Protein AF-A0A3N1MEL6-F1 (afdb_monomer)

Radius of gyration: 35.75 Å; Cα contacts (8 Å, |Δi|>4): 1964; chains: 1; bounding box: 84×89×97 Å

Organism: NCBI:txid94

pLDDT: mean 81.42, std 17.79, range [23.52, 98.56]

Sequence (1053 aa):
MRSDAPLHGIPAMVVDTQAMTAELVSVVVPLYEHGDFVEAALRSVHAQDWPEIELIVVDDASTDHSAATVERLVADDAFARRFRRLVFERNPGNIGAARTIERGLALAAGRVLTILNSDDLYAPDRLGRCVAALDAGHELVVTGVACIDRQGRPDQSPSAHRLAALPASIAAFPTASAAFLGVNRAVSTGNLLFTRDLHRRVGGFRDMPYCHDWDFVLGAMLETEPRLVDGALYRYRLHDANSFRELAPLARLEGERCLGRFFERLACGRVANPVLRALATSPVAWRHLLRAIDPAVAGIAAAIGRGGRPRGLEAPATRTERTEIQLDHLGQRLDPARETVLIVIPAADRGGRAVLALNLAGHLRARVNTVLLALADGELLEALRAAFGRVVVPDRSRLASQGQLVDLTDDVIERLSVTYVVSIGLPPHELSLALARRFVPMVVLVHDKAEAAATWTTASRITTMPHVDRRPARFLPVGPSDFSMARSQDAMRRELARLRDLARLSTPAPGMFVVLGFGPIAPGGGLNRFLAAMLAFRKLRPDQPCRFVWIGTGNAGDGELTGARETAARLDDGAVVVSSTQSNEAALRLAHAVLVTATDDLPIAMLDAMARAIPTICLADSAGADWPVTLAEAVAADPEAAGALLADLAAAGGRHHPLGARQQAKTADTRMRDHAEGLVAAMVEARLATERQRRDIRTLADDDLFDADMQDPPVSRAEAIARHVRPIFPPGVPRRPFAGFRPGLYHAMLSGEEAAHDPAAAFVRAGRPAGPWQRQVLRPALRPPQRRSGLRVGLHLHVHHDEGVADLFRRIAPASAGAIDHDLLVSTDSADKAARIGAAAARAGLPMPDIRVWPNRGRDIGPFLTGCGREWIEHYDIVGHAHAKRSPHLEPTESARWANFLFEHVLGGFAPMMGFVAEWMAADPGLGLIHPDDPLLFGWNWHDPDDPDAGRDQAPSLHFGAESNRSIAERLALRMGVGALPAEIDFPAGSMFWARSQALLPLFDLGLGWDDYPEEPVPHDGTILHALERLVPVVVESRGFRVAVTHIPGIGR

Nearest PDB structures (foldseek):
  8vh7-assembly2_B  TM=5.443E-01  e=1.879E-15  Pasteurella multocida
  8vh8-assembly4_D  TM=5.200E-01  e=1.797E-14  Pasteurella multocida
  8vh8-assembly2_B  TM=5.024E-01  e=8.934E-15  Pasteurella multocida
  8ujf-assembly1_B  TM=6.895E-01  e=3.653E-07  Toxoplasma gondii ME49
  8uhz-assembly1_A  TM=6.300E-01  e=5.043E-07  Toxoplasma gondii ME49

Solvent-accessible surface area (backbone atoms only — not comparable to full-atom values): 57306 Å² total; per-residue (Å²): 134,89,79,89,87,89,83,86,89,80,87,86,82,88,82,84,91,75,89,75,78,82,67,39,33,20,39,28,26,42,33,64,67,33,42,95,28,32,64,61,20,55,49,24,61,68,54,33,68,46,76,46,29,29,43,30,39,28,31,34,46,46,85,57,59,30,62,64,53,49,53,54,48,63,69,32,64,79,61,42,69,61,32,82,40,77,47,80,49,72,42,100,47,72,70,52,70,38,54,35,40,49,56,30,60,69,71,49,83,34,57,34,37,33,36,41,46,27,64,25,38,52,35,48,57,33,56,46,56,50,58,72,61,50,52,101,65,19,48,36,35,36,40,18,40,36,31,17,30,80,88,69,46,82,40,84,48,76,65,31,53,53,55,28,44,37,32,58,49,29,78,79,34,100,38,46,59,59,40,52,52,70,49,71,34,60,79,44,60,45,37,38,36,31,31,46,67,53,40,62,74,55,66,51,58,49,89,39,97,74,46,20,47,47,40,33,51,51,44,39,35,33,55,25,45,50,37,79,46,87,55,58,34,27,35,46,58,51,55,93,84,46,81,69,80,85,44,64,74,57,52,55,51,46,46,54,53,39,52,41,55,42,38,48,43,54,64,69,67,66,44,67,8,64,68,54,38,51,30,70,72,31,75,63,48,34,52,51,49,45,69,72,24,48,70,73,48,33,52,50,45,60,43,25,72,71,75,48,83,84,80,62,83,68,80,88,73,82,86,67,77,83,73,80,74,79,74,68,93,54,58,59,84,76,57,88,90,40,58,22,38,36,38,35,36,71,36,22,32,85,49,37,60,35,53,47,52,45,40,43,28,67,71,41,52,84,73,30,37,33,31,38,41,24,71,29,81,40,90,33,40,71,49,42,49,71,51,28,39,31,54,46,64,69,59,68,87,74,52,67,39,63,65,50,50,27,51,49,47,50,50,50,38,63,78,60,54,50,56,34,38,40,23,51,38,79,70,59,70,47,49,52,52,49,32,61,75,67,66,44,26,28,35,34,38,28,78,46,52,68,46,46,71,70,54,36,68,68,41,38,50,32,26,50,44,92,82,42,65,92,63,98,52,48,72,49,56,74,26,32,75,88,60,72,61,37,92,41,76,65,54,36,52,51,45,33,52,51,50,31,51,74,64,68,47,79,76,61,61,89,78,58,39,27,37,34,33,64,41,46,52,53,96,71,23,19,59,70,51,49,54,46,15,49,54,38,21,39,74,78,41,73,85,58,51,48,35,44,37,36,38,24,46,34,90,75,51,73,60,48,48,48,52,48,30,54,53,32,50,74,72,37,90,39,35,35,60,42,65,65,69,70,26,68,71,37,54,57,74,63,42,26,30,36,47,44,44,25,52,86,52,60,51,40,71,56,37,45,32,19,61,69,26,28,28,60,38,18,26,58,76,15,43,48,37,79,37,92,54,50,53,76,93,35,44,18,84,42,39,56,53,39,7,51,54,50,49,52,32,54,76,50,60,24,48,70,28,69,62,3,57,56,32,22,60,44,37,68,81,34,44,39,66,59,33,48,54,54,49,55,55,50,49,53,53,23,39,54,52,44,52,47,45,54,51,33,38,49,50,42,66,80,41,83,69,61,35,39,65,35,44,80,74,89,53,57,57,71,55,39,44,44,44,67,70,49,37,70,50,71,64,64,76,52,58,33,58,26,89,39,50,39,50,67,61,48,39,74,70,44,58,78,76,56,52,76,46,52,45,66,31,50,37,55,76,65,66,60,69,88,56,87,35,54,41,52,66,48,64,81,60,90,64,75,61,90,60,71,52,92,59,46,35,35,36,42,37,33,36,80,54,68,90,56,48,60,58,57,40,59,30,45,32,68,33,61,74,73,31,42,72,64,49,48,38,35,37,28,61,39,72,71,56,49,52,54,49,52,58,41,34,56,74,48,72,41,76,87,57,54,70,46,72,44,77,95,41,36,74,62,58,30,44,56,49,48,65,54,31,62,72,55,45,70,70,25,55,33,34,38,38,42,59,57,64,76,44,92,90,46,58,75,69,55,24,49,38,45,35,47,39,53,38,39,51,50,42,14,68,88,36,60,26,43,36,49,51,48,45,52,45,66,75,32,82,53,48,22,37,40,24,48,57,66,35,60,63,57,57,67,44,81,76,42,92,84,47,90,77,49,65,72,94,72,78,100,74,87,67,94,83,66,52,51,13,50,64,54,33,53,58,52,28,55,78,52,72,42,73,87,77,71,87,66,62,74,47,34,83,86,65,33,33,36,34,24,29,83,37,48,44,53,69,42,69,65,65,61,55,77,82,76,35,68,66,85,85,68,71,99,63,37,39,70,66,58,16,51,43,55,38,50,48,58,49,18,42,72,69,73,28,42,62,36,27,31,52,57,90,89,64,51,117

Foldseek 3Di:
DDDDDDDDDDDDDDDDDDDDDQFAEEEEEEDAQLQVAQLQALVLVLLAPRQHYEYEYEYQPHPDCNLVSVVVQCPPPVNVVSYPYYYYYYDPHHPADQVSRVVRLVVDDTQKYAYTYSRKHFDRHQVVLQVVVDDPQAFKEFEAAFEAESVRHGDPDPVRVVLRVLLVCCVVDPFNLLSLLADNSSSDRRRMMGGPVLCVQLVGFDPDNACSSSLSVLSSQLAHTYHYRYDRRIYHYDDPPPPCPPPVQVNVVVSLLSLLVSLLCLLVVSGNNPVSSCCSPDPVSVVVSLLSYDVVSSVSNVCNNVPDRDADADDDDDDDDPPPQPQDPQFADFDPVFAEEEEEEQECEPFPLVLLLLQLLQLCVVHHQYEYEHQYYYDLVVVNSVSHRGYDHDDPVPCRYLVVVLSVLLCCCVVVVHQAYEYEFDDDLSNLVSCLVVLRFYEYEHQAQVSQQFDWPLHQYEYQFPPNHLDDHHDAHAAAGPDWLAPDPVSLVVLLVVVCVQQVNPPADPLEAEEEEEFALDVLGQLVQLLLLVVLLCVVPVPGHYAYEYEYYYPPPPVSQVVSQVVQVVSDVNYGYDYHGSTLVSVLVPHLAYEFGHQDGDVNSVNNNLLVLQHYAYECNGSPNRRQLDDVVRYAPGSNSSSVVSNVCSVCPRSNDVNSVSSSVSSVVHYNSSSSVVVVVSRVVSSVLSVLLVLLLVLQVVDDAFAQLLDPDRDPSSVSSSCLSGPSGFDDFRFDRHFFFQQVVQLVPDDDPLVSHRSVSSCSVVVNDDDPRGFAEDEFDQDFFPDEFPWAEEEEEEEQDLPCLLVLLLLQLVCQVPQYDYAYEYEYADPVSQVSNQVSNVVSVHDRHNYYHDHPFLPQVCCVQVVCALVNLVVTQKYWYYYDFDDVSDDPVVSVLVNCLQCCQRRRDSHRNVSRVSVVCSVDVQAFKEAARARGFDWQACDDPPDSPNGDDDDPDDDPPQAGLQVLLVVLCVQLVQDDDDRGFDFRVNLTIMGGSVLCVSSSVVVDDRVQTDDPPDDPHRGNSSSSRRCSQSSSVSVSGGYHYYDYPPRHD

Secondary structure (DSSP, 8-state):
----------PPPP---PPPPPPPEEEEEEESS-HHHHHHHHHHHHT-S-S-EEEEEEE---SSSHHHHHHHHHT-HHHHTTSSEEEEEE-SS---HHHHHHHHHHH---SEEEE--TT-EE-TTHHHHHHTT-BTTB-EEEEEEEEE-TTSSBP-SHHHHHHHHHHHGGGGSSSHHHHTSSS-TT-SGGGEEEEHHHHHHHTS--S-TTTHHHHHHHHHHTTS--EEEEEEEEEEE--TT-TTSS-HHHHHHHHHHHHHHHHHHHHTT----HHHHHHHH-HHHHHHHHHSS-HHHHHHHHHHTTTPPP----PPPTT-----------BPPP-TTS-EEEEEES-SSSSHHHHHHHHHHHHHTTTSEEEEEESS--TTHHHHHHHSSEEE---TTT--SHHHHHHHHHHHHHHHTEEEEEEESPPPHHHHHHHHHHT--EEEEE-SHHHHHH--TTEEEEESSTTS-SSS-EE------SS-SSSSHHHHHHHHHHHHHHTT-SSPPTT-EEEEEES-BSTTSSHHHHHHHHHHHHHH-TTS-EEEEEE--BTTSHHHHHHHHHHHHHH-TTEEEEPPPS-HHHHHTT-SEEEE--SSS--HHHHHHHTTT--EEEETTSTTTT-TT--GGGEESSHHHHHHHHHHHHHTTGGGSHHHHHHHHHHTT--HHHHHHHHHHHHHHHHHHHHHHHHHHHHHHHSS---GGGSSS---HHHHHHHHHS-SS---S-B-SSTTB-HHHHHTT--GGGGGS-HHHHHHHTT---STTBPEEE---SSPP-S---S-EEEEEE-S--TTHHHHHHHHHHHHTTT--EEEEEEES-HHHHHHHHHHHHHTTPPPPEEEE--S-STTHHIIIIISHHHHHHH-SEEEEEE----TTS-HHHHHHHHHHHHHHHT-SSS-HHHHHHHHHHH-TTEEEEEE--SB---S-SS-SS-TT--S-S-S-S-TTPPPHHHHHHHHHHHHT--PPPSS----TTS-EEEEHHHHHHHHHT---GGGSPPSSPPSSSSHHHHHHHHHHHHHHHTT-EEEEE--TT---

Structure (mmCIF, N/CA/C/O backbone):
data_AF-A0A3N1MEL6-F1
#
_entry.id   AF-A0A3N1MEL6-F1
#
loop_
_atom_site.group_PDB
_atom_site.id
_atom_site.type_symbol
_atom_site.label_atom_id
_atom_site.label_alt_id
_atom_site.label_comp_id
_atom_site.label_asym_id
_atom_site.label_entity_id
_atom_site.label_seq_id
_atom_site.pdbx_PDB_ins_code
_atom_site.Cartn_x
_atom_site.Cartn_y
_atom_site.Cartn_z
_atom_site.occupancy
_atom_site.B_iso_or_equiv
_atom_site.auth_seq_id
_atom_site.auth_comp_id
_atom_site.auth_asym_id
_atom_site.auth_atom_id
_atom_site.pdbx_PDB_model_num
ATOM 1 N N . MET A 1 1 ? -3.560 -56.124 39.562 1.00 32.38 1 MET A N 1
ATOM 2 C CA . MET A 1 1 ? -3.264 -57.308 38.731 1.00 32.38 1 MET A CA 1
ATOM 3 C C . MET A 1 1 ? -3.600 -56.945 37.293 1.00 32.38 1 MET A C 1
ATOM 5 O O . MET A 1 1 ? -4.780 -56.861 37.018 1.00 32.38 1 MET A O 1
ATOM 9 N N . ARG A 1 2 ? -2.554 -56.690 36.479 1.00 27.34 2 ARG A N 1
ATOM 10 C CA . ARG A 1 2 ? -2.470 -56.635 34.995 1.00 27.34 2 ARG A CA 1
ATOM 11 C C . ARG A 1 2 ? -3.489 -55.779 34.213 1.00 27.34 2 ARG A C 1
ATOM 13 O O . ARG A 1 2 ? -4.668 -55.808 34.506 1.00 27.34 2 ARG A O 1
ATOM 20 N N . SER A 1 3 ? -3.149 -55.108 33.120 1.00 23.52 3 SER A N 1
ATOM 21 C CA . SER A 1 3 ? -1.884 -54.734 32.467 1.00 23.52 3 SER A CA 1
ATOM 22 C C . SER A 1 3 ? -2.255 -53.948 31.206 1.00 23.52 3 SER A C 1
ATOM 24 O O . SER A 1 3 ? -3.276 -54.233 30.586 1.00 23.52 3 SER A O 1
ATOM 26 N N . ASP A 1 4 ? -1.365 -53.033 30.850 1.00 29.30 4 ASP A N 1
ATOM 27 C CA . ASP A 1 4 ? -1.219 -52.249 29.620 1.00 29.30 4 ASP A CA 1
ATOM 28 C C . ASP A 1 4 ? -1.503 -52.949 28.276 1.00 29.30 4 ASP A C 1
ATOM 30 O O . ASP A 1 4 ? -1.253 -54.147 28.131 1.00 29.30 4 ASP A O 1
ATOM 34 N N . ALA A 1 5 ? -1.913 -52.148 27.277 1.00 25.39 5 ALA A N 1
ATOM 35 C CA . ALA A 1 5 ? -1.244 -51.912 25.970 1.00 25.39 5 ALA A CA 1
ATOM 36 C C . ALA A 1 5 ? -2.188 -51.095 25.036 1.00 25.39 5 ALA A C 1
ATOM 38 O O . ALA A 1 5 ? -3.402 -51.277 25.148 1.00 25.39 5 ALA A O 1
ATOM 39 N N . PRO A 1 6 ? -1.702 -50.181 24.152 1.00 31.38 6 PRO A N 1
ATOM 40 C CA . PRO A 1 6 ? -0.974 -50.529 22.907 1.00 31.38 6 PRO A CA 1
ATOM 41 C C . PRO A 1 6 ? 0.313 -49.689 22.659 1.00 31.38 6 PRO A C 1
ATOM 43 O O . PRO A 1 6 ? 0.400 -48.538 23.067 1.00 31.38 6 PRO A O 1
ATOM 46 N N . LEU A 1 7 ? 1.428 -50.299 22.223 1.00 26.31 7 LEU A N 1
ATOM 47 C CA . LEU A 1 7 ? 1.928 -50.581 20.848 1.00 26.31 7 LEU A CA 1
ATOM 48 C C . LEU A 1 7 ? 2.687 -49.419 20.148 1.00 26.31 7 LEU A C 1
ATOM 50 O O . LEU A 1 7 ? 2.086 -48.576 19.499 1.00 26.31 7 LEU A O 1
ATOM 54 N N . HIS A 1 8 ? 4.025 -49.488 20.303 1.00 29.61 8 HIS A N 1
ATOM 55 C CA . HIS A 1 8 ? 5.177 -49.232 19.395 1.00 29.61 8 HIS A CA 1
ATOM 56 C C . HIS A 1 8 ? 5.101 -48.138 18.303 1.00 29.61 8 HIS A C 1
ATOM 58 O O . HIS A 1 8 ? 4.156 -48.088 17.535 1.00 29.61 8 HIS A O 1
ATOM 64 N N . GLY A 1 9 ? 6.119 -47.309 18.034 1.00 28.11 9 GLY A N 1
ATOM 65 C CA . GLY A 1 9 ? 7.517 -47.247 18.478 1.00 28.11 9 GLY A CA 1
ATOM 66 C C . GLY A 1 9 ? 8.420 -46.750 17.328 1.00 28.11 9 GLY A C 1
ATOM 67 O O . GLY A 1 9 ? 8.477 -47.394 16.287 1.00 28.11 9 GLY A O 1
ATOM 68 N N . ILE A 1 10 ? 9.141 -45.639 17.530 1.00 26.23 10 ILE A N 1
ATOM 69 C CA . ILE A 1 10 ? 10.350 -45.205 16.789 1.00 26.23 10 ILE A CA 1
ATOM 70 C C . ILE A 1 10 ? 11.328 -44.659 17.862 1.00 26.23 10 ILE A C 1
ATOM 72 O O . ILE A 1 10 ? 10.852 -44.028 18.808 1.00 26.23 10 ILE A O 1
ATOM 76 N N . PRO A 1 11 ? 12.646 -44.954 17.824 1.00 28.91 11 PRO A N 1
ATOM 77 C CA . PRO A 1 11 ? 13.505 -44.896 19.008 1.00 28.91 11 PRO A CA 1
ATOM 78 C C . PRO A 1 11 ? 13.940 -43.476 19.394 1.00 28.91 11 PRO A C 1
ATOM 80 O O . PRO A 1 11 ? 14.284 -42.661 18.542 1.00 28.91 11 PRO A O 1
ATOM 83 N N . ALA A 1 12 ? 13.974 -43.221 20.705 1.00 30.58 12 ALA A N 1
ATOM 84 C CA . ALA A 1 12 ? 14.522 -42.010 21.304 1.00 30.58 12 ALA A CA 1
ATOM 85 C C . ALA A 1 12 ? 16.052 -41.987 21.173 1.00 30.58 12 ALA A C 1
ATOM 87 O O . ALA A 1 12 ? 16.736 -42.923 21.594 1.00 30.58 12 ALA A O 1
ATOM 88 N N . MET A 1 13 ? 16.581 -40.905 20.604 1.00 27.22 13 MET A N 1
ATOM 89 C CA . MET A 1 13 ? 18.013 -40.644 20.519 1.00 27.22 13 MET A CA 1
ATOM 90 C C . MET A 1 13 ? 18.440 -39.778 21.712 1.00 27.22 13 MET A C 1
ATOM 92 O O . MET A 1 13 ? 17.916 -38.688 21.925 1.00 27.22 13 MET A O 1
ATOM 96 N N . VAL A 1 14 ? 19.373 -40.314 22.495 1.00 38.31 14 VAL A N 1
ATOM 97 C CA . VAL A 1 14 ? 20.082 -39.672 23.609 1.00 38.31 14 VAL A CA 1
ATOM 98 C C . VAL A 1 14 ? 20.913 -38.491 23.089 1.00 38.31 14 VAL A C 1
ATOM 100 O O . VAL A 1 14 ? 21.568 -38.631 22.058 1.00 38.31 14 VAL A O 1
ATOM 103 N N . VAL A 1 15 ? 20.943 -37.365 23.814 1.00 31.44 15 VAL A N 1
ATOM 104 C CA . VAL A 1 15 ? 21.975 -36.327 23.642 1.00 31.44 15 VAL A CA 1
ATOM 105 C C . VAL A 1 15 ? 22.753 -36.167 24.946 1.00 31.44 15 VAL A C 1
ATOM 107 O O . VAL A 1 15 ? 22.186 -36.036 26.027 1.00 31.44 15 VAL A O 1
ATOM 110 N N . ASP A 1 16 ? 24.064 -36.259 24.771 1.00 29.52 16 ASP A N 1
ATOM 111 C CA . ASP A 1 16 ? 25.166 -36.337 25.721 1.00 29.52 16 ASP A CA 1
ATOM 112 C C . ASP A 1 16 ? 25.419 -35.000 26.449 1.00 29.52 16 ASP A C 1
ATOM 114 O O . ASP A 1 16 ? 25.586 -33.956 25.819 1.00 29.52 16 ASP A O 1
ATOM 118 N N . THR A 1 17 ? 25.460 -35.023 27.783 1.00 37.56 17 THR A N 1
ATOM 119 C CA . THR A 1 17 ? 25.919 -33.911 28.633 1.00 37.56 17 THR A CA 1
ATOM 120 C C . THR A 1 17 ? 27.432 -34.000 28.833 1.00 37.56 17 THR A C 1
ATOM 122 O O . THR A 1 17 ? 27.894 -34.662 29.764 1.00 37.56 17 THR A O 1
ATOM 125 N N . GLN A 1 18 ? 28.210 -33.285 28.016 1.00 34.03 18 GLN A N 1
ATOM 126 C CA . GLN A 1 18 ? 29.607 -32.965 28.329 1.00 34.03 18 GLN A CA 1
ATOM 127 C C . GLN A 1 18 ? 29.730 -31.562 28.943 1.00 34.03 18 GLN A C 1
ATOM 129 O O . GLN A 1 18 ? 29.113 -30.601 28.491 1.00 34.03 18 GLN A O 1
ATOM 134 N N . ALA A 1 19 ? 30.534 -31.464 30.003 1.00 40.56 19 ALA A N 1
ATOM 135 C CA . ALA A 1 19 ? 30.791 -30.261 30.786 1.00 40.56 19 ALA A CA 1
ATOM 136 C C . ALA A 1 19 ? 31.419 -29.124 29.950 1.00 40.56 19 ALA A C 1
ATOM 138 O O . ALA A 1 19 ? 32.527 -29.270 29.435 1.00 40.56 19 ALA A O 1
ATOM 139 N N . MET A 1 20 ? 30.741 -27.973 29.865 1.00 39.66 20 MET A N 1
ATOM 140 C CA . MET A 1 20 ? 31.274 -26.746 29.260 1.00 39.66 20 MET A CA 1
ATOM 141 C C . MET A 1 20 ? 32.064 -25.937 30.299 1.00 39.66 20 MET A C 1
ATOM 143 O O . MET A 1 20 ? 31.527 -25.546 31.334 1.00 39.66 20 MET A O 1
ATOM 147 N N . THR A 1 21 ? 33.334 -25.641 30.027 1.00 56.41 21 THR A N 1
ATOM 148 C CA . THR A 1 21 ? 34.062 -24.550 30.697 1.00 56.41 21 THR A CA 1
ATOM 149 C C . THR A 1 21 ? 33.320 -23.232 30.461 1.00 56.41 21 THR A C 1
ATOM 151 O O . THR A 1 21 ? 32.983 -22.943 29.312 1.00 56.41 21 THR A O 1
ATOM 154 N N . ALA A 1 22 ? 33.058 -22.447 31.514 1.00 67.12 22 ALA A N 1
ATOM 155 C CA . ALA A 1 22 ? 32.301 -21.197 31.403 1.00 67.12 22 ALA A CA 1
ATOM 156 C C . ALA A 1 22 ? 32.954 -20.237 30.392 1.00 67.12 22 ALA A C 1
ATOM 158 O O . ALA A 1 22 ? 34.152 -19.964 30.452 1.00 67.12 22 ALA A O 1
ATOM 159 N N . GLU A 1 23 ? 32.170 -19.760 29.431 1.00 84.38 23 GLU A N 1
ATOM 160 C CA . GLU A 1 23 ? 32.656 -18.933 28.330 1.00 84.38 23 GLU A CA 1
ATOM 161 C C . GLU A 1 23 ? 32.898 -17.481 28.752 1.00 84.38 23 GLU A C 1
ATOM 163 O O . GLU A 1 23 ? 32.108 -16.913 29.502 1.00 84.38 23 GLU A O 1
ATOM 168 N N . LEU A 1 24 ? 33.951 -16.848 28.228 1.00 94.62 24 LEU A N 1
ATOM 169 C CA . LEU A 1 24 ? 34.230 -15.434 28.491 1.00 94.62 24 LEU A CA 1
ATOM 170 C C . LEU A 1 24 ? 33.243 -14.522 27.738 1.00 94.62 24 LEU A C 1
ATOM 172 O O . LEU A 1 24 ? 33.181 -14.563 26.502 1.00 94.62 24 LEU A O 1
ATOM 176 N N . VAL A 1 25 ? 32.531 -13.668 28.484 1.00 97.88 25 VAL A N 1
ATOM 177 C CA . VAL A 1 25 ? 31.607 -12.642 27.969 1.00 97.88 25 VAL A CA 1
ATOM 178 C C . VAL A 1 25 ? 32.259 -11.263 28.046 1.00 97.88 25 VAL A C 1
ATOM 180 O O . VAL A 1 25 ? 32.625 -10.818 29.131 1.00 97.88 25 VAL A O 1
ATOM 183 N N . SER A 1 26 ? 32.364 -10.561 26.920 1.00 98.44 26 SER A N 1
ATOM 184 C CA . SER A 1 26 ? 32.848 -9.179 26.861 1.00 98.44 26 SER A CA 1
ATOM 185 C C . SER A 1 26 ? 31.685 -8.192 26.869 1.00 98.44 26 SER A C 1
ATOM 187 O O . SER A 1 26 ? 30.859 -8.195 25.954 1.00 98.44 26 SER A O 1
ATOM 189 N N . VAL A 1 27 ? 31.646 -7.321 27.874 1.00 98.56 27 VAL A N 1
ATOM 190 C CA . VAL A 1 27 ? 30.680 -6.226 27.996 1.00 98.56 27 VAL A CA 1
ATOM 191 C C . VAL A 1 27 ? 31.358 -4.928 27.576 1.00 98.56 27 VAL A C 1
ATOM 193 O O . VAL A 1 27 ? 32.284 -4.466 28.244 1.00 98.56 27 VAL A O 1
ATOM 196 N N . VAL A 1 28 ? 30.907 -4.349 26.464 1.00 98.50 28 VAL A N 1
ATOM 197 C CA . VAL A 1 28 ? 31.407 -3.073 25.940 1.00 98.50 28 VAL A CA 1
ATOM 198 C C . VAL A 1 28 ? 30.491 -1.938 26.386 1.00 98.50 28 VAL A C 1
ATOM 200 O O . VAL A 1 28 ? 29.280 -2.000 26.193 1.00 98.50 28 VAL A O 1
ATOM 203 N N . VAL A 1 29 ? 31.069 -0.887 26.957 1.00 98.38 29 VAL A N 1
ATOM 204 C CA . VAL A 1 29 ? 30.352 0.294 27.445 1.00 98.38 29 VAL A CA 1
ATOM 205 C C . VAL A 1 29 ? 30.849 1.527 26.690 1.00 98.38 29 VAL A C 1
ATOM 207 O O . VAL A 1 29 ? 31.922 2.041 27.023 1.00 98.38 29 VAL A O 1
ATOM 210 N N . PRO A 1 30 ? 30.121 2.002 25.659 1.00 97.12 30 PRO A N 1
ATOM 211 C CA . PRO A 1 30 ? 30.394 3.299 25.057 1.00 97.12 30 PRO A CA 1
ATOM 212 C C . PRO A 1 30 ? 29.988 4.408 26.034 1.00 97.12 30 PRO A C 1
ATOM 214 O O . PRO A 1 30 ? 28.871 4.423 26.564 1.00 97.12 30 PRO A O 1
ATOM 217 N N . LEU A 1 31 ? 30.904 5.335 26.289 1.00 96.31 31 LEU A N 1
ATOM 218 C CA . LEU A 1 31 ? 30.718 6.412 27.253 1.00 96.31 31 LEU A CA 1
ATOM 219 C C . LEU A 1 31 ? 30.836 7.769 26.567 1.00 96.31 31 LEU A C 1
ATOM 221 O O . LEU A 1 31 ? 31.862 8.061 25.967 1.00 96.31 31 LEU A O 1
ATOM 225 N N . TYR A 1 32 ? 29.797 8.592 26.670 1.00 94.50 32 TYR A N 1
ATOM 226 C CA . TYR A 1 32 ? 29.838 9.990 26.259 1.00 94.50 32 TYR A CA 1
ATOM 227 C C . TYR A 1 32 ? 28.897 10.807 27.146 1.00 94.50 32 TYR A C 1
ATOM 229 O O . TYR A 1 32 ? 27.691 10.600 27.103 1.00 94.50 32 TYR A O 1
ATOM 237 N N . GLU A 1 33 ? 29.449 11.704 27.961 1.00 92.88 33 GLU A N 1
ATOM 238 C CA . GLU A 1 33 ? 28.696 12.678 28.774 1.00 92.88 33 GLU A CA 1
ATOM 239 C C . GLU A 1 33 ? 27.623 12.075 29.713 1.00 92.88 33 GLU A C 1
ATOM 241 O O . GLU A 1 33 ? 26.544 12.635 29.906 1.00 92.88 33 GLU A O 1
ATOM 246 N N . HIS A 1 34 ? 27.926 10.927 30.332 1.00 93.62 34 HIS A N 1
ATOM 247 C CA . HIS A 1 34 ? 27.036 10.194 31.246 1.00 93.62 34 HIS A CA 1
ATOM 248 C C . HIS A 1 34 ? 27.614 10.042 32.667 1.00 93.62 34 HIS A C 1
ATOM 250 O O . HIS A 1 34 ? 27.431 9.004 33.312 1.00 93.62 34 HIS A O 1
ATOM 256 N N . GLY A 1 35 ? 28.294 11.068 33.191 1.00 92.44 35 GLY A N 1
ATOM 257 C CA . GLY A 1 35 ? 28.943 11.012 34.508 1.00 92.44 35 GLY A CA 1
ATOM 258 C C . GLY A 1 35 ? 27.982 10.648 35.645 1.00 92.44 35 GLY A C 1
ATOM 259 O O . GLY A 1 35 ? 28.315 9.823 36.496 1.00 92.44 35 GLY A O 1
ATOM 260 N N . ASP A 1 36 ? 26.748 11.155 35.576 1.00 91.69 36 ASP A N 1
ATOM 261 C CA . ASP A 1 36 ? 25.687 10.898 36.560 1.00 91.69 36 ASP A CA 1
ATOM 262 C C . ASP A 1 36 ? 25.184 9.439 36.565 1.00 91.69 36 ASP A C 1
ATOM 264 O O . ASP A 1 36 ? 24.504 9.023 37.508 1.00 91.69 36 ASP A O 1
ATOM 268 N N . PHE A 1 37 ? 25.463 8.660 35.515 1.00 95.38 37 PHE A N 1
ATOM 269 C CA . PHE A 1 37 ? 24.840 7.349 35.298 1.00 95.38 37 PHE A CA 1
ATOM 270 C C . PHE A 1 37 ? 25.837 6.191 35.209 1.00 95.38 37 PHE A C 1
ATOM 272 O O . PHE A 1 37 ? 25.519 5.079 35.647 1.00 95.38 37 PHE A O 1
ATOM 279 N N . VAL A 1 38 ? 27.051 6.446 34.709 1.00 96.94 38 VAL A N 1
ATOM 280 C CA . VAL A 1 38 ? 28.028 5.401 34.365 1.00 96.94 38 VAL A CA 1
ATOM 281 C C . VAL A 1 38 ? 28.408 4.515 35.550 1.00 96.94 38 VAL A C 1
ATOM 283 O O . VAL A 1 38 ? 28.567 3.307 35.385 1.00 96.94 38 VAL A O 1
ATOM 286 N N . GLU A 1 39 ? 28.484 5.050 36.772 1.00 97.00 39 GLU A N 1
ATOM 287 C CA . GLU A 1 39 ? 28.771 4.221 37.949 1.00 97.00 39 GLU A CA 1
ATOM 288 C C . GLU A 1 39 ? 27.686 3.158 38.182 1.00 97.00 39 GLU A C 1
ATOM 290 O O . GLU A 1 39 ? 28.004 1.993 38.432 1.00 97.00 39 GLU A O 1
ATOM 295 N N . ALA A 1 40 ? 26.409 3.528 38.070 1.00 96.94 40 ALA A N 1
ATOM 296 C CA . ALA A 1 40 ? 25.310 2.583 38.236 1.00 96.94 40 ALA A CA 1
ATOM 297 C C . ALA A 1 40 ? 25.311 1.529 37.116 1.00 96.94 40 ALA A C 1
ATOM 299 O O . ALA A 1 40 ? 25.122 0.341 37.398 1.00 96.94 40 ALA A O 1
ATOM 300 N N . ALA A 1 41 ? 25.597 1.944 35.877 1.00 97.75 41 ALA A N 1
ATOM 301 C CA . ALA A 1 41 ? 25.742 1.050 34.731 1.00 97.75 41 ALA A CA 1
ATOM 302 C C . ALA A 1 41 ? 26.842 0.004 34.978 1.00 97.75 41 ALA A C 1
ATOM 304 O O . ALA A 1 41 ? 26.570 -1.199 34.964 1.00 97.75 41 ALA A O 1
ATOM 305 N N . LEU A 1 42 ? 28.055 0.435 35.331 1.00 98.12 42 LEU A N 1
ATOM 306 C CA . LEU A 1 42 ? 29.190 -0.458 35.590 1.00 98.12 42 LEU A CA 1
ATOM 307 C C . LEU A 1 42 ? 28.961 -1.381 36.795 1.00 98.12 42 LEU A C 1
ATOM 309 O O . LEU A 1 42 ? 29.305 -2.566 36.752 1.00 98.12 42 LEU A O 1
ATOM 313 N N . ARG A 1 43 ? 28.317 -0.886 37.859 1.00 97.38 43 ARG A N 1
ATOM 314 C CA . ARG A 1 43 ? 27.928 -1.720 39.008 1.00 97.38 43 ARG A CA 1
ATOM 315 C C . ARG A 1 43 ? 26.881 -2.772 38.643 1.00 97.38 43 ARG A C 1
ATOM 317 O O . ARG A 1 43 ? 26.918 -3.864 39.207 1.00 97.38 43 ARG A O 1
ATOM 324 N N . SER A 1 44 ? 25.996 -2.493 37.686 1.00 98.12 44 SER A N 1
ATOM 325 C CA . SER A 1 44 ? 25.044 -3.495 37.189 1.00 98.12 44 SER A CA 1
ATOM 326 C C . SER A 1 44 ? 25.739 -4.645 36.447 1.00 98.12 44 SER A C 1
ATOM 328 O O . SER A 1 44 ? 25.304 -5.790 36.568 1.00 98.12 44 SER A O 1
ATOM 330 N N . VAL A 1 45 ? 26.863 -4.372 35.767 1.00 98.00 45 VAL A N 1
ATOM 331 C CA . VAL A 1 45 ? 27.715 -5.404 35.146 1.00 98.00 45 VAL A CA 1
ATOM 332 C C . VAL A 1 45 ? 28.483 -6.197 36.205 1.00 98.00 45 VAL A C 1
ATOM 334 O O . VAL A 1 45 ? 28.543 -7.422 36.149 1.00 98.00 45 VAL A O 1
ATOM 337 N N . HIS A 1 46 ? 29.029 -5.518 37.216 1.00 97.31 46 HIS A N 1
ATOM 338 C CA . HIS A 1 46 ? 29.710 -6.170 38.339 1.00 97.31 46 HIS A CA 1
ATOM 339 C C . HIS A 1 46 ? 28.797 -7.166 39.080 1.00 97.31 46 HIS A C 1
ATOM 341 O O . HIS A 1 46 ? 29.248 -8.226 39.518 1.00 97.31 46 HIS A O 1
ATOM 347 N N . ALA A 1 47 ? 27.510 -6.834 39.210 1.00 96.75 47 ALA A N 1
ATOM 348 C CA . ALA A 1 47 ? 26.507 -7.640 39.904 1.00 96.75 47 ALA A CA 1
ATOM 349 C C . ALA A 1 47 ? 25.961 -8.831 39.094 1.00 96.75 47 ALA A C 1
ATOM 351 O O . ALA A 1 47 ? 25.086 -9.531 39.598 1.00 96.75 47 ALA A O 1
ATOM 352 N N . GLN A 1 48 ? 26.437 -9.055 37.864 1.00 97.75 48 GLN A N 1
ATOM 353 C CA . GLN A 1 48 ? 25.968 -10.165 37.037 1.00 97.75 48 GLN A CA 1
ATOM 354 C C . GLN A 1 48 ? 26.341 -11.523 37.638 1.00 97.75 48 GLN A C 1
ATOM 356 O O . GLN A 1 48 ? 27.416 -11.689 38.218 1.00 97.75 48 GLN A O 1
ATOM 361 N N . ASP A 1 49 ? 25.470 -12.504 37.442 1.00 94.25 49 ASP A N 1
ATOM 362 C CA . ASP A 1 49 ? 25.614 -13.888 37.899 1.00 94.25 49 ASP A CA 1
ATOM 363 C C . ASP A 1 49 ? 26.646 -14.720 37.111 1.00 94.25 49 ASP A C 1
ATOM 365 O O . ASP A 1 49 ? 27.072 -15.781 37.571 1.00 94.25 49 ASP A O 1
ATOM 369 N N . TRP A 1 50 ? 27.095 -14.239 35.947 1.00 95.38 50 TRP A N 1
ATOM 370 C CA . TRP A 1 50 ? 28.055 -14.950 35.103 1.00 95.38 50 TRP A CA 1
ATOM 371 C C . TRP A 1 50 ? 29.509 -14.782 35.578 1.00 95.38 50 TRP A C 1
ATOM 373 O O . TRP A 1 50 ? 29.982 -13.651 35.681 1.00 95.38 50 TRP A O 1
ATOM 383 N N . PRO A 1 51 ? 30.278 -15.851 35.843 1.00 91.31 51 PRO A N 1
ATOM 384 C CA . PRO A 1 51 ? 31.592 -15.723 36.481 1.00 91.31 51 PRO A CA 1
ATOM 385 C C . PRO A 1 51 ? 32.663 -15.098 35.571 1.00 91.31 51 PRO A C 1
ATOM 387 O O . PRO A 1 51 ? 33.456 -14.274 36.027 1.00 91.31 51 PRO A O 1
ATOM 390 N N . GLU A 1 52 ? 32.663 -15.437 34.282 1.00 95.25 52 GLU A N 1
ATOM 391 C CA . GLU A 1 52 ? 33.734 -15.106 33.335 1.00 95.25 52 GLU A CA 1
ATOM 392 C C . GLU A 1 52 ? 33.386 -13.855 32.509 1.00 95.25 52 GLU A C 1
ATOM 394 O O . GLU A 1 52 ? 32.881 -13.956 31.390 1.00 95.25 52 GLU A O 1
ATOM 399 N N . ILE A 1 53 ? 33.641 -12.663 33.065 1.00 97.50 53 ILE A N 1
ATOM 400 C CA . ILE A 1 53 ? 33.321 -11.374 32.422 1.00 97.50 53 ILE A CA 1
ATOM 401 C C . ILE A 1 53 ? 34.591 -10.576 32.121 1.00 97.50 53 ILE A C 1
ATOM 403 O O . ILE A 1 53 ? 35.447 -10.389 32.988 1.00 97.50 53 ILE A O 1
ATOM 407 N N . GLU A 1 54 ? 34.673 -10.049 30.906 1.00 97.94 54 GLU A N 1
ATOM 408 C CA . GLU A 1 54 ? 35.569 -8.969 30.506 1.00 97.94 54 GLU A CA 1
ATOM 409 C C . GLU A 1 54 ? 34.765 -7.667 30.383 1.00 97.94 54 GLU A C 1
ATOM 411 O O . GLU A 1 54 ? 33.730 -7.639 29.722 1.00 97.94 54 GLU A O 1
ATOM 416 N N . LEU A 1 55 ? 35.232 -6.585 31.004 1.00 98.38 55 LEU A N 1
ATOM 417 C CA . LEU A 1 55 ? 34.601 -5.265 30.933 1.00 98.38 55 LEU A CA 1
ATOM 418 C C . LEU A 1 55 ? 35.482 -4.312 30.124 1.00 98.38 55 LEU A C 1
ATOM 420 O O . LEU A 1 55 ? 36.657 -4.132 30.436 1.00 98.38 55 LEU A O 1
ATOM 424 N N . ILE A 1 56 ? 34.916 -3.682 29.098 1.00 98.56 56 ILE A N 1
ATOM 425 C CA . ILE A 1 56 ? 35.619 -2.722 28.245 1.00 98.56 56 ILE A CA 1
ATOM 426 C C . ILE A 1 56 ? 34.819 -1.435 28.212 1.00 98.56 56 ILE A C 1
ATOM 428 O O . ILE A 1 56 ? 33.694 -1.414 27.725 1.00 98.56 56 ILE A O 1
ATOM 432 N N . VAL A 1 57 ? 35.410 -0.354 28.699 1.00 98.44 57 VAL A N 1
ATOM 433 C CA . VAL A 1 57 ? 34.804 0.975 28.679 1.00 98.44 57 VAL A CA 1
ATOM 434 C C . VAL A 1 57 ? 35.588 1.844 27.705 1.00 98.44 57 VAL A C 1
ATOM 436 O O . VAL A 1 57 ? 36.808 1.961 27.828 1.00 98.44 57 VAL A O 1
ATOM 439 N N . VAL A 1 58 ? 34.900 2.432 26.727 1.00 98.06 58 VAL A N 1
ATOM 440 C CA . VAL A 1 58 ? 35.512 3.342 25.750 1.00 98.06 58 VAL A CA 1
ATOM 441 C C . VAL A 1 58 ? 34.848 4.705 25.877 1.00 98.06 58 VAL A C 1
ATOM 443 O O . VAL A 1 58 ? 33.676 4.858 25.540 1.00 98.06 58 VAL A O 1
ATOM 446 N N . ASP A 1 59 ? 35.602 5.680 26.378 1.00 97.69 59 ASP A N 1
ATOM 447 C CA . ASP A 1 59 ? 35.169 7.071 26.476 1.00 97.69 59 ASP A CA 1
ATOM 448 C C . ASP A 1 59 ? 35.340 7.787 25.137 1.00 97.69 59 ASP A C 1
ATOM 450 O O . ASP A 1 59 ? 36.449 7.886 24.608 1.00 97.69 59 ASP A O 1
ATOM 454 N N . ASP A 1 60 ? 34.252 8.332 24.605 1.00 95.81 60 ASP A N 1
ATOM 455 C CA . ASP A 1 60 ? 34.198 9.034 23.327 1.00 95.81 60 ASP A CA 1
ATOM 456 C C . ASP A 1 60 ? 34.558 10.520 23.464 1.00 95.81 60 ASP A C 1
ATOM 458 O O . ASP A 1 60 ? 33.902 11.409 22.925 1.00 95.81 60 ASP A O 1
ATOM 462 N N . ALA A 1 61 ? 35.614 10.777 24.238 1.00 95.25 61 ALA A N 1
ATOM 463 C CA . ALA A 1 61 ? 36.081 12.102 24.624 1.00 95.25 61 ALA A CA 1
ATOM 464 C C . ALA A 1 61 ? 35.043 12.923 25.413 1.00 95.25 61 ALA A C 1
ATOM 466 O O . ALA A 1 61 ? 34.813 14.095 25.105 1.00 95.25 61 ALA A O 1
ATOM 467 N N . SER A 1 62 ? 34.461 12.341 26.469 1.00 94.12 62 SER A N 1
ATOM 468 C CA . SER A 1 62 ? 33.559 13.077 27.365 1.00 94.12 62 SER A CA 1
ATOM 469 C C . SER A 1 62 ? 34.249 14.298 27.968 1.00 94.12 62 SER A C 1
ATOM 471 O O . SER A 1 62 ? 35.428 14.244 28.338 1.00 94.12 62 SER A O 1
ATOM 473 N N . THR A 1 63 ? 33.501 15.392 28.097 1.00 93.50 63 THR A N 1
ATOM 474 C CA . THR A 1 63 ? 33.980 16.639 28.716 1.00 93.50 63 THR A CA 1
ATOM 475 C C . THR A 1 63 ? 33.524 16.806 30.167 1.00 93.50 63 THR A C 1
ATOM 477 O O . THR A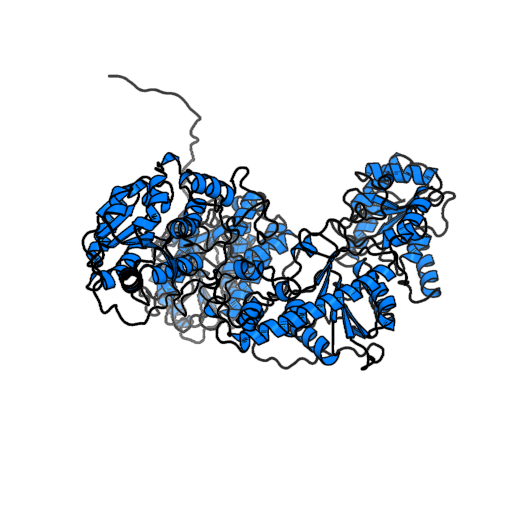 1 63 ? 34.054 17.652 30.888 1.00 93.50 63 THR A O 1
ATOM 480 N N . ASP A 1 64 ? 32.575 15.981 30.606 1.00 94.56 64 ASP A N 1
ATOM 481 C CA . ASP A 1 64 ? 32.062 15.939 31.969 1.00 94.56 64 ASP A CA 1
ATOM 482 C C . ASP A 1 64 ? 32.908 15.022 32.882 1.00 94.56 64 ASP A C 1
ATOM 484 O O . ASP A 1 64 ? 34.049 14.658 32.588 1.00 94.56 64 ASP A O 1
ATOM 488 N N . HIS A 1 65 ? 32.347 14.635 34.029 1.00 94.50 65 HIS A N 1
ATOM 489 C CA . HIS A 1 65 ? 33.012 13.790 35.020 1.00 94.50 65 HIS A CA 1
ATOM 490 C C . HIS A 1 65 ? 32.916 12.275 34.728 1.00 94.50 65 HIS A C 1
ATOM 492 O O . HIS A 1 65 ? 33.234 11.460 35.602 1.00 94.50 65 HIS A O 1
ATOM 498 N N . SER A 1 66 ? 32.517 11.878 33.512 1.00 95.75 66 SER A N 1
ATOM 499 C CA . SER A 1 66 ? 32.408 10.476 33.083 1.00 95.75 66 SER A CA 1
ATOM 500 C C . SER A 1 66 ? 33.722 9.708 33.224 1.00 95.75 66 SER A C 1
ATOM 502 O O . SER A 1 66 ? 33.782 8.706 33.937 1.00 95.75 66 SER A O 1
ATOM 504 N N . ALA A 1 67 ? 34.795 10.199 32.594 1.00 94.62 67 ALA A N 1
ATOM 505 C CA . ALA A 1 67 ? 36.093 9.521 32.579 1.00 94.62 67 ALA A CA 1
ATOM 506 C C . ALA A 1 67 ? 36.673 9.351 33.994 1.00 94.62 67 ALA A C 1
ATOM 508 O O . ALA A 1 67 ? 37.056 8.247 34.375 1.00 94.62 67 ALA A O 1
ATOM 509 N N . ALA A 1 68 ? 36.635 10.410 34.812 1.00 96.44 68 ALA A N 1
ATOM 510 C CA . ALA A 1 68 ? 37.116 10.379 36.196 1.00 96.44 68 ALA A CA 1
ATOM 511 C C . ALA A 1 68 ? 36.358 9.356 37.066 1.00 96.44 68 ALA A C 1
ATOM 513 O O . ALA A 1 68 ? 36.935 8.718 37.949 1.00 96.44 68 ALA A O 1
ATOM 514 N N . THR A 1 69 ? 35.059 9.173 36.812 1.00 97.12 69 THR A N 1
ATOM 515 C CA . THR A 1 69 ? 34.238 8.177 37.514 1.00 97.12 69 THR A CA 1
ATOM 516 C C . THR A 1 69 ? 34.672 6.753 37.174 1.00 97.12 69 THR A C 1
ATOM 518 O O . THR A 1 69 ? 34.790 5.922 38.076 1.00 97.12 69 THR A O 1
ATOM 521 N N . VAL A 1 70 ? 34.962 6.476 35.899 1.00 96.56 70 VAL A N 1
ATOM 522 C CA . VAL A 1 70 ? 35.466 5.168 35.458 1.00 96.56 70 VAL A CA 1
ATOM 523 C C . VAL A 1 70 ? 36.861 4.912 36.020 1.00 96.56 70 VAL A C 1
ATOM 525 O O . VAL A 1 70 ? 37.067 3.873 36.637 1.00 96.56 70 VAL A O 1
ATOM 528 N N . GLU A 1 71 ? 37.790 5.866 35.910 1.00 96.31 71 GLU A N 1
ATOM 529 C CA . GLU A 1 71 ? 39.154 5.752 36.459 1.00 96.31 71 GLU A CA 1
ATOM 530 C C . GLU A 1 71 ? 39.153 5.387 37.948 1.00 96.31 71 GLU A C 1
ATOM 532 O O . GLU A 1 71 ? 39.880 4.487 38.373 1.00 96.31 71 GLU A O 1
ATOM 537 N N . ARG A 1 72 ? 38.278 6.024 38.738 1.00 96.69 72 ARG A N 1
ATOM 538 C CA . ARG A 1 72 ? 38.110 5.704 40.161 1.00 96.69 72 ARG A CA 1
ATOM 539 C C . ARG A 1 72 ? 37.641 4.265 40.389 1.00 96.69 72 ARG A C 1
ATOM 541 O O . ARG A 1 72 ? 38.131 3.623 41.312 1.00 96.69 72 ARG A O 1
ATOM 548 N N . LEU A 1 73 ? 36.690 3.769 39.597 1.00 94.81 73 LEU A N 1
ATOM 549 C CA . LEU A 1 73 ? 36.190 2.394 39.723 1.00 94.81 73 LEU A CA 1
ATOM 550 C C . LEU A 1 73 ? 37.235 1.365 39.283 1.00 94.81 73 LEU A C 1
ATOM 552 O O . LEU A 1 73 ? 37.355 0.316 39.904 1.00 94.81 73 LEU A O 1
ATOM 556 N N . VAL A 1 74 ? 38.015 1.670 38.244 1.00 92.56 74 VAL A N 1
ATOM 557 C CA . VAL A 1 74 ? 39.105 0.802 37.774 1.00 92.56 74 VAL A CA 1
ATOM 558 C C . VAL A 1 74 ? 40.228 0.690 38.805 1.00 92.56 74 VAL A C 1
ATOM 560 O O . VAL A 1 74 ? 40.821 -0.377 38.941 1.00 92.56 74 VAL A O 1
ATOM 563 N N . ALA A 1 75 ? 40.498 1.763 39.552 1.00 93.50 75 ALA A N 1
ATOM 564 C CA . ALA A 1 75 ? 41.478 1.769 40.636 1.00 93.50 75 ALA A CA 1
ATOM 565 C C . ALA A 1 75 ? 40.994 1.065 41.923 1.00 93.50 75 ALA A C 1
ATOM 567 O O . ALA A 1 75 ? 41.804 0.813 42.816 1.00 93.50 75 ALA A O 1
ATOM 568 N N . ASP A 1 76 ? 39.698 0.757 42.048 1.00 94.94 76 ASP A N 1
ATOM 569 C CA . ASP A 1 76 ? 39.158 -0.012 43.171 1.00 94.94 76 ASP A CA 1
ATOM 570 C C . ASP A 1 76 ? 39.407 -1.511 42.949 1.00 94.94 76 ASP A C 1
ATOM 572 O O . ASP A 1 76 ? 38.712 -2.182 42.185 1.00 94.94 76 ASP A O 1
ATOM 576 N N . ASP A 1 77 ? 40.394 -2.048 43.666 1.00 93.00 77 ASP A N 1
ATOM 577 C CA . ASP A 1 77 ? 40.772 -3.462 43.663 1.00 93.00 77 ASP A CA 1
ATOM 578 C C . ASP A 1 77 ? 39.584 -4.422 43.837 1.00 93.00 77 ASP A C 1
ATOM 580 O O . ASP A 1 77 ? 39.562 -5.491 43.222 1.00 93.00 77 ASP A O 1
ATOM 584 N N . ALA A 1 78 ? 38.608 -4.086 44.687 1.00 92.00 78 ALA A N 1
ATOM 585 C CA . ALA A 1 78 ? 37.462 -4.957 44.934 1.00 92.00 78 ALA A CA 1
ATOM 586 C C . ALA A 1 78 ? 36.547 -5.023 43.706 1.00 92.00 78 ALA A C 1
ATOM 588 O O . ALA A 1 78 ? 36.054 -6.097 43.361 1.00 92.00 78 ALA A O 1
ATOM 589 N N . PHE A 1 79 ? 36.376 -3.889 43.024 1.00 94.88 79 PHE A N 1
ATOM 590 C CA . PHE A 1 79 ? 35.618 -3.802 41.783 1.00 94.88 79 PHE A CA 1
ATOM 591 C C . PHE A 1 79 ? 36.364 -4.471 40.620 1.00 94.88 79 PHE A C 1
ATOM 593 O O . PHE A 1 79 ? 35.791 -5.297 39.911 1.00 94.88 79 PHE A O 1
ATOM 600 N N . ALA A 1 80 ? 37.652 -4.167 40.436 1.00 92.56 80 ALA A N 1
ATOM 601 C CA . ALA A 1 80 ? 38.450 -4.664 39.318 1.00 92.56 80 ALA A CA 1
ATOM 602 C C . ALA A 1 80 ? 38.613 -6.194 39.337 1.00 92.56 80 ALA A C 1
ATOM 604 O O . ALA A 1 80 ? 38.502 -6.836 38.292 1.00 92.56 80 ALA A O 1
ATOM 605 N N . ARG A 1 81 ? 38.798 -6.804 40.521 1.00 93.62 81 ARG A N 1
ATOM 606 C CA . ARG A 1 81 ? 38.959 -8.266 40.677 1.00 93.62 81 ARG A CA 1
ATOM 607 C C . ARG A 1 81 ? 37.732 -9.078 40.260 1.00 93.62 81 ARG A C 1
ATOM 609 O O . ARG A 1 81 ? 37.862 -10.283 40.054 1.00 93.62 81 ARG A O 1
ATOM 616 N N . ARG A 1 82 ? 36.554 -8.455 40.135 1.00 93.81 82 ARG A N 1
ATOM 617 C CA . ARG A 1 82 ? 35.347 -9.122 39.628 1.00 93.81 82 ARG A CA 1
ATOM 618 C C . ARG A 1 82 ? 35.498 -9.566 38.175 1.00 93.81 82 ARG A C 1
ATOM 620 O O . ARG A 1 82 ? 34.870 -10.549 37.777 1.00 93.81 82 ARG A O 1
ATOM 627 N N . PHE A 1 83 ? 36.288 -8.841 37.391 1.00 96.12 83 PHE A N 1
ATOM 628 C CA . PHE A 1 83 ? 36.425 -9.053 35.958 1.00 96.12 83 PHE A CA 1
ATOM 629 C C . PHE A 1 83 ? 37.712 -9.814 35.653 1.00 96.12 83 PHE A C 1
ATOM 631 O O . PHE A 1 83 ? 38.768 -9.543 36.220 1.00 96.12 83 PHE A O 1
ATOM 638 N N . ARG A 1 84 ? 37.648 -10.748 34.703 1.00 94.44 84 ARG A N 1
ATOM 639 C CA . ARG A 1 84 ? 38.840 -11.432 34.178 1.00 94.44 84 ARG A CA 1
ATOM 640 C C . ARG A 1 84 ? 39.802 -10.466 33.511 1.00 94.44 84 ARG A C 1
ATOM 642 O O . ARG A 1 84 ? 41.013 -10.659 33.565 1.00 94.44 84 ARG A O 1
ATOM 649 N N . ARG A 1 85 ? 39.240 -9.444 32.873 1.00 94.00 85 ARG A N 1
ATOM 650 C CA . ARG A 1 85 ? 39.960 -8.349 32.242 1.00 94.00 85 ARG A CA 1
ATOM 651 C C . ARG A 1 85 ? 39.086 -7.104 32.280 1.00 94.00 85 ARG A C 1
ATOM 653 O O . ARG A 1 85 ? 37.895 -7.178 31.990 1.00 94.00 85 ARG A O 1
ATOM 660 N N . LEU A 1 86 ? 39.693 -5.979 32.637 1.00 96.94 86 LEU A N 1
ATOM 661 C CA . LEU A 1 86 ? 39.074 -4.664 32.585 1.00 96.94 86 LEU A CA 1
ATOM 662 C C . LEU A 1 86 ? 39.946 -3.772 31.704 1.00 96.94 86 LEU A C 1
ATOM 664 O O . LEU A 1 86 ? 41.150 -3.666 31.934 1.00 96.94 86 LEU A O 1
ATOM 668 N N . VAL A 1 87 ? 39.345 -3.154 30.690 1.00 96.56 87 VAL A N 1
ATOM 669 C CA . VAL A 1 87 ? 40.001 -2.165 29.829 1.00 96.56 87 VAL A CA 1
ATOM 670 C C . VAL A 1 87 ? 39.239 -0.850 29.904 1.00 96.56 87 VAL A C 1
ATOM 672 O O . VAL A 1 87 ? 38.018 -0.833 29.760 1.00 96.56 87 VAL A O 1
ATOM 675 N N . PHE A 1 88 ? 39.967 0.246 30.095 1.00 97.50 88 PHE A N 1
ATOM 676 C CA . PHE A 1 88 ? 39.445 1.595 29.932 1.00 97.50 88 PHE A CA 1
ATOM 677 C C . PHE A 1 88 ? 40.296 2.334 28.903 1.00 97.50 88 PHE A C 1
ATOM 679 O O . PHE A 1 88 ? 41.515 2.416 29.044 1.00 97.50 88 PHE A O 1
ATOM 686 N N . GLU A 1 89 ? 39.649 2.831 27.856 1.00 96.31 89 GLU A N 1
ATOM 687 C CA . GLU A 1 89 ? 40.276 3.515 26.728 1.00 96.31 89 GLU A CA 1
ATOM 688 C C . GLU A 1 89 ? 39.546 4.823 26.444 1.00 96.31 89 GLU A C 1
ATOM 690 O O . GLU A 1 89 ? 38.339 4.932 26.658 1.00 96.31 89 GLU A O 1
ATOM 695 N N . ARG A 1 90 ? 40.274 5.806 25.912 1.00 96.19 90 ARG A N 1
ATOM 696 C CA . ARG A 1 90 ? 39.711 7.108 25.553 1.00 96.19 90 ARG A CA 1
ATOM 697 C C . ARG A 1 90 ? 39.995 7.444 24.097 1.00 96.19 90 ARG A C 1
ATOM 699 O O . ARG A 1 90 ? 41.124 7.311 23.612 1.00 96.19 90 ARG A O 1
ATOM 706 N N . ASN A 1 91 ? 38.962 7.877 23.385 1.00 94.25 91 ASN A N 1
ATOM 707 C CA . ASN A 1 91 ? 39.093 8.411 22.040 1.00 94.25 91 ASN A CA 1
ATOM 708 C C . ASN A 1 91 ? 39.740 9.806 22.078 1.00 94.25 91 ASN A C 1
ATOM 710 O O . ASN A 1 91 ? 39.519 10.568 23.018 1.00 94.25 91 ASN A O 1
ATOM 714 N N . PRO A 1 92 ? 40.527 10.175 21.051 1.00 87.94 92 PRO A N 1
ATOM 715 C CA . PRO A 1 92 ? 41.121 11.511 20.959 1.00 87.94 92 PRO A CA 1
ATOM 716 C C . PRO A 1 92 ? 40.084 12.623 20.705 1.00 87.94 92 PRO A C 1
ATOM 718 O O . PRO A 1 92 ? 40.397 13.798 20.865 1.00 87.94 92 PRO A O 1
ATOM 721 N N . GLY A 1 93 ? 38.868 12.261 20.296 1.00 90.25 93 GLY A N 1
ATOM 722 C CA . GLY A 1 93 ? 37.728 13.146 20.076 1.00 90.25 93 GLY A CA 1
ATOM 723 C C . GLY A 1 93 ? 36.456 12.316 19.904 1.00 90.25 93 GLY A C 1
ATOM 724 O O . GLY A 1 93 ? 36.557 11.100 19.745 1.00 90.25 93 GLY A O 1
ATOM 725 N N . ASN A 1 94 ? 35.291 12.968 19.917 1.00 91.50 94 ASN A N 1
ATOM 726 C CA . ASN A 1 94 ? 34.007 12.300 19.711 1.00 91.50 94 ASN A CA 1
ATOM 727 C C . ASN A 1 94 ? 33.911 11.774 18.269 1.00 91.50 94 ASN A C 1
ATOM 729 O O . ASN A 1 94 ? 33.954 12.551 17.310 1.00 91.50 94 ASN A O 1
ATOM 733 N N . ILE A 1 95 ? 33.815 10.453 18.125 1.00 89.62 95 ILE A N 1
ATOM 734 C CA . ILE A 1 95 ? 33.692 9.757 16.838 1.00 89.62 95 ILE A CA 1
ATOM 735 C C . ILE A 1 95 ? 32.317 9.106 16.639 1.00 89.62 95 ILE A C 1
ATOM 737 O O . ILE A 1 95 ? 32.093 8.496 15.592 1.00 89.62 95 ILE A O 1
ATOM 741 N N . GLY A 1 96 ? 31.403 9.256 17.596 1.00 88.44 96 GLY A N 1
ATOM 742 C CA . GLY A 1 96 ? 30.039 8.748 17.557 1.00 88.44 96 GLY A CA 1
ATOM 743 C C . GLY A 1 96 ? 29.888 7.339 18.139 1.00 88.44 96 GLY A C 1
ATOM 744 O O . GLY A 1 96 ? 30.801 6.509 18.109 1.00 88.44 96 GLY A O 1
ATOM 745 N N . ALA A 1 97 ? 28.675 7.039 18.619 1.00 88.19 97 ALA A N 1
ATOM 746 C CA . ALA A 1 97 ? 28.364 5.819 19.365 1.00 88.19 97 ALA A CA 1
ATOM 747 C C . ALA A 1 97 ? 28.740 4.522 18.624 1.00 88.19 97 ALA A C 1
ATOM 749 O O . ALA A 1 97 ? 29.412 3.670 19.199 1.00 88.19 97 ALA A O 1
ATOM 750 N N . ALA A 1 98 ? 28.373 4.380 17.344 1.00 90.25 98 ALA A N 1
ATOM 751 C CA . ALA A 1 98 ? 28.652 3.166 16.569 1.00 90.25 98 ALA A CA 1
ATOM 752 C C . ALA A 1 98 ? 30.161 2.893 16.426 1.00 90.25 98 ALA A C 1
ATOM 754 O O . ALA A 1 98 ? 30.614 1.769 16.640 1.00 90.25 98 ALA A O 1
ATOM 755 N N . ARG A 1 99 ? 30.965 3.925 16.128 1.00 92.88 99 ARG A N 1
ATOM 756 C CA . ARG A 1 99 ? 32.426 3.783 16.001 1.00 92.88 99 ARG A CA 1
ATOM 757 C C . ARG A 1 99 ? 33.092 3.507 17.347 1.00 92.88 99 ARG A C 1
ATOM 759 O O . ARG A 1 99 ? 34.040 2.726 17.413 1.00 92.88 99 ARG A O 1
ATOM 766 N N . THR A 1 100 ? 32.578 4.107 18.415 1.00 95.06 100 THR A N 1
ATOM 767 C CA . THR A 1 100 ? 33.033 3.861 19.788 1.00 95.06 100 THR A CA 1
ATOM 768 C C . THR A 1 100 ? 32.737 2.429 20.233 1.00 95.06 100 THR A C 1
ATOM 770 O O . THR A 1 100 ? 33.621 1.765 20.779 1.00 95.06 100 THR A O 1
ATOM 773 N N . ILE A 1 101 ? 31.546 1.909 19.918 1.00 96.31 101 ILE A N 1
ATOM 774 C CA . ILE A 1 101 ? 31.186 0.501 20.132 1.00 96.31 101 ILE A CA 1
ATOM 775 C C . ILE A 1 101 ? 32.141 -0.417 19.361 1.00 96.31 101 ILE A C 1
ATOM 777 O O . ILE A 1 101 ? 32.721 -1.318 19.962 1.00 96.31 101 ILE A O 1
ATOM 781 N N . GLU A 1 102 ? 32.370 -0.175 18.066 1.00 96.69 102 GLU A N 1
ATOM 782 C CA . GLU A 1 102 ? 33.280 -0.996 17.250 1.00 96.69 102 GLU A CA 1
ATOM 783 C C . GLU A 1 102 ? 34.721 -0.989 17.779 1.00 96.69 102 GLU A C 1
ATOM 785 O O . GLU A 1 102 ? 35.359 -2.043 17.840 1.00 96.69 102 GLU A O 1
ATOM 790 N N . ARG A 1 103 ? 35.228 0.161 18.249 1.00 96.62 103 ARG A N 1
ATOM 791 C CA . ARG A 1 103 ? 36.539 0.225 18.918 1.00 96.62 103 ARG A CA 1
ATOM 792 C C . ARG A 1 103 ? 36.565 -0.654 20.171 1.00 96.62 103 ARG A C 1
ATOM 794 O O . ARG A 1 103 ? 37.537 -1.376 20.380 1.00 96.62 103 ARG A O 1
ATOM 801 N N . GLY A 1 104 ? 35.506 -0.634 20.979 1.00 96.50 104 GLY A N 1
ATOM 802 C CA . GLY A 1 104 ? 35.384 -1.500 22.153 1.00 96.50 104 GLY A CA 1
ATOM 803 C C . GLY A 1 104 ? 35.319 -2.989 21.797 1.00 96.50 104 GLY A C 1
ATOM 804 O O . GLY A 1 104 ? 36.028 -3.802 22.390 1.00 96.50 104 GLY A O 1
ATOM 805 N N . LEU A 1 105 ? 34.540 -3.357 20.778 1.00 96.81 105 LEU A N 1
ATOM 806 C CA . LEU A 1 105 ? 34.421 -4.742 20.304 1.00 96.81 105 LEU A CA 1
ATOM 807 C C . LEU A 1 105 ? 35.733 -5.267 19.694 1.00 96.81 105 LEU A C 1
ATOM 809 O O . LEU A 1 105 ? 36.038 -6.456 19.822 1.00 96.81 105 LEU A O 1
ATOM 813 N N . ALA A 1 106 ? 36.551 -4.393 19.100 1.00 95.38 106 ALA A N 1
ATOM 814 C CA . ALA A 1 106 ? 37.888 -4.740 18.618 1.00 95.38 106 ALA A CA 1
ATOM 815 C C . ALA A 1 106 ? 38.872 -5.078 19.757 1.00 95.38 106 ALA A C 1
ATOM 817 O O . ALA A 1 106 ? 39.778 -5.888 19.560 1.00 95.38 106 ALA A O 1
ATOM 818 N N . LEU A 1 107 ? 38.688 -4.495 20.947 1.00 95.00 107 LEU A N 1
ATOM 819 C CA . LEU A 1 107 ? 39.510 -4.760 22.138 1.00 95.00 107 LEU A CA 1
ATOM 820 C C . LEU A 1 107 ? 39.080 -6.020 22.902 1.00 95.00 107 LEU A C 1
ATOM 822 O O . LEU A 1 107 ? 39.870 -6.577 23.677 1.00 95.00 107 LEU A O 1
ATOM 826 N N . ALA A 1 108 ? 37.837 -6.451 22.692 1.00 96.38 108 ALA A N 1
ATOM 827 C CA . ALA A 1 108 ? 37.247 -7.611 23.335 1.00 96.38 108 ALA A CA 1
ATOM 828 C C . ALA A 1 108 ? 38.005 -8.900 22.996 1.00 96.38 108 ALA A C 1
ATOM 830 O O . ALA A 1 108 ? 38.377 -9.117 21.844 1.00 96.38 108 ALA A O 1
ATOM 831 N N . ALA A 1 109 ? 38.129 -9.797 23.973 1.00 92.81 109 ALA A N 1
ATOM 832 C CA . ALA A 1 109 ? 38.682 -11.145 23.838 1.00 92.81 109 ALA A CA 1
ATOM 833 C C . ALA A 1 109 ? 37.631 -12.264 23.990 1.00 92.81 109 ALA A C 1
ATOM 835 O O . ALA A 1 109 ? 37.867 -13.387 23.547 1.00 92.81 109 ALA A O 1
ATOM 836 N N . GLY A 1 110 ? 36.467 -11.979 24.582 1.00 93.56 110 GLY A N 1
ATOM 837 C CA . GLY A 1 110 ? 35.403 -12.955 24.826 1.00 93.56 110 GLY A CA 1
ATOM 838 C C . GLY A 1 110 ? 34.775 -13.528 23.556 1.00 93.56 110 GLY A C 1
ATOM 839 O O . GLY A 1 110 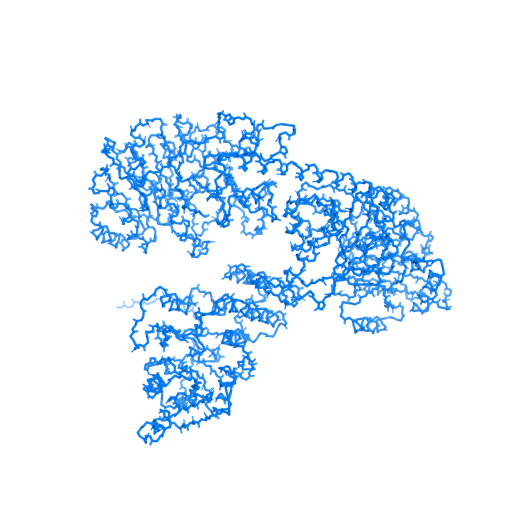? 34.742 -12.879 22.506 1.00 93.56 110 GLY A O 1
ATOM 840 N N . ARG A 1 111 ? 34.263 -14.761 23.643 1.00 94.12 111 ARG A N 1
ATOM 841 C CA . ARG A 1 111 ? 33.507 -15.391 22.543 1.00 94.12 111 ARG A CA 1
ATOM 842 C C . ARG A 1 111 ? 32.128 -14.753 22.400 1.00 94.12 111 ARG A C 1
ATOM 844 O O . ARG A 1 111 ? 31.630 -14.615 21.285 1.00 94.12 111 ARG A O 1
ATOM 851 N N . VAL A 1 112 ? 31.538 -14.363 23.525 1.00 97.12 112 VAL A N 1
ATOM 852 C CA . VAL A 1 112 ? 30.230 -13.715 23.615 1.00 97.12 112 VAL A CA 1
ATOM 853 C C . VAL A 1 112 ? 30.435 -12.225 23.854 1.00 97.12 112 VAL A C 1
ATOM 855 O O . VAL A 1 112 ? 31.279 -11.835 24.656 1.00 97.12 112 VAL A O 1
ATOM 858 N N . LEU A 1 113 ? 29.678 -11.400 23.145 1.00 98.06 113 LEU A N 1
ATOM 859 C CA . LEU A 1 113 ? 29.755 -9.946 23.133 1.00 98.06 113 LEU A CA 1
ATOM 860 C C . LEU A 1 113 ? 28.399 -9.364 23.527 1.00 98.06 113 LEU A C 1
ATOM 862 O O . LEU A 1 113 ? 27.354 -9.873 23.127 1.00 98.06 113 LEU A O 1
ATOM 866 N N . THR A 1 114 ? 28.408 -8.281 24.290 1.00 98.12 114 THR A N 1
ATOM 867 C CA . THR A 1 114 ? 27.203 -7.517 24.622 1.00 98.12 114 THR A CA 1
ATOM 868 C C . THR A 1 114 ? 27.579 -6.066 24.876 1.00 98.12 114 THR A C 1
ATOM 870 O O . THR A 1 114 ? 28.712 -5.768 25.260 1.00 98.12 114 THR A O 1
ATOM 873 N N . ILE A 1 115 ? 26.635 -5.157 24.653 1.00 97.81 115 ILE A N 1
ATOM 874 C CA . ILE A 1 115 ? 26.827 -3.724 24.879 1.00 97.81 115 ILE A CA 1
ATOM 875 C C . ILE A 1 115 ? 25.986 -3.303 26.083 1.00 97.81 115 ILE A C 1
ATOM 877 O O . ILE A 1 115 ? 24.885 -3.812 26.279 1.00 97.81 115 ILE A O 1
ATOM 881 N N . LEU A 1 116 ? 26.477 -2.378 26.898 1.00 97.81 116 LEU A N 1
ATOM 882 C CA . LEU A 1 116 ? 25.653 -1.647 27.857 1.00 97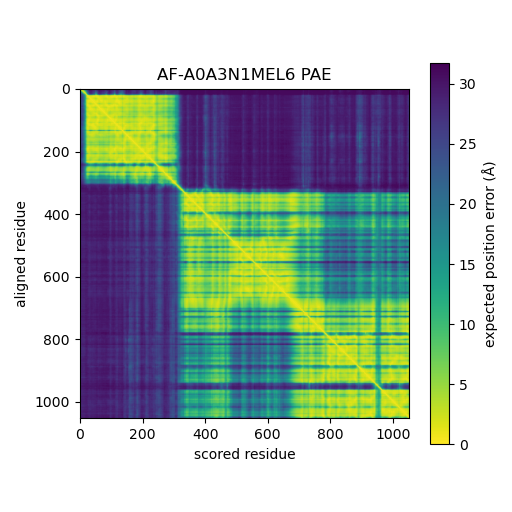.81 116 LEU A CA 1
ATOM 883 C C . LEU A 1 116 ? 25.851 -0.157 27.607 1.00 97.81 116 LEU A C 1
ATOM 885 O O . LEU A 1 116 ? 26.969 0.333 27.740 1.00 97.81 116 LEU A O 1
ATOM 889 N N . ASN A 1 117 ? 24.785 0.562 27.253 1.00 95.19 117 ASN A N 1
ATOM 890 C CA . ASN A 1 117 ? 24.873 2.017 27.182 1.00 95.19 117 ASN A CA 1
ATOM 891 C C . ASN A 1 117 ? 25.175 2.569 28.578 1.00 95.19 117 ASN A C 1
ATOM 893 O O . ASN A 1 117 ? 24.672 2.059 29.578 1.00 95.19 117 ASN A O 1
ATOM 897 N N . SER A 1 118 ? 26.012 3.601 28.647 1.00 95.00 118 SER A N 1
ATOM 898 C CA . SER A 1 118 ? 26.539 4.143 29.907 1.00 95.00 118 SER A CA 1
ATOM 899 C C . SER A 1 118 ? 25.484 4.776 30.828 1.00 95.00 118 SER A C 1
ATOM 901 O O . SER A 1 118 ? 25.785 5.051 31.987 1.00 95.00 118 SER A O 1
ATOM 903 N N . ASP A 1 119 ? 24.258 4.965 30.350 1.00 94.56 119 ASP A N 1
ATOM 904 C CA . ASP A 1 119 ? 23.086 5.426 31.093 1.00 94.56 119 ASP A CA 1
ATOM 905 C C . ASP A 1 119 ? 22.117 4.301 31.508 1.00 94.56 119 ASP A C 1
ATOM 907 O O . ASP A 1 119 ? 21.313 4.478 32.426 1.00 94.56 119 ASP A O 1
ATOM 911 N N . ASP A 1 120 ? 22.214 3.116 30.912 1.00 96.50 120 ASP A N 1
ATOM 912 C CA . ASP A 1 120 ? 21.288 2.000 31.122 1.00 96.50 120 ASP A CA 1
ATOM 913 C C . ASP A 1 120 ? 21.768 1.020 32.213 1.00 96.50 120 ASP A C 1
ATOM 915 O O . ASP A 1 120 ? 22.876 1.131 32.739 1.00 96.50 120 ASP A O 1
ATOM 919 N N . LEU A 1 121 ? 20.934 0.036 32.590 1.00 97.56 121 LEU A N 1
ATOM 920 C CA . LEU A 1 121 ? 21.295 -0.996 33.578 1.00 97.56 121 LEU A CA 1
ATOM 921 C C . LEU A 1 121 ? 20.938 -2.415 33.109 1.00 97.56 121 LEU A C 1
ATOM 923 O O . LEU A 1 121 ? 19.909 -2.644 32.473 1.00 97.56 121 LEU A O 1
ATOM 927 N N . TYR A 1 122 ? 21.725 -3.402 33.534 1.00 98.00 122 TYR A N 1
ATOM 928 C CA . TYR A 1 122 ? 21.351 -4.816 33.439 1.00 98.00 122 TYR A CA 1
ATOM 929 C C . TYR A 1 122 ? 20.561 -5.302 34.662 1.00 98.00 122 TYR A C 1
ATOM 931 O O . TYR A 1 122 ? 20.765 -4.840 35.788 1.00 98.00 122 TYR A O 1
ATOM 939 N N . ALA A 1 123 ? 19.670 -6.275 34.450 1.00 96.12 123 ALA A N 1
ATOM 940 C CA . ALA A 1 123 ? 19.138 -7.095 35.539 1.00 96.12 123 ALA A CA 1
ATOM 941 C C . ALA A 1 123 ? 20.218 -8.077 36.053 1.00 96.12 123 ALA A C 1
ATOM 943 O O . ALA A 1 123 ? 21.041 -8.500 35.244 1.00 96.12 123 ALA A O 1
ATOM 944 N N . PRO A 1 124 ? 20.246 -8.451 37.349 1.00 95.12 124 PRO A N 1
ATOM 945 C CA . PRO A 1 124 ? 21.345 -9.236 37.941 1.00 95.12 124 PRO A CA 1
ATOM 946 C C . PRO A 1 124 ? 21.616 -10.605 37.294 1.00 95.12 124 PRO A C 1
ATOM 948 O O . PRO A 1 124 ? 22.744 -11.081 37.320 1.00 95.12 124 PRO A O 1
ATOM 951 N N . ASP A 1 125 ? 20.594 -11.228 36.715 1.00 94.88 125 ASP A N 1
ATOM 952 C CA . ASP A 1 125 ? 20.622 -12.558 36.097 1.00 94.88 125 ASP A CA 1
ATOM 953 C C . ASP A 1 125 ? 20.698 -12.514 34.558 1.00 94.88 125 ASP A C 1
ATOM 955 O O . ASP A 1 125 ? 20.492 -13.525 33.882 1.00 94.88 125 ASP A O 1
ATOM 959 N N . ARG A 1 126 ? 20.949 -11.338 33.960 1.00 96.69 126 ARG A N 1
ATOM 960 C CA . ARG A 1 126 ? 20.905 -11.164 32.500 1.00 96.69 126 ARG A CA 1
ATOM 961 C C . ARG A 1 126 ? 21.937 -12.040 31.799 1.00 96.69 126 ARG A C 1
ATOM 963 O O . ARG A 1 126 ? 21.576 -12.753 30.865 1.00 96.69 126 ARG A O 1
ATOM 970 N N . LEU A 1 127 ? 23.211 -11.957 32.189 1.00 96.88 127 LEU A N 1
ATOM 971 C CA . LEU A 1 127 ? 24.276 -12.652 31.462 1.00 96.88 127 LEU A CA 1
ATOM 972 C C . LEU A 1 127 ? 24.115 -14.171 31.533 1.00 96.88 127 LEU A C 1
ATOM 974 O O . LEU A 1 127 ? 24.174 -14.810 30.485 1.00 96.88 127 LEU A O 1
ATOM 978 N N . GLY A 1 128 ? 23.839 -14.743 32.709 1.00 94.81 128 GLY A N 1
ATOM 979 C CA . GLY A 1 128 ? 23.604 -16.179 32.842 1.00 94.81 128 GLY A CA 1
ATOM 980 C C . GLY A 1 128 ? 22.462 -16.673 31.959 1.00 94.81 128 GLY A C 1
ATOM 981 O O . GLY A 1 128 ? 22.619 -17.655 31.232 1.00 94.81 128 GLY A O 1
ATOM 982 N N . ARG A 1 129 ? 21.339 -15.948 31.937 1.00 95.12 129 ARG A N 1
ATOM 983 C CA . ARG A 1 129 ? 20.173 -16.316 31.121 1.00 95.12 129 ARG A CA 1
ATOM 984 C C . ARG A 1 129 ? 20.403 -16.142 29.623 1.00 95.12 129 ARG A C 1
ATOM 986 O O . ARG A 1 129 ? 19.956 -16.982 28.847 1.00 95.12 129 ARG A O 1
ATOM 993 N N . CYS A 1 130 ? 21.096 -15.085 29.207 1.00 95.75 130 CYS A N 1
ATOM 994 C CA . CYS A 1 130 ? 21.386 -14.849 27.796 1.00 95.75 130 CYS A CA 1
ATOM 995 C C . CYS A 1 130 ? 22.443 -15.813 27.246 1.00 95.75 130 CYS A C 1
ATOM 997 O O . CYS A 1 130 ? 22.276 -16.308 26.137 1.00 95.75 130 CYS A O 1
ATOM 999 N N . VAL A 1 131 ? 23.502 -16.116 28.006 1.00 95.38 131 VAL A N 1
ATOM 1000 C CA . VAL A 1 131 ? 24.522 -17.086 27.575 1.00 95.38 131 VAL A CA 1
ATOM 1001 C C . VAL A 1 131 ? 23.926 -18.488 27.477 1.00 95.38 131 VAL A C 1
ATOM 1003 O O . VAL A 1 131 ? 24.186 -19.186 26.503 1.00 95.38 131 VAL A O 1
ATOM 1006 N N . ALA A 1 132 ? 23.061 -18.876 28.420 1.00 92.38 132 ALA A N 1
ATOM 1007 C CA . ALA A 1 132 ? 22.348 -20.154 28.365 1.00 92.38 132 ALA A CA 1
ATOM 1008 C C . ALA A 1 132 ? 21.395 -20.283 27.160 1.00 92.38 132 ALA A C 1
ATOM 1010 O O . ALA A 1 132 ? 20.991 -21.393 26.822 1.00 92.38 132 ALA A O 1
ATOM 1011 N N . ALA A 1 133 ? 21.021 -19.166 26.526 1.00 91.94 133 ALA A N 1
ATOM 1012 C CA . ALA A 1 133 ? 20.153 -19.138 25.353 1.00 91.94 133 ALA A CA 1
ATOM 1013 C C . ALA A 1 133 ? 20.914 -19.185 24.014 1.00 91.94 133 ALA A C 1
ATOM 1015 O O . ALA A 1 133 ? 20.269 -19.231 22.964 1.00 91.94 133 ALA A O 1
ATOM 1016 N N . LEU A 1 134 ? 22.253 -19.160 24.040 1.00 91.56 134 LEU A N 1
ATOM 1017 C CA . LEU A 1 134 ? 23.084 -19.358 22.855 1.00 91.56 134 LEU A CA 1
ATOM 1018 C C . LEU A 1 134 ? 23.220 -20.850 22.540 1.00 91.56 134 LEU A C 1
ATOM 1020 O O . LEU A 1 134 ? 23.522 -21.659 23.416 1.00 91.56 134 LEU A O 1
ATOM 1024 N N . ASP A 1 135 ? 23.067 -21.207 21.270 1.00 85.31 135 ASP A N 1
ATOM 1025 C CA . ASP A 1 135 ? 23.302 -22.561 20.764 1.00 85.31 135 ASP A CA 1
ATOM 1026 C C . ASP A 1 135 ? 23.715 -22.520 19.277 1.00 85.31 135 ASP A C 1
ATOM 1028 O O . ASP A 1 135 ? 23.903 -21.450 18.697 1.00 85.31 135 ASP A O 1
ATOM 1032 N N . ALA A 1 136 ? 23.874 -23.686 18.641 1.00 69.31 136 ALA A N 1
ATOM 1033 C CA . ALA A 1 136 ? 24.279 -23.782 17.234 1.00 69.31 136 ALA A CA 1
ATOM 1034 C C . ALA A 1 136 ? 23.288 -23.133 16.237 1.00 69.31 136 ALA A C 1
ATOM 1036 O O . ALA A 1 136 ? 23.653 -22.905 15.085 1.00 69.31 136 ALA A O 1
ATOM 1037 N N . GLY A 1 137 ? 22.047 -22.861 16.648 1.00 73.81 137 GLY A N 1
ATOM 1038 C CA . GLY A 1 137 ? 21.019 -22.184 15.856 1.00 73.81 137 GLY A CA 1
ATOM 1039 C C . GLY A 1 137 ? 20.805 -20.710 16.218 1.00 73.81 137 GLY A C 1
ATOM 1040 O O . GLY A 1 137 ? 20.217 -19.985 15.411 1.00 73.81 137 GLY A O 1
ATOM 1041 N N . HIS A 1 138 ? 21.294 -20.257 17.377 1.00 89.56 138 HIS A N 1
ATOM 1042 C CA . HIS A 1 138 ? 21.026 -18.930 17.936 1.00 89.56 138 HIS A CA 1
ATOM 1043 C C . HIS A 1 138 ? 22.304 -18.242 18.422 1.00 89.56 138 HIS A C 1
ATOM 1045 O O . HIS A 1 138 ? 22.776 -18.469 19.534 1.00 89.56 138 HIS A O 1
ATOM 1051 N N . GLU A 1 139 ? 22.839 -17.348 17.590 1.00 95.44 139 GLU A N 1
ATOM 1052 C CA . GLU A 1 139 ? 24.034 -16.553 17.906 1.00 95.44 139 GLU A CA 1
ATOM 1053 C C . GLU A 1 139 ? 23.723 -15.088 18.259 1.00 95.44 139 GLU A C 1
ATOM 1055 O O . GLU A 1 139 ? 24.646 -14.329 18.550 1.00 95.44 139 GLU A O 1
ATOM 1060 N N . LEU A 1 140 ? 22.444 -14.690 18.238 1.00 97.25 140 LEU A N 1
ATOM 1061 C CA . LEU A 1 140 ? 21.941 -13.378 18.659 1.00 97.25 140 LEU A CA 1
ATOM 1062 C C . LEU A 1 140 ? 20.778 -13.555 19.638 1.00 97.25 140 LEU A C 1
ATOM 1064 O O . LEU A 1 140 ? 19.784 -14.211 19.329 1.00 97.25 140 LEU A O 1
ATOM 1068 N N . VAL A 1 141 ? 20.882 -12.904 20.790 1.00 96.75 141 VAL A N 1
ATOM 1069 C CA . VAL A 1 141 ? 19.896 -12.890 21.865 1.00 96.75 141 VAL A CA 1
ATOM 1070 C C . VAL A 1 141 ? 19.400 -11.466 22.092 1.00 96.75 141 VAL A C 1
ATOM 1072 O O . VAL A 1 141 ? 20.180 -10.513 22.145 1.00 96.75 141 VAL A O 1
ATOM 1075 N N . VAL A 1 142 ? 18.086 -11.344 22.259 1.00 95.88 142 VAL A N 1
ATOM 1076 C CA . VAL A 1 142 ? 17.381 -10.119 22.650 1.00 95.88 142 VAL A CA 1
ATOM 1077 C C . VAL A 1 142 ? 16.571 -10.424 23.906 1.00 95.88 142 VAL A C 1
ATOM 1079 O O . VAL A 1 142 ? 16.090 -11.543 24.079 1.00 95.88 142 VAL A O 1
ATOM 1082 N N . THR A 1 143 ? 16.411 -9.447 24.797 1.00 95.12 143 THR A N 1
ATOM 1083 C CA . THR A 1 143 ? 15.637 -9.623 26.038 1.00 95.12 143 THR A CA 1
ATOM 1084 C C . THR A 1 143 ? 14.450 -8.671 26.110 1.00 95.12 143 THR A C 1
ATOM 1086 O O . THR A 1 143 ? 14.374 -7.702 25.348 1.00 95.12 143 THR A O 1
ATOM 1089 N N . GLY A 1 144 ? 13.528 -8.910 27.043 1.00 92.12 144 GLY A N 1
ATOM 1090 C CA . GLY A 1 144 ? 12.546 -7.902 27.428 1.00 92.12 144 GLY A CA 1
ATOM 1091 C C . GLY A 1 144 ? 13.210 -6.631 27.971 1.00 92.12 144 GLY A C 1
ATOM 1092 O O . GLY A 1 144 ? 14.313 -6.665 28.523 1.00 92.12 144 GLY A O 1
ATOM 1093 N N . VAL A 1 145 ? 12.500 -5.509 27.877 1.00 92.69 145 VAL A N 1
ATOM 1094 C CA . VAL A 1 145 ? 12.959 -4.205 28.375 1.00 92.69 145 VAL A CA 1
ATOM 1095 C C . VAL A 1 145 ? 12.006 -3.703 29.453 1.00 92.69 145 VAL A C 1
ATOM 1097 O O . VAL A 1 145 ? 10.791 -3.756 29.285 1.00 92.69 145 VAL A O 1
ATOM 1100 N N . ALA A 1 146 ? 12.556 -3.178 30.544 1.00 93.25 146 ALA A N 1
ATOM 1101 C CA . ALA A 1 146 ? 11.839 -2.320 31.481 1.00 93.25 146 ALA A CA 1
ATOM 1102 C C . ALA A 1 146 ? 12.370 -0.895 31.338 1.00 93.25 146 ALA A C 1
ATOM 1104 O O . ALA A 1 146 ? 13.579 -0.687 31.324 1.00 93.25 146 ALA A O 1
ATOM 1105 N N . CYS A 1 147 ? 11.495 0.098 31.251 1.00 93.31 147 CYS A N 1
ATOM 1106 C CA . CYS A 1 147 ? 11.939 1.486 31.218 1.00 93.31 147 CYS A CA 1
ATOM 1107 C C . CYS A 1 147 ? 12.096 2.042 32.638 1.00 93.31 147 CYS A C 1
ATOM 1109 O O . CYS A 1 147 ? 11.274 1.768 33.517 1.00 93.31 147 CYS A O 1
ATOM 1111 N N . ILE A 1 148 ? 13.154 2.818 32.855 1.00 94.69 148 ILE A N 1
ATOM 1112 C CA . ILE A 1 148 ? 13.459 3.500 34.113 1.00 94.69 148 ILE A CA 1
ATOM 1113 C C . ILE A 1 148 ? 13.591 5.008 33.889 1.00 94.69 148 ILE A C 1
ATOM 1115 O O . ILE A 1 148 ? 13.995 5.448 32.818 1.00 94.69 148 ILE A O 1
ATOM 1119 N N . ASP A 1 149 ? 13.257 5.807 34.896 1.00 91.12 149 ASP A N 1
ATOM 1120 C CA . ASP A 1 149 ? 13.423 7.259 34.873 1.00 91.12 149 ASP A CA 1
ATOM 1121 C C . ASP A 1 149 ? 14.891 7.672 35.097 1.00 91.12 149 ASP A C 1
ATOM 1123 O O . ASP A 1 149 ? 15.772 6.843 35.361 1.00 91.12 149 ASP A O 1
ATOM 1127 N N . ARG A 1 150 ? 15.170 8.983 35.063 1.00 90.88 150 ARG A N 1
ATOM 1128 C CA . ARG A 1 150 ? 16.501 9.545 35.353 1.00 90.88 150 ARG A CA 1
ATOM 1129 C C . ARG A 1 150 ? 17.100 9.033 36.673 1.00 90.88 150 ARG A C 1
ATOM 1131 O O . ARG A 1 150 ? 18.313 8.889 36.751 1.00 90.88 150 ARG A O 1
ATOM 1138 N N . GLN A 1 151 ? 16.292 8.716 37.684 1.00 88.19 151 GLN A N 1
ATOM 1139 C CA . GLN A 1 151 ? 16.737 8.233 38.998 1.00 88.19 151 GLN A CA 1
ATOM 1140 C C . GLN A 1 151 ? 16.827 6.700 39.094 1.00 88.19 151 GLN A C 1
ATOM 1142 O O . GLN A 1 151 ? 17.254 6.170 40.117 1.00 88.19 151 GLN A O 1
ATOM 1147 N N . GLY A 1 152 ? 16.471 5.971 38.037 1.00 87.50 152 GLY A N 1
ATOM 1148 C CA . GLY A 1 152 ? 16.543 4.513 37.971 1.00 87.50 152 GLY A CA 1
ATOM 1149 C C . GLY A 1 152 ? 15.314 3.800 38.533 1.00 87.50 152 GLY A C 1
ATOM 1150 O O . GLY A 1 152 ? 15.373 2.597 38.789 1.00 87.50 152 GLY A O 1
ATOM 1151 N N . ARG A 1 153 ? 14.207 4.521 38.738 1.00 91.75 153 ARG A N 1
ATOM 1152 C CA . ARG A 1 153 ? 12.919 3.963 39.178 1.00 91.75 153 ARG A CA 1
ATOM 1153 C C . ARG A 1 153 ? 12.076 3.574 37.962 1.00 91.75 153 ARG A C 1
ATOM 1155 O O . ARG A 1 153 ? 12.262 4.178 36.915 1.00 91.75 153 ARG A O 1
ATOM 1162 N N . PRO A 1 154 ? 11.134 2.620 38.068 1.00 91.25 154 PRO A N 1
ATOM 1163 C CA . PRO A 1 154 ? 10.274 2.246 36.944 1.00 91.25 154 PRO A CA 1
ATOM 1164 C C . PRO A 1 154 ? 9.521 3.447 36.350 1.00 91.25 154 PRO A C 1
ATOM 1166 O O . PRO A 1 154 ? 8.809 4.145 37.072 1.00 91.25 154 PRO A O 1
ATOM 1169 N N . ASP A 1 155 ? 9.644 3.652 35.040 1.00 82.62 155 ASP A N 1
ATOM 1170 C CA . ASP A 1 155 ? 8.916 4.685 34.299 1.00 82.62 155 ASP A CA 1
ATOM 1171 C C . ASP A 1 155 ? 7.573 4.115 33.810 1.00 82.62 155 ASP A C 1
ATOM 1173 O O . ASP A 1 155 ? 7.522 3.074 33.156 1.00 82.62 155 ASP A O 1
ATOM 1177 N N . GLN A 1 156 ? 6.475 4.785 34.168 1.00 82.19 156 GLN A N 1
ATOM 1178 C CA . GLN A 1 156 ? 5.097 4.381 33.850 1.00 82.19 156 GLN A CA 1
ATOM 1179 C C . GLN A 1 156 ? 4.454 5.266 32.773 1.00 82.19 156 GLN A C 1
ATOM 1181 O O . GLN A 1 156 ? 3.233 5.281 32.616 1.00 82.19 156 GLN A O 1
ATOM 1186 N N . SER A 1 157 ? 5.250 6.059 32.057 1.00 70.00 157 SER A N 1
ATOM 1187 C CA . SER A 1 157 ? 4.759 6.894 30.969 1.00 70.00 157 SER A CA 1
ATOM 1188 C C . SER A 1 157 ? 4.280 6.047 29.779 1.00 70.00 157 SER A C 1
ATOM 1190 O O . SER A 1 157 ? 4.797 4.956 29.526 1.00 70.00 157 SER A O 1
ATOM 1192 N N . PRO A 1 158 ? 3.357 6.566 28.949 1.00 58.41 158 PRO A N 1
ATOM 1193 C CA . PRO A 1 158 ? 2.922 5.866 27.738 1.00 58.41 158 PRO A CA 1
ATOM 1194 C C . PRO A 1 158 ? 4.069 5.527 26.772 1.00 58.41 158 PRO A C 1
ATOM 1196 O O . PRO A 1 158 ? 3.999 4.557 26.020 1.00 58.41 158 PRO A O 1
ATOM 1199 N N . SER A 1 159 ? 5.141 6.323 26.760 1.00 64.50 159 SER A N 1
ATOM 1200 C CA . SER A 1 159 ? 6.333 6.038 25.953 1.00 64.50 159 SER A CA 1
ATOM 1201 C C . SER A 1 159 ? 7.152 4.882 26.531 1.00 64.50 159 SER A C 1
ATOM 1203 O O . SER A 1 159 ? 7.571 4.017 25.767 1.00 64.50 159 SER A O 1
ATOM 1205 N N . ALA A 1 160 ? 7.299 4.815 27.856 1.00 72.25 160 ALA A N 1
ATOM 1206 C CA . ALA A 1 160 ? 7.912 3.685 28.548 1.00 72.25 160 ALA A CA 1
ATOM 1207 C C . ALA A 1 160 ? 7.157 2.370 28.293 1.00 72.25 160 ALA A C 1
ATOM 1209 O O . ALA A 1 160 ? 7.769 1.369 27.921 1.00 72.25 160 ALA A O 1
ATOM 1210 N N . HIS A 1 161 ? 5.822 2.376 28.397 1.00 70.19 161 HIS A N 1
ATOM 1211 C CA . HIS A 1 161 ? 5.011 1.186 28.099 1.00 70.19 161 HIS A CA 1
ATOM 1212 C C . HIS A 1 161 ? 5.139 0.740 26.642 1.00 70.19 161 HIS A C 1
ATOM 1214 O O . HIS A 1 161 ? 5.257 -0.456 26.383 1.00 70.19 161 HIS A O 1
ATOM 1220 N N . ARG A 1 162 ? 5.168 1.683 25.689 1.00 68.00 162 ARG A N 1
ATOM 1221 C CA . ARG A 1 162 ? 5.370 1.361 24.268 1.00 68.00 162 ARG A CA 1
ATOM 1222 C C . ARG A 1 162 ? 6.724 0.704 24.014 1.00 68.00 162 ARG A C 1
ATOM 1224 O O . ARG A 1 162 ? 6.760 -0.317 23.340 1.00 68.00 162 ARG A O 1
ATOM 1231 N N . LEU A 1 163 ? 7.814 1.250 24.559 1.00 76.50 163 LEU A N 1
ATOM 1232 C CA . LEU A 1 163 ? 9.156 0.684 24.377 1.00 76.50 163 LEU A CA 1
ATOM 1233 C C . LEU A 1 163 ? 9.286 -0.698 25.031 1.00 76.50 163 LEU A C 1
ATOM 1235 O O . LEU A 1 163 ? 9.787 -1.623 24.399 1.00 76.50 163 LEU A O 1
ATOM 1239 N N . ALA A 1 164 ? 8.765 -0.876 26.247 1.00 81.12 164 ALA A N 1
ATOM 1240 C CA . ALA A 1 164 ? 8.770 -2.168 26.935 1.00 81.12 164 ALA A CA 1
ATOM 1241 C C . ALA A 1 164 ? 7.960 -3.254 26.194 1.00 81.12 164 ALA A C 1
ATOM 1243 O O . ALA A 1 164 ? 8.316 -4.433 26.235 1.00 81.12 164 ALA A O 1
ATOM 1244 N N . ALA A 1 165 ? 6.895 -2.870 25.480 1.00 73.31 165 ALA A N 1
ATOM 1245 C CA . ALA A 1 165 ? 6.069 -3.797 24.708 1.00 73.31 165 ALA A CA 1
ATOM 1246 C C . ALA A 1 165 ? 6.737 -4.289 23.409 1.00 73.31 165 ALA A C 1
ATOM 1248 O O . ALA A 1 165 ? 6.363 -5.346 22.898 1.00 73.31 165 ALA A O 1
ATOM 1249 N N . LEU A 1 166 ? 7.724 -3.561 22.867 1.00 78.56 166 LEU A N 1
ATOM 1250 C CA . LEU A 1 166 ? 8.336 -3.896 21.577 1.00 78.56 166 LEU A CA 1
ATOM 1251 C C . LEU A 1 166 ? 9.071 -5.251 21.596 1.00 78.56 166 LEU A C 1
ATOM 1253 O O . LEU A 1 166 ? 8.695 -6.102 20.782 1.00 78.56 166 LEU A O 1
ATOM 1257 N N . PRO A 1 167 ? 10.022 -5.534 22.513 1.00 81.94 167 PRO A N 1
ATOM 1258 C CA . PRO A 1 167 ? 10.659 -6.850 22.561 1.00 81.94 167 PRO A CA 1
ATOM 1259 C C . PRO A 1 167 ? 9.670 -7.966 22.919 1.00 81.94 167 PRO A C 1
ATOM 1261 O O . PRO A 1 167 ? 9.731 -9.047 22.342 1.00 81.94 167 PRO A O 1
ATOM 1264 N N . ALA A 1 168 ? 8.710 -7.702 23.816 1.00 76.25 168 ALA A N 1
ATOM 1265 C CA . ALA A 1 168 ? 7.685 -8.679 24.196 1.00 76.25 168 ALA A CA 1
ATOM 1266 C C . ALA A 1 168 ? 6.802 -9.088 23.005 1.00 76.25 168 ALA A C 1
ATOM 1268 O O . ALA A 1 168 ? 6.408 -10.247 22.884 1.00 76.25 168 ALA A O 1
ATOM 1269 N N . SER A 1 169 ? 6.547 -8.159 22.077 1.00 75.50 169 SER A N 1
ATOM 1270 C CA . SER A 1 169 ? 5.774 -8.441 20.867 1.00 75.50 169 SER A CA 1
ATOM 1271 C C . SER A 1 169 ? 6.457 -9.423 19.913 1.00 75.50 169 SER A C 1
ATOM 1273 O O . SER A 1 169 ? 5.768 -9.969 19.059 1.00 75.50 169 SER A O 1
ATOM 1275 N N . ILE A 1 170 ? 7.765 -9.698 20.051 1.00 80.56 170 ILE A N 1
ATOM 1276 C CA . ILE A 1 170 ? 8.484 -10.663 19.198 1.00 80.56 170 ILE A CA 1
ATOM 1277 C C . ILE A 1 170 ? 7.839 -12.053 19.277 1.00 80.56 170 ILE A C 1
ATOM 1279 O O . ILE A 1 170 ? 7.710 -12.719 18.254 1.00 80.56 170 ILE A O 1
ATOM 1283 N N . ALA A 1 171 ? 7.358 -12.458 20.456 1.00 75.19 171 ALA A N 1
ATOM 1284 C CA . ALA A 1 171 ? 6.686 -13.744 20.651 1.00 75.19 171 ALA A CA 1
ATOM 1285 C C . ALA A 1 171 ? 5.348 -13.870 19.891 1.00 75.19 171 ALA A C 1
ATOM 1287 O O . ALA A 1 171 ? 4.847 -14.978 19.723 1.00 75.19 171 ALA A O 1
ATOM 1288 N N . ALA A 1 172 ? 4.768 -12.756 19.428 1.00 65.50 172 ALA A N 1
ATOM 1289 C CA . ALA A 1 172 ? 3.539 -12.753 18.634 1.00 65.50 172 ALA A CA 1
ATOM 1290 C C . ALA A 1 172 ? 3.781 -13.040 17.140 1.00 65.50 172 ALA A C 1
ATOM 1292 O O . ALA A 1 172 ? 2.821 -13.171 16.381 1.00 65.50 172 ALA A O 1
ATOM 1293 N N . PHE A 1 173 ? 5.042 -13.129 16.710 1.00 67.31 173 PHE A N 1
ATOM 1294 C CA . PHE A 1 173 ? 5.411 -13.420 15.330 1.00 67.31 173 PHE A CA 1
ATOM 1295 C C . PHE A 1 173 ? 5.826 -14.885 15.178 1.00 67.31 173 PHE A C 1
ATOM 1297 O O . PHE A 1 173 ? 6.388 -15.470 16.104 1.00 67.31 173 PHE A O 1
ATOM 1304 N N . PRO A 1 174 ? 5.606 -15.487 13.994 1.00 65.62 174 PRO A N 1
ATOM 1305 C CA . PRO A 1 174 ? 5.964 -16.884 13.746 1.00 65.62 174 PRO A CA 1
ATOM 1306 C C . PRO A 1 174 ? 7.468 -17.149 13.888 1.00 65.62 174 PRO A C 1
ATOM 1308 O O . PRO A 1 174 ? 7.874 -18.283 14.128 1.00 65.62 174 PRO A O 1
ATOM 1311 N N . THR A 1 175 ? 8.293 -16.114 13.720 1.00 80.38 175 THR A N 1
ATOM 1312 C CA . THR A 1 175 ? 9.742 -16.161 13.902 1.00 80.38 175 THR A CA 1
ATOM 1313 C C . THR A 1 175 ? 10.217 -14.817 14.450 1.00 80.38 175 THR A C 1
ATOM 1315 O O . THR A 1 175 ? 9.574 -13.784 14.224 1.00 80.38 175 THR A O 1
ATOM 1318 N N . ALA A 1 176 ? 11.351 -14.801 15.146 1.00 83.19 176 ALA A N 1
ATOM 1319 C CA . ALA A 1 176 ? 11.916 -13.548 15.628 1.00 83.19 176 ALA A CA 1
ATOM 1320 C C . ALA A 1 176 ? 12.345 -12.666 14.453 1.00 83.19 176 ALA A C 1
ATOM 1322 O O . ALA A 1 176 ? 12.089 -11.465 14.459 1.00 83.19 176 ALA A O 1
ATOM 1323 N N . SER A 1 177 ? 12.895 -13.268 13.396 1.00 84.75 177 SER A N 1
ATOM 1324 C CA . SER A 1 177 ? 13.221 -12.568 12.158 1.00 84.75 177 SER A CA 1
ATOM 1325 C C . SER A 1 177 ? 12.015 -11.832 11.569 1.00 84.75 177 SER A C 1
ATOM 1327 O O . SER A 1 177 ? 12.150 -10.680 11.174 1.00 84.75 177 SER A O 1
ATOM 1329 N N . ALA A 1 178 ? 10.823 -12.439 11.553 1.00 75.44 178 ALA A N 1
ATOM 1330 C CA . ALA A 1 178 ? 9.611 -11.774 11.074 1.00 75.44 178 ALA A CA 1
ATOM 1331 C C . ALA A 1 178 ? 9.241 -10.560 11.937 1.00 75.44 178 ALA A C 1
ATOM 1333 O O . ALA A 1 178 ? 8.865 -9.514 11.407 1.00 75.44 178 ALA A O 1
ATOM 1334 N N . ALA A 1 179 ? 9.423 -10.667 13.255 1.00 77.88 179 ALA A N 1
ATOM 1335 C CA . ALA A 1 179 ? 9.169 -9.566 14.170 1.00 77.88 179 ALA A CA 1
ATOM 1336 C C . ALA A 1 179 ? 10.059 -8.348 13.883 1.00 77.88 179 ALA A C 1
ATOM 1338 O O . ALA A 1 179 ? 9.638 -7.225 14.102 1.00 77.88 179 ALA A O 1
ATOM 1339 N N . PHE A 1 180 ? 11.281 -8.489 13.380 1.00 81.19 180 PHE A N 1
ATOM 1340 C CA . PHE A 1 180 ? 12.165 -7.329 13.195 1.00 81.19 180 PHE A CA 1
ATOM 1341 C C . PHE A 1 180 ? 11.951 -6.545 11.885 1.00 81.19 180 PHE A C 1
ATOM 1343 O O . PHE A 1 180 ? 12.582 -5.506 11.700 1.00 81.19 180 PHE A O 1
ATOM 1350 N N . LEU A 1 181 ? 11.042 -6.966 10.996 1.00 73.44 181 LEU A N 1
ATOM 1351 C CA . LEU A 1 181 ? 10.878 -6.414 9.637 1.00 73.44 181 LEU A CA 1
ATOM 1352 C C . LEU A 1 181 ? 9.954 -5.185 9.515 1.00 73.44 181 LEU A C 1
ATOM 1354 O O . LEU A 1 181 ? 9.297 -4.997 8.498 1.00 73.44 181 LEU A O 1
ATOM 1358 N N . GLY A 1 182 ? 9.918 -4.303 10.513 1.00 63.75 182 GLY A N 1
ATOM 1359 C CA . GLY A 1 182 ? 9.158 -3.046 10.386 1.00 63.75 182 GLY A CA 1
ATOM 1360 C C . GLY A 1 182 ? 9.396 -2.019 11.485 1.00 63.75 182 GLY A C 1
ATOM 1361 O O . GLY A 1 182 ? 9.242 -0.825 11.261 1.00 63.75 182 GLY A O 1
ATOM 1362 N N . VAL A 1 183 ? 9.840 -2.467 12.656 1.00 70.88 183 VAL A N 1
ATOM 1363 C CA . VAL A 1 183 ? 10.281 -1.593 13.743 1.00 70.88 183 VAL A CA 1
ATOM 1364 C C . VAL A 1 183 ? 11.430 -2.264 14.485 1.00 70.88 183 VAL A C 1
ATOM 1366 O O . VAL A 1 183 ? 11.473 -3.493 14.596 1.00 70.88 183 VAL A O 1
ATOM 1369 N N . ASN A 1 184 ? 12.358 -1.462 15.008 1.00 82.12 184 ASN A N 1
ATOM 1370 C CA . ASN A 1 184 ? 13.422 -1.948 15.874 1.00 82.12 184 ASN A CA 1
ATOM 1371 C C . ASN A 1 184 ? 12.838 -2.447 17.208 1.00 82.12 184 ASN A C 1
ATOM 1373 O O . ASN A 1 184 ? 12.593 -1.671 18.132 1.00 82.12 184 ASN A O 1
ATOM 1377 N N . ARG A 1 185 ? 12.616 -3.761 17.310 1.00 86.38 185 ARG A N 1
ATOM 1378 C CA . ARG A 1 185 ? 12.067 -4.397 18.516 1.00 86.38 185 ARG A CA 1
ATOM 1379 C C . ARG A 1 185 ? 13.097 -4.655 19.612 1.00 86.38 185 ARG A C 1
ATOM 1381 O O . ARG A 1 185 ? 12.711 -5.065 20.699 1.00 86.38 185 ARG A O 1
ATOM 1388 N N . ALA A 1 186 ? 14.380 -4.393 19.364 1.00 85.19 186 ALA A N 1
ATOM 1389 C CA . ALA A 1 186 ? 15.418 -4.514 20.381 1.00 85.19 186 ALA A CA 1
ATOM 1390 C C . ALA A 1 186 ? 15.452 -3.289 21.304 1.00 85.19 186 ALA A C 1
ATOM 1392 O O . ALA A 1 186 ? 15.983 -3.397 22.407 1.00 85.19 186 ALA A O 1
ATOM 1393 N N . VAL A 1 187 ? 14.844 -2.168 20.885 1.00 85.50 187 VAL A N 1
ATOM 1394 C CA . VAL A 1 187 ? 14.790 -0.859 21.571 1.00 85.50 187 VAL A CA 1
ATOM 1395 C C . VAL A 1 187 ? 16.137 -0.140 21.640 1.00 85.50 187 VAL A C 1
ATOM 1397 O O . VAL A 1 187 ? 16.175 1.077 21.487 1.00 85.50 187 VAL A O 1
ATOM 1400 N N . SER A 1 188 ? 17.223 -0.867 21.883 1.00 88.94 188 SER A N 1
ATOM 1401 C CA . SER A 1 188 ? 18.560 -0.317 22.071 1.00 88.94 188 SER A CA 1
ATOM 1402 C C . SER A 1 188 ? 19.632 -1.348 21.727 1.00 88.94 188 SER A C 1
ATOM 1404 O O . SER A 1 188 ? 19.468 -2.540 22.007 1.00 88.94 188 SER A O 1
ATOM 1406 N N . THR A 1 189 ? 20.779 -0.874 21.236 1.00 92.12 189 THR A N 1
ATOM 1407 C CA . THR A 1 189 ? 22.011 -1.655 21.042 1.00 92.12 189 THR A CA 1
ATOM 1408 C C . THR A 1 189 ? 22.416 -2.419 22.297 1.00 92.12 189 THR A C 1
ATOM 1410 O O . THR A 1 189 ? 22.873 -3.558 22.209 1.00 92.12 189 THR A O 1
ATOM 1413 N N . GLY A 1 190 ? 22.207 -1.826 23.477 1.00 91.94 190 GLY A N 1
ATOM 1414 C CA . GLY A 1 190 ? 22.563 -2.458 24.745 1.00 91.94 190 GLY A CA 1
ATOM 1415 C C . GLY A 1 190 ? 21.684 -3.658 25.117 1.00 91.94 190 GLY A C 1
ATOM 1416 O O . GLY A 1 190 ? 22.029 -4.456 25.991 1.00 91.94 190 GLY A O 1
ATOM 1417 N N . ASN A 1 191 ? 20.557 -3.843 24.424 1.00 95.00 191 ASN A N 1
ATOM 1418 C CA . ASN A 1 191 ? 19.700 -5.002 24.625 1.00 95.00 191 ASN A CA 1
ATOM 1419 C C . ASN A 1 191 ? 20.177 -6.254 23.854 1.00 95.00 191 ASN A C 1
ATOM 1421 O O . ASN A 1 191 ? 19.586 -7.323 24.009 1.00 95.00 191 ASN A O 1
ATOM 1425 N N . LEU A 1 192 ? 21.240 -6.148 23.053 1.00 96.94 192 LEU A N 1
ATOM 1426 C CA . LEU A 1 192 ? 21.755 -7.231 22.215 1.00 96.94 192 LEU A CA 1
ATOM 1427 C C . LEU A 1 192 ? 22.893 -7.991 22.910 1.00 96.94 192 LEU A C 1
ATOM 1429 O O . LEU A 1 192 ? 23.838 -7.376 23.400 1.00 96.94 192 LEU A O 1
ATOM 1433 N N . LEU A 1 193 ? 22.843 -9.324 22.872 1.00 97.62 193 LEU A N 1
ATOM 1434 C CA . LEU A 1 193 ? 23.973 -10.202 23.193 1.00 97.62 193 LEU A CA 1
ATOM 1435 C C . LEU A 1 193 ? 24.208 -11.160 22.026 1.00 97.62 193 LEU A C 1
ATOM 1437 O O . LEU A 1 193 ? 23.268 -11.775 21.537 1.00 97.62 193 LEU A O 1
ATOM 1441 N N . PHE A 1 194 ? 25.443 -11.282 21.553 1.00 97.88 194 PHE A N 1
ATOM 1442 C CA . PHE A 1 194 ? 25.752 -12.043 20.344 1.00 97.88 194 PHE A CA 1
ATOM 1443 C C . PHE A 1 194 ? 27.151 -12.651 20.360 1.00 97.88 194 PHE A C 1
ATOM 1445 O O . PHE A 1 194 ? 28.017 -12.243 21.129 1.00 97.88 194 PHE A O 1
ATOM 1452 N N . THR A 1 195 ? 27.408 -13.635 19.501 1.00 97.06 195 THR A N 1
ATOM 1453 C CA . THR A 1 195 ? 28.754 -14.207 19.360 1.00 97.06 195 THR A CA 1
ATOM 1454 C C . THR A 1 195 ? 29.675 -13.281 18.563 1.00 97.06 195 THR A C 1
ATOM 1456 O O . THR A 1 195 ? 29.267 -12.569 17.641 1.00 97.06 195 THR A O 1
ATOM 1459 N N . ARG A 1 196 ? 30.973 -13.323 18.872 1.00 94.62 196 ARG A N 1
ATOM 1460 C CA . ARG A 1 196 ? 32.011 -12.637 18.091 1.00 94.62 196 ARG A CA 1
ATOM 1461 C C . ARG A 1 196 ? 32.036 -13.089 16.638 1.00 94.62 196 ARG A C 1
ATOM 1463 O O . ARG A 1 196 ? 32.275 -12.277 15.745 1.00 94.62 196 ARG A O 1
ATOM 1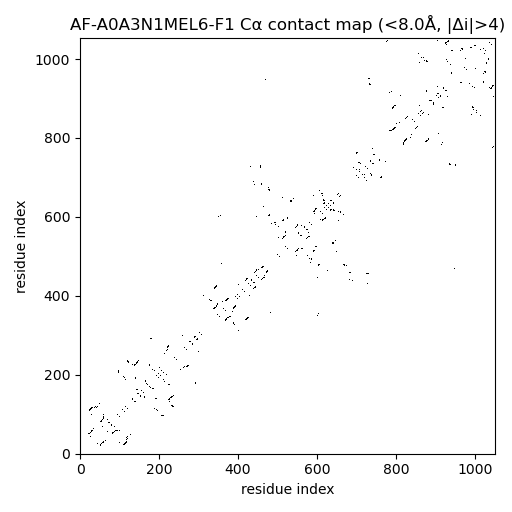470 N N . ASP A 1 197 ? 31.807 -14.374 16.402 1.00 94.38 197 ASP A N 1
ATOM 1471 C CA . ASP A 1 197 ? 31.807 -14.917 15.050 1.00 94.38 197 ASP A CA 1
ATOM 1472 C C . ASP A 1 197 ? 30.637 -14.364 14.236 1.00 94.38 197 ASP A C 1
ATOM 1474 O O . ASP A 1 197 ? 30.846 -13.975 13.087 1.00 94.38 197 ASP A O 1
ATOM 1478 N N . LEU A 1 198 ? 29.448 -14.213 14.833 1.00 95.38 198 LEU A N 1
ATOM 1479 C CA . LEU A 1 198 ? 28.329 -13.535 14.183 1.00 95.38 198 LEU A CA 1
ATOM 1480 C C . LEU A 1 198 ? 28.669 -12.081 13.843 1.00 95.38 198 LEU A C 1
ATOM 1482 O O . LEU A 1 198 ? 28.475 -11.668 12.702 1.00 95.38 198 LEU A O 1
ATOM 1486 N N . HIS A 1 199 ? 29.230 -11.320 14.788 1.00 96.25 199 HIS A N 1
ATOM 1487 C CA . HIS A 1 199 ? 29.644 -9.928 14.547 1.00 96.25 199 HIS A CA 1
ATOM 1488 C C . HIS A 1 199 ? 30.588 -9.803 13.343 1.00 96.25 199 HIS A C 1
ATOM 1490 O O . HIS A 1 199 ? 30.356 -8.979 12.453 1.00 96.25 199 HIS A O 1
ATOM 1496 N N . ARG A 1 200 ? 31.581 -10.699 13.249 1.00 92.62 200 ARG A N 1
ATOM 1497 C CA . ARG A 1 200 ? 32.515 -10.772 12.115 1.00 92.62 200 ARG A CA 1
ATOM 1498 C C . ARG A 1 200 ? 31.829 -11.114 10.795 1.00 92.62 200 ARG A C 1
ATOM 1500 O O . ARG A 1 200 ? 32.174 -10.515 9.779 1.00 92.62 200 ARG A O 1
ATOM 1507 N N . ARG A 1 201 ? 30.881 -12.060 10.789 1.00 93.44 201 ARG A N 1
ATOM 1508 C CA . ARG A 1 201 ? 30.140 -12.442 9.570 1.00 93.44 201 ARG A CA 1
ATOM 1509 C C . ARG A 1 201 ? 29.203 -11.333 9.091 1.00 93.44 201 ARG A C 1
ATOM 1511 O O . ARG A 1 201 ? 29.091 -11.106 7.888 1.00 93.44 201 ARG A O 1
ATOM 1518 N N . VAL A 1 202 ? 28.577 -10.606 10.018 1.00 91.62 202 VAL A N 1
ATOM 1519 C CA . VAL A 1 202 ? 27.709 -9.460 9.702 1.00 91.62 202 VAL A CA 1
ATOM 1520 C C . VAL A 1 202 ? 28.519 -8.268 9.180 1.00 91.62 202 VAL A C 1
ATOM 1522 O O . VAL A 1 202 ? 28.057 -7.579 8.266 1.00 91.62 202 VAL A O 1
ATOM 1525 N N . GLY A 1 203 ? 29.735 -8.074 9.704 1.00 90.19 203 GLY A N 1
ATOM 1526 C CA . GLY A 1 203 ? 30.626 -6.959 9.370 1.00 90.19 203 GLY A CA 1
ATOM 1527 C C . GLY A 1 203 ? 30.560 -5.791 10.359 1.00 90.19 203 GLY A C 1
ATOM 1528 O O . GLY A 1 203 ? 30.955 -4.684 10.000 1.00 90.19 203 GLY A O 1
ATOM 1529 N N . GLY A 1 204 ? 30.064 -6.043 11.574 1.00 91.38 204 GLY A N 1
ATOM 1530 C CA . GLY A 1 204 ? 29.936 -5.062 12.653 1.00 91.38 204 GLY A CA 1
ATOM 1531 C C . GLY A 1 204 ? 28.801 -4.047 12.506 1.00 91.38 204 GLY A C 1
ATOM 1532 O O . GLY A 1 204 ? 27.964 -4.134 11.603 1.00 91.38 204 GLY A O 1
ATOM 1533 N N . PHE A 1 205 ? 28.750 -3.100 13.443 1.00 93.06 205 PHE A N 1
ATOM 1534 C CA . PHE A 1 205 ? 27.803 -1.991 13.445 1.00 93.06 205 PHE A CA 1
ATOM 1535 C C . PHE A 1 205 ? 28.194 -0.965 12.384 1.00 93.06 205 PHE A C 1
ATOM 1537 O O . PHE A 1 205 ? 29.320 -0.464 12.337 1.00 93.06 205 PHE A O 1
ATOM 1544 N N . ARG A 1 206 ? 27.237 -0.619 11.522 1.00 88.25 206 ARG A N 1
ATOM 1545 C CA . ARG A 1 206 ? 27.427 0.454 10.549 1.00 88.25 206 ARG A CA 1
ATOM 1546 C C . ARG A 1 206 ? 27.449 1.798 11.262 1.00 88.25 206 ARG A C 1
ATOM 1548 O O . ARG A 1 206 ? 26.711 2.016 12.216 1.00 88.25 206 ARG A O 1
ATOM 1555 N N . ASP A 1 207 ? 28.247 2.713 10.730 1.00 85.00 207 ASP A N 1
ATOM 1556 C CA . ASP A 1 207 ? 28.300 4.102 11.172 1.00 85.00 207 ASP A CA 1
ATOM 1557 C C . ASP A 1 207 ? 26.990 4.839 10.841 1.00 85.00 207 ASP A C 1
ATOM 1559 O O . ASP A 1 207 ? 26.847 5.462 9.787 1.00 85.00 207 ASP A O 1
ATOM 1563 N N . MET A 1 208 ? 25.996 4.660 11.711 1.00 81.56 208 MET A N 1
ATOM 1564 C CA . MET A 1 208 ? 24.665 5.248 11.621 1.00 81.56 208 MET A CA 1
ATOM 1565 C C . MET A 1 208 ? 24.287 5.861 12.974 1.00 81.56 208 MET A C 1
ATOM 1567 O O . MET A 1 208 ? 24.329 5.159 13.990 1.00 81.56 208 MET A O 1
ATOM 1571 N N . PRO A 1 209 ? 23.887 7.141 13.005 1.00 72.25 209 PRO A N 1
ATOM 1572 C CA . PRO A 1 209 ? 23.473 7.811 14.231 1.00 72.25 209 PRO A CA 1
ATOM 1573 C C . PRO A 1 209 ? 22.355 7.108 15.017 1.00 72.25 209 PRO A C 1
ATOM 1575 O O . PRO A 1 209 ? 22.450 7.066 16.242 1.00 72.25 209 PRO A O 1
ATOM 1578 N N . TYR A 1 210 ? 21.334 6.530 14.362 1.00 74.50 210 TYR A N 1
ATOM 1579 C CA . TYR A 1 210 ? 20.140 6.026 15.067 1.00 74.50 210 TYR A CA 1
ATOM 1580 C C . TYR A 1 210 ? 19.882 4.539 14.878 1.00 74.50 210 TYR A C 1
ATOM 1582 O O . TYR A 1 210 ? 19.595 3.850 15.848 1.00 74.50 210 TYR A O 1
ATOM 1590 N N . CYS A 1 211 ? 19.956 4.041 13.643 1.00 83.06 211 CYS A N 1
ATOM 1591 C CA . CYS A 1 211 ? 19.547 2.667 13.332 1.00 83.06 211 CYS A CA 1
ATOM 1592 C C . CYS A 1 211 ? 20.722 1.686 13.212 1.00 83.06 211 CYS A C 1
ATOM 1594 O O . CYS A 1 211 ? 20.573 0.653 12.560 1.00 83.06 211 CYS A O 1
ATOM 1596 N N . HIS A 1 212 ? 21.894 1.984 13.790 1.00 88.94 212 HIS A N 1
ATOM 1597 C CA . HIS A 1 212 ? 23.054 1.082 13.716 1.00 88.94 212 HIS A CA 1
ATOM 1598 C C . HIS A 1 212 ? 22.759 -0.288 14.341 1.00 88.94 212 HIS A C 1
ATOM 1600 O O . HIS A 1 212 ? 23.184 -1.313 13.810 1.00 88.94 212 HIS A O 1
ATOM 1606 N N . ASP A 1 213 ? 21.994 -0.315 15.432 1.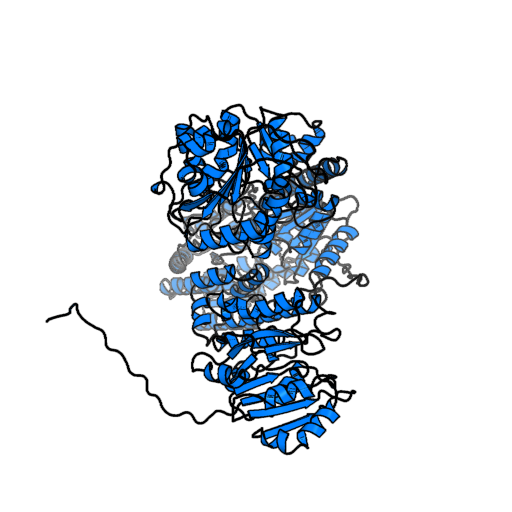00 89.44 213 ASP A N 1
ATOM 1607 C CA . ASP A 1 213 ? 21.557 -1.535 16.101 1.00 89.44 213 ASP A CA 1
ATOM 1608 C C . ASP A 1 213 ? 20.568 -2.339 15.264 1.00 89.44 213 ASP A C 1
ATOM 1610 O O . ASP A 1 213 ? 20.737 -3.545 15.095 1.00 89.44 213 ASP A O 1
ATOM 1614 N N . TRP A 1 214 ? 19.578 -1.677 14.672 1.00 89.44 214 TRP A N 1
ATOM 1615 C CA . TRP A 1 214 ? 18.605 -2.339 13.818 1.00 89.44 214 TRP A CA 1
ATOM 1616 C C . TRP A 1 214 ? 19.236 -2.839 12.510 1.00 89.44 214 TRP A C 1
ATOM 1618 O O . TRP A 1 214 ? 18.933 -3.953 12.091 1.00 89.44 214 TRP A O 1
ATOM 1628 N N . ASP A 1 215 ? 20.170 -2.089 11.903 1.00 91.38 215 ASP A N 1
ATOM 1629 C CA . ASP A 1 215 ? 20.971 -2.544 10.748 1.00 91.38 215 ASP A CA 1
ATOM 1630 C C . ASP A 1 215 ? 21.765 -3.810 11.094 1.00 91.38 215 ASP A C 1
ATOM 1632 O O . ASP A 1 215 ? 21.779 -4.762 10.312 1.00 91.38 215 ASP A O 1
ATOM 1636 N N . PHE A 1 216 ? 22.385 -3.844 12.281 1.00 94.75 216 PHE A N 1
ATOM 1637 C CA . PHE A 1 216 ? 23.118 -5.012 12.761 1.00 94.75 216 PHE A CA 1
ATOM 1638 C C . PHE A 1 216 ? 22.195 -6.210 12.989 1.00 94.75 216 PHE A C 1
ATOM 1640 O O . PHE A 1 216 ? 22.505 -7.299 12.514 1.00 94.75 216 PHE A O 1
ATOM 1647 N N . VAL A 1 217 ? 21.046 -6.024 13.649 1.00 94.56 217 VAL A N 1
ATOM 1648 C CA . VAL A 1 217 ? 20.061 -7.097 13.876 1.00 94.56 217 VAL A CA 1
ATOM 1649 C C . VAL A 1 217 ? 19.550 -7.658 12.549 1.00 94.56 217 VAL A C 1
ATOM 1651 O O . VAL A 1 217 ? 19.539 -8.874 12.369 1.00 94.56 217 VAL A O 1
ATOM 1654 N N . LEU A 1 218 ? 19.204 -6.801 11.585 1.00 91.62 218 LEU A N 1
ATOM 1655 C CA . LEU A 1 218 ? 18.790 -7.231 10.247 1.00 91.62 218 LEU A CA 1
ATOM 1656 C C . LEU A 1 218 ? 19.919 -7.983 9.522 1.00 91.62 218 LEU A C 1
ATOM 1658 O O . LEU A 1 218 ? 19.682 -9.016 8.897 1.00 91.62 218 LEU A O 1
ATOM 1662 N N . GLY A 1 219 ? 21.164 -7.514 9.630 1.00 92.38 219 GLY A N 1
ATOM 1663 C CA . GLY A 1 219 ? 22.332 -8.221 9.106 1.00 92.38 219 GLY A CA 1
ATOM 1664 C C . GLY A 1 219 ? 22.537 -9.593 9.755 1.00 92.38 219 GLY A C 1
ATOM 1665 O O . GLY A 1 219 ? 22.773 -10.573 9.052 1.00 92.38 219 GLY A O 1
ATOM 1666 N N . ALA A 1 220 ? 22.393 -9.676 11.077 1.00 93.75 220 ALA A N 1
ATOM 1667 C CA . ALA A 1 220 ? 22.501 -10.900 11.861 1.00 93.75 220 ALA A CA 1
ATOM 1668 C C . ALA A 1 220 ? 21.403 -11.911 11.524 1.00 93.75 220 ALA A C 1
ATOM 1670 O O . ALA A 1 220 ? 21.688 -13.102 11.439 1.00 93.75 220 ALA A O 1
ATOM 1671 N N . MET A 1 221 ? 20.181 -11.450 11.247 1.00 92.00 221 MET A N 1
ATOM 1672 C CA . MET A 1 221 ? 19.060 -12.298 10.830 1.00 92.00 221 MET A CA 1
ATOM 1673 C C . MET A 1 221 ? 19.324 -13.060 9.528 1.00 92.00 221 MET A C 1
ATOM 1675 O O . MET A 1 221 ? 18.728 -14.113 9.307 1.00 92.00 221 MET A O 1
ATOM 1679 N N . LEU A 1 222 ? 20.213 -12.561 8.662 1.00 90.44 222 LEU A N 1
ATOM 1680 C CA . LEU A 1 222 ? 20.645 -13.293 7.467 1.00 90.44 222 LEU A CA 1
ATOM 1681 C C . LEU A 1 222 ? 21.540 -14.488 7.819 1.00 90.44 222 LEU A C 1
ATOM 1683 O O . LEU A 1 222 ? 21.609 -15.441 7.046 1.00 90.44 222 LEU A O 1
ATOM 1687 N N . GLU A 1 223 ? 22.194 -14.457 8.977 1.00 92.25 223 GLU A N 1
ATOM 1688 C CA . GLU A 1 223 ? 23.174 -15.445 9.424 1.00 92.25 223 GLU A CA 1
ATOM 1689 C C . GLU A 1 223 ? 22.581 -16.452 10.424 1.00 92.25 223 GLU A C 1
ATOM 1691 O O . GLU A 1 223 ? 22.807 -17.652 10.295 1.00 92.25 223 GLU A O 1
ATOM 1696 N N . THR A 1 224 ? 21.797 -15.977 11.396 1.00 93.38 224 THR A N 1
ATOM 1697 C CA . THR A 1 224 ? 21.221 -16.759 12.503 1.00 93.38 224 THR A CA 1
ATOM 1698 C C . THR A 1 224 ? 19.815 -16.260 12.846 1.00 93.38 224 THR A C 1
ATOM 1700 O O . THR A 1 224 ? 19.472 -15.116 12.548 1.00 93.38 224 THR A O 1
ATOM 1703 N N . GLU A 1 225 ? 18.989 -17.093 13.478 1.00 92.44 225 GLU A N 1
ATOM 1704 C CA . GLU A 1 225 ? 17.676 -16.661 13.962 1.00 92.44 225 GLU A CA 1
ATOM 1705 C C . GLU A 1 225 ? 17.817 -16.001 15.346 1.00 92.44 225 GLU A C 1
ATOM 1707 O O . GLU A 1 225 ? 18.386 -16.623 16.249 1.00 92.44 225 GLU A O 1
ATOM 1712 N N . PRO A 1 226 ? 17.291 -14.780 15.571 1.00 93.50 226 PRO A N 1
ATOM 1713 C CA . PRO A 1 226 ? 17.348 -14.166 16.893 1.00 93.50 226 PRO A CA 1
ATOM 1714 C C . PRO A 1 226 ? 16.557 -14.975 17.928 1.00 93.50 226 PRO A C 1
ATOM 1716 O O . PRO A 1 226 ? 15.468 -15.479 17.647 1.00 93.50 226 PRO A O 1
ATOM 1719 N N . ARG A 1 227 ? 17.068 -15.060 19.156 1.00 93.62 227 ARG A N 1
ATOM 1720 C CA . ARG A 1 227 ? 16.363 -15.672 20.286 1.00 93.62 227 ARG A CA 1
ATOM 1721 C C . ARG A 1 227 ? 15.884 -14.594 21.251 1.00 93.62 227 ARG A C 1
ATOM 1723 O O . ARG A 1 227 ? 16.688 -13.826 21.770 1.00 93.62 227 ARG A O 1
ATOM 1730 N N . LEU A 1 228 ? 14.581 -14.562 21.529 1.00 93.06 228 LEU A N 1
ATOM 1731 C CA . LEU A 1 228 ? 14.049 -13.792 22.652 1.00 93.06 228 LEU A CA 1
ATOM 1732 C C . LEU A 1 228 ? 14.221 -14.600 23.944 1.00 93.06 228 LEU A C 1
ATOM 1734 O O . LEU A 1 228 ? 13.727 -15.724 24.037 1.00 93.06 228 LEU A O 1
ATOM 1738 N N . VAL A 1 229 ? 14.877 -14.014 24.943 1.00 92.75 229 VAL A N 1
ATOM 1739 C CA . VAL A 1 229 ? 14.855 -14.507 26.325 1.00 92.75 229 VAL A CA 1
ATOM 1740 C C . VAL A 1 229 ? 13.784 -13.744 27.090 1.00 92.75 229 VAL A C 1
ATOM 1742 O O . VAL A 1 229 ? 13.784 -12.512 27.124 1.00 92.75 229 VAL A O 1
ATOM 1745 N N . ASP A 1 230 ? 12.866 -14.495 27.692 1.00 78.00 230 ASP A N 1
ATOM 1746 C CA . ASP A 1 230 ? 11.724 -13.935 28.408 1.00 78.00 230 ASP A CA 1
ATOM 1747 C C . ASP A 1 230 ? 12.155 -13.120 29.644 1.00 78.00 230 ASP A C 1
ATOM 1749 O O . ASP A 1 230 ? 13.125 -13.453 30.325 1.00 78.00 230 ASP A O 1
ATOM 1753 N N . GLY A 1 231 ? 11.419 -12.064 29.972 1.00 84.06 231 GLY A N 1
ATOM 1754 C CA . GLY A 1 231 ? 11.698 -11.182 31.107 1.00 84.06 231 GLY A CA 1
ATOM 1755 C C . GLY A 1 231 ? 12.484 -9.908 30.770 1.00 84.06 231 GLY A C 1
ATOM 1756 O O . GLY A 1 231 ? 13.295 -9.848 29.847 1.00 84.06 231 GLY A O 1
ATOM 1757 N N . ALA A 1 232 ? 12.222 -8.859 31.554 1.00 89.94 232 ALA A N 1
ATOM 1758 C CA . ALA A 1 232 ? 12.784 -7.523 31.378 1.00 89.94 232 ALA A CA 1
ATOM 1759 C C . ALA A 1 232 ? 14.229 -7.412 31.904 1.00 89.94 232 ALA A C 1
ATOM 1761 O O . ALA A 1 232 ? 14.485 -6.815 32.952 1.00 89.94 232 ALA A O 1
ATOM 1762 N N . LEU A 1 233 ? 15.169 -8.034 31.189 1.00 96.00 233 LEU A N 1
ATOM 1763 C CA . LEU A 1 233 ? 16.574 -8.143 31.594 1.00 96.00 233 LEU A CA 1
ATOM 1764 C C . LEU A 1 233 ? 17.428 -6.931 31.192 1.00 96.00 233 LEU A C 1
ATOM 1766 O O . LEU A 1 233 ? 18.593 -6.837 31.589 1.00 96.00 233 LEU A O 1
ATOM 1770 N N . TYR A 1 234 ? 16.877 -6.008 30.401 1.00 96.94 234 TYR A N 1
ATOM 1771 C CA . TYR A 1 234 ? 17.467 -4.700 30.119 1.00 96.94 234 TYR A CA 1
ATOM 1772 C C . TYR A 1 234 ? 16.634 -3.596 30.758 1.00 96.94 234 TYR A C 1
ATOM 1774 O O . TYR A 1 234 ? 15.409 -3.584 30.613 1.00 96.94 234 TYR A O 1
ATOM 1782 N N . ARG A 1 235 ? 17.277 -2.646 31.436 1.00 96.88 235 ARG A N 1
ATOM 1783 C CA . ARG A 1 235 ? 16.598 -1.481 32.002 1.00 96.88 235 ARG A CA 1
ATOM 1784 C C . ARG A 1 235 ? 17.012 -0.227 31.243 1.00 96.88 235 ARG A C 1
ATOM 1786 O O . ARG A 1 235 ? 18.118 0.265 31.445 1.00 96.88 235 ARG A O 1
ATOM 1793 N N . TYR A 1 236 ? 16.113 0.245 30.383 1.00 94.12 236 TYR A N 1
ATOM 17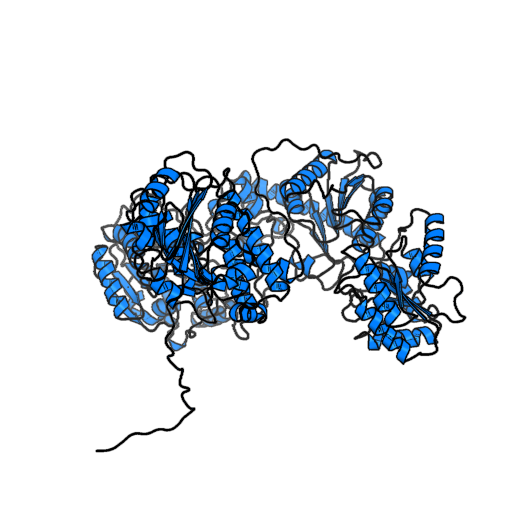94 C CA . TYR A 1 236 ? 16.333 1.375 29.480 1.00 94.12 236 TYR A CA 1
ATOM 1795 C C . TYR A 1 236 ? 15.958 2.701 30.146 1.00 94.12 236 TYR A C 1
ATOM 1797 O O . TYR A 1 236 ? 14.815 2.858 30.584 1.00 94.12 236 TYR A O 1
ATOM 1805 N N . ARG A 1 237 ? 16.886 3.652 30.230 1.00 93.62 237 ARG A N 1
ATOM 1806 C CA . ARG A 1 237 ? 16.696 4.926 30.921 1.00 93.62 237 ARG A CA 1
ATOM 1807 C C . ARG A 1 237 ? 16.086 5.988 30.013 1.00 93.62 237 ARG A C 1
ATOM 1809 O O . ARG A 1 237 ? 16.529 6.221 28.894 1.00 93.62 237 ARG A O 1
ATOM 1816 N N . LEU A 1 238 ? 15.067 6.671 30.527 1.00 87.69 238 LEU A N 1
ATOM 1817 C CA . LEU A 1 238 ? 14.409 7.808 29.893 1.00 87.69 238 LEU A CA 1
ATOM 1818 C C . LEU A 1 238 ? 14.695 9.095 30.683 1.00 87.69 238 LEU A C 1
ATOM 1820 O O . LEU A 1 238 ? 14.394 9.207 31.873 1.00 87.69 238 LEU A O 1
ATOM 1824 N N . HIS A 1 239 ? 15.264 10.085 30.003 1.00 83.44 239 HIS A N 1
ATOM 1825 C CA . HIS A 1 239 ? 15.586 11.422 30.489 1.00 83.44 239 HIS A CA 1
ATOM 1826 C C . HIS A 1 239 ? 15.616 12.455 29.344 1.00 83.44 239 HIS A C 1
ATOM 1828 O O . HIS A 1 239 ? 15.496 12.135 28.162 1.00 83.44 239 HIS A O 1
ATOM 1834 N N . ASP A 1 240 ? 15.750 13.735 29.690 1.00 66.62 240 ASP A N 1
ATOM 1835 C CA . ASP A 1 240 ? 15.598 14.834 28.724 1.00 66.62 240 ASP A CA 1
ATOM 1836 C C . ASP A 1 240 ? 16.734 14.915 27.695 1.00 66.62 240 ASP A C 1
ATOM 1838 O O . ASP A 1 240 ? 16.524 15.422 26.601 1.00 66.62 240 ASP A O 1
ATOM 1842 N N . ALA A 1 241 ? 17.899 14.338 28.004 1.00 62.34 241 ALA A N 1
ATOM 1843 C CA . ALA A 1 241 ? 19.038 14.236 27.091 1.00 62.34 241 ALA A CA 1
ATOM 1844 C C . ALA A 1 241 ? 19.010 12.985 26.183 1.00 62.34 241 ALA A C 1
ATOM 1846 O O . ALA A 1 241 ? 19.990 12.713 25.495 1.00 62.34 241 ALA A O 1
ATOM 1847 N N . ASN A 1 242 ? 17.928 12.185 26.176 1.00 64.56 242 ASN A N 1
ATOM 1848 C CA . ASN A 1 242 ? 17.866 11.028 25.277 1.00 64.56 242 ASN A CA 1
ATOM 1849 C C . ASN A 1 242 ? 17.835 11.491 23.815 1.00 64.56 242 ASN A C 1
ATOM 1851 O O . ASN A 1 242 ? 16.919 12.199 23.389 1.00 64.56 242 ASN A O 1
ATOM 1855 N N . SER A 1 243 ? 18.757 10.967 23.012 1.00 51.59 243 SER A N 1
ATOM 1856 C CA . SER A 1 243 ? 18.958 11.347 21.608 1.00 51.59 243 SER A CA 1
ATOM 1857 C C . SER A 1 243 ? 17.755 11.073 20.680 1.00 51.59 243 SER A C 1
ATOM 1859 O O . SER A 1 243 ? 17.752 11.529 19.539 1.00 51.59 243 SER A O 1
ATOM 1861 N N . PHE A 1 244 ? 16.715 10.354 21.139 1.00 55.28 244 PHE A N 1
ATOM 1862 C CA . PHE A 1 244 ? 15.524 10.022 20.340 1.00 55.28 244 PHE A CA 1
ATOM 1863 C C . PHE A 1 244 ? 14.439 11.117 20.315 1.00 55.28 244 PHE A C 1
ATOM 1865 O O . PHE A 1 244 ? 13.567 11.076 19.445 1.00 55.28 244 PHE A O 1
ATOM 1872 N N . ARG A 1 245 ? 14.440 12.081 21.255 1.00 44.88 245 ARG A N 1
ATOM 1873 C CA . ARG A 1 245 ? 13.339 13.061 21.395 1.00 44.88 245 ARG A CA 1
ATOM 1874 C C . ARG A 1 245 ? 13.403 14.235 20.411 1.00 44.88 245 ARG A C 1
ATOM 1876 O O . ARG A 1 245 ? 12.357 14.805 20.115 1.00 44.88 245 ARG A O 1
ATOM 1883 N N . GLU A 1 246 ? 14.572 14.556 19.859 1.00 39.19 246 GLU A N 1
ATOM 1884 C CA . GLU A 1 246 ? 14.748 15.729 18.984 1.00 39.19 246 GLU A CA 1
ATOM 1885 C C . GLU A 1 246 ? 14.709 15.411 17.472 1.00 39.19 246 GLU A C 1
ATOM 1887 O O . GLU A 1 246 ? 14.621 16.332 16.664 1.00 39.19 246 GLU A O 1
ATOM 1892 N N . LEU A 1 247 ? 14.772 14.136 17.046 1.00 47.72 247 LEU A N 1
ATOM 1893 C CA . LEU A 1 247 ? 15.160 13.784 15.659 1.00 47.72 247 LEU A CA 1
ATOM 1894 C C . LEU A 1 247 ? 14.318 12.660 14.998 1.00 47.72 247 LEU A C 1
ATOM 1896 O O . LEU A 1 247 ? 14.765 11.999 14.059 1.00 47.72 247 LEU A O 1
ATOM 1900 N N . ALA A 1 248 ? 13.058 12.481 15.421 1.00 47.56 248 ALA A N 1
ATOM 1901 C CA . ALA A 1 248 ? 12.118 11.455 14.924 1.00 47.56 248 ALA A CA 1
ATOM 1902 C C . ALA A 1 248 ? 11.980 11.305 13.380 1.00 47.56 248 ALA A C 1
ATOM 1904 O O . ALA A 1 248 ? 11.789 10.176 12.919 1.00 47.56 248 ALA A O 1
ATOM 1905 N N . PRO A 1 249 ? 12.097 12.363 12.548 1.00 43.06 249 PRO A N 1
ATOM 1906 C CA . PRO A 1 249 ? 12.038 12.218 11.089 1.00 43.06 249 PRO A CA 1
ATOM 1907 C C . PRO A 1 249 ? 13.239 11.473 10.477 1.00 43.06 249 PRO A C 1
ATOM 1909 O O . PRO A 1 249 ? 13.065 10.744 9.501 1.00 43.06 249 PRO A O 1
ATOM 1912 N N . LEU A 1 250 ? 14.444 11.614 11.046 1.00 53.03 250 LEU A N 1
ATOM 1913 C CA . LEU A 1 250 ? 15.672 10.991 10.523 1.00 53.03 250 LEU A CA 1
ATOM 1914 C C . LEU A 1 250 ? 15.711 9.480 10.787 1.00 53.03 250 LEU A C 1
ATOM 1916 O O . LEU A 1 250 ? 16.132 8.717 9.918 1.00 53.03 250 LEU A O 1
ATOM 1920 N N . ALA A 1 251 ? 15.193 9.039 11.938 1.00 55.41 251 ALA A N 1
ATOM 1921 C CA . ALA A 1 251 ? 15.104 7.621 12.295 1.00 55.41 251 ALA A CA 1
ATOM 1922 C C . ALA A 1 251 ? 14.235 6.815 11.307 1.00 55.41 251 ALA A C 1
ATOM 1924 O O . ALA A 1 251 ? 14.541 5.664 11.000 1.00 55.41 251 ALA A O 1
ATOM 1925 N N . ARG A 1 252 ? 13.181 7.428 10.747 1.00 59.47 252 ARG A N 1
ATOM 1926 C CA . ARG A 1 252 ? 12.340 6.794 9.718 1.00 59.47 252 ARG A CA 1
ATOM 1927 C C . ARG A 1 252 ? 13.104 6.576 8.406 1.00 59.47 252 ARG A C 1
ATOM 1929 O O . ARG A 1 252 ? 13.053 5.483 7.849 1.00 59.47 252 ARG A O 1
ATOM 1936 N N . LEU A 1 253 ? 13.845 7.587 7.949 1.00 56.94 253 LEU A N 1
ATOM 1937 C CA . LEU A 1 253 ? 14.632 7.528 6.709 1.00 56.94 253 LEU A CA 1
ATOM 1938 C C . LEU A 1 253 ? 15.806 6.540 6.809 1.00 56.94 253 LEU A C 1
ATOM 1940 O O . LEU A 1 253 ? 16.105 5.821 5.854 1.00 56.94 253 LEU A O 1
ATOM 1944 N N . GLU A 1 254 ? 16.477 6.480 7.963 1.00 70.69 254 GLU A N 1
ATOM 1945 C CA . GLU A 1 254 ? 17.503 5.463 8.221 1.00 70.69 254 GLU A CA 1
ATOM 1946 C C . GLU A 1 254 ? 16.917 4.049 8.230 1.00 70.69 254 GLU A C 1
ATOM 1948 O O . GLU A 1 254 ? 17.485 3.157 7.593 1.00 70.69 254 GLU A O 1
ATOM 1953 N N . GLY A 1 255 ? 15.754 3.865 8.862 1.00 67.00 255 GLY A N 1
ATOM 1954 C CA . GLY A 1 255 ? 15.030 2.596 8.896 1.00 67.00 255 GLY A CA 1
ATOM 1955 C C . GLY A 1 255 ? 14.693 2.040 7.510 1.00 67.00 255 GLY A C 1
ATOM 1956 O O . GLY A 1 255 ? 14.947 0.867 7.228 1.00 67.00 255 GLY A O 1
ATOM 1957 N N . GLU A 1 256 ? 14.209 2.889 6.600 1.00 63.62 256 GLU A N 1
ATOM 1958 C CA . GLU A 1 256 ? 13.931 2.509 5.206 1.00 63.62 256 GLU A CA 1
ATOM 1959 C C . GLU A 1 256 ? 15.202 2.041 4.471 1.00 63.62 256 GLU A C 1
ATOM 1961 O O . GLU A 1 256 ? 15.175 1.058 3.724 1.00 63.62 256 GLU A O 1
ATOM 1966 N N . ARG A 1 257 ? 16.352 2.687 4.723 1.00 69.31 257 ARG A N 1
ATOM 1967 C CA . ARG A 1 257 ? 17.649 2.287 4.145 1.00 69.31 257 ARG A CA 1
ATOM 1968 C C . ARG A 1 257 ? 18.150 0.952 4.706 1.00 69.31 257 ARG A C 1
ATOM 1970 O O . ARG A 1 257 ? 18.717 0.165 3.944 1.00 69.31 257 ARG A O 1
ATOM 1977 N N . CYS A 1 258 ? 17.965 0.695 6.002 1.00 73.75 258 CYS A N 1
ATOM 1978 C CA . CYS A 1 258 ? 18.309 -0.580 6.646 1.00 73.75 258 CYS A CA 1
ATOM 1979 C C . CYS A 1 258 ? 17.517 -1.742 6.034 1.00 73.75 258 CYS A C 1
ATOM 1981 O O . CYS A 1 258 ? 18.103 -2.732 5.589 1.00 73.75 258 CYS A O 1
ATOM 1983 N N . LEU A 1 259 ? 16.196 -1.582 5.923 1.00 75.94 259 LEU A N 1
ATOM 1984 C CA . LEU A 1 259 ? 15.307 -2.576 5.321 1.00 75.94 259 LEU A CA 1
ATOM 1985 C C . LEU A 1 259 ? 15.620 -2.801 3.840 1.00 75.94 259 LEU A C 1
ATOM 1987 O O . LEU A 1 259 ? 15.688 -3.944 3.388 1.00 75.94 259 LEU A O 1
ATOM 1991 N N . GLY A 1 260 ? 15.897 -1.727 3.097 1.00 64.38 260 GLY A N 1
ATOM 1992 C CA . GLY A 1 260 ? 16.322 -1.818 1.706 1.00 64.38 260 GLY A CA 1
ATOM 1993 C C . GLY A 1 260 ? 17.564 -2.699 1.520 1.00 64.38 260 GLY A C 1
ATOM 1994 O O . GLY A 1 260 ? 17.550 -3.646 0.738 1.00 64.38 260 GLY A O 1
ATOM 1995 N N . ARG A 1 261 ? 18.626 -2.463 2.299 1.00 77.00 261 ARG A N 1
ATOM 1996 C CA . ARG A 1 261 ? 19.839 -3.303 2.254 1.00 77.00 261 ARG A CA 1
ATOM 1997 C C . ARG A 1 261 ? 19.571 -4.752 2.659 1.00 77.00 261 ARG A C 1
ATOM 1999 O O . ARG A 1 261 ? 20.142 -5.671 2.071 1.00 77.00 261 ARG A O 1
ATOM 2006 N N . PHE A 1 262 ? 18.737 -4.959 3.675 1.00 81.44 262 PHE A N 1
ATOM 2007 C CA . PHE A 1 262 ? 18.377 -6.292 4.148 1.00 81.44 262 PHE A CA 1
ATOM 2008 C C . PHE A 1 262 ? 17.704 -7.116 3.043 1.00 81.44 262 PHE A C 1
ATOM 2010 O O . PHE A 1 262 ? 18.163 -8.215 2.723 1.00 81.44 262 PHE A O 1
ATOM 2017 N N . PHE A 1 263 ? 16.673 -6.561 2.402 1.00 73.00 263 PHE A N 1
ATOM 2018 C CA . PHE A 1 263 ? 15.953 -7.249 1.332 1.00 73.00 263 PHE A CA 1
ATOM 2019 C C . PHE A 1 263 ? 16.820 -7.466 0.085 1.00 73.00 263 PHE A C 1
ATOM 2021 O O . PHE A 1 263 ? 16.669 -8.494 -0.573 1.00 73.00 263 PHE A O 1
ATOM 2028 N N . GLU A 1 264 ? 17.776 -6.577 -0.214 1.00 68.25 264 GLU A N 1
ATOM 2029 C CA . GLU A 1 264 ? 18.732 -6.788 -1.315 1.00 68.25 264 GLU A CA 1
ATOM 2030 C C . GLU A 1 264 ? 19.604 -8.020 -1.065 1.00 68.25 264 GLU A C 1
ATOM 2032 O O . GLU A 1 264 ? 19.799 -8.852 -1.955 1.00 68.25 264 GLU A O 1
ATOM 2037 N N . ARG A 1 265 ? 20.119 -8.163 0.162 1.00 71.62 265 ARG A N 1
ATOM 2038 C CA . ARG A 1 265 ? 20.953 -9.310 0.550 1.00 71.62 265 ARG A CA 1
ATOM 2039 C C . ARG A 1 265 ? 20.149 -10.607 0.572 1.00 71.62 265 ARG A C 1
ATOM 2041 O O . ARG A 1 265 ? 20.659 -11.633 0.116 1.00 71.62 265 ARG A O 1
ATOM 2048 N N . LEU A 1 266 ? 18.903 -10.541 1.042 1.00 72.12 266 LEU A N 1
ATOM 2049 C CA . LEU A 1 266 ? 17.968 -11.660 1.034 1.00 72.12 266 LEU A CA 1
ATOM 2050 C C . LEU A 1 266 ? 17.678 -12.143 -0.399 1.00 72.12 266 LEU A C 1
ATOM 2052 O O . LEU A 1 266 ? 17.793 -13.334 -0.682 1.00 72.12 266 LEU A O 1
ATOM 2056 N N . ALA A 1 267 ? 17.387 -11.217 -1.319 1.00 62.34 267 ALA A N 1
ATOM 2057 C CA . ALA A 1 267 ? 17.119 -11.511 -2.729 1.00 62.34 267 ALA A CA 1
ATOM 2058 C C . ALA A 1 267 ? 18.339 -12.093 -3.468 1.00 62.34 267 ALA A C 1
ATOM 2060 O O . ALA A 1 267 ? 18.188 -12.908 -4.374 1.00 62.34 267 ALA A O 1
ATOM 2061 N N . CYS A 1 268 ? 19.560 -11.742 -3.051 1.00 61.34 268 CYS A N 1
ATOM 2062 C CA . CYS A 1 268 ? 20.798 -12.309 -3.598 1.00 61.34 268 CYS A CA 1
ATOM 2063 C C . CYS A 1 268 ? 21.113 -13.736 -3.099 1.00 61.34 268 CYS A C 1
ATOM 2065 O O . CYS A 1 268 ? 22.194 -14.251 -3.391 1.00 61.34 268 CYS A O 1
ATOM 2067 N N . GLY A 1 269 ? 20.228 -14.366 -2.315 1.00 58.12 269 GLY A N 1
ATOM 2068 C CA . GLY A 1 269 ? 20.364 -15.758 -1.866 1.00 58.12 269 GLY A CA 1
ATOM 2069 C C . GLY A 1 269 ? 21.446 -16.007 -0.808 1.00 58.12 269 GLY A C 1
ATOM 2070 O O . GLY A 1 269 ? 21.734 -17.158 -0.482 1.00 58.12 269 GLY A O 1
ATOM 2071 N N . ARG A 1 270 ? 22.045 -14.955 -0.237 1.00 64.94 270 ARG A N 1
ATOM 2072 C CA . ARG A 1 270 ? 23.068 -15.065 0.818 1.00 64.94 270 ARG A CA 1
ATOM 2073 C C . ARG A 1 270 ? 22.418 -15.103 2.200 1.00 64.94 270 ARG A C 1
ATOM 2075 O O . ARG A 1 270 ? 22.547 -14.158 2.970 1.00 64.94 270 ARG A O 1
ATOM 2082 N N . VAL A 1 271 ? 21.680 -16.173 2.483 1.00 81.44 271 VAL A N 1
ATOM 2083 C CA . VAL A 1 271 ? 20.941 -16.337 3.745 1.00 81.44 271 VAL A CA 1
ATOM 2084 C C . VAL A 1 271 ? 21.381 -17.636 4.399 1.00 81.44 271 VAL A C 1
ATOM 2086 O O . VAL A 1 271 ? 20.998 -18.700 3.921 1.00 81.44 271 VAL A O 1
ATOM 20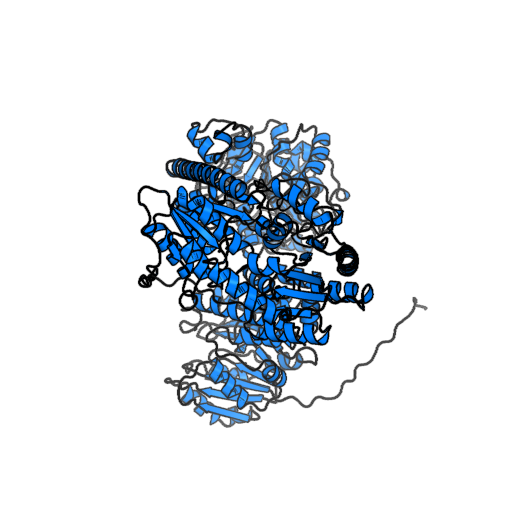89 N N . ALA A 1 272 ? 22.206 -17.586 5.443 1.00 86.50 272 ALA A N 1
ATOM 2090 C CA . ALA A 1 272 ? 22.612 -18.762 6.217 1.00 86.50 272 ALA A CA 1
ATOM 2091 C C . ALA A 1 272 ? 21.538 -19.191 7.230 1.00 86.50 272 ALA A C 1
ATOM 2093 O O . ALA A 1 272 ? 21.375 -20.392 7.445 1.00 86.50 272 ALA A O 1
ATOM 2094 N N . ASN A 1 273 ? 20.748 -18.245 7.749 1.00 88.38 273 ASN A N 1
ATOM 2095 C CA . ASN A 1 273 ? 19.639 -18.530 8.656 1.00 88.38 273 ASN A CA 1
ATOM 2096 C C . ASN A 1 273 ? 18.594 -19.445 7.973 1.00 88.38 273 ASN A C 1
ATOM 2098 O O . ASN A 1 273 ? 17.944 -19.015 7.012 1.00 88.38 273 ASN A O 1
ATOM 2102 N N . PRO A 1 274 ? 18.386 -20.688 8.451 1.00 82.19 274 PRO A N 1
ATOM 2103 C CA . PRO A 1 274 ? 17.478 -21.639 7.816 1.00 82.19 274 PRO A CA 1
ATOM 2104 C C . PRO A 1 274 ? 16.013 -21.200 7.900 1.00 82.19 274 PRO A C 1
ATOM 2106 O O . PRO A 1 274 ? 15.251 -21.465 6.971 1.00 82.19 274 PRO A O 1
ATOM 2109 N N . VAL A 1 275 ? 15.630 -20.490 8.964 1.00 82.50 275 VAL A N 1
ATOM 2110 C CA . VAL A 1 275 ? 14.271 -19.978 9.171 1.00 82.50 275 VAL A CA 1
ATOM 2111 C C . VAL A 1 275 ? 13.962 -18.904 8.134 1.00 82.50 275 VAL A C 1
ATOM 2113 O O . VAL A 1 275 ? 12.989 -19.010 7.388 1.00 82.50 275 VAL A O 1
ATOM 2116 N N . LEU A 1 276 ? 14.837 -17.906 8.012 1.00 78.62 276 LEU A N 1
ATOM 2117 C CA . LEU A 1 276 ? 14.677 -16.831 7.038 1.00 78.62 276 LEU A CA 1
ATOM 2118 C C . LEU A 1 276 ? 14.835 -17.330 5.592 1.00 78.62 276 LEU A C 1
ATOM 2120 O O . LEU A 1 276 ? 14.118 -16.873 4.704 1.00 78.62 276 LEU A O 1
ATOM 2124 N N . ARG A 1 277 ? 15.709 -18.316 5.348 1.00 78.38 277 ARG A N 1
ATOM 2125 C CA . ARG A 1 277 ? 15.830 -18.982 4.044 1.00 78.38 277 ARG A CA 1
ATOM 2126 C C . ARG A 1 277 ? 14.534 -19.701 3.673 1.00 78.38 277 ARG A C 1
ATOM 2128 O O . ARG A 1 277 ? 14.081 -19.537 2.549 1.00 78.38 277 ARG A O 1
ATOM 2135 N N . ALA A 1 278 ? 13.928 -20.453 4.594 1.00 71.69 278 ALA A N 1
ATOM 2136 C CA . ALA A 1 278 ? 12.646 -21.122 4.368 1.00 71.69 278 ALA A CA 1
ATOM 2137 C C . ALA A 1 278 ? 11.501 -20.121 4.128 1.00 71.69 278 ALA A C 1
ATOM 2139 O O . ALA A 1 278 ? 10.652 -20.353 3.267 1.00 71.69 278 ALA A O 1
ATOM 2140 N N . LEU A 1 279 ? 11.508 -18.982 4.834 1.00 66.00 279 LEU A N 1
ATOM 2141 C CA . LEU A 1 279 ? 10.571 -17.880 4.597 1.00 66.00 279 LEU A CA 1
ATOM 2142 C C . LEU A 1 279 ? 10.757 -17.249 3.208 1.00 66.00 279 LEU A C 1
ATOM 2144 O O . LEU A 1 279 ? 9.770 -16.993 2.526 1.00 66.00 279 LEU A O 1
ATOM 2148 N N . ALA A 1 280 ? 12.000 -17.017 2.778 1.00 63.81 280 ALA A N 1
ATOM 2149 C CA . ALA A 1 280 ? 12.321 -16.374 1.503 1.00 63.81 280 ALA A CA 1
ATOM 2150 C C . ALA A 1 280 ? 12.132 -17.290 0.280 1.00 63.81 280 ALA A C 1
ATOM 2152 O O . ALA A 1 280 ? 11.815 -16.805 -0.803 1.00 63.81 280 ALA A O 1
ATOM 2153 N N . THR A 1 281 ? 12.319 -18.606 0.428 1.00 61.50 281 THR A N 1
ATOM 2154 C CA . THR A 1 281 ? 12.180 -19.574 -0.677 1.00 61.50 281 THR A CA 1
ATOM 2155 C C . THR A 1 281 ? 10.770 -20.133 -0.828 1.00 61.50 281 THR A C 1
ATOM 2157 O O . THR A 1 281 ? 10.440 -20.641 -1.898 1.00 61.50 281 THR A O 1
ATOM 2160 N N . SER A 1 282 ? 9.922 -20.038 0.201 1.00 56.34 282 SER A N 1
ATOM 2161 C CA . SER A 1 282 ? 8.512 -20.421 0.125 1.00 56.34 282 SER A CA 1
ATOM 2162 C C . SER A 1 282 ? 7.669 -19.230 -0.344 1.00 56.34 282 SER A C 1
ATOM 2164 O O . SER A 1 282 ? 7.477 -18.291 0.423 1.00 56.34 282 SER A O 1
ATOM 2166 N N . PRO A 1 283 ? 7.073 -19.248 -1.553 1.00 51.72 283 PRO A N 1
ATOM 2167 C CA . PRO A 1 283 ? 6.252 -18.135 -2.044 1.00 51.72 283 PRO A CA 1
ATOM 2168 C C . PRO A 1 283 ? 5.017 -17.861 -1.179 1.00 51.72 283 PRO A C 1
ATOM 2170 O O . PRO A 1 283 ? 4.435 -16.778 -1.244 1.00 51.72 283 PRO A O 1
ATOM 2173 N N . VAL A 1 284 ? 4.578 -18.867 -0.419 1.00 51.84 284 VAL A N 1
ATOM 2174 C CA . VAL A 1 284 ? 3.474 -18.776 0.538 1.00 51.84 284 VAL A CA 1
ATOM 2175 C C . VAL A 1 284 ? 3.971 -18.120 1.822 1.00 51.84 284 VAL A C 1
ATOM 2177 O O . VAL A 1 284 ? 3.421 -17.100 2.224 1.00 51.84 284 VAL A O 1
ATOM 2180 N N . ALA A 1 285 ? 5.057 -18.622 2.416 1.00 49.50 285 ALA A N 1
ATOM 2181 C CA . ALA A 1 285 ? 5.608 -18.050 3.644 1.00 49.50 285 ALA A CA 1
ATOM 2182 C C . ALA A 1 285 ? 6.160 -16.629 3.433 1.00 49.50 285 ALA A C 1
ATOM 2184 O O . ALA A 1 285 ? 5.993 -15.776 4.298 1.00 49.50 285 ALA A O 1
ATOM 2185 N N . TRP A 1 286 ? 6.699 -16.341 2.247 1.00 59.19 286 TRP A N 1
ATOM 2186 C CA . TRP A 1 286 ? 7.099 -15.008 1.810 1.00 59.19 286 TRP A CA 1
ATOM 2187 C C . TRP A 1 286 ? 5.909 -14.050 1.744 1.00 59.19 286 TRP A C 1
ATOM 2189 O O . TRP A 1 286 ? 5.962 -12.953 2.286 1.00 59.19 286 TRP A O 1
ATOM 2199 N N . ARG A 1 287 ? 4.785 -14.476 1.152 1.00 58.03 287 ARG A N 1
ATOM 2200 C CA . ARG A 1 287 ? 3.543 -13.685 1.146 1.00 58.03 287 ARG A CA 1
ATOM 2201 C C . ARG A 1 287 ? 2.983 -13.472 2.552 1.00 58.03 287 ARG A C 1
ATOM 2203 O O . ARG A 1 287 ? 2.472 -12.392 2.824 1.00 58.03 287 ARG A O 1
ATOM 2210 N N . HIS A 1 288 ? 3.085 -14.459 3.441 1.00 52.66 288 HIS A N 1
ATOM 2211 C CA . HIS A 1 288 ? 2.679 -14.307 4.842 1.00 52.66 288 HIS A CA 1
ATOM 2212 C C . HIS A 1 288 ? 3.590 -13.350 5.613 1.00 52.66 288 HIS A C 1
ATOM 2214 O O . HIS A 1 288 ? 3.087 -12.527 6.368 1.00 52.66 288 HIS A O 1
ATOM 2220 N N . LEU A 1 289 ? 4.900 -13.394 5.366 1.00 54.94 289 LEU A N 1
ATOM 2221 C CA . LEU A 1 289 ? 5.861 -12.439 5.906 1.00 54.94 289 LEU A CA 1
ATOM 2222 C C . LEU A 1 289 ? 5.536 -11.014 5.441 1.00 54.94 289 LEU A C 1
ATOM 2224 O O . LEU A 1 289 ? 5.434 -10.122 6.269 1.00 54.94 289 LEU A O 1
ATOM 2228 N N . LEU A 1 290 ? 5.284 -10.819 4.140 1.00 57.94 290 LEU A N 1
ATOM 2229 C CA . LEU A 1 290 ? 4.902 -9.521 3.567 1.00 57.94 290 LEU A CA 1
ATOM 2230 C C . LEU A 1 290 ? 3.568 -8.978 4.108 1.00 57.94 290 LEU A C 1
ATOM 2232 O O . LEU A 1 290 ? 3.361 -7.772 4.085 1.00 57.94 290 LEU A O 1
ATOM 2236 N N . ARG A 1 291 ? 2.667 -9.848 4.580 1.00 52.34 291 ARG A N 1
ATOM 2237 C CA . ARG A 1 291 ? 1.405 -9.460 5.234 1.00 52.34 291 ARG A CA 1
ATOM 2238 C C . ARG A 1 291 ? 1.563 -9.144 6.722 1.00 52.34 291 ARG A C 1
ATOM 2240 O O . ARG A 1 291 ? 0.687 -8.502 7.278 1.00 52.34 291 ARG A O 1
ATOM 2247 N N . ALA A 1 292 ? 2.624 -9.638 7.360 1.00 42.38 292 ALA A N 1
ATOM 2248 C CA . ALA A 1 292 ? 2.896 -9.452 8.788 1.00 42.38 292 ALA A CA 1
ATOM 2249 C C . ALA A 1 292 ? 3.805 -8.243 9.075 1.00 42.38 292 ALA A C 1
ATOM 2251 O O . ALA A 1 292 ? 4.133 -7.974 10.229 1.00 42.38 292 ALA A O 1
ATOM 2252 N N . ILE A 1 293 ? 4.250 -7.546 8.029 1.00 54.06 293 ILE A N 1
ATOM 2253 C CA . ILE A 1 293 ? 5.116 -6.369 8.103 1.00 54.06 293 ILE A CA 1
ATOM 2254 C C . ILE A 1 293 ? 4.341 -5.138 7.648 1.00 54.06 293 ILE A C 1
ATOM 2256 O O . ILE A 1 293 ? 3.420 -5.249 6.842 1.00 54.06 293 ILE A O 1
ATOM 2260 N N . ASP A 1 294 ? 4.741 -3.969 8.147 1.00 50.50 294 ASP A N 1
ATOM 2261 C CA . ASP A 1 294 ? 4.129 -2.687 7.794 1.00 50.50 294 ASP A CA 1
ATOM 2262 C C . ASP A 1 294 ? 3.989 -2.536 6.255 1.00 50.50 294 ASP A C 1
ATOM 2264 O O . ASP A 1 294 ? 4.946 -2.834 5.524 1.00 50.50 294 ASP A O 1
ATOM 2268 N N . PRO A 1 295 ? 2.833 -2.073 5.733 1.00 49.59 295 PRO A N 1
ATOM 2269 C CA . PRO A 1 295 ? 2.579 -1.979 4.293 1.00 49.59 295 PRO A CA 1
ATOM 2270 C C . PRO A 1 295 ? 3.623 -1.168 3.507 1.00 49.59 295 PRO A C 1
ATOM 2272 O O . PRO A 1 295 ? 3.906 -1.486 2.347 1.00 49.59 295 PRO A O 1
ATOM 2275 N N . ALA A 1 296 ? 4.241 -0.151 4.120 1.00 42.56 296 ALA A N 1
ATOM 2276 C CA . ALA A 1 296 ? 5.311 0.623 3.491 1.00 42.56 296 ALA A CA 1
ATOM 2277 C C . ALA A 1 296 ? 6.591 -0.215 3.316 1.00 42.56 296 ALA A C 1
ATOM 2279 O O . ALA A 1 296 ? 7.296 -0.088 2.312 1.00 42.56 296 ALA A O 1
ATOM 2280 N N . VAL A 1 297 ? 6.860 -1.132 4.247 1.00 46.38 297 VAL A N 1
ATOM 2281 C CA . VAL A 1 297 ? 8.006 -2.052 4.209 1.00 46.38 297 VAL A CA 1
ATOM 2282 C C . VAL A 1 297 ? 7.767 -3.212 3.241 1.00 46.38 297 VAL A C 1
ATOM 2284 O O . VAL A 1 297 ? 8.683 -3.607 2.512 1.00 46.38 297 VAL A O 1
ATOM 2287 N N . ALA A 1 298 ? 6.526 -3.699 3.146 1.00 53.12 298 ALA A N 1
ATOM 2288 C CA . ALA A 1 298 ? 6.120 -4.666 2.126 1.00 53.12 298 ALA A CA 1
ATOM 2289 C C . ALA A 1 298 ? 6.354 -4.133 0.700 1.00 53.12 298 ALA A C 1
ATOM 2291 O O . ALA A 1 298 ? 6.794 -4.881 -0.178 1.00 53.12 298 ALA A O 1
ATOM 2292 N N . GLY A 1 299 ? 6.147 -2.828 0.482 1.00 49.03 299 GLY A N 1
ATOM 2293 C CA . GLY A 1 299 ? 6.468 -2.143 -0.773 1.00 49.03 299 GLY A CA 1
ATOM 2294 C C . GLY A 1 299 ? 7.961 -2.175 -1.129 1.00 49.03 299 GLY A C 1
ATOM 2295 O O . GLY A 1 299 ? 8.312 -2.472 -2.273 1.00 49.03 299 GLY A O 1
ATOM 2296 N N . ILE A 1 300 ? 8.847 -1.954 -0.150 1.00 44.53 300 ILE A N 1
ATOM 2297 C CA . ILE A 1 300 ? 10.312 -2.003 -0.325 1.00 44.53 300 ILE A CA 1
ATOM 2298 C C . ILE A 1 300 ? 10.770 -3.431 -0.669 1.00 44.53 300 ILE A C 1
ATOM 2300 O O . ILE A 1 300 ? 11.509 -3.637 -1.635 1.00 44.53 300 ILE A O 1
ATOM 2304 N N . ALA A 1 301 ? 10.280 -4.433 0.063 1.00 45.78 301 ALA A N 1
ATOM 2305 C CA . ALA A 1 301 ? 10.584 -5.843 -0.181 1.00 45.78 301 ALA A CA 1
ATOM 2306 C C . ALA A 1 301 ? 10.103 -6.322 -1.565 1.00 45.78 301 ALA A C 1
ATOM 2308 O O . ALA A 1 301 ? 10.819 -7.034 -2.275 1.00 45.78 301 ALA A O 1
ATOM 2309 N N . ALA A 1 302 ? 8.906 -5.894 -1.981 1.00 51.22 302 ALA A N 1
ATOM 2310 C CA . ALA A 1 302 ? 8.328 -6.218 -3.283 1.00 51.22 302 ALA A CA 1
ATOM 2311 C C . ALA A 1 302 ? 9.019 -5.501 -4.459 1.00 51.22 302 ALA A C 1
ATOM 2313 O O . ALA A 1 302 ? 8.967 -6.004 -5.586 1.00 51.22 302 ALA A O 1
ATOM 2314 N N . ALA A 1 303 ? 9.652 -4.347 -4.219 1.00 42.50 303 ALA A N 1
ATOM 2315 C CA . ALA A 1 303 ? 10.473 -3.636 -5.201 1.00 42.50 303 ALA A CA 1
ATOM 2316 C C . ALA A 1 303 ? 11.843 -4.312 -5.399 1.00 42.50 303 ALA A C 1
ATOM 2318 O O . ALA A 1 303 ? 12.312 -4.462 -6.528 1.00 42.50 303 ALA A O 1
ATOM 2319 N N . ILE A 1 304 ? 12.455 -4.795 -4.314 1.00 36.84 304 ILE A N 1
ATOM 2320 C CA . ILE A 1 304 ? 13.776 -5.436 -4.346 1.00 36.84 304 ILE A CA 1
ATOM 2321 C C . ILE A 1 304 ? 13.715 -6.876 -4.866 1.00 36.84 304 ILE A C 1
ATOM 2323 O O . ILE A 1 304 ? 14.568 -7.279 -5.656 1.00 36.84 304 ILE A O 1
ATOM 2327 N N . GLY A 1 305 ? 12.661 -7.631 -4.531 1.00 41.09 305 GLY A N 1
ATOM 2328 C CA . GLY A 1 305 ? 12.414 -8.969 -5.089 1.00 41.09 305 GLY A CA 1
ATOM 2329 C C . GLY A 1 305 ? 12.225 -8.999 -6.616 1.00 41.09 305 GLY A C 1
ATOM 2330 O O . GLY A 1 305 ? 12.256 -10.071 -7.212 1.00 41.09 305 GLY A O 1
ATOM 2331 N N . ARG A 1 306 ? 12.064 -7.832 -7.260 1.00 37.97 306 ARG A N 1
ATOM 2332 C CA . ARG A 1 306 ? 12.001 -7.654 -8.723 1.00 37.97 306 ARG A CA 1
ATOM 2333 C C . ARG A 1 306 ? 13.305 -7.117 -9.339 1.00 37.97 306 ARG A C 1
ATOM 2335 O O . ARG A 1 306 ? 13.318 -6.783 -10.518 1.00 37.97 306 ARG A O 1
ATOM 2342 N N . GLY A 1 307 ? 14.396 -7.040 -8.568 1.00 28.98 307 GLY A N 1
ATOM 2343 C CA . GLY A 1 307 ? 15.726 -6.638 -9.048 1.00 28.98 307 GLY A CA 1
ATOM 2344 C C . GLY A 1 307 ? 16.065 -5.142 -8.941 1.00 28.98 307 GLY A C 1
ATOM 2345 O O . GLY A 1 307 ? 17.072 -4.718 -9.505 1.00 28.98 307 GLY A O 1
ATOM 2346 N N . GLY A 1 308 ? 15.272 -4.327 -8.233 1.00 32.00 308 GLY A N 1
ATOM 2347 C CA . GLY A 1 308 ? 15.554 -2.898 -8.029 1.00 32.00 308 GLY A CA 1
ATOM 2348 C C . GLY A 1 308 ? 16.369 -2.608 -6.761 1.00 32.00 308 GLY A C 1
ATOM 2349 O O . GLY A 1 308 ? 16.023 -3.098 -5.690 1.00 32.00 308 GLY A O 1
ATOM 2350 N N . ARG A 1 309 ? 17.419 -1.773 -6.853 1.00 25.86 309 ARG A N 1
ATOM 2351 C CA . ARG A 1 309 ? 18.101 -1.190 -5.675 1.00 25.86 309 ARG A CA 1
ATOM 2352 C C . ARG A 1 309 ? 17.308 0.009 -5.126 1.00 25.86 309 ARG A C 1
ATOM 2354 O O . ARG A 1 309 ? 16.876 0.830 -5.939 1.00 25.86 309 ARG A O 1
ATOM 2361 N N . PRO A 1 310 ? 17.157 0.204 -3.803 1.00 29.81 310 PRO A N 1
ATOM 2362 C CA . PRO A 1 310 ? 16.420 1.333 -3.257 1.00 29.81 310 PRO A CA 1
ATOM 2363 C C . PRO A 1 310 ? 17.295 2.597 -3.250 1.00 29.81 310 PRO A C 1
ATOM 2365 O O . PRO A 1 310 ? 18.381 2.622 -2.666 1.00 29.81 310 PRO A O 1
ATOM 2368 N N . ARG A 1 311 ? 16.818 3.677 -3.880 1.00 30.06 311 ARG A N 1
ATOM 2369 C CA . ARG A 1 311 ? 17.374 5.033 -3.733 1.00 30.06 311 ARG A CA 1
ATOM 2370 C C . ARG A 1 311 ? 16.325 5.988 -3.151 1.00 30.06 311 ARG A C 1
ATOM 2372 O O . ARG A 1 311 ? 15.322 6.246 -3.799 1.00 30.06 311 ARG A O 1
ATOM 2379 N N . GLY A 1 312 ? 16.646 6.530 -1.972 1.00 30.84 312 GLY A N 1
ATOM 2380 C CA . GLY A 1 312 ? 16.427 7.931 -1.578 1.00 30.84 312 GLY A CA 1
ATOM 2381 C C . GLY A 1 312 ? 14.992 8.442 -1.423 1.00 30.84 312 GLY A C 1
ATOM 2382 O O . GLY A 1 312 ? 14.527 9.199 -2.265 1.00 30.84 312 GLY A O 1
ATOM 2383 N N . LEU A 1 313 ? 14.346 8.122 -0.300 1.00 26.94 313 LEU A N 1
ATOM 2384 C CA . LEU A 1 313 ? 13.254 8.922 0.265 1.00 26.94 313 LEU A CA 1
ATOM 2385 C C . LEU A 1 313 ? 13.870 10.030 1.138 1.00 26.94 313 LEU A C 1
ATOM 2387 O O . LEU A 1 313 ? 14.778 9.767 1.927 1.00 26.94 313 LEU A O 1
ATOM 2391 N N . GLU A 1 314 ? 13.400 11.264 0.976 1.00 27.05 314 GLU A N 1
ATOM 2392 C CA . GLU A 1 314 ? 13.609 12.377 1.908 1.00 27.05 314 GLU A CA 1
ATOM 2393 C C . GLU A 1 314 ? 12.238 12.993 2.217 1.00 27.05 314 GLU A C 1
ATOM 2395 O O . GLU A 1 314 ? 11.450 13.260 1.308 1.00 27.05 314 GLU A O 1
ATOM 2400 N N . ALA A 1 315 ? 11.951 13.208 3.505 1.00 24.66 315 ALA A N 1
ATOM 2401 C CA . ALA A 1 315 ? 10.821 14.008 3.979 1.00 24.66 315 ALA A CA 1
ATOM 2402 C C . ALA A 1 315 ? 11.134 15.515 3.823 1.00 24.66 315 ALA A C 1
ATOM 2404 O O . ALA A 1 315 ? 12.305 15.896 3.883 1.00 24.66 315 ALA A O 1
ATOM 2405 N N . PRO A 1 316 ? 10.127 16.389 3.630 1.00 26.20 316 PRO A N 1
ATOM 2406 C CA . PRO A 1 316 ? 10.355 17.771 3.229 1.00 26.20 316 PRO A CA 1
ATOM 2407 C C . PRO A 1 316 ? 10.933 18.600 4.379 1.00 26.20 316 PRO A C 1
ATOM 2409 O O . PRO A 1 316 ? 10.324 18.718 5.444 1.00 26.20 316 PRO A O 1
ATOM 2412 N N . ALA A 1 317 ? 12.079 19.235 4.137 1.00 25.12 317 ALA A N 1
ATOM 2413 C CA . ALA A 1 317 ? 12.523 20.360 4.941 1.00 25.12 317 ALA A CA 1
ATOM 2414 C C . ALA A 1 317 ? 11.794 21.634 4.492 1.00 25.12 317 ALA A C 1
ATOM 2416 O O . ALA A 1 317 ? 11.656 21.936 3.308 1.00 25.12 317 ALA A O 1
ATOM 2417 N N . THR A 1 318 ? 11.331 22.372 5.492 1.00 30.69 318 THR A N 1
ATOM 2418 C CA . THR A 1 318 ? 11.033 23.803 5.483 1.00 30.69 318 THR A CA 1
ATOM 2419 C C . THR A 1 318 ? 11.740 24.589 4.374 1.00 30.69 318 THR A C 1
ATOM 2421 O O . THR A 1 318 ? 12.958 24.730 4.408 1.00 30.69 318 THR A O 1
ATOM 2424 N N . ARG A 1 319 ? 10.944 25.146 3.450 1.00 31.39 319 ARG A N 1
ATOM 2425 C CA . ARG A 1 319 ? 11.239 26.304 2.585 1.00 31.39 319 ARG A CA 1
ATOM 2426 C C . ARG A 1 319 ? 12.724 26.446 2.202 1.00 31.39 319 ARG A C 1
ATOM 2428 O O . ARG A 1 319 ? 13.364 27.426 2.570 1.00 31.39 319 ARG A O 1
ATOM 2435 N N . THR A 1 320 ? 13.259 25.486 1.454 1.00 27.53 320 THR A N 1
ATOM 2436 C CA . THR A 1 320 ? 14.534 25.647 0.750 1.00 27.53 320 THR A CA 1
ATOM 2437 C C . THR A 1 320 ? 14.346 26.614 -0.413 1.00 27.53 320 THR A C 1
ATOM 2439 O O . THR A 1 320 ? 13.319 26.614 -1.094 1.00 27.53 320 THR A O 1
ATOM 2442 N N . GLU A 1 321 ? 15.326 27.493 -0.593 1.00 31.78 321 GLU A N 1
ATOM 2443 C CA . GLU A 1 321 ? 15.421 28.417 -1.717 1.00 31.78 321 GLU A CA 1
ATOM 2444 C C . GLU A 1 321 ? 15.087 27.692 -3.027 1.00 31.78 321 GLU A C 1
ATOM 2446 O O . GLU A 1 321 ? 15.649 26.631 -3.310 1.00 31.78 321 GLU A O 1
ATOM 2451 N N . ARG A 1 322 ? 14.155 28.257 -3.815 1.00 34.66 322 ARG A N 1
ATOM 2452 C CA . ARG A 1 322 ? 13.851 27.793 -5.175 1.00 34.66 322 ARG A CA 1
ATOM 2453 C C . ARG A 1 322 ? 15.175 27.673 -5.922 1.00 34.66 322 ARG A C 1
ATOM 2455 O O . ARG A 1 322 ? 15.751 28.683 -6.318 1.00 34.66 322 ARG A O 1
ATOM 2462 N N . THR A 1 323 ? 15.664 26.450 -6.096 1.00 36.25 323 THR A N 1
ATOM 2463 C CA . THR A 1 323 ? 16.817 26.213 -6.953 1.00 36.25 323 THR A CA 1
ATOM 2464 C C . THR A 1 323 ? 16.312 26.456 -8.362 1.00 36.25 323 THR A C 1
ATOM 2466 O O . THR A 1 323 ? 15.463 25.715 -8.849 1.00 36.25 323 THR A O 1
ATOM 2469 N N . GLU A 1 324 ? 16.743 27.549 -8.982 1.00 38.50 324 GLU A N 1
ATOM 2470 C CA . GLU A 1 324 ? 16.334 27.894 -10.335 1.00 38.50 324 GLU A CA 1
ATOM 2471 C C . GLU A 1 324 ? 16.818 26.779 -11.271 1.00 38.50 324 GLU A C 1
ATOM 2473 O O . GLU A 1 324 ? 17.999 26.689 -11.612 1.00 38.50 324 GLU A O 1
ATOM 2478 N N . ILE A 1 325 ? 15.922 25.860 -11.637 1.00 45.94 325 ILE A N 1
ATOM 2479 C CA . ILE A 1 325 ? 16.254 24.834 -12.615 1.00 45.94 325 ILE A CA 1
ATOM 2480 C C . ILE A 1 325 ? 16.408 25.573 -13.942 1.00 45.94 325 ILE A C 1
ATOM 2482 O O . ILE A 1 325 ? 15.442 26.126 -14.481 1.00 45.94 325 ILE A O 1
ATOM 2486 N N . GLN A 1 326 ? 17.640 25.623 -14.450 1.00 44.75 326 GLN A N 1
ATOM 2487 C CA . GLN A 1 326 ? 17.899 26.086 -15.805 1.00 44.75 326 GLN A CA 1
ATOM 2488 C C . GLN A 1 326 ? 17.196 25.123 -16.759 1.00 44.75 326 GLN A C 1
ATOM 2490 O O . GLN A 1 326 ? 17.674 24.030 -17.049 1.00 44.75 326 GLN A O 1
ATOM 2495 N N . LEU A 1 327 ? 16.011 25.524 -17.214 1.00 53.22 327 LEU A N 1
ATOM 2496 C CA . LEU A 1 327 ? 15.368 24.931 -18.373 1.00 53.22 327 LEU A CA 1
ATOM 2497 C C . LEU A 1 327 ? 16.244 25.306 -19.566 1.00 53.22 327 LEU A C 1
ATOM 2499 O O . LEU A 1 327 ? 16.059 26.391 -20.122 1.00 53.22 327 LEU A O 1
ATOM 2503 N N . ASP A 1 328 ? 17.215 24.457 -19.906 1.00 46.19 328 ASP A N 1
ATOM 2504 C CA . ASP A 1 328 ? 18.096 24.674 -21.051 1.00 46.19 328 ASP A CA 1
ATOM 2505 C C . ASP A 1 328 ? 17.278 25.192 -22.242 1.00 46.19 328 ASP A C 1
ATOM 2507 O O . ASP A 1 328 ? 16.265 24.617 -22.662 1.00 46.19 328 ASP A O 1
ATOM 2511 N N . HIS A 1 329 ? 17.674 26.360 -22.746 1.00 47.75 329 HIS A N 1
ATOM 2512 C CA . HIS A 1 329 ? 17.029 27.015 -23.875 1.00 47.75 329 HIS A CA 1
ATOM 2513 C C . HIS A 1 329 ? 17.391 26.272 -25.164 1.00 47.75 329 HIS A C 1
ATOM 2515 O O . HIS A 1 329 ? 18.240 26.715 -25.930 1.00 47.75 329 HIS A O 1
ATOM 2521 N N . LEU A 1 330 ? 16.757 25.127 -25.407 1.00 44.00 330 LEU A N 1
ATOM 2522 C CA . LEU A 1 330 ? 16.972 24.330 -26.611 1.00 44.00 330 LEU A CA 1
ATOM 2523 C C . LEU A 1 330 ? 15.621 24.025 -27.261 1.00 44.00 330 LEU A C 1
ATOM 2525 O O . LEU A 1 330 ? 14.890 23.127 -26.842 1.00 44.00 330 LEU A O 1
ATOM 2529 N N . GLY A 1 331 ? 15.266 24.837 -28.259 1.00 49.59 331 GLY A N 1
ATOM 2530 C CA . GLY A 1 331 ? 14.014 24.699 -28.995 1.00 49.59 331 GLY A CA 1
ATOM 2531 C C . GLY A 1 331 ? 13.583 25.954 -29.756 1.00 49.59 331 GLY A C 1
ATOM 2532 O O . GLY A 1 331 ? 14.153 27.033 -29.587 1.00 49.59 331 GLY A O 1
ATOM 2533 N N . GLN A 1 332 ? 12.556 25.811 -30.597 1.00 54.22 332 GLN A N 1
ATOM 2534 C CA . GLN A 1 332 ? 11.882 26.942 -31.242 1.00 54.22 332 GLN A CA 1
ATOM 2535 C C . GLN A 1 332 ? 10.989 27.680 -30.231 1.00 54.22 332 GLN A C 1
ATOM 2537 O O . GLN A 1 332 ? 10.534 27.114 -29.237 1.00 54.22 332 GLN A O 1
ATOM 2542 N N . ARG A 1 333 ? 10.723 28.968 -30.473 1.00 64.44 333 ARG A N 1
ATOM 2543 C CA . ARG A 1 333 ? 9.816 29.760 -29.632 1.00 64.44 333 ARG A CA 1
ATOM 2544 C C . ARG A 1 333 ? 8.402 29.174 -29.738 1.00 64.44 333 ARG A C 1
ATOM 2546 O O . ARG A 1 333 ? 7.890 29.045 -30.845 1.00 64.44 333 ARG A O 1
ATOM 2553 N N . LEU A 1 334 ? 7.799 28.814 -28.602 1.00 78.38 334 LEU A N 1
ATOM 2554 C CA . LEU A 1 334 ? 6.417 28.320 -28.559 1.00 78.38 334 LEU A CA 1
ATOM 2555 C C . LEU A 1 334 ? 5.471 29.418 -29.061 1.00 78.38 334 LEU A C 1
ATOM 2557 O O . LEU A 1 334 ? 5.660 30.592 -28.730 1.00 78.38 334 LEU A O 1
ATOM 2561 N N . ASP A 1 335 ? 4.477 29.036 -29.861 1.00 83.06 335 ASP A N 1
ATOM 2562 C CA . ASP A 1 335 ? 3.468 29.957 -30.380 1.00 83.06 335 ASP A CA 1
ATOM 2563 C C . ASP A 1 335 ? 2.431 30.231 -29.279 1.00 83.06 335 ASP A C 1
ATOM 2565 O O . ASP A 1 335 ? 1.686 29.317 -28.923 1.00 83.06 335 ASP A O 1
ATOM 2569 N N . PRO A 1 336 ? 2.348 31.451 -28.719 1.00 80.19 336 PRO A N 1
ATOM 2570 C CA . PRO A 1 336 ? 1.429 31.746 -27.622 1.00 80.19 336 PRO A CA 1
ATOM 2571 C C . PRO A 1 336 ? -0.051 31.625 -28.018 1.00 80.19 336 PRO A C 1
ATOM 2573 O O . PRO A 1 336 ? -0.902 31.581 -27.135 1.00 80.19 336 PRO A O 1
ATOM 2576 N N . ALA A 1 337 ? -0.375 31.569 -29.317 1.00 84.56 337 ALA A N 1
ATOM 2577 C CA . ALA A 1 337 ? -1.739 31.365 -29.800 1.00 84.56 337 ALA A CA 1
ATOM 2578 C C . ALA A 1 337 ? -2.155 29.881 -29.859 1.00 84.56 337 ALA A C 1
ATOM 2580 O O . ALA A 1 337 ? -3.320 29.588 -30.132 1.00 84.56 337 ALA A O 1
ATOM 2581 N N . ARG A 1 338 ? -1.229 28.940 -29.627 1.00 87.31 338 ARG A N 1
ATOM 2582 C CA . ARG A 1 338 ? -1.488 27.494 -29.675 1.00 87.31 338 ARG A CA 1
ATOM 2583 C C . ARG A 1 338 ? -1.455 26.875 -28.285 1.00 87.31 338 ARG A C 1
ATOM 2585 O O . ARG A 1 338 ? -0.645 27.241 -27.439 1.00 87.31 338 ARG A O 1
ATOM 2592 N N . GLU A 1 339 ? -2.296 25.865 -28.089 1.00 90.19 339 GLU A N 1
ATOM 2593 C CA . GLU A 1 339 ? -2.276 25.032 -26.885 1.00 90.19 339 GLU A CA 1
ATOM 2594 C C . GLU A 1 339 ? -0.941 24.279 -26.758 1.00 90.19 339 GLU A C 1
ATOM 2596 O O . GLU A 1 339 ? -0.365 23.846 -27.760 1.00 90.19 339 GLU A O 1
ATOM 2601 N N . THR A 1 340 ? -0.455 24.110 -25.526 1.00 91.12 340 THR A N 1
ATOM 2602 C CA . THR A 1 340 ? 0.791 23.391 -25.226 1.00 91.12 340 THR A CA 1
ATOM 2603 C C . THR A 1 340 ? 0.503 22.005 -24.671 1.00 91.12 340 THR A C 1
ATOM 2605 O O . THR A 1 340 ? -0.118 21.864 -23.615 1.00 91.12 340 THR A O 1
ATOM 2608 N N . VAL A 1 341 ? 0.988 20.978 -25.364 1.00 92.12 341 VAL A N 1
ATOM 2609 C CA . VAL A 1 341 ? 0.881 19.570 -24.976 1.00 92.12 341 VAL A CA 1
ATOM 2610 C C . VAL A 1 341 ? 2.242 19.085 -24.503 1.00 92.12 341 VAL A C 1
ATOM 2612 O O . VAL A 1 341 ? 3.216 19.110 -25.258 1.00 92.12 341 VAL A O 1
ATOM 2615 N N . LEU A 1 342 ? 2.294 18.631 -23.255 1.00 92.50 342 LEU A N 1
ATOM 2616 C CA . LEU A 1 342 ? 3.463 17.994 -22.668 1.00 92.50 342 LEU A CA 1
ATOM 2617 C C . LEU A 1 342 ? 3.376 16.482 -22.884 1.00 92.50 342 LEU A C 1
ATOM 2619 O O . LEU A 1 342 ? 2.492 15.823 -22.344 1.00 92.50 342 LEU A O 1
ATOM 2623 N N . ILE A 1 343 ? 4.297 15.935 -23.667 1.00 94.06 343 ILE A N 1
ATOM 2624 C CA . ILE A 1 343 ? 4.475 14.496 -23.844 1.00 94.06 343 ILE A CA 1
ATOM 2625 C C . ILE A 1 343 ? 5.517 14.017 -22.836 1.00 94.06 343 ILE A C 1
ATOM 2627 O O . ILE A 1 343 ? 6.579 14.625 -22.721 1.00 94.06 343 ILE A O 1
ATOM 2631 N N . VAL A 1 344 ? 5.225 12.941 -22.111 1.00 92.62 344 VAL A N 1
ATOM 2632 C CA . VAL A 1 344 ? 6.099 12.385 -21.071 1.00 92.62 344 VAL A CA 1
ATOM 2633 C C . VAL A 1 344 ? 6.520 10.974 -21.455 1.00 92.62 344 VAL A C 1
ATOM 2635 O O . VAL A 1 344 ? 5.674 10.150 -21.806 1.00 92.62 344 VAL A O 1
ATOM 2638 N N . ILE A 1 345 ? 7.826 10.701 -21.386 1.00 91.81 345 ILE A N 1
ATOM 2639 C CA . ILE A 1 345 ? 8.406 9.376 -21.649 1.00 91.81 345 ILE A CA 1
ATOM 2640 C C . ILE A 1 345 ? 9.412 8.981 -20.555 1.00 91.81 345 ILE A C 1
ATOM 2642 O O . ILE A 1 345 ? 10.100 9.852 -20.011 1.00 91.81 345 ILE A O 1
ATOM 2646 N N . PRO A 1 346 ? 9.553 7.677 -20.246 1.00 87.56 346 PRO A N 1
ATOM 2647 C CA . PRO A 1 346 ? 10.487 7.202 -19.223 1.00 87.56 346 PRO A CA 1
ATOM 2648 C C . PRO A 1 346 ? 11.957 7.448 -19.584 1.00 87.56 346 PRO A C 1
ATOM 2650 O O . PRO A 1 346 ? 12.766 7.740 -18.705 1.00 87.56 346 PRO A O 1
ATOM 2653 N N . ALA A 1 347 ? 12.303 7.362 -20.867 1.00 86.31 347 ALA A N 1
ATOM 2654 C CA . ALA A 1 347 ? 13.650 7.591 -21.369 1.00 86.31 347 ALA A CA 1
ATOM 2655 C C . ALA A 1 347 ? 13.616 8.030 -22.835 1.00 86.31 347 ALA A C 1
ATOM 2657 O O . ALA A 1 347 ? 12.745 7.603 -23.592 1.00 86.31 347 ALA A O 1
ATOM 2658 N N . ALA A 1 348 ? 14.585 8.848 -23.245 1.00 87.75 348 ALA A N 1
ATOM 2659 C CA . ALA A 1 348 ? 14.833 9.203 -24.643 1.00 87.75 348 ALA A CA 1
ATOM 2660 C C . ALA A 1 348 ? 15.653 8.122 -25.385 1.00 87.75 348 ALA A C 1
ATOM 2662 O O . ALA A 1 348 ? 16.501 8.439 -26.223 1.00 87.75 348 ALA A O 1
ATOM 2663 N N . ASP A 1 349 ? 15.437 6.852 -25.042 1.00 85.06 349 ASP A N 1
ATOM 2664 C CA . ASP A 1 349 ? 16.114 5.699 -25.636 1.00 85.06 349 ASP A CA 1
ATOM 2665 C C . ASP A 1 349 ? 15.549 5.362 -27.029 1.00 85.06 349 ASP A C 1
ATOM 2667 O O . ASP A 1 349 ? 14.827 6.145 -27.647 1.00 85.06 349 ASP A O 1
ATOM 2671 N N . ARG A 1 350 ? 15.919 4.201 -27.570 1.00 80.56 350 ARG A N 1
ATOM 2672 C CA . ARG A 1 350 ? 15.455 3.730 -28.884 1.00 80.56 350 ARG A CA 1
ATOM 2673 C C . ARG A 1 350 ? 14.371 2.655 -28.810 1.00 80.56 350 ARG A C 1
ATOM 2675 O O . ARG A 1 350 ? 14.130 1.977 -29.808 1.00 80.56 350 ARG A O 1
ATOM 2682 N N . GLY A 1 351 ? 13.732 2.505 -27.652 1.00 81.81 351 GLY A N 1
ATOM 2683 C CA . GLY A 1 351 ? 12.584 1.626 -27.461 1.00 81.81 351 GLY A CA 1
ATOM 2684 C C . GLY A 1 351 ? 11.312 2.177 -28.109 1.00 81.81 351 GLY A C 1
ATOM 2685 O O . GLY A 1 351 ? 11.245 3.340 -28.529 1.00 81.81 351 GLY A O 1
ATOM 2686 N N . GLY A 1 352 ? 10.263 1.352 -28.173 1.00 85.00 352 GLY A N 1
ATOM 2687 C CA . GLY A 1 352 ? 9.026 1.717 -28.867 1.00 85.00 352 GLY A CA 1
ATOM 2688 C C . GLY A 1 352 ? 8.345 2.981 -28.318 1.00 85.00 352 GLY A C 1
ATOM 2689 O O . GLY A 1 352 ? 7.742 3.734 -29.079 1.00 85.00 352 GLY A O 1
ATOM 2690 N N . ARG A 1 353 ? 8.501 3.299 -27.025 1.00 89.06 353 ARG A N 1
ATOM 2691 C CA . ARG A 1 353 ? 7.890 4.492 -26.397 1.00 89.06 353 ARG A CA 1
ATOM 2692 C C . ARG A 1 353 ? 8.455 5.804 -26.948 1.00 89.06 353 ARG A C 1
ATOM 2694 O O . ARG A 1 353 ? 7.699 6.710 -27.295 1.00 89.06 353 ARG A O 1
ATOM 2701 N N . ALA A 1 354 ? 9.777 5.905 -27.069 1.00 90.12 354 ALA A N 1
ATOM 2702 C CA . ALA A 1 354 ? 10.437 7.097 -27.595 1.00 90.12 354 ALA A CA 1
ATOM 2703 C C . ALA A 1 354 ? 10.195 7.258 -29.108 1.00 90.12 354 ALA A C 1
ATOM 2705 O O . ALA A 1 354 ? 9.993 8.372 -29.598 1.00 90.12 354 ALA A O 1
ATOM 2706 N N . VAL A 1 355 ? 10.129 6.142 -29.845 1.00 90.81 355 VAL A N 1
ATOM 2707 C CA . VAL A 1 355 ? 9.751 6.142 -31.269 1.00 90.81 355 VAL A CA 1
ATOM 2708 C C . VAL A 1 355 ? 8.300 6.591 -31.457 1.00 90.81 355 VAL A C 1
ATOM 2710 O O . VAL A 1 355 ? 8.011 7.368 -32.371 1.00 90.81 355 VAL A O 1
ATOM 2713 N N . LEU A 1 356 ? 7.385 6.173 -30.578 1.00 92.75 356 LEU A N 1
ATOM 2714 C CA . LEU A 1 356 ? 6.011 6.670 -30.583 1.00 92.75 356 LEU A CA 1
ATOM 2715 C C . LEU A 1 356 ? 5.971 8.181 -30.320 1.00 92.75 356 LEU A C 1
ATOM 2717 O O . LEU A 1 356 ? 5.334 8.904 -31.081 1.00 92.75 356 LEU A O 1
ATOM 2721 N N . ALA A 1 357 ? 6.706 8.680 -29.319 1.00 94.25 357 ALA A N 1
ATOM 2722 C CA . ALA A 1 357 ? 6.792 10.116 -29.032 1.00 94.25 357 ALA A CA 1
ATOM 2723 C C . ALA A 1 357 ? 7.268 10.935 -30.243 1.00 94.25 357 ALA A C 1
ATOM 2725 O O . ALA A 1 357 ? 6.696 11.984 -30.541 1.00 94.25 357 ALA A O 1
ATOM 2726 N N . LEU A 1 358 ? 8.278 10.441 -30.969 1.00 93.00 358 LEU A N 1
ATOM 2727 C CA . LEU A 1 358 ? 8.773 11.059 -32.200 1.00 93.00 358 LEU A CA 1
ATOM 2728 C C . LEU A 1 358 ? 7.673 11.164 -33.270 1.00 93.00 358 LEU A C 1
ATOM 2730 O O . LEU A 1 358 ? 7.488 12.223 -33.874 1.00 93.00 358 LEU A O 1
ATOM 2734 N N . ASN A 1 359 ? 6.931 10.079 -33.492 1.00 93.06 359 ASN A N 1
ATOM 2735 C CA . ASN A 1 359 ? 5.845 10.050 -34.469 1.00 93.06 359 ASN A CA 1
ATOM 2736 C C . ASN A 1 359 ? 4.676 10.963 -34.065 1.00 93.06 359 ASN A C 1
ATOM 2738 O O . ASN A 1 359 ? 4.156 11.707 -34.900 1.00 93.06 359 ASN A O 1
ATOM 2742 N N . LEU A 1 360 ? 4.301 10.959 -32.783 1.00 93.25 360 LEU A N 1
ATOM 2743 C CA . LEU A 1 360 ? 3.273 11.849 -32.244 1.00 93.25 360 LEU A CA 1
ATOM 2744 C C . LEU A 1 360 ? 3.665 13.318 -32.419 1.00 93.25 360 LEU A C 1
ATOM 2746 O O . LEU A 1 360 ? 2.849 14.108 -32.885 1.00 93.25 360 LEU A O 1
ATOM 2750 N N . ALA A 1 361 ? 4.915 13.694 -32.134 1.00 92.31 361 ALA A N 1
ATOM 2751 C CA . ALA A 1 361 ? 5.388 15.059 -32.364 1.00 92.31 361 ALA A CA 1
ATOM 2752 C C . ALA A 1 361 ? 5.232 15.483 -33.830 1.00 92.31 361 ALA A C 1
ATOM 2754 O O . ALA A 1 361 ? 4.736 16.575 -34.111 1.00 92.31 361 ALA A O 1
ATOM 2755 N N . GLY A 1 362 ? 5.594 14.603 -34.768 1.00 90.00 362 GLY A N 1
ATOM 2756 C CA . GLY A 1 362 ? 5.477 14.864 -36.201 1.00 90.00 362 GLY A CA 1
ATOM 2757 C C . GLY A 1 362 ? 4.044 15.160 -36.660 1.00 90.00 362 GLY A C 1
ATOM 2758 O O . GLY A 1 362 ? 3.843 16.086 -37.452 1.00 90.00 362 GLY A O 1
ATOM 2759 N N . HIS A 1 363 ? 3.061 14.434 -36.120 1.00 92.38 363 HIS A N 1
ATOM 2760 C CA . HIS A 1 363 ? 1.636 14.615 -36.432 1.00 92.38 363 HIS A CA 1
ATOM 2761 C C . HIS A 1 363 ? 0.974 15.765 -35.658 1.00 92.38 363 HIS A C 1
ATOM 2763 O O . HIS A 1 363 ? 0.089 16.439 -36.186 1.00 92.38 363 HIS A O 1
ATOM 2769 N N . LEU A 1 364 ? 1.404 16.032 -34.422 1.00 90.62 364 LEU A N 1
ATOM 2770 C CA . LEU A 1 364 ? 0.767 17.017 -33.539 1.00 90.62 364 LEU A CA 1
ATOM 2771 C C . LEU A 1 364 ? 1.309 18.443 -33.709 1.00 90.62 364 LEU A C 1
ATOM 2773 O O . LEU A 1 364 ? 0.541 19.398 -33.573 1.00 90.62 364 LEU A O 1
ATOM 2777 N N . ARG A 1 365 ? 2.590 18.618 -34.065 1.00 87.12 365 ARG A N 1
ATOM 2778 C CA . ARG A 1 365 ? 3.259 19.939 -34.146 1.00 87.12 365 ARG A CA 1
ATOM 2779 C C . ARG A 1 365 ? 2.586 20.951 -35.079 1.00 87.12 365 ARG A C 1
ATOM 2781 O O . ARG A 1 365 ? 2.774 22.156 -34.940 1.00 87.12 365 ARG A O 1
ATOM 2788 N N . ALA A 1 366 ? 1.802 20.478 -36.049 1.00 84.06 366 ALA A N 1
ATOM 2789 C CA . ALA A 1 366 ? 1.048 21.352 -36.944 1.00 84.06 366 ALA A CA 1
ATOM 2790 C C . ALA A 1 366 ? -0.101 22.083 -36.223 1.00 84.06 366 ALA A C 1
ATOM 2792 O O . ALA A 1 366 ? -0.475 23.175 -36.646 1.00 84.06 366 ALA A O 1
ATOM 2793 N N . ARG A 1 367 ? -0.636 21.499 -35.141 1.00 85.12 367 ARG A N 1
ATOM 2794 C CA . ARG A 1 367 ? -1.859 21.932 -34.444 1.00 85.12 367 ARG A CA 1
ATOM 2795 C C . ARG A 1 367 ? -1.590 22.513 -33.057 1.00 85.12 367 ARG A C 1
ATOM 2797 O O . ARG A 1 367 ? -2.271 23.449 -32.659 1.00 85.12 367 ARG A O 1
ATOM 2804 N N . VAL A 1 368 ? -0.613 21.964 -32.339 1.00 89.81 368 VAL A N 1
ATOM 2805 C CA . VAL A 1 368 ? -0.305 22.313 -30.944 1.00 89.81 368 VAL A CA 1
ATOM 2806 C C . VAL A 1 368 ? 1.191 22.534 -30.757 1.00 89.81 368 VAL A C 1
ATOM 2808 O O . VAL A 1 368 ? 2.009 22.020 -31.522 1.00 89.81 368 VAL A O 1
ATOM 2811 N N . ASN A 1 369 ? 1.558 23.271 -29.714 1.00 90.69 369 ASN A N 1
ATOM 2812 C CA . ASN A 1 369 ? 2.931 23.307 -29.237 1.00 90.69 369 ASN A CA 1
ATOM 2813 C C . ASN A 1 369 ? 3.247 21.973 -28.553 1.00 90.69 369 ASN A C 1
ATOM 2815 O O . ASN A 1 369 ? 2.663 21.646 -27.523 1.00 90.69 369 ASN A O 1
ATOM 2819 N N . THR A 1 370 ? 4.178 21.199 -29.103 1.00 90.75 370 THR A N 1
ATOM 2820 C CA . THR A 1 370 ? 4.608 19.929 -28.504 1.00 90.75 370 THR A CA 1
ATOM 2821 C C . THR A 1 370 ? 5.868 20.136 -27.669 1.00 90.75 370 THR A C 1
ATOM 2823 O O . THR A 1 370 ? 6.916 20.517 -28.205 1.00 90.75 370 THR A O 1
ATOM 2826 N N . VAL A 1 371 ? 5.777 19.836 -26.376 1.00 90.50 371 VAL A N 1
ATOM 2827 C CA . VAL A 1 371 ? 6.898 19.823 -25.428 1.00 90.50 371 VAL A CA 1
ATOM 2828 C C . VAL A 1 371 ? 7.141 18.388 -24.983 1.00 90.50 371 VAL A C 1
ATOM 2830 O O . VAL A 1 371 ? 6.187 17.673 -24.703 1.00 90.50 371 VAL A O 1
ATOM 2833 N N . LEU A 1 372 ? 8.397 17.960 -24.908 1.00 91.38 372 LEU A N 1
ATOM 2834 C CA . LEU A 1 372 ? 8.769 16.651 -24.371 1.00 91.38 372 LEU A CA 1
ATOM 2835 C C . LEU A 1 372 ? 9.376 16.802 -22.976 1.00 91.38 372 LEU A C 1
ATOM 2837 O O . LEU A 1 372 ? 10.274 17.621 -22.796 1.00 91.38 372 LEU A O 1
ATOM 2841 N N . LEU A 1 373 ? 8.952 15.967 -22.032 1.00 89.31 373 LEU A N 1
ATOM 2842 C CA . LEU A 1 373 ? 9.667 15.675 -20.792 1.00 89.31 373 LEU A CA 1
ATOM 2843 C C . LEU A 1 373 ? 10.137 14.216 -20.833 1.00 89.31 373 LEU A C 1
ATOM 2845 O O . LEU A 1 373 ? 9.331 13.294 -20.708 1.00 89.31 373 LEU A O 1
ATOM 2849 N N . ALA A 1 374 ? 11.439 14.006 -21.015 1.00 89.06 374 ALA A N 1
ATOM 2850 C CA . ALA A 1 374 ? 12.047 12.680 -20.947 1.00 89.06 374 ALA A CA 1
ATOM 2851 C C . ALA A 1 374 ? 12.755 12.515 -19.598 1.00 89.06 374 ALA A C 1
ATOM 2853 O O . ALA A 1 374 ? 13.663 13.276 -19.282 1.00 89.06 374 ALA A O 1
ATOM 2854 N N . LEU A 1 375 ? 12.346 11.530 -18.795 1.00 85.06 375 LEU A N 1
ATOM 2855 C CA . LEU A 1 375 ? 12.860 11.331 -17.424 1.00 85.06 375 LEU A CA 1
ATOM 2856 C C . LEU A 1 375 ? 14.277 10.730 -17.376 1.00 85.06 375 LEU A C 1
ATOM 2858 O O . LEU A 1 375 ? 14.931 10.681 -16.327 1.00 85.06 375 LEU A O 1
ATOM 2862 N N . ALA A 1 376 ? 14.748 10.246 -18.518 1.00 82.00 376 ALA A N 1
ATOM 2863 C CA . ALA A 1 376 ? 16.113 9.819 -18.748 1.00 82.00 376 ALA A CA 1
ATOM 2864 C C . ALA A 1 376 ? 16.593 10.358 -20.092 1.00 82.00 376 ALA A C 1
ATOM 2866 O O . ALA A 1 376 ? 15.823 10.412 -21.057 1.00 82.00 376 ALA A O 1
ATOM 2867 N N . ASP A 1 377 ? 17.882 10.672 -20.155 1.00 82.12 377 ASP A N 1
ATOM 2868 C CA . ASP A 1 377 ? 18.584 10.814 -21.426 1.00 82.12 377 ASP A CA 1
ATOM 2869 C C . ASP A 1 377 ? 18.639 9.459 -22.167 1.00 82.12 377 ASP A C 1
ATOM 2871 O O . ASP A 1 377 ? 18.387 8.403 -21.581 1.00 82.12 377 ASP A O 1
ATOM 2875 N N . GLY A 1 378 ? 18.952 9.487 -23.458 1.00 82.19 378 GLY A N 1
ATOM 2876 C CA . GLY A 1 378 ? 19.088 8.312 -24.303 1.00 82.19 378 GLY A CA 1
ATOM 2877 C C . GLY A 1 378 ? 19.465 8.661 -25.743 1.00 82.19 378 GLY A C 1
ATOM 2878 O O . GLY A 1 378 ? 19.540 9.819 -26.157 1.00 82.19 378 GLY A O 1
ATOM 2879 N N . GLU A 1 379 ? 19.710 7.636 -26.552 1.00 83.06 379 GLU A N 1
ATOM 2880 C CA . GLU A 1 379 ? 20.333 7.783 -27.872 1.00 83.06 379 GLU A CA 1
ATOM 2881 C C . GLU A 1 379 ? 19.405 8.349 -28.957 1.00 83.06 379 GLU A C 1
ATOM 2883 O O . GLU A 1 379 ? 19.845 8.565 -30.097 1.00 83.06 379 GLU A O 1
ATOM 2888 N N . LEU A 1 380 ? 18.122 8.561 -28.644 1.00 85.06 380 LEU A N 1
ATOM 2889 C CA . LEU A 1 380 ? 17.158 9.240 -29.508 1.00 85.06 380 LEU A CA 1
ATOM 2890 C C . LEU A 1 380 ? 16.974 10.719 -29.134 1.00 85.06 380 LEU A C 1
ATOM 2892 O O . LEU A 1 380 ? 16.303 11.438 -29.878 1.00 85.06 380 LEU A O 1
ATOM 2896 N N . LEU A 1 381 ? 17.599 11.211 -28.053 1.00 86.06 381 LEU A N 1
ATOM 2897 C CA . LEU A 1 381 ? 17.402 12.581 -27.563 1.00 86.06 381 LEU A CA 1
ATOM 2898 C C . LEU A 1 381 ? 17.602 13.640 -28.655 1.00 86.06 381 LEU A C 1
ATOM 2900 O O . LEU A 1 381 ? 16.789 14.548 -28.799 1.00 86.06 381 LEU A O 1
ATOM 2904 N N . GLU A 1 382 ? 18.640 13.507 -29.477 1.00 83.06 382 GLU A N 1
ATOM 2905 C CA . GLU A 1 382 ? 18.928 14.460 -30.555 1.00 83.06 382 GLU A CA 1
ATOM 2906 C C . GLU A 1 382 ? 17.865 14.470 -31.667 1.00 83.06 382 GLU A C 1
ATOM 2908 O O . GLU A 1 382 ? 17.567 15.522 -32.234 1.00 83.06 382 GLU A O 1
ATOM 2913 N N . ALA A 1 383 ? 17.273 13.317 -31.990 1.00 84.56 383 ALA A N 1
ATOM 2914 C CA . ALA A 1 383 ? 16.173 13.250 -32.953 1.00 84.56 383 ALA A CA 1
ATOM 2915 C C . ALA A 1 383 ? 14.890 13.850 -32.358 1.00 84.56 383 ALA A C 1
ATOM 2917 O O . ALA A 1 383 ? 14.178 14.589 -33.037 1.00 84.56 383 ALA A O 1
ATOM 2918 N N . LEU A 1 384 ? 14.638 13.602 -31.070 1.00 88.38 384 LEU A N 1
ATOM 2919 C CA . LEU A 1 384 ? 13.519 14.185 -30.332 1.00 88.38 384 LEU A CA 1
ATOM 2920 C C . LEU A 1 384 ? 13.661 15.713 -30.212 1.00 88.38 384 LEU A C 1
ATOM 2922 O O . LEU A 1 384 ? 12.699 16.432 -30.464 1.00 88.38 384 LEU A O 1
ATOM 2926 N N . ARG A 1 385 ? 14.866 16.237 -29.955 1.00 86.00 385 ARG A N 1
ATOM 2927 C CA . ARG A 1 385 ? 15.163 17.686 -29.962 1.00 86.00 385 ARG A CA 1
ATOM 2928 C C . ARG A 1 385 ? 14.846 18.360 -31.294 1.00 86.00 385 ARG A C 1
ATOM 2930 O O . ARG A 1 385 ? 14.439 19.514 -31.302 1.00 86.00 385 ARG A O 1
ATOM 2937 N N . ALA A 1 386 ? 15.012 17.652 -32.410 1.00 83.44 386 ALA A N 1
ATOM 2938 C CA . ALA A 1 386 ? 14.658 18.169 -33.731 1.00 83.44 386 ALA A CA 1
ATOM 2939 C C . ALA A 1 386 ? 13.147 18.097 -34.024 1.00 83.44 386 ALA A C 1
ATOM 2941 O O . ALA A 1 386 ? 12.641 18.863 -34.845 1.00 83.44 386 ALA A O 1
ATOM 2942 N N . ALA A 1 387 ? 12.431 17.162 -33.394 1.00 85.56 387 ALA A N 1
ATOM 2943 C CA . ALA A 1 387 ? 11.010 16.933 -33.638 1.00 85.56 387 ALA A CA 1
ATOM 2944 C C . ALA A 1 387 ? 10.092 17.793 -32.760 1.00 85.56 387 ALA A C 1
ATOM 2946 O O . ALA A 1 387 ? 9.013 18.182 -33.210 1.00 85.56 387 ALA A O 1
ATOM 2947 N N . PHE A 1 388 ? 10.514 18.084 -31.530 1.00 87.75 388 PHE A N 1
ATOM 2948 C CA . PHE A 1 388 ? 9.741 18.834 -30.546 1.00 87.75 388 PHE A CA 1
ATOM 2949 C C . PHE A 1 388 ? 10.096 20.322 -30.540 1.00 87.75 388 PHE A C 1
ATOM 2951 O O . PHE A 1 388 ? 11.233 20.712 -30.791 1.00 87.75 388 PHE A O 1
ATOM 2958 N N . GLY A 1 389 ? 9.117 21.163 -30.186 1.00 75.94 389 GLY A N 1
ATOM 2959 C CA . GLY A 1 389 ? 9.341 22.597 -30.011 1.00 75.94 389 GLY A CA 1
ATOM 2960 C C . GLY A 1 389 ? 10.251 22.888 -28.819 1.00 75.94 389 GLY A C 1
ATOM 2961 O O . GLY A 1 389 ? 11.063 23.805 -28.888 1.00 75.94 389 GLY A O 1
ATOM 2962 N N . ARG A 1 390 ? 10.147 22.084 -27.752 1.00 84.38 390 ARG A N 1
ATOM 2963 C CA . ARG A 1 390 ? 11.011 22.145 -26.568 1.00 84.38 390 ARG A CA 1
ATOM 2964 C C . ARG A 1 390 ? 11.180 20.751 -25.964 1.00 84.38 390 ARG A C 1
ATOM 2966 O O . ARG A 1 390 ? 10.207 20.002 -25.898 1.00 84.38 390 ARG A O 1
ATOM 2973 N N . VAL A 1 391 ? 12.386 20.412 -25.513 1.00 86.12 391 VAL A N 1
ATOM 2974 C CA . VAL A 1 391 ? 12.678 19.138 -24.833 1.00 86.12 391 VAL A CA 1
ATOM 2975 C C . VAL A 1 391 ? 13.312 19.417 -23.479 1.00 86.12 391 VAL A C 1
ATOM 2977 O O . VAL A 1 391 ? 14.298 20.144 -23.396 1.00 86.12 391 VAL A O 1
ATOM 2980 N N . VAL A 1 392 ? 12.749 18.823 -22.432 1.00 83.50 392 VAL A N 1
ATOM 2981 C CA . VAL A 1 392 ? 13.238 18.881 -21.057 1.00 83.50 392 VAL A CA 1
ATOM 2982 C C . VAL A 1 392 ? 13.735 17.492 -20.676 1.00 83.50 392 VAL A C 1
ATOM 2984 O O . VAL A 1 392 ? 12.985 16.518 -20.731 1.00 83.50 392 VAL A O 1
ATOM 2987 N N . VAL A 1 393 ? 15.005 17.414 -20.290 1.00 82.88 393 VAL A N 1
ATOM 2988 C CA . VAL A 1 393 ? 15.607 16.226 -19.681 1.00 82.88 393 VAL A CA 1
ATOM 2989 C C . VAL A 1 393 ? 16.167 16.677 -18.344 1.00 82.88 393 VAL A C 1
ATOM 2991 O O . VAL A 1 393 ? 17.041 17.545 -18.333 1.00 82.88 393 VAL A O 1
ATOM 2994 N N . PRO A 1 394 ? 15.648 16.182 -17.215 1.00 72.75 394 PRO A N 1
ATOM 2995 C CA . PRO A 1 394 ? 16.110 16.668 -15.938 1.00 72.75 394 PRO A CA 1
ATOM 2996 C C . PRO A 1 394 ? 17.483 16.098 -15.591 1.00 72.75 394 PRO A C 1
ATOM 2998 O O . PRO A 1 394 ? 17.772 14.923 -15.831 1.00 72.75 394 PRO A O 1
ATOM 3001 N N . ASP A 1 395 ? 18.326 16.937 -14.991 1.00 65.94 395 ASP A N 1
ATOM 3002 C CA . ASP A 1 395 ? 19.635 16.523 -14.500 1.00 65.94 395 ASP A CA 1
ATOM 3003 C C . ASP A 1 395 ? 19.461 15.541 -13.333 1.00 65.94 395 ASP A C 1
ATOM 3005 O O . ASP A 1 395 ? 19.102 15.913 -12.214 1.00 65.94 395 ASP A O 1
ATOM 3009 N N . ARG A 1 396 ? 19.738 14.262 -13.600 1.00 57.75 396 ARG A N 1
ATOM 3010 C CA . ARG A 1 396 ? 19.635 13.177 -12.615 1.00 57.75 396 ARG A CA 1
ATOM 3011 C C . ARG A 1 396 ? 20.586 13.336 -11.430 1.00 57.75 396 ARG A C 1
ATOM 3013 O O . ARG A 1 396 ? 20.339 12.726 -10.398 1.00 57.75 396 ARG A O 1
ATOM 3020 N N . SER A 1 397 ? 21.657 14.122 -11.560 1.00 50.56 397 SER A N 1
ATOM 3021 C CA . SER A 1 397 ? 22.547 14.437 -10.435 1.00 50.56 397 SER A CA 1
ATOM 3022 C C . SER A 1 397 ? 21.949 15.485 -9.490 1.00 50.56 397 SER A C 1
ATOM 3024 O O . SER A 1 397 ? 22.318 15.533 -8.319 1.00 50.56 397 SER A O 1
ATOM 3026 N N . ARG A 1 398 ? 20.993 16.284 -9.988 1.00 46.91 398 ARG A N 1
ATOM 3027 C CA . ARG A 1 398 ? 20.272 17.323 -9.239 1.00 46.91 398 ARG A CA 1
ATOM 3028 C C . ARG A 1 398 ? 18.883 16.890 -8.777 1.00 46.91 398 ARG A C 1
ATOM 3030 O O . ARG A 1 398 ? 18.374 17.497 -7.846 1.00 46.91 398 ARG A O 1
ATOM 3037 N N . LEU A 1 399 ? 18.293 15.857 -9.386 1.00 53.22 399 LEU A N 1
ATOM 3038 C CA . LEU A 1 399 ? 17.101 15.153 -8.897 1.00 53.22 399 LEU A CA 1
ATOM 3039 C C . LEU A 1 399 ? 17.498 14.104 -7.840 1.00 53.22 399 LEU A C 1
ATOM 3041 O O . LEU A 1 399 ? 17.502 12.901 -8.097 1.00 53.22 399 LEU A O 1
ATOM 3045 N N . ALA A 1 400 ? 17.888 14.574 -6.660 1.00 40.50 400 ALA A N 1
ATOM 3046 C CA . ALA A 1 400 ? 18.249 13.749 -5.512 1.00 40.50 400 ALA A CA 1
ATOM 3047 C C . ALA A 1 400 ? 17.030 13.293 -4.680 1.00 40.50 400 ALA A C 1
ATOM 3049 O O . ALA A 1 400 ? 17.142 12.293 -3.971 1.00 40.50 400 ALA A O 1
ATOM 3050 N N . SER A 1 401 ? 15.877 13.975 -4.777 1.00 48.50 401 SER A N 1
ATOM 3051 C CA . SER A 1 401 ? 14.670 13.675 -3.986 1.00 48.50 401 SER A CA 1
ATOM 3052 C C . SER A 1 401 ? 13.352 13.777 -4.774 1.00 48.50 401 SER A C 1
ATOM 3054 O O . SER A 1 401 ? 13.253 14.461 -5.795 1.00 48.50 401 SER A O 1
ATOM 3056 N N . GLN A 1 402 ? 12.300 13.112 -4.272 1.00 50.56 402 GLN A N 1
ATOM 3057 C CA . GLN A 1 402 ? 10.941 13.136 -4.846 1.00 50.56 402 GLN A CA 1
ATOM 3058 C C . GLN A 1 402 ? 10.339 14.555 -4.920 1.00 50.56 402 GLN A C 1
ATOM 3060 O O . GLN A 1 402 ? 9.604 14.864 -5.858 1.00 50.56 402 GLN A O 1
ATOM 3065 N N . GLY A 1 403 ? 10.684 15.445 -3.980 1.00 49.62 403 GLY A N 1
ATOM 3066 C CA . GLY A 1 403 ? 10.212 16.836 -3.973 1.00 49.62 403 GLY A CA 1
ATOM 3067 C C . GLY A 1 403 ? 10.691 17.642 -5.184 1.00 49.62 403 GLY A C 1
ATOM 3068 O O . GLY A 1 403 ? 9.926 18.407 -5.762 1.00 49.62 403 GLY A O 1
ATOM 3069 N N . GLN A 1 404 ? 11.912 17.386 -5.658 1.00 59.81 404 GLN A N 1
ATOM 3070 C CA . GLN A 1 404 ? 12.492 18.117 -6.787 1.00 59.81 404 GLN A CA 1
ATOM 3071 C C . GLN A 1 404 ? 11.823 17.780 -8.128 1.00 59.81 404 GLN A C 1
ATOM 3073 O O . GLN A 1 404 ? 11.799 18.617 -9.028 1.00 59.81 404 GLN A O 1
ATOM 3078 N N . LEU A 1 405 ? 11.254 16.576 -8.277 1.00 64.12 405 LEU A N 1
ATOM 3079 C CA . LEU A 1 405 ? 10.496 16.201 -9.477 1.00 64.12 405 LEU A CA 1
ATOM 3080 C C . LEU A 1 405 ? 9.115 16.873 -9.510 1.00 64.12 405 LEU A C 1
ATOM 3082 O O . LEU A 1 405 ? 8.657 17.262 -10.587 1.00 64.12 405 LEU A O 1
ATOM 3086 N N . VAL A 1 406 ? 8.475 17.043 -8.345 1.00 63.75 406 VAL A N 1
ATOM 3087 C CA . VAL A 1 406 ? 7.250 17.850 -8.206 1.00 63.75 406 VAL A CA 1
ATOM 3088 C C . VAL A 1 406 ? 7.553 19.302 -8.566 1.00 63.75 406 VAL A C 1
ATOM 3090 O O . VAL A 1 406 ? 6.902 19.843 -9.450 1.00 63.75 406 VAL A O 1
ATOM 3093 N N . ASP A 1 407 ? 8.590 19.899 -7.976 1.00 64.12 407 ASP A N 1
ATOM 3094 C CA . ASP A 1 407 ? 8.961 21.298 -8.230 1.00 64.12 407 ASP A CA 1
ATOM 3095 C C . ASP A 1 407 ? 9.345 21.550 -9.697 1.00 64.12 407 ASP A C 1
ATOM 3097 O O . ASP A 1 407 ? 8.929 22.542 -10.295 1.00 64.12 407 ASP A O 1
ATOM 3101 N N . LEU A 1 408 ? 10.085 20.626 -10.320 1.00 70.62 408 LEU A N 1
ATOM 3102 C CA . LEU A 1 408 ? 10.382 20.682 -11.752 1.00 70.62 408 LEU A CA 1
ATOM 3103 C C . LEU A 1 408 ? 9.104 20.652 -12.589 1.00 70.62 408 LEU A C 1
ATOM 3105 O O . LEU A 1 408 ? 8.961 21.415 -13.541 1.00 70.62 408 LEU A O 1
ATOM 3109 N N . THR A 1 409 ? 8.206 19.723 -12.274 1.00 68.69 409 THR A N 1
ATOM 3110 C CA . THR A 1 409 ? 6.941 19.563 -12.991 1.00 68.69 409 THR A CA 1
ATOM 3111 C C . THR A 1 409 ? 6.107 20.832 -12.879 1.00 68.69 409 THR A C 1
ATOM 3113 O O . THR A 1 409 ? 5.574 21.319 -13.875 1.00 68.69 409 THR A O 1
ATOM 3116 N N . ASP A 1 410 ? 6.043 21.387 -11.675 1.00 70.62 410 ASP A N 1
ATOM 3117 C CA . ASP A 1 410 ? 5.378 22.636 -11.350 1.00 70.62 410 ASP A CA 1
ATOM 3118 C C . ASP A 1 410 ? 5.922 23.797 -12.190 1.00 70.62 410 ASP A C 1
ATOM 3120 O O . ASP A 1 410 ? 5.158 24.470 -12.890 1.00 70.62 410 ASP A O 1
ATOM 3124 N N . ASP A 1 411 ? 7.246 23.957 -12.208 1.00 71.12 411 ASP A N 1
ATOM 3125 C CA . ASP A 1 411 ? 7.934 24.969 -13.006 1.00 71.12 411 ASP A CA 1
ATOM 3126 C C . ASP A 1 411 ? 7.703 24.774 -14.513 1.00 71.12 411 ASP A C 1
ATOM 3128 O O . ASP A 1 411 ? 7.468 25.745 -15.234 1.00 71.12 411 ASP A O 1
ATOM 3132 N N . VAL A 1 412 ? 7.743 23.535 -15.014 1.00 76.44 412 VAL A N 1
ATOM 3133 C CA . VAL A 1 412 ? 7.500 23.216 -16.432 1.00 76.44 412 VAL A CA 1
ATOM 3134 C C . VAL A 1 412 ? 6.066 23.563 -16.826 1.00 76.44 412 VAL A C 1
ATOM 3136 O O . VAL A 1 412 ? 5.856 24.189 -17.868 1.00 76.44 412 VAL A O 1
ATOM 3139 N N . ILE A 1 413 ? 5.079 23.195 -16.006 1.00 77.81 413 ILE A N 1
ATOM 3140 C CA . ILE A 1 413 ? 3.666 23.471 -16.279 1.00 77.81 413 ILE A CA 1
ATOM 3141 C C . ILE A 1 413 ? 3.410 24.978 -16.321 1.00 77.81 413 ILE A C 1
ATOM 3143 O O . ILE A 1 413 ? 2.787 25.460 -17.269 1.00 77.81 413 ILE A O 1
ATOM 3147 N N . GLU A 1 414 ? 3.903 25.721 -15.328 1.00 76.25 414 GLU A N 1
ATOM 3148 C CA . GLU A 1 414 ? 3.667 27.162 -15.213 1.00 76.25 414 GLU A CA 1
ATOM 3149 C C . GLU A 1 414 ? 4.417 27.951 -16.290 1.00 76.25 414 GLU A C 1
ATOM 3151 O O . GLU A 1 414 ? 3.809 28.719 -17.040 1.00 76.25 414 GLU A O 1
ATOM 3156 N N . ARG A 1 415 ? 5.729 27.729 -16.434 1.00 77.19 415 ARG A N 1
ATOM 3157 C CA . ARG A 1 415 ? 6.572 28.507 -17.358 1.00 77.19 415 ARG A CA 1
ATOM 3158 C C . ARG A 1 415 ? 6.255 28.234 -18.826 1.00 77.19 415 ARG A C 1
ATOM 3160 O O . ARG A 1 415 ? 6.499 29.101 -19.663 1.00 77.19 415 ARG A O 1
ATOM 3167 N N . LEU A 1 416 ? 5.756 27.040 -19.157 1.00 78.12 416 LEU A N 1
ATOM 3168 C CA . LEU A 1 416 ? 5.417 26.660 -20.535 1.00 78.12 416 LEU A CA 1
ATOM 3169 C C . LEU A 1 416 ? 3.914 26.714 -20.828 1.00 78.12 416 LEU A C 1
ATOM 3171 O O . LEU A 1 416 ? 3.516 26.407 -21.952 1.00 78.12 416 LEU A O 1
ATOM 3175 N N . SER A 1 417 ? 3.094 27.116 -19.847 1.00 82.31 417 SER A N 1
ATOM 3176 C CA . SER A 1 417 ? 1.632 27.179 -19.973 1.00 82.31 417 SER A CA 1
ATOM 3177 C C . SER A 1 417 ? 1.048 25.865 -20.511 1.00 82.31 417 SER A C 1
ATOM 3179 O O . SER A 1 417 ? 0.317 25.847 -21.502 1.00 82.31 417 SER A O 1
ATOM 3181 N N . VAL A 1 418 ? 1.432 24.743 -19.894 1.00 87.12 418 VAL A N 1
ATOM 3182 C CA . VAL A 1 418 ? 0.997 23.405 -20.323 1.00 87.12 418 VAL A CA 1
ATOM 3183 C C . VAL A 1 418 ? -0.515 23.266 -20.148 1.00 87.12 418 VAL A C 1
ATOM 3185 O O . VAL A 1 418 ? -1.056 23.483 -19.066 1.00 87.12 418 VAL A O 1
ATOM 3188 N N . THR A 1 419 ? -1.188 22.867 -21.226 1.00 88.12 419 THR A N 1
ATOM 3189 C CA . THR A 1 419 ? -2.649 22.700 -21.291 1.00 88.12 419 THR A CA 1
ATOM 3190 C C . THR A 1 419 ? -3.094 21.241 -21.214 1.00 88.12 419 THR A C 1
ATOM 3192 O O . THR A 1 419 ? -4.163 20.974 -20.674 1.00 88.12 419 THR A O 1
ATOM 3195 N N . TYR A 1 420 ? -2.271 20.299 -21.690 1.00 89.06 420 TYR A N 1
ATOM 3196 C CA . TYR A 1 420 ? -2.530 18.857 -21.613 1.00 89.06 420 TYR A CA 1
ATOM 3197 C C . TYR A 1 420 ? -1.248 18.092 -21.337 1.00 89.06 420 TYR A C 1
ATOM 3199 O O . TYR A 1 420 ? -0.171 18.495 -21.787 1.00 89.06 420 TYR A O 1
ATOM 3207 N N . VAL A 1 421 ? -1.392 16.937 -20.692 1.00 91.69 421 VAL A N 1
ATOM 3208 C CA . VAL A 1 421 ? -0.322 15.947 -20.586 1.00 91.69 421 VAL A CA 1
ATOM 3209 C C . VAL A 1 421 ? -0.713 14.661 -21.293 1.00 91.69 421 VAL A C 1
ATOM 3211 O O . VAL A 1 421 ? -1.803 14.129 -21.086 1.00 91.69 421 VAL A O 1
ATOM 3214 N N . VAL A 1 422 ? 0.205 14.144 -22.102 1.00 92.94 422 VAL A N 1
ATOM 3215 C CA . VAL A 1 422 ? 0.145 12.798 -22.666 1.00 92.94 422 VAL A CA 1
ATOM 3216 C C . VAL A 1 422 ? 1.337 12.021 -22.133 1.00 92.94 422 VAL A C 1
ATOM 3218 O O . VAL A 1 422 ? 2.477 12.353 -22.441 1.00 92.94 422 VAL A O 1
ATOM 3221 N N . SER A 1 423 ? 1.093 10.982 -21.346 1.00 92.19 423 SER A N 1
ATOM 3222 C CA . SER A 1 423 ? 2.156 10.087 -20.886 1.00 92.19 423 SER A CA 1
ATOM 3223 C C . SER A 1 423 ? 2.172 8.809 -21.710 1.00 92.19 423 SER A C 1
ATOM 3225 O O . SER A 1 423 ? 1.124 8.192 -21.898 1.00 92.19 423 SER A O 1
ATOM 3227 N N . ILE A 1 424 ? 3.348 8.414 -22.197 1.00 91.88 424 ILE A N 1
ATOM 3228 C CA . ILE A 1 424 ? 3.557 7.147 -22.905 1.00 91.88 424 ILE A CA 1
ATOM 3229 C C . ILE A 1 424 ? 4.122 6.131 -21.910 1.00 91.88 424 ILE A C 1
ATOM 3231 O O . ILE A 1 424 ? 5.306 6.173 -21.559 1.00 91.88 424 ILE A O 1
ATOM 3235 N N . GLY A 1 425 ? 3.259 5.238 -21.434 1.00 85.56 425 GLY A N 1
ATOM 3236 C CA . GLY A 1 425 ? 3.461 4.464 -20.214 1.00 85.56 425 GLY A CA 1
ATOM 3237 C C . GLY A 1 425 ? 3.131 5.265 -18.951 1.00 85.56 425 GLY A C 1
ATOM 3238 O O . GLY A 1 425 ? 2.736 6.437 -19.008 1.00 85.56 425 GLY A O 1
ATOM 3239 N N . LEU A 1 426 ? 3.293 4.625 -17.791 1.00 81.50 426 LEU A N 1
ATOM 3240 C CA . LEU A 1 426 ? 3.002 5.247 -16.498 1.00 81.50 426 LEU A CA 1
ATOM 3241 C C . LEU A 1 426 ? 3.908 6.465 -16.234 1.00 81.50 426 LEU A C 1
ATOM 3243 O O . LEU A 1 426 ? 5.135 6.317 -16.220 1.00 81.50 426 LEU A O 1
ATOM 3247 N N . PRO A 1 427 ? 3.333 7.653 -15.967 1.00 79.12 427 PRO A N 1
ATOM 3248 C CA . PRO A 1 427 ? 4.110 8.753 -15.414 1.00 79.12 427 PRO A CA 1
ATOM 3249 C C . PRO A 1 427 ? 4.646 8.393 -14.011 1.00 79.12 427 PRO A C 1
ATOM 3251 O O . PRO A 1 427 ? 4.118 7.484 -13.373 1.00 79.12 427 PRO A O 1
ATOM 3254 N N . PRO A 1 428 ? 5.660 9.098 -13.482 1.00 76.38 428 PRO A N 1
ATOM 3255 C CA . PRO A 1 428 ? 6.020 9.039 -12.070 1.00 76.38 428 PRO A CA 1
ATOM 3256 C C . PRO A 1 428 ? 4.876 9.522 -11.187 1.00 76.38 428 PRO A C 1
ATOM 3258 O O . PRO A 1 428 ? 4.075 10.376 -11.577 1.00 76.38 428 PRO A O 1
ATOM 3261 N N . HIS A 1 429 ? 4.819 8.998 -9.970 1.00 72.19 429 HIS A N 1
ATOM 3262 C CA . HIS A 1 429 ? 3.773 9.324 -9.009 1.00 72.19 429 HIS A CA 1
ATOM 3263 C C . HIS A 1 429 ? 3.725 10.823 -8.672 1.00 72.19 429 HIS A C 1
ATOM 3265 O O . HIS A 1 429 ? 2.658 11.434 -8.620 1.00 72.19 429 HIS A O 1
ATOM 3271 N N . GLU A 1 430 ? 4.895 11.429 -8.528 1.00 71.81 430 GLU A N 1
ATOM 3272 C CA . GLU A 1 430 ? 5.107 12.838 -8.215 1.00 71.81 430 GLU A CA 1
ATOM 3273 C C . GLU A 1 430 ? 4.516 13.756 -9.294 1.00 71.81 430 GLU A C 1
ATOM 3275 O O . GLU A 1 430 ? 3.843 14.743 -8.987 1.00 71.81 430 GLU A O 1
ATOM 3280 N N . LEU A 1 431 ? 4.705 13.388 -10.566 1.00 75.31 431 LEU A N 1
ATOM 3281 C CA . LEU A 1 431 ? 4.159 14.108 -11.716 1.00 75.31 431 LEU A CA 1
ATOM 3282 C C . LEU A 1 431 ? 2.626 14.081 -11.689 1.00 75.31 431 LEU A C 1
ATOM 3284 O O . LEU A 1 431 ? 1.973 15.109 -11.860 1.00 75.31 431 LEU A O 1
ATOM 3288 N N . SER A 1 432 ? 2.032 12.925 -11.409 1.00 76.31 432 SER A N 1
ATOM 3289 C CA . SER A 1 432 ? 0.575 12.789 -11.343 1.00 76.31 432 SER A CA 1
ATOM 3290 C C . SER A 1 432 ? -0.053 13.572 -10.198 1.00 76.31 432 SER A C 1
ATOM 3292 O O . SER A 1 432 ? -1.113 14.173 -10.384 1.00 76.31 432 SER A O 1
ATOM 3294 N N . LEU A 1 433 ? 0.612 13.637 -9.041 1.00 71.06 433 LEU A N 1
ATOM 3295 C CA . LEU A 1 433 ? 0.194 14.496 -7.931 1.00 71.06 433 LEU A CA 1
ATOM 3296 C C . LEU A 1 433 ? 0.187 15.977 -8.334 1.00 71.06 433 LEU A C 1
ATOM 3298 O O . LEU A 1 433 ? -0.797 16.678 -8.081 1.00 71.06 433 LEU A O 1
ATOM 3302 N N . ALA A 1 434 ? 1.252 16.453 -8.984 1.00 73.31 434 ALA A N 1
ATOM 3303 C CA . ALA A 1 434 ? 1.364 17.837 -9.445 1.00 73.31 434 ALA A CA 1
ATOM 3304 C C . ALA A 1 434 ? 0.258 18.203 -10.456 1.00 73.31 434 ALA A C 1
ATOM 3306 O O . ALA A 1 434 ? -0.414 19.233 -10.326 1.00 73.31 434 ALA A O 1
ATOM 3307 N N . LEU A 1 435 ? 0.003 17.323 -11.429 1.00 78.81 435 LEU A N 1
ATOM 3308 C CA . LEU A 1 435 ? -1.044 17.504 -12.443 1.00 78.81 435 LEU A CA 1
ATOM 3309 C C . LEU A 1 435 ? -2.452 17.471 -11.845 1.00 78.81 435 LEU A C 1
ATOM 3311 O O . LEU A 1 435 ? -3.326 18.264 -12.228 1.00 78.81 435 LEU A O 1
ATOM 3315 N N . ALA A 1 436 ? -2.674 16.588 -10.870 1.00 76.12 436 ALA A N 1
ATOM 3316 C CA . ALA A 1 436 ? -3.927 16.525 -10.140 1.00 76.12 436 ALA A CA 1
ATOM 3317 C C . ALA A 1 436 ? -4.197 17.826 -9.368 1.00 76.12 436 ALA A C 1
ATOM 3319 O O . ALA A 1 436 ? -5.279 18.395 -9.487 1.00 76.12 436 ALA A O 1
ATOM 3320 N N . ARG A 1 437 ? -3.205 18.383 -8.670 1.00 73.38 437 ARG A N 1
ATOM 3321 C CA . ARG A 1 437 ? -3.370 19.655 -7.943 1.00 73.38 437 ARG A CA 1
ATOM 3322 C C . ARG A 1 437 ? -3.695 20.839 -8.859 1.00 73.38 437 ARG A C 1
ATOM 3324 O O . ARG A 1 437 ? -4.510 21.681 -8.496 1.00 73.38 437 ARG A O 1
ATOM 3331 N N . ARG A 1 438 ? -3.117 20.891 -10.065 1.00 76.69 438 ARG A N 1
ATOM 3332 C CA . ARG A 1 438 ? -3.341 21.993 -11.026 1.00 76.69 438 ARG A CA 1
ATOM 3333 C C . ARG A 1 438 ? -4.532 21.817 -11.962 1.00 76.69 438 ARG A C 1
ATOM 3335 O O . ARG A 1 438 ? -4.833 22.722 -12.741 1.00 76.69 438 ARG A O 1
ATOM 3342 N N . PHE A 1 439 ? -5.234 20.685 -11.905 1.00 83.19 439 PHE A N 1
ATOM 3343 C CA . PHE A 1 439 ? -6.304 20.397 -12.868 1.00 83.19 439 PHE A CA 1
ATOM 3344 C C . PHE A 1 439 ? -5.840 20.482 -14.318 1.00 83.19 439 PHE A C 1
ATOM 3346 O O . PHE A 1 439 ? -6.538 21.029 -15.172 1.00 83.19 439 PHE A O 1
ATOM 3353 N N . VAL A 1 440 ? -4.657 19.929 -14.576 1.00 87.25 440 VAL A N 1
ATOM 3354 C CA . VAL A 1 440 ? -4.198 19.690 -15.940 1.00 87.25 440 VAL A CA 1
ATOM 3355 C C . VAL A 1 440 ? -4.762 18.332 -16.381 1.00 87.25 440 VAL A C 1
ATOM 3357 O O . VAL A 1 440 ? -4.565 17.346 -15.661 1.00 87.25 440 VAL A O 1
ATOM 3360 N N . PRO A 1 441 ? -5.502 18.262 -17.502 1.00 89.69 441 PRO A N 1
ATOM 3361 C CA . PRO A 1 441 ? -6.006 17.005 -18.035 1.00 89.69 441 PRO A CA 1
ATOM 3362 C C . PRO A 1 441 ? -4.851 16.117 -18.503 1.00 89.69 441 PRO A C 1
ATOM 3364 O O . PRO A 1 441 ? -3.908 16.584 -19.149 1.00 89.69 441 PRO A O 1
ATOM 3367 N N . MET A 1 442 ? -4.948 14.826 -18.186 1.00 88.94 442 MET A N 1
ATOM 3368 C CA . MET A 1 442 ? -3.927 13.835 -18.512 1.00 88.94 442 MET A CA 1
ATOM 3369 C C . MET A 1 442 ? -4.530 12.647 -19.256 1.00 88.94 442 MET A C 1
ATOM 3371 O O . MET A 1 442 ? -5.542 12.082 -18.833 1.00 88.94 442 MET A O 1
ATOM 3375 N N . VAL A 1 443 ? -3.859 12.247 -20.333 1.00 90.12 443 VAL A N 1
ATOM 3376 C CA . VAL A 1 443 ? -4.089 10.991 -21.045 1.00 90.12 443 VAL A CA 1
ATOM 3377 C C . VAL A 1 443 ? -2.876 10.091 -20.835 1.00 90.12 443 VAL A C 1
ATOM 3379 O O . VAL A 1 443 ? -1.742 10.522 -21.041 1.00 90.12 443 VAL A O 1
ATOM 3382 N N . VAL A 1 444 ? -3.102 8.845 -20.431 1.00 89.12 444 VAL A N 1
ATOM 3383 C CA . VAL A 1 444 ? -2.048 7.832 -20.294 1.00 89.12 444 VAL A CA 1
ATOM 3384 C C . VAL A 1 444 ? -2.238 6.786 -21.385 1.00 89.12 444 VAL A C 1
ATOM 3386 O O . VAL A 1 444 ? -3.303 6.167 -21.481 1.00 89.12 444 VAL A O 1
ATOM 3389 N N . LEU A 1 445 ? -1.206 6.610 -22.209 1.00 89.12 445 LEU A N 1
ATOM 3390 C CA . LEU A 1 445 ? -1.104 5.511 -23.160 1.00 89.12 445 LEU A CA 1
ATOM 3391 C C . LEU A 1 445 ? -0.526 4.304 -22.426 1.00 89.12 445 LEU A C 1
ATOM 3393 O O . LEU A 1 445 ? 0.589 4.362 -21.914 1.00 89.12 445 LEU A O 1
ATOM 3397 N N . VAL A 1 446 ? -1.308 3.237 -22.356 1.00 82.38 446 VAL A N 1
ATOM 3398 C CA . VAL A 1 446 ? -0.978 2.011 -21.635 1.00 82.38 446 VAL A CA 1
ATOM 3399 C C . VAL A 1 446 ? -0.595 0.928 -22.638 1.00 82.38 446 VAL A C 1
ATOM 3401 O O . VAL A 1 446 ? -1.287 0.722 -23.649 1.00 82.38 446 VAL A O 1
ATOM 3404 N N . HIS A 1 447 ? 0.513 0.241 -22.361 1.00 75.88 447 HIS A N 1
ATOM 3405 C CA . HIS A 1 447 ? 1.103 -0.727 -23.289 1.00 75.88 447 HIS A CA 1
ATOM 3406 C C . HIS A 1 447 ? 1.167 -2.151 -22.730 1.00 75.88 447 HIS A C 1
ATOM 3408 O O . HIS A 1 447 ? 1.305 -3.090 -23.507 1.00 75.88 447 HIS A O 1
ATOM 3414 N N . ASP A 1 448 ? 0.987 -2.331 -21.420 1.00 69.81 448 ASP A N 1
ATOM 3415 C CA . ASP A 1 448 ? 0.939 -3.643 -20.777 1.00 69.81 448 ASP A CA 1
ATOM 3416 C C . ASP A 1 448 ? -0.086 -3.707 -19.625 1.00 69.81 448 ASP A C 1
ATOM 3418 O O . ASP A 1 448 ? -0.672 -2.704 -19.201 1.00 69.81 448 ASP A O 1
ATOM 3422 N N . LYS A 1 449 ? -0.327 -4.925 -19.120 1.00 64.06 449 LYS A N 1
ATOM 3423 C CA . LYS A 1 449 ? -1.316 -5.201 -18.060 1.00 64.06 449 LYS A CA 1
ATOM 3424 C C . LYS A 1 449 ? -0.940 -4.591 -16.705 1.00 64.06 449 LYS A C 1
ATOM 3426 O O . LYS A 1 449 ? -1.837 -4.238 -15.938 1.00 64.06 449 LYS A O 1
ATOM 3431 N N . ALA A 1 450 ? 0.349 -4.471 -16.390 1.00 66.44 450 ALA A N 1
ATOM 3432 C CA . ALA A 1 450 ? 0.807 -3.889 -15.131 1.00 66.44 450 ALA A CA 1
ATOM 3433 C C . ALA A 1 450 ? 0.581 -2.370 -15.123 1.00 66.44 450 ALA A C 1
ATOM 3435 O O . ALA A 1 450 ? 0.070 -1.820 -14.144 1.00 66.44 450 ALA A O 1
ATOM 3436 N N . GLU A 1 451 ? 0.861 -1.707 -16.244 1.00 71.19 451 GLU A N 1
ATOM 3437 C CA . GLU A 1 451 ? 0.554 -0.296 -16.461 1.00 71.19 451 GLU A CA 1
ATOM 3438 C C . GLU A 1 451 ? -0.954 -0.027 -16.394 1.00 71.19 451 GLU A C 1
ATOM 3440 O O . GLU A 1 451 ? -1.398 0.925 -15.743 1.00 71.19 451 GLU A O 1
ATOM 3445 N N . ALA A 1 452 ? -1.770 -0.911 -16.977 1.00 64.81 452 ALA A N 1
ATOM 3446 C CA . ALA A 1 452 ? -3.223 -0.816 -16.885 1.00 64.81 452 ALA A CA 1
ATOM 3447 C C . ALA A 1 452 ? -3.705 -0.889 -15.427 1.00 64.81 452 ALA A C 1
ATOM 3449 O O . ALA A 1 452 ? -4.518 -0.070 -14.986 1.00 64.81 452 ALA A O 1
ATOM 3450 N N . ALA A 1 453 ? -3.198 -1.833 -14.636 1.00 61.28 453 ALA A N 1
ATOM 3451 C CA . ALA A 1 453 ? -3.596 -1.964 -13.237 1.00 61.28 453 ALA A CA 1
ATOM 3452 C C . ALA A 1 453 ? -3.252 -0.705 -12.415 1.00 61.28 453 ALA A C 1
ATOM 3454 O O . ALA A 1 453 ? -4.095 -0.209 -11.660 1.00 61.28 453 ALA A O 1
ATOM 3455 N N . ALA A 1 454 ? -2.056 -0.152 -12.634 1.00 61.03 454 ALA A N 1
ATOM 3456 C CA . ALA A 1 454 ? -1.493 0.953 -11.861 1.00 61.03 454 ALA A CA 1
ATOM 3457 C C . ALA A 1 454 ? -1.949 2.358 -12.300 1.00 61.03 454 ALA A C 1
ATOM 3459 O O . ALA A 1 454 ? -1.660 3.333 -11.607 1.00 61.03 454 ALA A O 1
ATOM 3460 N N . THR A 1 455 ? -2.670 2.497 -13.421 1.00 61.50 455 THR A N 1
ATOM 3461 C CA . THR A 1 455 ? -3.088 3.828 -13.890 1.00 61.50 455 THR A CA 1
ATOM 3462 C C . THR A 1 455 ? -4.127 4.470 -12.959 1.00 61.50 455 THR A C 1
ATOM 3464 O O . THR A 1 455 ? -5.140 3.860 -12.589 1.00 61.50 455 THR A O 1
ATOM 3467 N N . TRP A 1 456 ? -3.882 5.737 -12.629 1.00 64.12 456 TRP A N 1
ATOM 3468 C CA . TRP A 1 456 ? -4.680 6.572 -11.733 1.00 64.12 456 TRP A CA 1
ATOM 3469 C C . TRP A 1 456 ? -6.059 6.952 -12.277 1.00 64.12 456 TRP A C 1
ATOM 3471 O O . TRP A 1 456 ? -6.264 7.078 -13.481 1.00 64.12 456 TRP A O 1
ATOM 3481 N N . THR A 1 457 ? -7.005 7.196 -11.369 1.00 61.25 457 THR A N 1
ATOM 3482 C CA . THR A 1 457 ? -8.399 7.572 -11.675 1.00 61.25 457 THR A CA 1
ATOM 3483 C C . THR A 1 457 ? -8.570 8.962 -12.264 1.00 61.25 457 THR A C 1
ATOM 3485 O O . THR A 1 457 ? -9.601 9.250 -12.859 1.00 61.25 457 THR A O 1
ATOM 3488 N N . THR A 1 458 ? -7.573 9.834 -12.130 1.00 61.09 458 THR A N 1
ATOM 3489 C CA . THR A 1 458 ? -7.620 11.193 -12.689 1.00 61.09 458 THR A CA 1
ATOM 3490 C C . THR A 1 458 ? -7.216 11.261 -14.158 1.00 61.09 458 THR A C 1
ATOM 3492 O O . THR A 1 458 ? -7.330 12.329 -14.762 1.00 61.09 458 THR A O 1
ATOM 3495 N N . ALA A 1 459 ? -6.731 10.154 -14.724 1.00 63.47 459 ALA A N 1
ATOM 3496 C CA . ALA A 1 459 ? -6.237 10.076 -16.086 1.00 63.47 459 ALA A CA 1
ATOM 3497 C C . ALA A 1 459 ? -7.245 9.389 -17.006 1.00 63.47 459 ALA A C 1
ATOM 3499 O O . ALA A 1 459 ? -7.801 8.344 -16.670 1.00 63.47 459 ALA A O 1
ATOM 3500 N N . SER A 1 460 ? -7.420 9.936 -18.208 1.00 75.50 460 SER A N 1
ATOM 3501 C CA . SER A 1 460 ? -8.072 9.195 -19.289 1.00 75.50 460 SER A CA 1
ATOM 3502 C C . SER A 1 460 ? -7.113 8.136 -19.825 1.00 75.50 460 SER A C 1
ATOM 3504 O O . SER A 1 460 ? -5.928 8.402 -20.031 1.00 75.50 460 SER A O 1
ATOM 3506 N N . ARG A 1 461 ? -7.618 6.920 -20.028 1.00 75.50 461 ARG A N 1
ATOM 3507 C CA . ARG A 1 461 ? -6.811 5.748 -20.379 1.00 75.50 461 ARG A CA 1
ATOM 3508 C C . ARG A 1 461 ? -7.033 5.364 -21.829 1.00 75.50 461 ARG A C 1
ATOM 3510 O O . ARG A 1 461 ? -8.169 5.123 -22.243 1.00 75.50 461 ARG A O 1
ATOM 3517 N N . ILE A 1 462 ? -5.939 5.246 -22.570 1.00 78.88 462 ILE A N 1
ATOM 3518 C CA . ILE A 1 462 ? -5.939 4.648 -23.901 1.00 78.88 462 ILE A CA 1
ATOM 3519 C C . ILE A 1 462 ? -5.062 3.409 -23.846 1.00 78.88 462 ILE A C 1
ATOM 3521 O O . ILE A 1 462 ? -3.875 3.500 -23.545 1.00 78.88 462 ILE A O 1
ATOM 3525 N N . THR A 1 463 ? -5.636 2.255 -24.159 1.00 76.38 463 THR A N 1
ATOM 3526 C CA . THR A 1 463 ? -4.856 1.034 -24.337 1.00 76.38 463 THR A CA 1
ATOM 3527 C C . THR A 1 463 ? -4.445 0.895 -25.795 1.00 76.38 463 THR A C 1
ATOM 3529 O O . THR A 1 463 ? -5.244 1.076 -26.713 1.00 76.38 463 THR A O 1
ATOM 3532 N N . THR A 1 464 ? -3.180 0.557 -26.009 1.00 72.62 464 THR A N 1
ATOM 3533 C CA . THR A 1 464 ? -2.657 0.222 -27.343 1.00 72.62 464 THR A CA 1
ATOM 3534 C C . THR A 1 464 ? -2.768 -1.267 -27.666 1.00 72.62 464 THR A C 1
ATOM 3536 O O . THR A 1 464 ? -2.496 -1.657 -28.797 1.00 72.62 464 THR A O 1
ATOM 3539 N N . MET A 1 465 ? -3.230 -2.081 -26.706 1.00 67.06 465 MET A N 1
ATOM 3540 C CA . MET A 1 465 ? -3.456 -3.523 -26.843 1.00 67.06 465 MET A CA 1
ATOM 3541 C C . MET A 1 465 ? -4.929 -3.892 -26.571 1.00 67.06 465 MET A C 1
ATOM 3543 O O . MET A 1 465 ? -5.531 -3.356 -25.635 1.00 67.06 465 MET A O 1
ATOM 3547 N N . PRO A 1 466 ? -5.521 -4.826 -27.334 1.00 58.62 466 PRO A N 1
ATOM 3548 C CA . PRO A 1 466 ? -6.957 -5.112 -27.266 1.00 58.62 466 PRO A CA 1
ATOM 3549 C C . PRO A 1 466 ? -7.407 -5.862 -25.995 1.00 58.62 466 PRO A C 1
ATOM 3551 O O . PRO A 1 466 ? -8.591 -5.840 -25.675 1.00 58.62 466 PRO A O 1
ATOM 3554 N N . HIS A 1 467 ? -6.495 -6.490 -25.237 1.00 60.41 467 HIS A N 1
ATOM 3555 C CA . HIS A 1 467 ? -6.831 -7.372 -24.098 1.00 60.41 467 HIS A CA 1
ATOM 3556 C C . HIS A 1 467 ? -6.146 -6.989 -22.775 1.00 60.41 467 HIS A C 1
ATOM 3558 O O . HIS A 1 467 ? -5.939 -7.827 -21.893 1.00 60.41 467 HIS A O 1
ATOM 3564 N N . VAL A 1 468 ? -5.734 -5.729 -22.651 1.00 56.00 468 VAL A N 1
ATOM 3565 C CA . VAL A 1 468 ? -4.905 -5.263 -21.531 1.00 56.00 468 VAL A CA 1
ATOM 3566 C C . VAL A 1 468 ? -5.712 -4.712 -20.353 1.00 56.00 468 VAL A C 1
ATOM 3568 O O . VAL A 1 468 ? -5.175 -4.642 -19.250 1.00 56.00 468 VAL A O 1
ATOM 3571 N N . ASP A 1 469 ? -7.000 -4.403 -20.528 1.00 52.75 469 ASP A N 1
ATOM 3572 C CA . ASP A 1 469 ? -7.779 -3.706 -19.501 1.00 52.75 469 ASP A CA 1
ATOM 3573 C C . ASP A 1 469 ? -9.102 -4.396 -19.142 1.00 52.75 469 ASP A C 1
ATOM 3575 O O . ASP A 1 469 ? -9.832 -4.861 -20.014 1.00 52.75 469 ASP A O 1
ATOM 3579 N N . ARG A 1 470 ? -9.407 -4.436 -17.839 1.00 50.12 470 ARG A N 1
ATOM 3580 C CA . ARG A 1 470 ? -10.709 -4.850 -17.282 1.00 50.12 470 ARG A CA 1
ATOM 3581 C C . ARG A 1 470 ? -11.603 -3.651 -16.943 1.00 50.12 470 ARG A C 1
ATOM 3583 O O . ARG A 1 470 ? -12.769 -3.841 -16.629 1.00 50.12 470 ARG A O 1
ATOM 3590 N N . ARG A 1 471 ? -11.061 -2.428 -16.982 1.00 55.06 471 ARG A N 1
ATOM 3591 C CA . ARG A 1 471 ? -11.782 -1.164 -16.763 1.00 55.06 471 ARG A CA 1
ATOM 3592 C C . ARG A 1 471 ? -12.138 -0.499 -18.098 1.00 55.06 471 ARG A C 1
ATOM 3594 O O . ARG A 1 471 ? -11.571 -0.874 -19.125 1.00 55.06 471 ARG A O 1
ATOM 3601 N N . PRO A 1 472 ? -13.022 0.517 -18.109 1.00 55.75 472 PRO A N 1
ATOM 3602 C CA . PRO A 1 472 ? -13.336 1.258 -19.323 1.00 55.75 472 PRO A CA 1
ATOM 3603 C C . PRO A 1 472 ? -12.082 1.986 -19.829 1.00 55.75 472 PRO A C 1
ATOM 3605 O O . PRO A 1 472 ? -11.666 3.001 -19.270 1.00 55.75 472 PRO A O 1
ATOM 3608 N N . ALA A 1 473 ? -11.461 1.462 -20.883 1.00 63.62 473 ALA A N 1
ATOM 3609 C CA . ALA A 1 473 ? -10.387 2.124 -21.607 1.00 63.62 473 ALA A CA 1
ATOM 3610 C C . ALA A 1 473 ? -10.657 2.073 -23.101 1.00 63.62 473 ALA A C 1
ATOM 3612 O O . ALA A 1 473 ? -11.188 1.099 -23.639 1.00 63.62 473 ALA A O 1
ATOM 3613 N N . ARG A 1 474 ? -10.258 3.141 -23.787 1.00 76.19 474 ARG A N 1
ATOM 3614 C CA . ARG A 1 474 ? -10.371 3.208 -25.237 1.00 76.19 474 ARG A CA 1
ATOM 3615 C C . ARG A 1 474 ? -9.220 2.428 -25.853 1.00 76.19 474 ARG A C 1
ATOM 3617 O O . ARG A 1 474 ? -8.061 2.750 -25.605 1.00 76.19 474 ARG A O 1
ATOM 3624 N N . PHE A 1 475 ? -9.526 1.430 -26.672 1.00 82.06 475 PHE A N 1
ATOM 3625 C CA . PHE A 1 475 ? -8.513 0.786 -27.498 1.00 82.06 475 PHE A CA 1
ATOM 3626 C C . PHE A 1 475 ? -8.180 1.664 -28.707 1.00 82.06 475 PHE A C 1
ATOM 3628 O O . PHE A 1 475 ? -9.077 2.087 -29.440 1.00 82.06 475 PHE A O 1
ATOM 3635 N N . LEU A 1 476 ? -6.893 1.946 -28.906 1.00 84.31 476 LEU A N 1
ATOM 3636 C CA . LEU A 1 476 ? -6.390 2.699 -30.049 1.00 84.31 476 LEU A CA 1
ATOM 3637 C C . LEU A 1 476 ? -5.083 2.067 -30.558 1.00 84.31 476 LEU A C 1
ATOM 3639 O O . LEU A 1 476 ? -4.022 2.312 -29.974 1.00 84.31 476 LEU A O 1
ATOM 3643 N N . PRO A 1 477 ? -5.127 1.261 -31.634 1.00 83.44 477 PRO A N 1
ATOM 3644 C CA . PRO A 1 477 ? -3.946 0.564 -32.128 1.00 83.44 477 PRO A CA 1
ATOM 3645 C C . PRO A 1 477 ? -2.891 1.553 -32.633 1.00 83.44 477 PRO A C 1
ATOM 3647 O O . PRO A 1 477 ? -3.215 2.588 -33.217 1.00 83.44 477 PRO A O 1
ATOM 3650 N N . VAL A 1 478 ? -1.618 1.226 -32.413 1.00 88.56 478 VAL A N 1
ATOM 3651 C CA . VAL A 1 478 ? -0.475 1.960 -32.980 1.00 88.56 478 VAL A CA 1
ATOM 3652 C C . VAL A 1 478 ? -0.162 1.395 -34.369 1.00 88.56 478 VAL A C 1
ATOM 3654 O O . VAL A 1 478 ? -0.212 0.180 -34.567 1.00 88.56 478 VAL A O 1
ATOM 3657 N N . GLY A 1 479 ? 0.140 2.273 -35.329 1.00 89.44 479 GLY A N 1
ATOM 3658 C CA . GLY A 1 479 ? 0.563 1.897 -36.684 1.00 89.44 479 GLY A CA 1
ATOM 3659 C C . GLY A 1 479 ? 2.087 1.948 -36.897 1.00 89.44 479 GLY A C 1
ATOM 3660 O O . GLY A 1 479 ? 2.821 2.317 -35.979 1.00 89.44 479 GLY A O 1
ATOM 3661 N N . PRO A 1 480 ? 2.578 1.601 -38.102 1.00 91.75 480 PRO A N 1
ATOM 3662 C CA . PRO A 1 480 ? 3.986 1.751 -38.492 1.00 91.75 480 PRO A CA 1
ATOM 3663 C C . PRO A 1 480 ? 4.473 3.207 -38.431 1.00 91.75 480 PRO A C 1
ATOM 3665 O O . PRO A 1 480 ? 3.672 4.136 -38.512 1.00 91.75 480 PRO A O 1
ATOM 3668 N N . SER A 1 481 ? 5.787 3.418 -38.329 1.00 92.31 481 SER A N 1
ATOM 3669 C CA . SER A 1 481 ? 6.384 4.753 -38.225 1.00 92.31 481 SER A CA 1
ATOM 3670 C C . SER A 1 481 ? 6.246 5.552 -39.529 1.00 92.31 481 SER A C 1
ATOM 3672 O O . SER A 1 481 ? 6.696 5.110 -40.587 1.00 92.31 481 SER A O 1
ATOM 3674 N N . ASP A 1 482 ? 5.732 6.781 -39.431 1.00 90.12 482 ASP A N 1
ATOM 3675 C CA . ASP A 1 482 ? 5.690 7.758 -40.533 1.00 90.12 482 ASP A CA 1
ATOM 3676 C C . ASP A 1 482 ? 6.947 8.647 -40.564 1.00 90.12 482 ASP A C 1
ATOM 3678 O O . ASP A 1 482 ? 7.318 9.195 -41.605 1.00 90.12 482 ASP A O 1
ATOM 3682 N N . PHE A 1 483 ? 7.619 8.799 -39.418 1.00 85.69 483 PHE A N 1
ATOM 3683 C CA . PHE A 1 483 ? 8.796 9.653 -39.260 1.00 85.69 483 PHE A CA 1
ATOM 3684 C C . PHE A 1 483 ? 10.057 8.833 -38.985 1.00 85.69 483 PHE A C 1
ATOM 3686 O O . PHE A 1 483 ? 10.054 7.866 -38.224 1.00 85.69 483 PHE A O 1
ATOM 3693 N N . SER A 1 484 ? 11.166 9.238 -39.610 1.00 81.69 484 SER A N 1
ATOM 3694 C CA . SER A 1 484 ? 12.444 8.539 -39.485 1.00 81.69 484 SER A CA 1
ATOM 3695 C C . SER A 1 484 ? 13.186 8.926 -38.205 1.00 81.69 484 SER A C 1
ATOM 3697 O O . SER A 1 484 ? 13.276 10.104 -37.865 1.00 81.69 484 SER A O 1
ATOM 3699 N N . MET A 1 485 ? 13.809 7.944 -37.546 1.00 81.81 485 MET A N 1
ATOM 3700 C CA . MET A 1 485 ? 14.747 8.201 -36.444 1.00 81.81 485 MET A CA 1
ATOM 3701 C C . MET A 1 485 ? 16.059 8.850 -36.912 1.00 81.81 485 MET A C 1
ATOM 3703 O O . MET A 1 485 ? 16.781 9.440 -36.107 1.00 81.81 485 MET A O 1
ATOM 3707 N N . ALA A 1 486 ? 16.396 8.738 -38.203 1.00 79.06 486 ALA A N 1
ATOM 3708 C CA . ALA A 1 486 ? 17.566 9.402 -38.758 1.00 79.06 486 ALA A CA 1
ATOM 3709 C C . ALA A 1 486 ? 17.243 10.861 -39.097 1.00 79.06 486 ALA A C 1
ATOM 3711 O O . ALA A 1 486 ? 16.258 11.157 -39.768 1.00 79.06 486 ALA A O 1
ATOM 3712 N N . ARG A 1 487 ? 18.146 11.775 -38.730 1.00 73.19 487 ARG A N 1
ATOM 3713 C CA . ARG A 1 487 ? 17.991 13.217 -39.002 1.00 73.19 487 ARG A CA 1
ATOM 3714 C C . ARG A 1 487 ? 18.060 13.576 -40.490 1.00 73.19 487 ARG A C 1
ATOM 3716 O O . ARG A 1 487 ? 17.584 14.633 -40.889 1.00 73.19 487 ARG A O 1
ATOM 3723 N N . SER A 1 488 ? 18.703 12.739 -41.305 1.00 82.88 488 SER A N 1
ATOM 3724 C CA . SER A 1 488 ? 18.862 12.966 -42.744 1.00 82.88 488 SER A CA 1
ATOM 3725 C C . SER A 1 488 ? 19.133 11.671 -43.511 1.00 82.88 488 SER A C 1
ATOM 3727 O O . SER A 1 488 ? 19.539 10.656 -42.938 1.00 82.88 488 SER A O 1
ATOM 3729 N N . GLN A 1 489 ? 18.986 11.732 -44.837 1.00 84.88 489 GLN A N 1
ATOM 3730 C CA . GLN A 1 489 ? 19.335 10.633 -45.746 1.00 84.88 489 GLN A CA 1
ATOM 3731 C C . GLN A 1 489 ? 20.824 10.253 -45.682 1.00 84.88 489 GLN A C 1
ATOM 3733 O O . GLN A 1 489 ? 21.183 9.093 -45.879 1.00 84.88 489 GLN A O 1
ATOM 3738 N N . ASP A 1 490 ? 21.713 11.195 -45.366 1.00 87.00 490 ASP A N 1
ATOM 3739 C CA . ASP A 1 490 ? 23.141 10.900 -45.208 1.00 87.00 490 ASP A CA 1
ATOM 3740 C C . ASP A 1 490 ? 23.439 10.198 -43.886 1.00 87.00 490 ASP A C 1
ATOM 3742 O O . ASP A 1 490 ? 24.261 9.282 -43.847 1.00 87.00 490 ASP A O 1
ATOM 3746 N N . ALA A 1 491 ? 22.745 10.578 -42.809 1.00 84.06 491 ALA A N 1
ATOM 3747 C CA . ALA A 1 491 ? 22.822 9.857 -41.542 1.00 84.06 491 ALA A CA 1
ATOM 3748 C C . ALA A 1 491 ? 22.316 8.415 -41.705 1.00 84.06 491 ALA A C 1
ATOM 3750 O O . ALA A 1 491 ? 22.976 7.486 -41.247 1.00 84.06 491 ALA A O 1
ATOM 3751 N N . MET A 1 492 ? 21.220 8.226 -42.447 1.00 87.94 492 MET A N 1
ATOM 3752 C CA . MET A 1 492 ? 20.695 6.907 -42.809 1.00 87.94 492 MET A CA 1
ATOM 3753 C C . MET A 1 492 ? 21.727 6.059 -43.563 1.00 87.94 492 MET A C 1
ATOM 3755 O O . MET A 1 492 ? 21.960 4.904 -43.214 1.00 87.94 492 MET A O 1
ATOM 3759 N N . ARG A 1 493 ? 22.371 6.632 -44.591 1.00 89.25 493 ARG A N 1
ATOM 3760 C CA . ARG A 1 493 ? 23.391 5.939 -45.394 1.00 89.25 493 ARG A CA 1
ATOM 3761 C C . ARG A 1 493 ? 24.609 5.531 -44.563 1.00 89.25 493 ARG A C 1
ATOM 3763 O O . ARG A 1 493 ? 25.078 4.403 -44.704 1.00 89.25 493 ARG A O 1
ATOM 3770 N N . ARG A 1 494 ? 25.096 6.416 -43.685 1.00 90.56 494 ARG A N 1
ATOM 3771 C CA . ARG A 1 494 ? 26.215 6.114 -42.776 1.00 90.56 494 ARG A CA 1
ATOM 3772 C C . ARG A 1 494 ? 25.861 5.024 -41.773 1.00 90.56 494 ARG A C 1
ATOM 3774 O O . ARG A 1 494 ? 26.656 4.110 -41.575 1.00 90.56 494 ARG A O 1
ATOM 3781 N N . GLU A 1 495 ? 24.669 5.089 -41.188 1.00 90.88 495 GLU A N 1
ATOM 3782 C CA . GLU A 1 495 ? 24.217 4.069 -40.244 1.00 90.88 495 GLU A CA 1
ATOM 3783 C C . GLU A 1 495 ? 24.057 2.705 -40.920 1.00 90.88 495 GLU A C 1
ATOM 3785 O O . GLU A 1 495 ? 24.508 1.698 -40.383 1.00 90.88 495 GLU A O 1
ATOM 3790 N N . LEU A 1 496 ? 23.497 2.661 -42.132 1.00 91.56 496 LEU A N 1
ATOM 3791 C CA . LEU A 1 496 ? 23.398 1.425 -42.907 1.00 91.56 496 LEU A CA 1
ATOM 3792 C C . LEU A 1 496 ? 24.778 0.804 -43.172 1.00 91.56 496 LEU A C 1
ATOM 3794 O O . LEU A 1 496 ? 24.935 -0.408 -43.044 1.00 91.56 496 LEU A O 1
ATOM 3798 N N . ALA A 1 497 ? 25.776 1.616 -43.529 1.00 91.56 497 ALA A N 1
ATOM 3799 C CA . ALA A 1 497 ? 27.146 1.142 -43.722 1.00 91.56 497 ALA A CA 1
ATOM 3800 C C . ALA A 1 497 ? 27.752 0.600 -42.414 1.00 91.56 497 ALA A C 1
ATOM 3802 O O . ALA A 1 497 ? 28.311 -0.494 -42.417 1.00 91.56 497 ALA A O 1
ATOM 3803 N N . ARG A 1 498 ? 27.566 1.309 -41.291 1.00 92.81 498 ARG A N 1
ATOM 3804 C CA . ARG A 1 498 ? 28.013 0.869 -39.958 1.00 92.81 498 ARG A CA 1
ATOM 3805 C C . ARG A 1 498 ? 27.394 -0.471 -39.565 1.00 92.81 498 ARG A C 1
ATOM 3807 O O . ARG A 1 498 ? 28.104 -1.370 -39.128 1.00 92.81 498 ARG A O 1
ATOM 3814 N N . LEU A 1 499 ? 26.079 -0.616 -39.719 1.00 92.31 499 LEU A N 1
ATOM 3815 C CA . LEU A 1 499 ? 25.376 -1.849 -39.366 1.00 92.31 499 LEU A CA 1
ATOM 3816 C C . LEU A 1 499 ? 25.794 -3.020 -40.254 1.00 92.31 499 LEU A C 1
ATOM 3818 O O . LEU A 1 499 ? 25.908 -4.129 -39.747 1.00 92.31 499 LEU A O 1
ATOM 3822 N N . ARG A 1 500 ? 26.055 -2.793 -41.551 1.00 93.12 500 ARG A N 1
ATOM 3823 C CA . ARG A 1 500 ? 26.597 -3.838 -42.437 1.00 93.12 500 ARG A CA 1
ATOM 3824 C C . ARG A 1 500 ? 27.932 -4.360 -41.937 1.00 93.12 500 ARG A C 1
ATOM 3826 O O . ARG A 1 500 ? 28.122 -5.571 -41.910 1.00 93.12 500 ARG A O 1
ATOM 3833 N N . ASP A 1 501 ? 28.816 -3.464 -41.525 1.00 92.25 501 ASP A N 1
ATOM 3834 C CA . ASP A 1 501 ? 30.126 -3.844 -41.015 1.00 92.25 501 ASP A CA 1
ATOM 3835 C C . ASP A 1 501 ? 30.015 -4.609 -39.688 1.00 92.25 501 ASP A C 1
ATOM 3837 O O . ASP A 1 501 ? 30.485 -5.742 -39.576 1.00 92.25 501 ASP A O 1
ATOM 3841 N N . LEU A 1 502 ? 29.262 -4.065 -38.724 1.00 90.00 502 LEU A N 1
ATOM 3842 C CA . LEU A 1 502 ? 29.042 -4.704 -37.421 1.00 90.00 502 LEU A CA 1
ATOM 3843 C C . LEU A 1 502 ? 28.327 -6.058 -37.524 1.00 90.00 502 LEU A C 1
ATOM 3845 O O . LEU A 1 502 ? 28.638 -6.971 -36.764 1.00 90.00 502 LEU A O 1
ATOM 3849 N N . ALA A 1 503 ? 27.399 -6.206 -38.473 1.00 90.62 503 ALA A N 1
ATOM 3850 C CA . ALA A 1 503 ? 26.709 -7.461 -38.764 1.00 90.62 503 ALA A CA 1
ATOM 3851 C C . ALA A 1 503 ? 27.572 -8.471 -39.546 1.00 90.62 503 ALA A C 1
ATOM 3853 O O . ALA A 1 503 ? 27.097 -9.568 -39.845 1.00 90.62 503 ALA A O 1
ATOM 3854 N N . ARG A 1 504 ? 28.824 -8.123 -39.890 1.00 91.00 504 ARG A N 1
ATOM 3855 C CA . ARG A 1 504 ? 29.740 -8.925 -40.721 1.00 91.00 504 ARG A CA 1
ATOM 3856 C C . ARG A 1 504 ? 29.153 -9.234 -42.106 1.00 91.00 504 ARG A C 1
ATOM 3858 O O . ARG A 1 504 ? 29.222 -10.361 -42.597 1.00 91.00 504 ARG A O 1
ATOM 3865 N N . LEU A 1 505 ? 28.558 -8.213 -42.726 1.00 89.62 505 LEU A N 1
ATOM 3866 C CA . LEU A 1 505 ? 27.875 -8.247 -44.027 1.00 89.62 505 LEU A CA 1
ATOM 3867 C C . LEU A 1 505 ? 28.555 -7.358 -45.087 1.00 89.62 505 LEU A C 1
ATOM 3869 O O . LEU A 1 505 ? 27.931 -7.028 -46.094 1.00 89.62 505 LEU A O 1
ATOM 3873 N N . SER A 1 506 ? 29.812 -6.951 -44.884 1.00 83.56 506 SER A N 1
ATOM 3874 C CA . SER A 1 506 ? 30.569 -6.134 -45.851 1.00 83.56 506 SER A CA 1
ATOM 3875 C C . SER A 1 506 ? 30.862 -6.889 -47.160 1.00 83.56 506 SER A C 1
ATOM 3877 O O . SER A 1 506 ? 30.838 -6.296 -48.235 1.00 83.56 506 SER A O 1
ATOM 3879 N N . THR A 1 507 ? 31.058 -8.210 -47.082 1.00 81.50 507 THR A N 1
ATOM 3880 C CA . THR A 1 507 ? 31.235 -9.133 -48.219 1.00 81.50 507 THR A CA 1
ATOM 3881 C C . THR A 1 507 ? 30.415 -10.414 -47.984 1.00 81.50 507 THR A C 1
ATOM 3883 O O . THR A 1 507 ? 30.971 -11.456 -47.632 1.00 81.50 507 THR A O 1
ATOM 3886 N N . PRO A 1 508 ? 29.073 -10.354 -48.093 1.00 83.00 508 PRO A N 1
ATOM 3887 C CA . PRO A 1 508 ? 28.211 -11.469 -47.717 1.00 83.00 508 PRO A CA 1
ATOM 3888 C C . PRO A 1 508 ? 28.358 -12.633 -48.705 1.00 83.00 508 PRO A C 1
ATOM 3890 O O . PRO A 1 508 ? 28.431 -12.426 -49.916 1.00 83.00 508 PRO A O 1
ATOM 3893 N N . ALA A 1 509 ? 28.366 -13.864 -48.187 1.00 83.50 509 ALA A N 1
ATOM 3894 C CA . ALA A 1 509 ? 28.341 -15.057 -49.027 1.00 83.50 509 ALA A CA 1
ATOM 3895 C C . ALA A 1 509 ? 27.062 -15.091 -49.896 1.00 83.50 509 ALA A C 1
ATOM 3897 O O . ALA A 1 509 ? 26.009 -14.616 -49.449 1.00 83.50 509 ALA A O 1
ATOM 3898 N N . PRO A 1 510 ? 27.112 -15.662 -51.113 1.00 82.44 510 PRO A N 1
ATOM 3899 C CA . PRO A 1 510 ? 25.914 -15.883 -51.917 1.00 82.44 510 PRO A CA 1
ATOM 3900 C C . PRO A 1 510 ? 24.843 -16.639 -51.119 1.00 82.44 510 PRO A C 1
ATOM 3902 O O . PRO A 1 510 ? 25.143 -17.628 -50.455 1.00 82.44 510 PRO A O 1
ATOM 3905 N N . GLY A 1 511 ? 23.599 -16.157 -51.160 1.00 86.31 511 GLY A N 1
ATOM 3906 C CA . GLY A 1 511 ? 22.484 -16.769 -50.429 1.00 86.31 511 GLY A CA 1
ATOM 3907 C C . GLY A 1 511 ? 22.414 -16.442 -48.932 1.00 86.31 511 GLY A C 1
ATOM 3908 O O . GLY A 1 511 ? 21.653 -17.095 -48.229 1.00 86.31 511 GLY A O 1
ATOM 3909 N N . MET A 1 512 ? 23.166 -15.454 -48.428 1.00 93.12 512 MET A N 1
ATOM 3910 C CA . MET A 1 512 ? 23.121 -15.026 -47.021 1.00 93.12 512 MET A CA 1
ATOM 3911 C C . MET A 1 512 ? 21.703 -14.680 -46.535 1.00 93.12 512 MET A C 1
ATOM 3913 O O . MET A 1 512 ? 21.096 -13.723 -47.013 1.00 93.12 512 MET A O 1
ATOM 3917 N N . PHE A 1 513 ? 21.216 -15.393 -45.515 1.00 95.44 513 PHE A N 1
ATOM 3918 C CA . PHE A 1 513 ? 19.931 -15.133 -44.862 1.00 95.44 513 PHE A CA 1
ATOM 3919 C C . PHE A 1 513 ? 20.120 -14.351 -43.554 1.00 95.44 513 PHE A C 1
ATOM 3921 O O . PHE A 1 513 ? 20.915 -14.734 -42.703 1.00 95.44 513 PHE A O 1
ATOM 3928 N N . VAL A 1 514 ? 19.401 -13.243 -43.369 1.00 96.56 514 VAL A N 1
ATOM 3929 C CA . VAL A 1 514 ? 19.611 -12.333 -42.225 1.00 96.56 514 VAL A CA 1
ATOM 3930 C C . VAL A 1 514 ? 18.328 -12.223 -41.415 1.00 96.56 514 VAL A C 1
ATOM 3932 O O . VAL A 1 514 ? 17.310 -11.777 -41.942 1.00 96.56 514 VAL A O 1
ATOM 3935 N N . VAL A 1 515 ? 18.385 -12.594 -40.140 1.00 97.50 515 VAL A N 1
ATOM 3936 C CA . VAL A 1 515 ? 17.267 -12.486 -39.196 1.00 97.50 515 VAL A CA 1
ATOM 3937 C C . VAL A 1 515 ? 17.588 -11.389 -38.193 1.00 97.50 515 VAL A C 1
ATOM 3939 O O . VAL A 1 515 ? 18.653 -11.422 -37.576 1.00 97.50 515 VAL A O 1
ATOM 3942 N N . LEU A 1 516 ? 16.687 -10.418 -38.036 1.00 96.44 516 LEU A N 1
ATOM 3943 C CA . LEU A 1 516 ? 16.837 -9.358 -37.037 1.00 96.44 516 LEU A CA 1
ATOM 3944 C C . LEU A 1 516 ? 15.951 -9.595 -35.817 1.00 96.44 516 LEU A C 1
ATOM 3946 O O . LEU A 1 516 ? 14.794 -9.988 -35.955 1.00 96.44 516 LEU A O 1
ATOM 3950 N N . GLY A 1 517 ? 16.488 -9.283 -34.643 1.00 93.25 517 GLY A N 1
ATOM 3951 C CA . GLY A 1 517 ? 15.744 -9.137 -33.396 1.00 93.25 517 GLY A CA 1
ATOM 3952 C C . GLY A 1 517 ? 16.021 -7.772 -32.770 1.00 93.25 517 GLY A C 1
ATOM 3953 O O . GLY A 1 517 ? 17.111 -7.219 -32.939 1.00 93.25 517 GLY A O 1
ATOM 3954 N N . PHE A 1 518 ? 15.031 -7.231 -32.065 1.00 89.00 518 PHE A N 1
ATOM 3955 C CA . PHE A 1 518 ? 15.115 -5.947 -31.372 1.00 89.00 518 PHE A CA 1
ATOM 3956 C C . PHE A 1 518 ? 14.708 -6.129 -29.914 1.00 89.00 518 PHE A C 1
ATOM 3958 O O . PHE A 1 518 ? 13.758 -6.859 -29.628 1.00 89.00 518 PHE A O 1
ATOM 3965 N N . GLY A 1 519 ? 15.396 -5.434 -29.013 1.00 84.88 519 GLY A N 1
ATOM 3966 C CA . GLY A 1 519 ? 14.994 -5.354 -27.614 1.00 84.88 519 GLY A CA 1
ATOM 3967 C C . GLY A 1 519 ? 16.162 -5.109 -26.660 1.00 84.88 519 GLY A C 1
ATOM 3968 O O . GLY A 1 519 ? 17.328 -5.155 -27.069 1.00 84.88 519 GLY A O 1
ATOM 3969 N N . PRO A 1 520 ? 15.866 -4.851 -25.377 1.00 81.00 520 PRO A N 1
ATOM 3970 C CA . PRO A 1 520 ? 16.890 -4.618 -24.368 1.00 81.00 520 PRO A CA 1
ATOM 3971 C C . PRO A 1 520 ? 17.750 -5.870 -24.136 1.00 81.00 520 PRO A C 1
ATOM 3973 O O . PRO A 1 520 ? 17.271 -7.005 -24.185 1.00 81.00 520 PRO A O 1
ATOM 3976 N N . ILE A 1 521 ? 19.036 -5.671 -23.848 1.00 83.19 521 ILE A N 1
ATOM 3977 C CA . ILE A 1 521 ? 19.974 -6.730 -23.452 1.00 83.19 521 ILE A CA 1
ATOM 3978 C C . ILE A 1 521 ? 19.879 -6.881 -21.931 1.00 83.19 521 ILE A C 1
ATOM 3980 O O . ILE A 1 521 ? 20.732 -6.420 -21.181 1.00 83.19 521 ILE A O 1
ATOM 3984 N N . ALA A 1 522 ? 18.786 -7.491 -21.479 1.00 75.12 522 ALA A N 1
ATOM 3985 C CA . ALA A 1 522 ? 18.479 -7.716 -20.070 1.00 75.12 522 ALA A CA 1
ATOM 3986 C C . ALA A 1 522 ? 17.683 -9.025 -19.894 1.00 75.12 522 ALA A C 1
ATOM 3988 O O . ALA A 1 522 ? 17.115 -9.535 -20.870 1.00 75.12 522 ALA A O 1
ATOM 3989 N N . PRO A 1 523 ? 17.596 -9.587 -18.674 1.00 64.94 523 PRO A N 1
ATOM 3990 C CA . PRO A 1 523 ? 16.669 -10.680 -18.384 1.00 64.94 523 PRO A CA 1
ATOM 3991 C C . PRO A 1 523 ? 15.240 -10.307 -18.818 1.00 64.94 523 PRO A C 1
ATOM 3993 O O . PRO A 1 523 ? 14.756 -9.234 -18.478 1.00 64.94 523 PRO A O 1
ATOM 3996 N N . GLY A 1 524 ? 14.584 -11.157 -19.615 1.00 65.31 524 GLY A N 1
ATOM 3997 C CA . GLY A 1 524 ? 13.256 -10.878 -20.195 1.00 65.31 524 GLY A CA 1
ATOM 3998 C C . GLY A 1 524 ? 13.270 -10.164 -21.557 1.00 65.31 524 GLY A C 1
ATOM 3999 O O . GLY A 1 524 ? 12.334 -10.331 -22.336 1.00 65.31 524 GLY A O 1
ATOM 4000 N N . GLY A 1 525 ? 14.374 -9.507 -21.935 1.00 71.12 525 GLY A N 1
ATOM 4001 C CA . GLY A 1 525 ? 14.500 -8.716 -23.170 1.00 71.12 525 GLY A CA 1
ATOM 4002 C C . GLY A 1 525 ? 14.468 -9.496 -24.490 1.00 71.12 525 GLY A C 1
ATOM 4003 O O . GLY A 1 525 ? 14.545 -8.905 -25.556 1.00 71.12 525 GLY A O 1
ATOM 4004 N N . GLY A 1 526 ? 14.335 -10.825 -24.446 1.00 86.81 526 GLY A N 1
ATOM 4005 C CA . GLY A 1 526 ? 14.104 -11.664 -25.628 1.00 86.81 526 GLY A CA 1
ATOM 4006 C C . GLY A 1 526 ? 15.358 -12.220 -26.311 1.00 86.81 526 GLY A C 1
ATOM 4007 O O . GLY A 1 526 ? 15.228 -13.196 -27.052 1.00 86.81 526 GLY A O 1
ATOM 4008 N N . LEU A 1 527 ? 16.561 -11.708 -26.013 1.00 91.75 527 LEU A N 1
ATOM 4009 C CA . LEU A 1 527 ? 17.821 -12.150 -26.641 1.00 91.75 527 LEU A CA 1
ATOM 4010 C C . LEU A 1 527 ? 18.058 -13.665 -26.518 1.00 91.75 527 LEU A C 1
ATOM 4012 O O . LEU A 1 527 ? 18.330 -14.331 -27.511 1.00 91.75 527 LEU A O 1
ATOM 4016 N N . ASN A 1 528 ? 17.917 -14.244 -25.323 1.00 91.81 528 ASN A N 1
ATOM 4017 C CA . ASN A 1 528 ? 18.170 -15.681 -25.131 1.00 91.81 528 ASN A CA 1
ATOM 4018 C C . ASN A 1 528 ? 17.191 -16.554 -25.930 1.00 91.81 528 ASN A C 1
ATOM 4020 O O . ASN A 1 528 ? 17.591 -17.556 -26.517 1.00 91.81 528 ASN A O 1
ATOM 4024 N N . ARG A 1 529 ? 15.917 -16.147 -25.999 1.00 93.38 529 ARG A N 1
ATOM 4025 C CA . ARG A 1 529 ? 14.885 -16.820 -26.805 1.00 93.38 529 ARG A CA 1
ATOM 4026 C C . ARG A 1 529 ? 15.181 -16.692 -28.303 1.00 93.38 529 ARG A C 1
ATOM 4028 O O . ARG A 1 529 ? 15.002 -17.648 -29.049 1.00 93.38 529 ARG A O 1
ATOM 4035 N N . PHE A 1 530 ? 15.700 -15.543 -28.729 1.00 95.69 530 PHE A N 1
ATOM 4036 C CA . PHE A 1 530 ? 16.143 -15.304 -30.101 1.00 95.69 530 PHE A CA 1
ATOM 4037 C C . PHE A 1 530 ? 17.337 -16.193 -30.487 1.00 95.69 530 PHE A C 1
ATOM 4039 O O . PHE A 1 530 ? 17.327 -16.816 -31.547 1.00 95.69 530 PHE A O 1
ATOM 4046 N N . LEU A 1 531 ? 18.333 -16.327 -29.604 1.00 95.12 531 LEU A N 1
ATOM 4047 C CA . LEU A 1 531 ? 19.470 -17.232 -29.806 1.00 95.12 531 LEU A CA 1
ATOM 4048 C C . LEU A 1 531 ? 19.048 -18.711 -29.775 1.00 95.12 531 LEU A C 1
ATOM 4050 O O . LEU A 1 531 ? 19.573 -19.510 -30.545 1.00 95.12 531 LEU A O 1
ATOM 4054 N N . ALA A 1 532 ? 18.065 -19.087 -28.953 1.00 95.00 532 ALA A N 1
ATOM 4055 C CA . ALA A 1 532 ? 17.504 -20.439 -28.971 1.00 95.00 532 ALA A CA 1
ATOM 4056 C C . ALA A 1 532 ? 16.838 -20.767 -30.322 1.00 95.00 532 ALA A C 1
ATOM 4058 O O . ALA A 1 532 ? 17.072 -21.842 -30.877 1.00 95.00 532 ALA A O 1
ATOM 4059 N N . ALA A 1 533 ? 16.091 -19.820 -30.900 1.00 97.00 533 ALA A N 1
ATOM 4060 C CA . ALA A 1 533 ? 15.500 -19.981 -32.229 1.00 97.00 533 ALA A CA 1
ATOM 4061 C C . ALA A 1 533 ? 16.560 -20.097 -33.336 1.00 97.00 533 ALA A C 1
ATOM 4063 O O . ALA A 1 533 ? 16.392 -20.875 -34.276 1.00 97.00 533 ALA A O 1
ATOM 4064 N N . MET A 1 534 ? 17.686 -19.386 -33.204 1.00 96.56 534 MET A N 1
ATOM 4065 C CA . MET A 1 534 ? 18.837 -19.544 -34.099 1.00 96.56 534 MET A CA 1
ATOM 4066 C C . MET A 1 534 ? 19.405 -20.966 -34.056 1.00 96.56 534 MET A C 1
ATOM 4068 O O . MET A 1 534 ? 19.665 -21.550 -35.105 1.00 96.56 534 MET A O 1
ATOM 4072 N N . LEU A 1 535 ? 19.603 -21.536 -32.864 1.00 96.38 535 LEU A N 1
ATOM 4073 C CA . LEU A 1 535 ? 20.134 -22.896 -32.732 1.00 96.38 535 LEU A CA 1
ATOM 4074 C C . LEU A 1 535 ? 19.180 -23.932 -33.345 1.00 96.38 535 LEU A C 1
ATOM 4076 O O . LEU A 1 535 ? 19.626 -24.842 -34.045 1.00 96.38 535 LEU A O 1
ATOM 4080 N N . ALA A 1 536 ? 17.870 -23.757 -33.153 1.00 96.81 536 ALA A N 1
ATOM 4081 C CA . ALA A 1 536 ? 16.854 -24.586 -33.799 1.00 96.81 536 ALA A CA 1
ATOM 4082 C C . ALA A 1 536 ? 16.889 -24.453 -35.334 1.00 96.81 536 ALA A C 1
ATOM 4084 O O . ALA A 1 536 ? 16.899 -25.462 -36.040 1.00 96.81 536 ALA A O 1
ATOM 4085 N N . PHE A 1 537 ? 17.006 -23.228 -35.859 1.00 97.06 537 PHE A N 1
ATOM 4086 C CA . PHE A 1 537 ? 17.208 -22.980 -37.290 1.00 97.06 537 PHE A CA 1
ATOM 4087 C C . PHE A 1 537 ? 18.464 -23.691 -37.816 1.00 97.06 537 PHE A C 1
ATOM 4089 O O . PHE A 1 537 ? 18.407 -24.386 -38.833 1.00 97.06 537 PHE A O 1
ATOM 4096 N N . ARG A 1 538 ? 19.598 -23.563 -37.113 1.00 95.06 538 ARG A N 1
ATOM 4097 C CA . ARG A 1 538 ? 20.884 -24.144 -37.525 1.00 95.06 538 ARG A CA 1
ATOM 4098 C C . ARG A 1 538 ? 20.832 -25.670 -37.573 1.00 95.06 538 ARG A C 1
ATOM 4100 O O . ARG A 1 538 ? 21.404 -26.262 -38.482 1.00 95.06 538 ARG A O 1
ATOM 4107 N N . LYS A 1 539 ? 20.097 -26.302 -36.654 1.00 95.19 539 LYS A N 1
ATOM 4108 C CA . LYS A 1 539 ? 19.856 -27.754 -36.653 1.00 95.19 539 LYS A CA 1
ATOM 4109 C C . LYS A 1 539 ? 19.116 -28.226 -37.912 1.00 95.19 539 LYS A C 1
ATOM 4111 O O . LYS A 1 539 ? 19.398 -29.313 -38.406 1.00 95.19 539 LYS A O 1
ATOM 4116 N N . LEU A 1 540 ? 18.188 -27.421 -38.434 1.00 95.94 540 LEU A N 1
ATOM 4117 C CA . LEU A 1 540 ? 17.389 -27.743 -39.626 1.00 95.94 540 LEU A CA 1
ATOM 4118 C C . LEU A 1 540 ? 18.078 -27.353 -40.945 1.00 95.94 540 LEU A C 1
ATOM 4120 O O . LEU A 1 540 ? 17.793 -27.937 -41.993 1.00 95.94 540 LEU A O 1
ATOM 4124 N N . ARG A 1 541 ? 18.958 -26.347 -40.911 1.00 94.00 541 ARG A N 1
ATOM 4125 C CA . ARG A 1 541 ? 19.667 -25.791 -42.074 1.00 94.00 541 ARG A CA 1
ATOM 4126 C C . ARG A 1 541 ? 21.156 -25.559 -41.751 1.00 94.00 541 ARG A C 1
ATOM 4128 O O . ARG A 1 541 ? 21.588 -24.404 -41.695 1.00 94.00 541 ARG A O 1
ATOM 4135 N N . PRO A 1 542 ? 21.959 -26.620 -41.545 1.00 91.81 542 PRO A N 1
ATOM 4136 C CA . PRO A 1 542 ? 23.363 -26.479 -41.148 1.00 91.81 542 PRO A CA 1
ATOM 4137 C C . PRO A 1 542 ? 24.205 -25.749 -42.205 1.00 91.81 542 PRO A C 1
ATOM 4139 O O . PRO A 1 542 ? 25.018 -24.898 -41.851 1.00 91.81 542 PRO A O 1
ATOM 4142 N N . ASP A 1 543 ? 23.937 -26.005 -43.490 1.00 90.69 543 ASP A N 1
ATOM 4143 C CA . ASP A 1 543 ? 24.724 -25.479 -44.616 1.00 90.69 543 ASP A CA 1
ATOM 4144 C C . ASP A 1 543 ? 24.257 -24.105 -45.127 1.00 90.69 543 ASP A C 1
ATOM 4146 O O . ASP A 1 543 ? 24.891 -23.518 -46.001 1.00 90.69 543 ASP A O 1
ATOM 4150 N N . GLN A 1 544 ? 23.144 -23.573 -44.610 1.00 91.94 544 GLN A N 1
ATOM 4151 C CA . GLN A 1 544 ? 22.602 -22.285 -45.043 1.00 91.94 544 GLN A CA 1
ATOM 4152 C C . GLN A 1 544 ? 23.431 -21.133 -44.447 1.00 91.94 544 GLN A C 1
ATOM 4154 O O . GLN A 1 544 ? 23.451 -20.968 -43.219 1.00 91.94 544 GLN A O 1
ATOM 4159 N N . PRO A 1 545 ? 24.057 -20.266 -45.270 1.00 92.44 545 PRO A N 1
ATOM 4160 C CA . PRO A 1 545 ? 24.700 -19.062 -44.761 1.00 92.44 545 PRO A CA 1
ATOM 4161 C C . PRO A 1 545 ? 23.651 -18.173 -44.092 1.00 92.44 545 PRO A C 1
ATOM 4163 O O . PRO A 1 545 ? 22.667 -17.780 -44.731 1.00 92.44 545 PRO A O 1
ATOM 4166 N N . CYS A 1 546 ? 23.834 -17.868 -42.806 1.00 93.81 546 CYS A N 1
ATOM 4167 C CA . CYS A 1 546 ? 22.917 -16.998 -42.082 1.00 93.81 546 CYS A CA 1
ATOM 4168 C C . CYS A 1 546 ? 23.605 -16.105 -41.044 1.00 93.81 546 CYS A C 1
ATOM 4170 O O . CYS A 1 546 ? 24.669 -16.441 -40.518 1.00 93.81 546 CYS A O 1
ATOM 4172 N N . ARG A 1 547 ? 22.962 -14.970 -40.747 1.00 95.38 547 ARG A N 1
ATOM 4173 C CA . ARG A 1 547 ? 23.298 -14.070 -39.640 1.00 95.38 547 ARG A CA 1
ATOM 4174 C C . ARG A 1 547 ? 22.053 -13.772 -38.814 1.00 95.38 547 ARG A C 1
ATOM 4176 O O . ARG A 1 547 ? 21.066 -13.258 -39.339 1.00 95.38 547 ARG A O 1
ATOM 4183 N N . PHE A 1 548 ? 22.122 -14.067 -37.524 1.00 97.25 548 PHE A N 1
ATOM 4184 C CA . PHE A 1 548 ? 21.120 -13.690 -36.535 1.00 97.25 548 PHE A CA 1
ATOM 4185 C C . PHE A 1 548 ? 21.650 -12.475 -35.787 1.00 97.25 548 PHE A C 1
ATOM 4187 O O . PHE A 1 548 ? 22.586 -12.585 -34.998 1.00 97.25 548 PHE A O 1
ATOM 4194 N N . VAL A 1 549 ? 21.086 -11.308 -36.091 1.00 96.31 549 VAL A N 1
ATOM 4195 C CA . VAL A 1 549 ? 21.573 -10.022 -35.593 1.00 96.31 549 VAL A CA 1
ATOM 4196 C C . VAL A 1 549 ? 20.582 -9.469 -34.578 1.00 96.31 549 VAL A C 1
ATOM 4198 O O . VAL A 1 549 ? 19.470 -9.074 -34.927 1.00 96.31 549 VAL A O 1
ATOM 4201 N N . TRP A 1 550 ? 21.000 -9.419 -33.319 1.00 94.19 550 TRP A N 1
ATOM 4202 C CA . TRP A 1 550 ? 20.262 -8.748 -32.259 1.00 94.19 550 TRP A CA 1
ATOM 4203 C C . TRP A 1 550 ? 20.718 -7.296 -32.131 1.00 94.19 550 TRP A C 1
ATOM 4205 O O . TRP A 1 550 ? 21.913 -7.032 -31.972 1.00 94.19 550 TRP A O 1
ATOM 4215 N N . ILE A 1 551 ? 19.771 -6.360 -32.182 1.00 90.50 551 ILE A N 1
ATOM 4216 C CA . ILE A 1 551 ? 20.007 -4.923 -32.024 1.00 90.50 551 ILE A CA 1
ATOM 4217 C C . ILE A 1 551 ? 19.400 -4.485 -30.694 1.00 90.50 551 ILE A C 1
ATOM 4219 O O . ILE A 1 551 ? 18.181 -4.516 -30.522 1.00 90.50 551 ILE A O 1
ATOM 4223 N N . GLY A 1 552 ? 20.244 -4.048 -29.761 1.00 84.44 552 GLY A N 1
ATOM 4224 C CA . GLY A 1 552 ? 19.786 -3.679 -28.425 1.00 84.44 552 GLY A CA 1
ATOM 4225 C C . GLY A 1 552 ? 20.827 -2.948 -27.591 1.00 84.44 552 GLY A C 1
ATOM 4226 O O . GLY A 1 552 ? 22.001 -2.860 -27.954 1.00 84.44 552 GLY A O 1
ATOM 4227 N N . THR A 1 553 ? 20.387 -2.424 -26.454 1.00 71.44 553 THR A N 1
ATOM 4228 C CA . THR A 1 553 ? 21.223 -1.760 -25.446 1.00 71.44 553 THR A CA 1
ATOM 4229 C C . THR A 1 553 ? 21.194 -2.525 -24.135 1.00 71.44 553 THR A C 1
ATOM 4231 O O . THR A 1 553 ? 20.166 -3.092 -23.769 1.00 71.44 553 THR A O 1
ATOM 4234 N N . GLY A 1 554 ? 22.337 -2.574 -23.448 1.00 62.78 554 GLY A N 1
ATOM 4235 C CA . GLY A 1 554 ? 22.414 -3.045 -22.065 1.00 62.78 554 GLY A CA 1
ATOM 4236 C C . GLY A 1 554 ? 21.989 -1.943 -21.094 1.00 62.78 554 GLY A C 1
ATOM 4237 O O . GLY A 1 554 ? 22.216 -0.762 -21.355 1.00 62.78 554 GLY A O 1
ATOM 4238 N N . ASN A 1 555 ? 21.396 -2.332 -19.971 1.00 52.47 555 ASN A N 1
ATOM 4239 C CA . ASN A 1 555 ? 20.970 -1.448 -18.890 1.00 52.47 555 ASN A CA 1
ATOM 4240 C C . ASN A 1 555 ? 22.146 -0.970 -18.008 1.00 52.47 555 ASN A C 1
ATOM 4242 O O . ASN A 1 555 ? 22.017 0.053 -17.336 1.00 52.47 555 ASN A O 1
ATOM 4246 N N . ALA A 1 556 ? 23.288 -1.674 -18.002 1.00 47.16 556 ALA A N 1
ATOM 4247 C CA . ALA A 1 556 ? 24.429 -1.408 -17.109 1.00 47.16 556 ALA A CA 1
ATOM 4248 C C . ALA A 1 556 ? 25.739 -0.994 -17.825 1.00 47.16 556 ALA A C 1
ATOM 4250 O O . ALA A 1 556 ? 26.838 -1.328 -17.377 1.00 47.16 556 ALA A O 1
ATOM 4251 N N . GLY A 1 557 ? 25.641 -0.250 -18.931 1.00 53.59 557 GLY A N 1
ATOM 4252 C CA . GLY A 1 557 ? 26.801 0.223 -19.703 1.00 53.59 557 GLY A CA 1
ATOM 4253 C C . GLY A 1 557 ? 27.409 -0.842 -20.627 1.00 53.59 557 GLY A C 1
ATOM 4254 O O . GLY A 1 557 ? 26.792 -1.870 -20.908 1.00 53.59 557 GLY A O 1
ATOM 4255 N N . ASP A 1 558 ? 28.634 -0.608 -21.112 1.00 59.53 558 ASP A N 1
ATOM 4256 C CA . ASP A 1 558 ? 29.274 -1.429 -22.161 1.00 59.53 558 ASP A CA 1
ATOM 4257 C C . ASP A 1 558 ? 29.528 -2.902 -21.763 1.00 59.53 558 ASP A C 1
ATOM 4259 O O . ASP A 1 558 ? 29.742 -3.755 -22.632 1.00 59.53 558 ASP A O 1
ATOM 4263 N N . GLY A 1 559 ? 29.477 -3.235 -20.467 1.00 67.81 559 GLY A N 1
ATOM 4264 C CA . GLY A 1 559 ? 29.752 -4.580 -19.946 1.00 67.81 559 GLY A CA 1
ATOM 4265 C C . GLY A 1 559 ? 28.722 -5.641 -20.353 1.00 67.81 559 GLY A C 1
ATOM 4266 O O . GLY A 1 559 ? 29.104 -6.725 -20.789 1.00 67.81 559 GLY A O 1
ATOM 4267 N N . GLU A 1 560 ? 27.423 -5.335 -20.282 1.00 74.31 560 GLU A N 1
ATOM 4268 C CA . GLU A 1 560 ? 26.355 -6.282 -20.657 1.00 74.31 560 GLU A CA 1
ATOM 4269 C C . GLU A 1 560 ? 26.343 -6.562 -22.161 1.00 74.31 560 GLU A C 1
ATOM 4271 O O . GLU A 1 560 ? 26.202 -7.707 -22.592 1.00 74.31 560 GLU A O 1
ATOM 4276 N N . LEU A 1 561 ? 26.566 -5.523 -22.969 1.00 80.12 561 LEU A N 1
ATOM 4277 C CA . LEU A 1 561 ? 26.713 -5.660 -24.414 1.00 80.12 561 LEU A CA 1
ATOM 4278 C C . LEU A 1 561 ? 27.931 -6.526 -24.767 1.00 80.12 561 LEU A C 1
ATOM 4280 O O . LEU A 1 561 ? 27.853 -7.362 -25.669 1.00 80.12 561 LEU A O 1
ATOM 4284 N N . THR A 1 562 ? 29.046 -6.348 -24.056 1.00 82.25 562 THR A N 1
ATOM 4285 C CA . THR A 1 562 ? 30.260 -7.153 -24.247 1.00 82.25 562 THR A CA 1
ATOM 4286 C C . THR A 1 562 ? 30.009 -8.620 -23.891 1.00 82.25 562 THR A C 1
ATOM 4288 O O . THR A 1 562 ? 30.256 -9.493 -24.721 1.00 82.25 562 THR A O 1
ATOM 4291 N N . GLY A 1 563 ? 29.404 -8.901 -22.732 1.00 84.38 563 GLY A N 1
ATOM 4292 C CA . GLY A 1 563 ? 29.056 -10.269 -22.331 1.00 84.38 563 GLY A CA 1
ATOM 4293 C C . GLY A 1 563 ? 28.054 -10.946 -23.277 1.00 84.38 563 GLY A C 1
ATOM 4294 O O . GLY A 1 563 ? 28.194 -12.129 -23.598 1.00 84.38 563 GLY A O 1
ATOM 4295 N N . ALA A 1 564 ? 27.073 -10.200 -23.794 1.00 85.31 564 ALA A N 1
ATOM 4296 C CA . ALA A 1 564 ? 26.130 -10.703 -24.792 1.00 85.31 564 ALA A CA 1
ATOM 4297 C C . ALA A 1 564 ? 26.822 -11.048 -26.122 1.00 85.31 564 ALA A C 1
ATOM 4299 O O . ALA A 1 564 ? 26.526 -12.085 -26.718 1.00 85.31 564 ALA A O 1
ATOM 4300 N N . ARG A 1 565 ? 27.782 -10.225 -26.566 1.00 87.62 565 ARG A N 1
ATOM 4301 C CA . ARG A 1 565 ? 28.605 -10.494 -27.758 1.00 87.62 565 ARG A CA 1
ATOM 4302 C C . ARG A 1 565 ? 29.458 -11.743 -27.601 1.00 87.62 565 ARG A C 1
ATOM 4304 O O . ARG A 1 565 ? 29.492 -12.563 -28.513 1.00 87.62 565 ARG A O 1
ATOM 4311 N N . GLU A 1 566 ? 30.120 -11.900 -26.459 1.00 86.62 566 GLU A N 1
ATOM 4312 C CA . GLU A 1 566 ? 30.938 -13.080 -26.161 1.00 86.62 566 GLU A CA 1
ATOM 4313 C C . GLU A 1 566 ? 30.092 -14.353 -26.107 1.00 86.62 566 GLU A C 1
ATOM 4315 O O . GLU A 1 566 ? 30.474 -15.383 -26.664 1.00 86.62 566 GLU A O 1
ATOM 4320 N N . THR A 1 567 ? 28.913 -14.275 -25.484 1.00 87.31 567 THR A N 1
ATOM 4321 C CA . THR A 1 567 ? 27.969 -15.397 -25.408 1.00 87.31 567 THR A CA 1
ATOM 4322 C C . THR A 1 567 ? 27.484 -15.798 -26.797 1.00 87.31 567 THR A C 1
ATOM 4324 O O . THR A 1 567 ? 27.550 -16.973 -27.145 1.00 87.31 567 THR A O 1
ATOM 4327 N N . ALA A 1 568 ? 27.054 -14.834 -27.615 1.00 88.50 568 ALA A N 1
ATOM 4328 C CA . ALA A 1 568 ? 26.629 -15.083 -28.988 1.00 88.50 568 ALA A CA 1
ATOM 4329 C C . ALA A 1 568 ? 27.757 -15.706 -29.828 1.00 88.50 568 ALA A C 1
ATOM 4331 O O . ALA A 1 568 ? 27.559 -16.761 -30.425 1.00 88.50 568 ALA A O 1
ATOM 4332 N N . ALA A 1 569 ? 28.960 -15.123 -29.793 1.00 88.25 569 ALA A N 1
ATOM 4333 C CA . ALA A 1 569 ? 30.110 -15.611 -30.553 1.00 88.25 569 ALA A CA 1
ATOM 4334 C C . ALA A 1 569 ? 30.549 -17.030 -30.150 1.00 88.25 569 ALA A C 1
ATOM 4336 O O . ALA A 1 569 ? 31.038 -17.784 -30.987 1.00 88.25 569 ALA A O 1
ATOM 4337 N N . ARG A 1 570 ? 30.372 -17.407 -28.876 1.00 89.25 570 ARG A N 1
ATOM 4338 C CA . ARG A 1 570 ? 30.624 -18.772 -28.389 1.00 89.25 570 ARG A CA 1
ATOM 4339 C C . ARG A 1 570 ? 29.574 -19.787 -28.840 1.00 89.25 570 ARG A C 1
ATOM 4341 O O . ARG A 1 570 ? 29.878 -20.976 -28.842 1.00 89.25 570 ARG A O 1
ATOM 4348 N N . LEU A 1 571 ? 28.351 -19.346 -29.130 1.00 89.94 571 LEU A N 1
ATOM 4349 C CA . LEU A 1 571 ? 27.247 -20.226 -29.513 1.00 89.94 571 LEU A CA 1
ATOM 4350 C C . LEU A 1 571 ? 27.303 -20.596 -30.997 1.00 89.94 571 LEU A C 1
ATOM 4352 O O . LEU A 1 571 ? 27.178 -21.770 -31.327 1.00 89.94 571 LEU A O 1
ATOM 4356 N N . ASP A 1 572 ? 27.472 -19.611 -31.881 1.00 90.06 572 ASP A N 1
ATOM 4357 C CA . ASP A 1 572 ? 27.519 -19.804 -33.337 1.00 90.06 572 ASP A CA 1
ATOM 4358 C C . ASP A 1 572 ? 28.178 -18.576 -33.990 1.00 90.06 572 ASP A C 1
ATOM 4360 O O . ASP A 1 572 ? 27.893 -17.443 -33.602 1.00 90.06 572 ASP A O 1
ATOM 4364 N N . ASP A 1 573 ? 29.016 -18.759 -35.018 1.00 86.44 573 ASP A N 1
ATOM 4365 C CA . ASP A 1 573 ? 29.620 -17.622 -35.744 1.00 86.44 573 ASP A CA 1
ATOM 4366 C C . ASP A 1 573 ? 28.562 -16.759 -36.471 1.00 86.44 573 ASP A C 1
ATOM 4368 O O . ASP A 1 573 ? 28.774 -15.583 -36.774 1.00 86.44 573 ASP A O 1
ATOM 4372 N N . GLY A 1 574 ? 27.384 -17.323 -36.741 1.00 88.81 574 GLY A N 1
ATOM 4373 C CA . GLY A 1 574 ? 26.200 -16.643 -37.258 1.00 88.81 574 GLY A CA 1
ATOM 4374 C C . GLY A 1 574 ? 25.538 -15.671 -36.279 1.00 88.81 574 GLY A C 1
ATOM 4375 O O . GLY A 1 574 ? 24.763 -14.825 -36.729 1.00 88.81 574 GLY A O 1
ATOM 4376 N N . ALA A 1 575 ? 25.829 -15.754 -34.980 1.00 94.56 575 ALA A N 1
ATOM 4377 C CA . ALA A 1 575 ? 25.202 -14.925 -33.958 1.00 94.56 575 ALA A CA 1
ATOM 4378 C C . ALA A 1 575 ? 25.943 -13.593 -33.783 1.00 94.56 575 ALA A C 1
ATOM 4380 O O . ALA A 1 575 ? 27.127 -13.555 -33.443 1.00 94.56 575 ALA A O 1
ATOM 4381 N N . VAL A 1 576 ? 25.236 -12.478 -33.967 1.00 94.06 576 VAL A N 1
ATOM 4382 C CA . VAL A 1 576 ? 25.802 -11.134 -33.821 1.00 94.06 576 VAL A CA 1
ATOM 4383 C C . VAL A 1 576 ? 24.937 -10.296 -32.890 1.00 94.06 576 VAL A C 1
ATOM 4385 O O . VAL A 1 576 ? 23.736 -10.159 -33.096 1.00 94.06 576 VAL A O 1
ATOM 4388 N N . VAL A 1 577 ? 25.561 -9.677 -31.890 1.00 92.50 577 VAL A N 1
ATOM 4389 C CA . VAL A 1 577 ? 24.906 -8.699 -31.013 1.00 92.50 577 VAL A CA 1
ATOM 4390 C C . VAL A 1 577 ? 25.539 -7.332 -31.242 1.00 92.50 577 VAL A C 1
ATOM 4392 O O . VAL A 1 577 ? 26.746 -7.136 -31.051 1.00 92.50 577 VAL A O 1
ATOM 4395 N N . VAL A 1 578 ? 24.729 -6.369 -31.670 1.00 89.75 578 VAL A N 1
ATOM 4396 C CA . VAL A 1 578 ? 25.167 -4.994 -31.928 1.00 89.75 578 VAL A CA 1
ATOM 4397 C C . VAL A 1 578 ? 24.484 -4.025 -30.971 1.00 89.75 578 VAL A C 1
ATOM 4399 O O . VAL A 1 578 ? 23.397 -4.294 -30.464 1.00 89.75 578 VAL A O 1
ATOM 4402 N N . SER A 1 579 ? 25.147 -2.892 -30.728 1.00 83.75 579 SER A N 1
ATOM 4403 C CA . SER A 1 579 ? 24.551 -1.790 -29.973 1.00 83.75 579 SER A CA 1
ATOM 4404 C C . SER A 1 579 ? 23.339 -1.213 -30.710 1.00 83.75 579 SER A C 1
ATOM 4406 O O . SER A 1 579 ? 23.112 -1.514 -31.888 1.00 83.75 579 SER A O 1
ATOM 4408 N N . SER A 1 580 ? 22.581 -0.350 -30.031 1.00 80.19 580 SER A N 1
ATOM 4409 C CA . SER A 1 580 ? 21.406 0.307 -30.598 1.00 80.19 580 SER A CA 1
ATOM 4410 C C . SER A 1 580 ? 21.679 0.953 -31.965 1.00 80.19 580 SER A C 1
ATOM 4412 O O . SER A 1 580 ? 22.774 1.442 -32.278 1.00 80.19 580 SER A O 1
ATOM 4414 N N . THR A 1 581 ? 20.661 0.910 -32.828 1.00 83.38 581 THR A N 1
ATOM 4415 C CA . THR A 1 581 ? 20.746 1.462 -34.182 1.00 83.38 581 THR A CA 1
ATOM 4416 C C . THR A 1 581 ? 20.327 2.918 -34.220 1.00 83.38 581 THR A C 1
ATOM 4418 O O . THR A 1 581 ? 19.305 3.272 -33.650 1.00 83.38 581 THR A O 1
ATOM 4421 N N . GLN A 1 582 ? 21.023 3.752 -34.995 1.00 82.00 582 GLN A N 1
ATOM 4422 C CA . GLN A 1 582 ? 20.572 5.116 -35.266 1.00 82.00 582 GLN A CA 1
ATOM 4423 C C . GLN A 1 582 ? 19.277 5.189 -36.095 1.00 82.00 582 GLN A C 1
ATOM 4425 O O . GLN A 1 582 ? 18.628 6.239 -36.126 1.00 82.00 582 GLN A O 1
ATOM 4430 N N . SER A 1 583 ? 18.863 4.085 -36.724 1.00 86.75 583 SER A N 1
ATOM 4431 C CA . SER A 1 583 ? 17.659 4.013 -37.542 1.00 86.75 583 SER A CA 1
ATOM 4432 C C . SER A 1 583 ? 17.165 2.576 -37.734 1.00 86.75 583 SER A C 1
ATOM 4434 O O . SER A 1 583 ? 17.822 1.775 -38.400 1.00 86.75 583 SER A O 1
ATOM 4436 N N . ASN A 1 584 ? 15.949 2.279 -37.263 1.00 87.25 584 ASN A N 1
ATOM 4437 C CA . ASN A 1 584 ? 15.277 1.005 -37.532 1.00 87.25 584 ASN A CA 1
ATOM 4438 C C . ASN A 1 584 ? 15.097 0.807 -39.035 1.00 87.25 584 ASN A C 1
ATOM 4440 O O . ASN A 1 584 ? 15.267 -0.298 -39.529 1.00 87.25 584 ASN A O 1
ATOM 4444 N N . GLU A 1 585 ? 14.856 1.878 -39.795 1.00 88.75 585 GLU A N 1
ATOM 4445 C CA . GLU A 1 585 ? 14.796 1.795 -41.253 1.00 88.75 585 GLU A CA 1
ATOM 4446 C C . GLU A 1 585 ? 16.130 1.316 -41.855 1.00 88.75 585 GLU A C 1
ATOM 4448 O O . GLU A 1 585 ? 16.125 0.488 -42.766 1.00 88.75 585 GLU A O 1
ATOM 4453 N N . ALA A 1 586 ? 17.275 1.789 -41.345 1.00 90.38 586 ALA A N 1
ATOM 4454 C CA . ALA A 1 586 ? 18.583 1.315 -41.801 1.00 90.38 586 ALA A CA 1
ATOM 4455 C C . ALA A 1 586 ? 18.787 -0.162 -41.448 1.00 90.38 586 ALA A C 1
ATOM 4457 O O . ALA A 1 586 ? 19.208 -0.937 -42.304 1.00 90.38 586 ALA A O 1
ATOM 4458 N N . ALA A 1 587 ? 18.440 -0.564 -40.224 1.00 91.81 587 ALA A N 1
ATOM 4459 C CA . ALA A 1 587 ? 18.514 -1.956 -39.796 1.00 91.81 587 ALA A CA 1
ATOM 4460 C C . ALA A 1 587 ? 17.638 -2.864 -40.672 1.00 91.81 587 ALA A C 1
ATOM 4462 O O . ALA A 1 587 ? 18.127 -3.826 -41.258 1.00 91.81 587 ALA A O 1
ATOM 4463 N N . LEU A 1 588 ? 16.367 -2.510 -40.864 1.00 93.50 588 LEU A N 1
ATOM 4464 C CA . LEU A 1 588 ? 15.404 -3.282 -41.651 1.00 93.50 588 LEU A CA 1
ATOM 4465 C C . LEU A 1 588 ? 15.796 -3.420 -43.129 1.00 93.50 588 LEU A C 1
ATOM 4467 O O . LEU A 1 588 ? 15.362 -4.365 -43.783 1.00 93.50 588 LEU A O 1
ATOM 4471 N N . ARG A 1 589 ? 16.658 -2.554 -43.680 1.00 92.50 589 ARG A N 1
ATOM 4472 C CA . ARG A 1 589 ? 17.237 -2.748 -45.028 1.00 92.50 589 ARG A CA 1
ATOM 4473 C C . ARG A 1 589 ? 18.187 -3.950 -45.116 1.00 92.50 589 ARG A C 1
ATOM 4475 O O . ARG A 1 589 ? 18.475 -4.385 -46.227 1.00 92.50 589 ARG A O 1
ATOM 4482 N N . LEU A 1 590 ? 18.662 -4.478 -43.988 1.00 92.00 590 LEU A N 1
ATOM 4483 C CA . LEU A 1 590 ? 19.514 -5.672 -43.912 1.00 92.00 590 LEU A CA 1
ATOM 4484 C C . LEU A 1 590 ? 18.715 -6.962 -43.713 1.00 92.00 590 LEU A C 1
ATOM 4486 O O . LEU A 1 590 ? 19.194 -8.033 -44.070 1.00 92.00 590 LEU A O 1
ATOM 4490 N N . ALA A 1 591 ? 17.513 -6.865 -43.142 1.00 94.88 591 ALA A N 1
ATOM 4491 C CA . ALA A 1 591 ? 16.717 -8.018 -42.738 1.00 94.88 591 ALA A CA 1
ATOM 4492 C C . ALA A 1 591 ? 16.176 -8.800 -43.936 1.00 94.88 591 ALA A C 1
ATOM 4494 O O . ALA A 1 591 ? 15.634 -8.211 -44.869 1.00 94.88 591 ALA A O 1
ATOM 4495 N N . HIS A 1 592 ? 16.220 -10.121 -43.874 1.00 96.06 592 HIS A N 1
ATOM 4496 C CA . HIS A 1 592 ? 15.382 -10.993 -44.696 1.00 96.06 592 HIS A CA 1
ATOM 4497 C C . HIS A 1 592 ? 14.141 -11.464 -43.932 1.00 96.06 592 HIS A C 1
ATOM 4499 O O . HIS A 1 592 ? 13.111 -11.698 -44.557 1.00 96.06 592 HIS A O 1
ATOM 4505 N N . ALA A 1 593 ? 14.232 -11.543 -42.604 1.00 97.00 593 ALA A N 1
ATOM 4506 C CA . ALA A 1 593 ? 13.120 -11.773 -41.691 1.00 97.00 593 ALA A CA 1
ATOM 4507 C C . ALA A 1 593 ? 13.353 -11.031 -40.362 1.00 97.00 593 ALA A C 1
ATOM 4509 O O . ALA A 1 593 ? 14.490 -10.681 -40.026 1.00 97.00 593 ALA A O 1
ATOM 4510 N N . VAL A 1 594 ? 12.281 -10.809 -39.604 1.00 96.94 594 VAL A N 1
ATOM 4511 C CA . VAL A 1 594 ? 12.326 -10.290 -38.228 1.00 96.94 594 VAL A CA 1
ATOM 4512 C C . VAL A 1 594 ? 11.738 -11.333 -37.281 1.00 96.94 594 VAL A C 1
ATOM 4514 O O . VAL A 1 594 ? 10.725 -11.951 -37.601 1.00 96.94 594 VAL A O 1
ATOM 4517 N N . LEU A 1 595 ? 12.360 -11.533 -36.120 1.00 96.75 595 LEU A N 1
ATOM 4518 C CA . LEU A 1 595 ? 11.846 -12.394 -35.057 1.00 96.75 595 LEU A CA 1
ATOM 4519 C C . LEU A 1 595 ? 11.615 -11.565 -33.787 1.00 96.75 595 LEU A C 1
ATOM 4521 O O . LEU A 1 595 ? 12.547 -10.974 -33.241 1.00 96.75 595 LEU A O 1
ATOM 4525 N N . VAL A 1 596 ? 10.370 -11.546 -33.312 1.00 94.06 596 VAL A N 1
ATOM 4526 C CA . VAL A 1 596 ? 9.936 -10.837 -32.105 1.00 94.06 596 VAL A CA 1
ATOM 4527 C C . VAL A 1 596 ? 9.853 -11.826 -30.948 1.00 94.06 596 VAL A C 1
ATOM 4529 O O . VAL A 1 596 ? 9.010 -12.722 -30.937 1.00 94.06 596 VAL A O 1
ATOM 4532 N N . THR A 1 597 ? 10.740 -11.663 -29.968 1.00 92.81 597 THR A N 1
ATOM 4533 C CA . THR A 1 597 ? 10.835 -12.549 -28.794 1.00 92.81 597 THR A CA 1
ATOM 4534 C C . THR A 1 597 ? 10.687 -11.824 -27.458 1.00 92.81 597 THR A C 1
ATOM 4536 O O . THR A 1 597 ? 10.728 -12.472 -26.413 1.00 92.81 597 THR A O 1
ATOM 4539 N N . ALA A 1 598 ? 10.566 -10.495 -27.458 1.00 83.75 598 ALA A N 1
ATOM 4540 C CA . ALA A 1 598 ? 10.377 -9.706 -26.245 1.00 83.75 598 ALA A CA 1
ATOM 4541 C C . ALA A 1 598 ? 8.911 -9.752 -25.786 1.00 83.75 598 ALA A C 1
ATOM 4543 O O . ALA A 1 598 ? 7.994 -9.680 -26.605 1.00 83.75 598 ALA A O 1
ATOM 4544 N N . THR A 1 599 ? 8.700 -9.868 -24.476 1.00 74.75 599 THR A N 1
ATOM 4545 C CA . THR A 1 599 ? 7.371 -9.887 -23.838 1.00 74.75 599 THR A CA 1
ATOM 4546 C C . THR A 1 599 ? 6.821 -8.488 -23.578 1.00 74.75 599 THR A C 1
ATOM 4548 O O . THR A 1 599 ? 5.609 -8.325 -23.542 1.00 74.75 599 THR A O 1
ATOM 4551 N N . ASP A 1 600 ? 7.695 -7.483 -23.452 1.00 63.38 600 ASP A N 1
ATOM 4552 C CA . ASP A 1 600 ? 7.352 -6.176 -22.875 1.00 63.38 600 ASP A CA 1
ATOM 4553 C C . ASP A 1 600 ? 7.876 -5.000 -23.720 1.00 63.38 600 ASP A C 1
ATOM 4555 O O . ASP A 1 600 ? 8.663 -4.179 -23.249 1.00 63.38 600 ASP A O 1
ATOM 4559 N N . ASP A 1 601 ? 7.465 -4.904 -24.988 1.00 68.31 601 ASP A N 1
ATOM 4560 C CA . ASP A 1 601 ? 7.763 -3.723 -25.810 1.00 68.31 601 ASP A CA 1
ATOM 4561 C C . ASP A 1 601 ? 6.615 -3.370 -26.760 1.00 68.31 601 ASP A C 1
ATOM 4563 O O . ASP A 1 601 ? 5.907 -4.232 -27.275 1.00 68.31 601 ASP A O 1
ATOM 4567 N N . LEU A 1 602 ? 6.469 -2.076 -27.028 1.00 80.38 602 LEU A N 1
ATOM 4568 C CA . LEU A 1 602 ? 5.625 -1.564 -28.100 1.00 80.38 602 LEU A CA 1
ATOM 4569 C C . LEU A 1 602 ? 6.186 -2.074 -29.440 1.00 80.38 602 LEU A C 1
ATOM 4571 O O . LEU A 1 602 ? 7.297 -1.681 -29.810 1.00 80.38 602 LEU A O 1
ATOM 4575 N N . PRO A 1 603 ? 5.452 -2.888 -30.223 1.00 84.19 603 PRO A N 1
ATOM 4576 C CA . PRO A 1 603 ? 6.024 -3.619 -31.354 1.00 84.19 603 PRO A CA 1
ATOM 4577 C C . PRO A 1 603 ? 6.178 -2.750 -32.620 1.00 84.19 603 PRO A C 1
ATOM 4579 O O . PRO A 1 603 ? 5.891 -3.179 -33.734 1.00 84.19 603 PRO A O 1
ATOM 4582 N N . ILE A 1 604 ? 6.666 -1.513 -32.497 1.00 88.38 604 ILE A N 1
ATOM 4583 C CA . ILE A 1 604 ? 6.795 -0.575 -33.624 1.00 88.38 604 ILE A CA 1
ATOM 4584 C C . ILE A 1 604 ? 7.789 -1.088 -34.672 1.00 88.38 604 ILE A C 1
ATOM 4586 O O . ILE A 1 604 ? 7.517 -0.997 -35.865 1.00 88.38 604 ILE A O 1
ATOM 4590 N N . ALA A 1 605 ? 8.902 -1.702 -34.257 1.00 88.62 605 ALA A N 1
ATOM 4591 C CA . ALA A 1 605 ? 9.864 -2.291 -35.194 1.00 88.62 605 ALA A CA 1
ATOM 4592 C C . ALA A 1 605 ? 9.262 -3.457 -36.006 1.00 88.62 605 ALA A C 1
ATOM 4594 O O . ALA A 1 605 ? 9.587 -3.620 -37.183 1.00 88.62 605 ALA A O 1
ATOM 4595 N N . MET A 1 606 ? 8.353 -4.233 -35.402 1.00 92.19 606 MET A N 1
ATOM 4596 C CA . MET A 1 606 ? 7.569 -5.266 -36.090 1.00 92.19 606 MET A CA 1
ATOM 4597 C C . MET A 1 606 ? 6.629 -4.634 -37.118 1.00 92.19 606 MET A C 1
ATOM 4599 O O . MET A 1 606 ? 6.616 -5.056 -38.272 1.00 92.19 606 MET A O 1
ATOM 4603 N N . LEU A 1 607 ? 5.886 -3.594 -36.731 1.00 92.31 607 LEU A N 1
ATOM 4604 C CA . LEU A 1 607 ? 4.983 -2.876 -37.636 1.00 92.31 607 LEU A CA 1
ATOM 4605 C C . LEU A 1 607 ? 5.742 -2.264 -38.822 1.00 92.31 607 LEU A C 1
ATOM 4607 O O . LEU A 1 607 ? 5.311 -2.384 -39.968 1.00 92.31 607 LEU A O 1
ATOM 4611 N N . ASP A 1 608 ? 6.916 -1.683 -38.568 1.00 93.31 608 ASP A N 1
ATOM 4612 C CA . ASP A 1 608 ? 7.801 -1.134 -39.595 1.00 93.31 608 ASP A CA 1
ATOM 4613 C C . ASP A 1 608 ? 8.338 -2.201 -40.561 1.00 93.31 608 ASP A C 1
ATOM 4615 O O . ASP A 1 608 ? 8.517 -1.919 -41.753 1.00 93.31 608 ASP A O 1
ATOM 4619 N N . ALA A 1 609 ? 8.609 -3.411 -40.067 1.00 94.56 609 ALA A N 1
ATOM 4620 C CA . ALA A 1 609 ? 9.048 -4.545 -40.876 1.00 94.56 609 ALA A CA 1
ATOM 4621 C C . ALA A 1 609 ? 7.919 -5.062 -41.776 1.00 94.56 609 ALA A C 1
ATOM 4623 O O . ALA A 1 609 ? 8.090 -5.155 -42.996 1.00 94.56 609 ALA A O 1
ATOM 4624 N N . MET A 1 610 ? 6.750 -5.317 -41.186 1.00 94.94 610 MET A N 1
ATOM 4625 C CA . MET A 1 610 ? 5.556 -5.780 -41.893 1.00 94.94 610 MET A CA 1
ATOM 4626 C C . MET A 1 610 ? 5.126 -4.788 -42.984 1.00 94.94 610 MET A C 1
ATOM 4628 O O . MET A 1 610 ? 4.915 -5.195 -44.125 1.00 94.94 610 MET A O 1
ATOM 4632 N N . ALA A 1 611 ? 5.129 -3.480 -42.699 1.00 94.31 611 ALA A N 1
ATOM 4633 C CA . ALA A 1 611 ? 4.808 -2.435 -43.679 1.00 94.31 611 ALA A CA 1
ATOM 4634 C C . ALA A 1 611 ? 5.757 -2.412 -44.897 1.00 94.31 611 ALA A C 1
ATOM 4636 O O . ALA A 1 611 ? 5.405 -1.906 -45.965 1.00 94.31 611 ALA A O 1
ATOM 4637 N N . ARG A 1 612 ? 6.962 -2.980 -44.761 1.00 93.88 612 ARG A N 1
ATOM 4638 C CA . ARG A 1 612 ? 7.981 -3.110 -45.819 1.00 93.88 612 ARG A CA 1
ATOM 4639 C C . ARG A 1 612 ? 7.992 -4.496 -46.473 1.00 93.88 612 ARG A C 1
ATOM 4641 O O . ARG A 1 612 ? 8.949 -4.820 -47.175 1.00 93.88 612 ARG A O 1
ATOM 4648 N N . ALA A 1 613 ? 6.955 -5.300 -46.235 1.00 94.62 613 ALA A N 1
ATOM 4649 C CA . ALA A 1 613 ? 6.840 -6.687 -46.676 1.00 94.62 613 ALA A CA 1
ATOM 4650 C C . ALA A 1 613 ? 7.995 -7.590 -46.202 1.00 94.62 613 ALA A C 1
ATOM 4652 O O . ALA A 1 613 ? 8.357 -8.550 -46.880 1.00 94.62 613 ALA A O 1
ATOM 4653 N N . ILE A 1 614 ? 8.588 -7.295 -45.039 1.00 96.69 614 ILE A N 1
ATOM 4654 C CA . ILE A 1 614 ? 9.594 -8.162 -44.419 1.00 96.69 614 ILE A CA 1
ATOM 4655 C C . ILE A 1 614 ? 8.852 -9.180 -43.540 1.00 96.69 614 ILE A C 1
ATOM 4657 O O . ILE A 1 614 ? 8.207 -8.765 -42.572 1.00 96.69 614 ILE A O 1
ATOM 4661 N N . PRO A 1 615 ? 8.933 -10.493 -43.838 1.00 96.94 615 PRO A N 1
ATOM 4662 C CA . PRO A 1 615 ? 8.276 -11.515 -43.033 1.00 96.94 615 PRO A CA 1
ATOM 4663 C C . PRO A 1 615 ? 8.700 -11.420 -41.569 1.00 96.94 615 PRO A C 1
ATOM 4665 O O . PRO A 1 615 ? 9.894 -11.416 -41.257 1.00 96.94 615 PRO A O 1
ATOM 4668 N N . THR A 1 616 ? 7.717 -11.333 -40.680 1.00 97.00 616 THR A N 1
ATOM 4669 C CA . THR A 1 616 ? 7.947 -11.193 -39.241 1.00 97.00 616 THR A CA 1
ATOM 4670 C C . THR A 1 616 ? 7.294 -12.340 -38.487 1.00 97.00 616 THR A C 1
ATOM 4672 O O . THR A 1 616 ? 6.119 -12.619 -38.705 1.00 97.00 616 THR A O 1
ATOM 4675 N N . ILE A 1 617 ? 8.060 -13.007 -37.626 1.00 97.12 617 ILE A N 1
ATOM 4676 C CA . ILE A 1 617 ? 7.618 -14.117 -36.776 1.00 97.12 617 ILE A CA 1
ATOM 4677 C C . ILE A 1 617 ? 7.579 -13.634 -35.326 1.00 97.12 617 ILE A C 1
ATOM 4679 O O . ILE A 1 617 ? 8.485 -12.926 -34.886 1.00 97.12 617 ILE A O 1
ATOM 4683 N N . CYS A 1 618 ? 6.551 -14.024 -34.581 1.00 95.62 618 CYS A N 1
ATOM 4684 C CA . CYS A 1 618 ? 6.371 -13.689 -33.170 1.00 95.62 618 CYS A CA 1
ATOM 4685 C C . CYS A 1 618 ? 6.331 -14.971 -32.336 1.00 95.62 618 CYS A C 1
ATOM 4687 O O . CYS A 1 618 ? 5.747 -15.959 -32.770 1.00 95.62 618 CYS A O 1
ATOM 4689 N N . LEU A 1 619 ? 6.907 -14.970 -31.134 1.00 94.62 619 LEU A N 1
ATOM 4690 C CA . LEU A 1 619 ? 6.609 -16.025 -30.156 1.00 94.62 619 LEU A CA 1
ATOM 4691 C C . LEU A 1 619 ? 5.220 -15.803 -29.550 1.00 94.62 619 LEU A C 1
ATOM 4693 O O . LEU A 1 619 ? 4.823 -14.653 -29.392 1.00 94.62 619 LEU A O 1
ATOM 4697 N N . ALA A 1 620 ? 4.505 -16.868 -29.187 1.00 90.62 620 ALA A N 1
ATOM 4698 C CA . ALA A 1 620 ? 3.132 -16.815 -28.674 1.00 90.62 620 ALA A CA 1
ATOM 4699 C C . ALA A 1 620 ? 2.984 -15.985 -27.391 1.00 90.62 620 ALA A C 1
ATOM 4701 O O . ALA A 1 620 ? 1.921 -15.436 -27.136 1.00 90.62 620 ALA A O 1
ATOM 4702 N N . ASP A 1 621 ? 4.054 -15.870 -26.607 1.00 85.50 621 ASP A N 1
ATOM 4703 C CA . ASP A 1 621 ? 4.124 -15.054 -25.396 1.00 85.50 621 ASP A CA 1
ATOM 4704 C C . ASP A 1 621 ? 4.766 -13.670 -25.618 1.00 85.50 621 ASP A C 1
ATOM 4706 O O . ASP A 1 621 ? 4.980 -12.931 -24.661 1.00 85.50 621 ASP A O 1
ATOM 4710 N N . SER A 1 622 ? 5.111 -13.308 -26.857 1.00 87.00 622 SER A N 1
ATOM 4711 C CA . SER A 1 622 ? 5.723 -12.012 -27.169 1.00 87.00 622 SER A CA 1
ATOM 4712 C C . SER A 1 622 ? 4.689 -10.898 -27.322 1.00 87.00 622 SER A C 1
ATOM 4714 O O . SER A 1 622 ? 3.545 -11.139 -27.706 1.00 87.00 622 SER A O 1
ATOM 4716 N N . ALA A 1 623 ? 5.129 -9.649 -27.152 1.00 78.25 623 ALA A N 1
ATOM 4717 C CA . ALA A 1 623 ? 4.284 -8.463 -27.305 1.00 78.25 623 ALA A CA 1
ATOM 4718 C C . ALA A 1 623 ? 3.652 -8.316 -28.707 1.00 78.25 623 ALA A C 1
ATOM 4720 O O . ALA A 1 623 ? 2.683 -7.583 -28.893 1.00 78.25 623 ALA A O 1
ATOM 4721 N N . GLY A 1 624 ? 4.206 -9.004 -29.711 1.00 83.94 624 GLY A N 1
ATOM 4722 C CA . GLY A 1 624 ? 3.706 -8.994 -31.084 1.00 83.94 624 GLY A CA 1
ATOM 4723 C C . GLY A 1 624 ? 2.618 -10.030 -31.381 1.00 83.94 624 GLY A C 1
ATOM 4724 O O . GLY A 1 624 ? 1.918 -9.874 -32.380 1.00 83.94 624 GLY A O 1
ATOM 4725 N N . ALA A 1 625 ? 2.452 -11.075 -30.562 1.00 86.88 625 ALA A N 1
ATOM 4726 C CA . ALA A 1 625 ? 1.555 -12.194 -30.880 1.00 86.88 625 ALA A CA 1
ATOM 4727 C C . ALA A 1 625 ? 0.080 -11.784 -30.948 1.00 86.88 625 ALA A C 1
ATOM 4729 O O . ALA A 1 625 ? -0.614 -12.135 -31.902 1.00 86.88 625 ALA A O 1
ATOM 4730 N N . ASP A 1 626 ? -0.357 -10.979 -29.981 1.00 80.25 626 ASP A N 1
ATOM 4731 C CA . ASP A 1 626 ? -1.751 -10.549 -29.829 1.00 80.25 626 ASP A CA 1
ATOM 4732 C C . ASP A 1 626 ? -2.068 -9.245 -30.584 1.00 80.25 626 ASP A C 1
ATOM 4734 O O . ASP A 1 626 ? -3.135 -8.646 -30.409 1.00 80.25 626 ASP A O 1
ATOM 4738 N N . TRP A 1 627 ? -1.145 -8.757 -31.420 1.00 84.81 627 TRP A N 1
ATOM 4739 C CA . TRP A 1 627 ? -1.364 -7.511 -32.146 1.00 84.81 627 TRP A CA 1
ATOM 4740 C C . TRP A 1 627 ? -2.401 -7.707 -33.264 1.00 84.81 627 TRP A C 1
ATOM 4742 O O . TRP A 1 627 ? -2.308 -8.691 -34.002 1.00 84.81 627 TRP A O 1
ATOM 4752 N N . PRO A 1 628 ? -3.348 -6.769 -33.489 1.00 84.75 628 PRO A N 1
ATOM 4753 C CA . PRO A 1 628 ? -4.422 -6.955 -34.471 1.00 84.75 628 PRO A CA 1
ATOM 4754 C C . PRO A 1 628 ? -3.949 -7.338 -35.878 1.00 84.75 628 PRO A C 1
ATOM 4756 O O . PRO A 1 628 ? -4.633 -8.084 -36.580 1.00 84.75 628 PRO A O 1
ATOM 4759 N N . VAL A 1 629 ? -2.771 -6.854 -36.289 1.00 87.38 629 VAL A N 1
ATOM 4760 C CA . VAL A 1 629 ? -2.189 -7.101 -37.619 1.00 87.38 629 VAL A CA 1
ATOM 4761 C C . VAL A 1 629 ? -1.377 -8.395 -37.715 1.00 87.38 629 VAL A C 1
ATOM 4763 O O . VAL A 1 629 ? -1.003 -8.801 -38.814 1.00 87.38 629 VAL A O 1
ATOM 4766 N N . THR A 1 630 ? -1.144 -9.089 -36.603 1.00 89.62 630 THR A N 1
ATOM 4767 C CA . THR A 1 630 ? -0.408 -10.355 -36.585 1.00 89.62 630 THR A CA 1
ATOM 4768 C C . THR A 1 630 ? -1.263 -11.466 -37.195 1.00 89.62 630 THR A C 1
ATOM 4770 O O . THR A 1 630 ? -2.489 -11.497 -37.059 1.00 89.62 630 THR A O 1
ATOM 4773 N N . LEU A 1 631 ? -0.634 -12.345 -37.976 1.00 93.44 631 LEU A N 1
ATOM 4774 C CA . LEU A 1 631 ? -1.284 -13.495 -38.609 1.00 93.44 631 LEU A CA 1
ATOM 4775 C C . LEU A 1 631 ? -1.000 -14.738 -37.767 1.00 93.44 631 LEU A C 1
ATOM 4777 O O . LEU A 1 631 ? 0.142 -14.938 -37.372 1.00 93.44 631 LEU A O 1
ATOM 4781 N N . ALA A 1 632 ? -2.001 -15.593 -37.541 1.00 92.81 632 ALA A N 1
ATOM 4782 C CA . ALA A 1 632 ? -1.851 -16.784 -36.695 1.00 92.81 632 ALA A CA 1
ATOM 4783 C C . ALA A 1 632 ? -0.717 -17.720 -37.163 1.00 92.81 632 ALA A C 1
ATOM 4785 O O . ALA A 1 632 ? 0.029 -18.248 -36.351 1.00 92.81 632 ALA A O 1
ATOM 4786 N N . GLU A 1 633 ? -0.529 -17.859 -38.479 1.00 93.19 633 GLU A N 1
ATOM 4787 C CA . GLU A 1 633 ? 0.570 -18.629 -39.092 1.00 93.19 633 GLU A CA 1
ATOM 4788 C C . GLU A 1 633 ? 1.977 -18.052 -38.832 1.00 93.19 633 GLU A C 1
ATOM 4790 O O . GLU A 1 633 ? 2.971 -18.732 -39.069 1.00 93.19 633 GLU A O 1
ATOM 4795 N N . ALA A 1 634 ? 2.077 -16.804 -38.367 1.00 94.56 634 ALA A N 1
ATOM 4796 C CA . ALA A 1 634 ? 3.332 -16.145 -38.017 1.00 94.56 634 ALA A CA 1
ATOM 4797 C C . ALA A 1 634 ? 3.640 -16.206 -36.511 1.00 94.56 634 ALA A C 1
ATOM 4799 O O . ALA A 1 634 ? 4.638 -15.631 -36.072 1.00 94.56 634 ALA A O 1
ATOM 4800 N N . VAL A 1 635 ? 2.789 -16.873 -35.722 1.00 96.44 635 VAL A N 1
ATOM 4801 C CA . VAL A 1 635 ? 2.955 -17.031 -34.276 1.00 96.44 635 VAL A CA 1
ATOM 4802 C C . VAL A 1 635 ? 3.507 -18.422 -33.980 1.00 96.44 635 VAL A C 1
ATOM 4804 O O . VAL A 1 635 ? 2.848 -19.436 -34.196 1.00 96.44 635 VAL A O 1
ATOM 4807 N N . ALA A 1 636 ? 4.735 -18.469 -33.478 1.00 96.69 636 ALA A N 1
ATOM 4808 C CA . ALA A 1 636 ? 5.399 -19.686 -33.040 1.00 96.69 636 ALA A CA 1
ATOM 4809 C C . ALA A 1 636 ? 5.111 -19.957 -31.558 1.00 96.69 636 ALA A C 1
ATOM 4811 O O . ALA A 1 636 ? 5.212 -19.052 -30.735 1.00 96.69 636 ALA A O 1
ATOM 4812 N N . ALA A 1 637 ? 4.810 -21.207 -31.199 1.00 95.25 637 ALA A N 1
ATOM 4813 C CA . ALA A 1 637 ? 4.556 -21.583 -29.805 1.00 95.25 637 ALA A CA 1
ATOM 4814 C C . ALA A 1 637 ? 5.791 -21.401 -28.901 1.00 95.25 637 ALA A C 1
ATOM 4816 O O . ALA A 1 637 ? 5.658 -21.030 -27.738 1.00 95.25 637 ALA A O 1
ATOM 4817 N N . ASP A 1 638 ? 6.986 -21.640 -29.444 1.00 95.88 638 ASP A N 1
ATOM 4818 C CA . ASP A 1 638 ? 8.260 -21.605 -28.728 1.00 95.88 638 ASP A CA 1
ATOM 4819 C C . ASP A 1 638 ? 9.436 -21.292 -29.690 1.00 95.88 638 ASP A C 1
ATOM 4821 O O . ASP A 1 638 ? 9.239 -21.176 -30.909 1.00 95.88 638 ASP A O 1
ATOM 4825 N N . PRO A 1 639 ? 10.675 -21.122 -29.180 1.00 96.88 639 PRO A N 1
ATOM 4826 C CA . PRO A 1 639 ? 11.838 -20.874 -30.029 1.00 96.88 639 PRO A CA 1
ATOM 4827 C C . PRO A 1 639 ? 12.144 -21.980 -31.052 1.00 96.88 639 PRO A C 1
ATOM 4829 O O . PRO A 1 639 ? 12.698 -21.678 -32.107 1.00 96.88 639 PRO A O 1
ATOM 4832 N N . GLU A 1 640 ? 11.795 -23.241 -30.784 1.00 97.25 640 GLU A N 1
ATOM 4833 C CA . GLU A 1 640 ? 12.044 -24.344 -31.720 1.00 97.25 640 GLU A CA 1
ATOM 4834 C C . GLU A 1 640 ? 11.117 -24.238 -32.938 1.00 97.25 640 GLU A C 1
ATOM 4836 O O . GLU A 1 640 ? 11.587 -24.252 -34.080 1.00 97.25 640 GLU A O 1
ATOM 4841 N N . ALA A 1 641 ? 9.825 -24.000 -32.699 1.00 97.12 641 ALA A N 1
ATOM 4842 C CA . ALA A 1 641 ? 8.843 -23.704 -33.737 1.00 97.12 641 ALA A CA 1
ATOM 4843 C C . ALA A 1 641 ? 9.220 -22.444 -34.539 1.00 97.12 641 ALA A C 1
ATOM 4845 O O . ALA A 1 641 ? 9.094 -22.425 -35.765 1.00 97.12 641 ALA A O 1
ATOM 4846 N N . ALA A 1 642 ? 9.749 -21.408 -33.878 1.00 97.56 642 ALA A N 1
ATOM 4847 C CA . ALA A 1 642 ? 10.235 -20.209 -34.561 1.00 97.56 642 ALA A CA 1
ATOM 4848 C C . ALA A 1 642 ? 11.428 -20.512 -35.484 1.00 97.56 642 ALA A C 1
ATOM 4850 O O . ALA A 1 642 ? 11.487 -20.001 -36.604 1.00 97.56 642 ALA A O 1
ATOM 4851 N N . GLY A 1 643 ? 12.359 -21.367 -35.047 1.00 97.44 643 GLY A N 1
ATOM 4852 C CA . GLY A 1 643 ? 13.484 -21.826 -35.865 1.00 97.44 643 GLY A CA 1
ATOM 4853 C C . GLY A 1 643 ? 13.040 -22.587 -37.119 1.00 97.44 643 GLY A C 1
ATOM 4854 O O . GLY A 1 643 ? 13.590 -22.354 -38.197 1.00 97.44 643 GLY A O 1
ATOM 4855 N N . ALA A 1 644 ? 12.010 -23.432 -37.003 1.00 96.88 644 ALA A N 1
ATOM 4856 C CA . ALA A 1 644 ? 11.386 -24.121 -38.136 1.00 96.88 644 ALA A CA 1
ATOM 4857 C C . ALA A 1 644 ? 10.759 -23.145 -39.144 1.00 96.88 644 ALA A C 1
ATOM 4859 O O . ALA A 1 644 ? 11.089 -23.196 -40.329 1.00 96.88 644 ALA A O 1
ATOM 4860 N N . LEU A 1 645 ? 9.947 -22.190 -38.680 1.00 96.50 645 LEU A N 1
ATOM 4861 C CA . LEU A 1 645 ? 9.353 -21.172 -39.556 1.00 96.50 645 LEU A CA 1
ATOM 4862 C C . LEU A 1 645 ? 10.423 -20.335 -40.278 1.00 96.50 645 LEU A C 1
ATOM 4864 O O . LEU A 1 645 ? 10.297 -20.040 -41.466 1.00 96.50 645 LEU A O 1
ATOM 4868 N N . LEU A 1 646 ? 11.516 -19.985 -39.594 1.00 97.69 646 LEU A N 1
ATOM 4869 C CA . LEU A 1 646 ? 12.643 -19.277 -40.208 1.00 97.69 646 LEU A CA 1
ATOM 4870 C C . LEU A 1 646 ? 13.379 -20.132 -41.255 1.00 97.69 646 LEU A C 1
ATOM 4872 O O . LEU A 1 646 ? 13.841 -19.592 -42.261 1.00 97.69 646 LEU A O 1
ATOM 4876 N N . ALA A 1 647 ? 13.481 -21.449 -41.054 1.00 96.12 647 ALA A N 1
ATOM 4877 C CA . ALA A 1 647 ? 14.098 -22.378 -42.005 1.00 96.12 647 ALA A CA 1
ATOM 4878 C C . ALA A 1 647 ? 13.280 -22.532 -43.297 1.00 96.12 647 ALA A C 1
ATOM 4880 O O . ALA A 1 647 ? 13.859 -22.691 -44.383 1.00 96.12 647 ALA A O 1
ATOM 4881 N N . ASP A 1 648 ? 11.955 -22.445 -43.189 1.00 94.38 648 ASP A N 1
ATOM 4882 C CA . ASP A 1 648 ? 11.038 -22.412 -44.329 1.00 94.38 648 ASP A CA 1
ATOM 4883 C C . ASP A 1 648 ? 11.126 -21.075 -45.071 1.00 94.38 648 ASP A C 1
ATOM 4885 O O . ASP A 1 648 ? 11.274 -21.050 -46.296 1.00 94.38 648 ASP A O 1
ATOM 4889 N N . LEU A 1 649 ? 11.162 -19.957 -44.334 1.00 94.75 649 LEU A N 1
ATOM 4890 C CA . LEU A 1 649 ? 11.374 -18.626 -44.910 1.00 94.75 649 LEU A CA 1
ATOM 4891 C C . LEU A 1 649 ? 12.693 -18.544 -45.687 1.00 94.75 649 LEU A C 1
ATOM 4893 O O . LEU A 1 649 ? 12.713 -18.013 -46.797 1.00 94.75 649 LEU A O 1
ATOM 4897 N N . ALA A 1 650 ? 13.785 -19.086 -45.143 1.00 94.06 650 ALA A N 1
ATOM 4898 C CA . ALA A 1 650 ? 15.079 -19.106 -45.821 1.00 94.06 650 ALA A CA 1
ATOM 4899 C C . ALA A 1 650 ? 15.029 -19.894 -47.142 1.00 94.06 650 ALA A C 1
ATOM 4901 O O . ALA A 1 650 ? 15.538 -19.416 -48.155 1.00 94.06 650 ALA A O 1
ATOM 4902 N N . ALA A 1 651 ? 14.362 -21.055 -47.160 1.00 90.50 651 ALA A N 1
ATOM 4903 C CA . ALA A 1 651 ? 14.228 -21.881 -48.363 1.00 90.50 651 ALA A CA 1
ATOM 4904 C C . ALA A 1 651 ? 13.391 -21.207 -49.463 1.00 90.50 651 ALA A C 1
ATOM 4906 O O . ALA A 1 651 ? 13.650 -21.398 -50.648 1.00 90.50 651 ALA A O 1
ATOM 4907 N N . ALA A 1 652 ? 12.423 -20.380 -49.073 1.00 86.06 652 ALA A N 1
ATOM 4908 C CA . ALA A 1 652 ? 11.576 -19.612 -49.980 1.00 86.06 652 ALA A CA 1
ATOM 4909 C C . ALA A 1 652 ? 12.145 -18.224 -50.353 1.00 86.06 652 ALA A C 1
ATOM 4911 O O . ALA A 1 652 ? 11.427 -17.384 -50.897 1.00 86.06 652 ALA A O 1
ATOM 4912 N N . GLY A 1 653 ? 13.423 -17.953 -50.066 1.00 81.38 653 GLY A N 1
ATOM 4913 C CA . GLY A 1 653 ? 14.092 -16.707 -50.459 1.00 81.38 653 GLY A CA 1
ATOM 4914 C C . GLY A 1 653 ? 13.817 -15.506 -49.544 1.00 81.38 653 GLY A C 1
ATOM 4915 O O . GLY A 1 653 ? 13.989 -14.358 -49.960 1.00 81.38 653 GLY A O 1
ATOM 4916 N N . GLY A 1 654 ? 13.387 -15.735 -48.300 1.00 85.38 654 GLY A N 1
ATOM 4917 C CA . GLY A 1 654 ? 13.216 -14.708 -47.271 1.00 85.38 654 GLY A CA 1
ATOM 4918 C C . GLY A 1 654 ? 12.153 -13.676 -47.631 1.00 85.38 654 GLY A C 1
ATOM 4919 O O . GLY A 1 654 ? 10.962 -13.951 -47.525 1.00 85.38 654 GLY A O 1
ATOM 4920 N N . ARG A 1 655 ? 12.573 -12.491 -48.098 1.00 86.62 655 ARG A N 1
ATOM 4921 C CA . ARG A 1 655 ? 11.669 -11.381 -48.471 1.00 86.62 655 ARG A CA 1
ATOM 4922 C C . ARG A 1 655 ? 10.669 -11.738 -49.568 1.00 86.62 655 ARG A C 1
ATOM 4924 O O . ARG A 1 655 ? 9.647 -11.078 -49.695 1.00 86.62 655 ARG A O 1
ATOM 4931 N N . HIS A 1 656 ? 10.972 -12.753 -50.370 1.00 86.12 656 HIS A N 1
ATOM 4932 C CA . HIS A 1 656 ? 10.083 -13.225 -51.428 1.00 86.12 656 HIS A CA 1
ATOM 4933 C C . HIS A 1 656 ? 8.973 -14.154 -50.916 1.00 86.12 656 HIS A C 1
ATOM 4935 O O . HIS A 1 656 ? 8.074 -14.503 -51.679 1.00 86.12 656 HIS A O 1
ATOM 4941 N N . HIS A 1 657 ? 8.994 -14.532 -49.635 1.00 92.62 657 HIS A N 1
ATOM 4942 C CA . HIS A 1 657 ? 7.962 -15.379 -49.059 1.00 92.62 657 HIS A CA 1
ATOM 4943 C C . HIS A 1 657 ? 6.598 -14.649 -48.985 1.00 92.62 657 HIS A C 1
ATOM 4945 O O . HIS A 1 657 ? 6.541 -13.512 -48.501 1.00 92.62 657 HIS A O 1
ATOM 4951 N N . PRO A 1 658 ? 5.470 -15.296 -49.360 1.00 92.81 658 PRO A N 1
ATOM 4952 C CA . PRO A 1 658 ? 4.135 -14.676 -49.382 1.00 92.81 658 PRO A CA 1
ATOM 4953 C C . PRO A 1 658 ? 3.653 -14.088 -48.048 1.00 92.81 658 PRO A C 1
ATOM 4955 O O . PRO A 1 658 ? 2.794 -13.206 -48.033 1.00 92.81 658 PRO A O 1
ATOM 4958 N N . LEU A 1 659 ? 4.195 -14.565 -46.921 1.00 94.44 659 LEU A N 1
ATOM 4959 C CA . LEU A 1 659 ? 3.896 -14.035 -45.585 1.00 94.44 659 LEU A CA 1
ATOM 4960 C C . LEU A 1 659 ? 4.125 -12.518 -45.501 1.00 94.44 659 LEU A C 1
ATOM 4962 O O . LEU A 1 659 ? 3.264 -11.815 -44.984 1.00 94.44 659 LEU A O 1
ATOM 4966 N N . GLY A 1 660 ? 5.233 -12.010 -46.054 1.00 94.12 660 GLY A N 1
ATOM 4967 C CA . GLY A 1 660 ? 5.568 -10.585 -45.979 1.00 94.12 660 GLY A CA 1
ATOM 4968 C C . GLY A 1 660 ? 4.531 -9.703 -46.677 1.00 94.12 660 GLY A C 1
ATOM 4969 O O . GLY A 1 660 ? 4.073 -8.718 -46.105 1.00 94.12 660 GLY A O 1
ATOM 4970 N N . ALA A 1 661 ? 4.086 -10.093 -47.876 1.00 94.19 661 ALA A N 1
ATOM 4971 C CA . ALA A 1 661 ? 3.058 -9.363 -48.622 1.00 94.19 661 ALA A CA 1
ATOM 4972 C C . ALA A 1 661 ? 1.691 -9.384 -47.912 1.00 94.19 661 ALA A C 1
ATOM 4974 O O . ALA A 1 661 ? 0.992 -8.371 -47.873 1.00 94.19 661 ALA A O 1
ATOM 4975 N N . ARG A 1 662 ? 1.321 -10.519 -47.302 1.00 94.94 662 ARG A N 1
ATOM 4976 C CA . ARG A 1 662 ? 0.082 -10.637 -46.513 1.00 94.94 662 ARG A CA 1
ATOM 4977 C C . ARG A 1 662 ? 0.124 -9.775 -45.250 1.00 94.94 662 ARG A C 1
ATOM 4979 O O . ARG A 1 662 ? -0.855 -9.101 -44.944 1.00 94.94 662 ARG A O 1
ATOM 4986 N N . GLN A 1 663 ? 1.258 -9.757 -44.550 1.00 94.81 663 GLN A N 1
ATOM 4987 C CA . GLN A 1 663 ? 1.470 -8.889 -43.389 1.00 94.81 663 GLN A CA 1
ATOM 4988 C C . GLN A 1 663 ? 1.432 -7.406 -43.780 1.00 94.81 663 GLN A C 1
ATOM 4990 O O . GLN A 1 663 ? 0.759 -6.627 -43.111 1.00 94.81 663 GLN A O 1
ATOM 4995 N N . GLN A 1 664 ? 2.059 -7.028 -44.899 1.00 95.12 664 GLN A N 1
ATOM 4996 C CA . GLN A 1 664 ? 2.015 -5.660 -45.420 1.00 95.12 664 GLN A CA 1
ATOM 4997 C C . GLN A 1 664 ? 0.581 -5.195 -45.694 1.00 95.12 664 GLN A C 1
ATOM 4999 O O . GLN A 1 664 ? 0.197 -4.107 -45.261 1.00 95.12 664 GLN A O 1
ATOM 5004 N N . ALA A 1 665 ? -0.219 -6.026 -46.371 1.00 93.88 665 ALA A N 1
ATOM 5005 C CA . ALA A 1 665 ? -1.619 -5.719 -46.649 1.00 93.88 665 ALA A CA 1
ATOM 5006 C C . ALA A 1 665 ? -2.413 -5.487 -45.354 1.00 93.88 665 ALA A C 1
ATOM 5008 O O . ALA A 1 665 ? -3.147 -4.511 -45.261 1.00 93.88 665 ALA A O 1
ATOM 5009 N N . LYS A 1 666 ? -2.204 -6.326 -44.331 1.00 90.94 666 LYS A N 1
ATOM 5010 C CA . LYS A 1 666 ? -2.895 -6.205 -43.040 1.00 90.94 666 LYS A CA 1
ATOM 5011 C C . LYS A 1 666 ? -2.440 -4.990 -42.222 1.00 90.94 666 LYS A C 1
ATOM 5013 O O . LYS A 1 666 ? -3.246 -4.373 -41.538 1.00 90.94 666 LYS A O 1
ATOM 5018 N N . THR A 1 667 ? -1.169 -4.585 -42.315 1.00 89.88 667 THR A N 1
ATOM 5019 C CA . THR A 1 667 ? -0.694 -3.357 -41.644 1.00 89.88 667 THR A CA 1
ATOM 5020 C C . THR A 1 667 ? -1.275 -2.063 -42.210 1.00 89.88 667 THR A C 1
ATOM 5022 O O . THR A 1 667 ? -1.225 -1.043 -41.526 1.00 89.88 667 THR A O 1
ATOM 5025 N N . ALA A 1 668 ? -1.858 -2.082 -43.414 1.00 85.38 668 ALA A N 1
ATOM 5026 C CA . ALA A 1 668 ? -2.528 -0.912 -43.984 1.00 85.38 668 ALA A CA 1
ATOM 5027 C C . ALA A 1 668 ? -3.758 -0.467 -43.167 1.00 85.38 668 ALA A C 1
ATOM 5029 O O . ALA A 1 668 ? -4.122 0.709 -43.216 1.00 85.38 668 ALA A O 1
ATOM 5030 N N . ASP A 1 669 ? -4.340 -1.377 -42.378 1.00 83.25 669 ASP A N 1
ATOM 5031 C CA . ASP A 1 669 ? -5.503 -1.122 -41.519 1.00 83.25 669 ASP A CA 1
ATOM 5032 C C . ASP A 1 669 ? -5.150 -0.335 -40.243 1.00 83.25 669 ASP A C 1
ATOM 5034 O O . ASP A 1 669 ? -6.033 0.147 -39.535 1.00 83.25 669 ASP A O 1
ATOM 5038 N N . THR A 1 670 ? -3.859 -0.183 -39.930 1.00 85.50 670 THR A N 1
ATOM 5039 C CA . THR A 1 670 ? -3.376 0.529 -38.738 1.00 85.50 670 THR A CA 1
ATOM 5040 C C . THR A 1 670 ? -2.369 1.601 -39.133 1.00 85.50 670 THR A C 1
ATOM 5042 O O . THR A 1 670 ? -1.212 1.293 -39.416 1.00 85.50 670 THR A O 1
ATOM 5045 N N . ARG A 1 671 ? -2.771 2.877 -39.133 1.00 89.75 671 ARG A N 1
ATOM 5046 C CA . ARG A 1 671 ? -1.887 4.003 -39.487 1.00 89.75 671 ARG A CA 1
ATOM 5047 C C . ARG A 1 671 ? -1.530 4.824 -38.254 1.00 89.75 671 ARG A C 1
ATOM 5049 O O . ARG A 1 671 ? -2.389 5.120 -37.427 1.00 89.75 671 ARG A O 1
ATOM 5056 N N . MET A 1 672 ? -0.273 5.257 -38.153 1.00 91.94 672 MET A N 1
ATOM 5057 C CA . MET A 1 672 ? 0.193 6.095 -37.039 1.00 91.94 672 MET A CA 1
ATOM 5058 C C . MET A 1 672 ? -0.557 7.432 -36.954 1.00 91.94 672 MET A C 1
ATOM 5060 O O . MET A 1 672 ? -0.840 7.921 -35.862 1.00 91.94 672 MET A O 1
ATOM 5064 N N . ARG A 1 673 ? -0.968 7.986 -38.098 1.00 90.75 673 ARG A N 1
ATOM 5065 C CA . ARG A 1 673 ? -1.851 9.157 -38.147 1.00 90.75 673 ARG A CA 1
ATOM 5066 C C . ARG A 1 673 ? -3.192 8.938 -37.434 1.00 90.75 673 ARG A C 1
ATOM 5068 O O . ARG A 1 673 ? -3.608 9.810 -36.677 1.00 90.75 673 ARG A O 1
ATOM 5075 N N . ASP A 1 674 ? -3.846 7.796 -37.644 1.00 90.06 674 ASP A N 1
ATOM 5076 C CA . ASP A 1 674 ? -5.150 7.501 -37.031 1.00 90.06 674 ASP A CA 1
ATOM 5077 C C . ASP A 1 674 ? -5.013 7.380 -35.501 1.00 90.06 674 ASP A C 1
ATOM 5079 O O . ASP A 1 674 ? -5.864 7.857 -34.748 1.00 90.06 674 ASP A O 1
ATOM 5083 N N . HIS A 1 675 ? -3.887 6.829 -35.028 1.00 90.50 675 HIS A N 1
ATOM 5084 C CA . HIS A 1 675 ? -3.529 6.816 -33.608 1.00 90.50 675 HIS A CA 1
ATOM 5085 C C . HIS A 1 675 ? -3.344 8.239 -33.049 1.00 90.50 675 HIS A C 1
ATOM 5087 O O . HIS A 1 675 ? -3.879 8.574 -31.993 1.00 90.50 675 HIS A O 1
ATOM 5093 N N . ALA A 1 676 ? -2.639 9.119 -33.764 1.00 91.12 676 ALA A N 1
ATOM 5094 C CA . ALA A 1 676 ? -2.479 10.511 -33.341 1.00 91.12 676 ALA A CA 1
ATOM 5095 C C . ALA A 1 676 ? -3.822 11.273 -33.307 1.00 91.12 676 ALA A C 1
ATOM 5097 O O . ALA A 1 676 ? -4.067 12.053 -32.387 1.00 91.12 676 ALA A O 1
ATOM 5098 N N . GLU A 1 677 ? -4.716 11.040 -34.272 1.00 89.19 677 GLU A N 1
ATOM 5099 C CA . GLU A 1 677 ? -6.049 11.656 -34.310 1.00 89.19 677 GLU A CA 1
ATOM 5100 C C . GLU A 1 677 ? -6.958 11.141 -33.179 1.00 89.19 677 GLU A C 1
ATOM 5102 O O . GLU A 1 677 ? -7.623 11.939 -32.511 1.00 89.19 677 GLU A O 1
ATOM 5107 N N . GLY A 1 678 ? -6.934 9.835 -32.895 1.00 88.50 678 GLY A N 1
ATOM 5108 C CA . GLY A 1 678 ? -7.658 9.248 -31.765 1.00 88.50 678 GLY A CA 1
ATOM 5109 C C . GLY A 1 678 ? -7.169 9.756 -30.404 1.00 88.50 678 GLY A C 1
ATOM 5110 O O . GLY A 1 678 ? -7.988 10.001 -29.516 1.00 88.50 678 GLY A O 1
ATOM 5111 N N . LEU A 1 679 ? -5.862 9.995 -30.253 1.00 90.06 679 LEU A N 1
ATOM 5112 C CA . LEU A 1 679 ? -5.288 10.618 -29.058 1.00 90.06 679 LEU A CA 1
ATOM 5113 C C . LEU A 1 679 ? -5.836 12.036 -28.838 1.00 90.06 679 LEU A C 1
ATOM 5115 O O . LEU A 1 679 ? -6.203 12.381 -27.718 1.00 90.06 679 LEU A O 1
ATOM 5119 N N . VAL A 1 680 ? -5.955 12.845 -29.895 1.00 88.81 680 VAL A N 1
ATOM 5120 C CA . VAL A 1 680 ? -6.528 14.198 -29.780 1.00 88.81 680 VAL A CA 1
ATOM 5121 C C . VAL A 1 680 ? -7.977 14.153 -29.290 1.00 88.81 680 VAL A C 1
ATOM 5123 O O . VAL A 1 680 ? -8.355 14.962 -28.444 1.00 88.81 680 VAL A O 1
ATOM 5126 N N . ALA A 1 681 ? -8.785 13.200 -29.763 1.00 86.81 681 ALA A N 1
ATOM 5127 C CA . ALA A 1 681 ? -10.156 13.034 -29.276 1.00 86.81 681 ALA A CA 1
ATOM 5128 C C . ALA A 1 681 ? -10.193 12.702 -27.772 1.00 86.81 681 ALA A C 1
ATOM 5130 O O . ALA A 1 681 ? -10.926 13.333 -27.013 1.00 86.81 681 ALA A O 1
ATOM 5131 N N . ALA A 1 682 ? -9.334 11.785 -27.324 1.00 87.25 682 ALA A N 1
ATOM 5132 C CA . ALA A 1 682 ? -9.225 11.435 -25.910 1.00 87.25 682 ALA A CA 1
ATOM 5133 C C . ALA A 1 682 ? -8.733 12.602 -25.034 1.00 87.25 682 ALA A C 1
ATOM 5135 O O . ALA A 1 682 ? -9.158 12.741 -23.889 1.00 87.25 682 ALA A O 1
ATOM 5136 N N . MET A 1 683 ? -7.869 13.479 -25.557 1.00 88.31 683 MET A N 1
ATOM 5137 C CA . MET A 1 683 ? -7.453 14.693 -24.845 1.00 88.31 683 MET A CA 1
ATOM 5138 C C . MET A 1 683 ? -8.632 15.644 -24.596 1.00 88.31 683 MET A C 1
ATOM 5140 O O . MET A 1 683 ? -8.739 16.217 -23.510 1.00 88.31 683 MET A O 1
ATOM 5144 N N . VAL A 1 684 ? -9.538 15.793 -25.569 1.00 87.12 684 VAL A N 1
ATOM 5145 C CA . VAL A 1 684 ? -10.756 16.608 -25.415 1.00 87.12 684 VAL A CA 1
ATOM 5146 C C . VAL A 1 684 ? -11.669 16.018 -24.339 1.00 87.12 684 VAL A C 1
ATOM 5148 O O . VAL A 1 684 ? -12.120 16.741 -23.452 1.00 87.12 684 VAL A O 1
ATOM 5151 N N . GLU A 1 685 ? -11.888 14.703 -24.359 1.00 84.69 685 GLU A N 1
ATOM 5152 C CA . GLU A 1 685 ? -12.670 13.998 -23.334 1.00 84.69 685 GLU A CA 1
ATOM 5153 C C . GLU A 1 685 ? -12.070 14.188 -21.927 1.00 84.69 685 GLU A C 1
ATOM 5155 O O . GLU A 1 685 ? -12.791 14.532 -20.983 1.00 84.69 685 GLU A O 1
ATOM 5160 N N . ALA A 1 686 ? -10.743 14.061 -21.796 1.00 86.12 686 ALA A N 1
ATOM 5161 C CA . ALA A 1 686 ? -10.020 14.263 -20.539 1.00 86.12 686 ALA A CA 1
ATOM 5162 C C . ALA A 1 686 ? -10.185 15.687 -19.985 1.00 86.12 686 ALA A C 1
ATOM 5164 O O . ALA A 1 686 ? -10.326 15.885 -18.771 1.00 86.12 686 ALA A O 1
ATOM 5165 N N . ARG A 1 687 ? -10.199 16.695 -20.866 1.00 87.25 687 ARG A N 1
ATOM 5166 C CA . ARG A 1 687 ? -10.457 18.088 -20.487 1.00 87.25 687 ARG A CA 1
ATOM 5167 C C . ARG A 1 687 ? -11.876 18.282 -19.984 1.00 87.25 687 ARG A C 1
ATOM 5169 O O . ARG A 1 687 ? -12.042 18.843 -18.905 1.00 87.25 687 ARG A O 1
ATOM 5176 N N . LEU A 1 688 ? -12.873 17.778 -20.708 1.00 86.81 688 LEU A N 1
ATOM 5177 C CA . LEU A 1 688 ? -14.270 17.877 -20.286 1.00 86.81 688 LEU A CA 1
ATOM 5178 C C . LEU A 1 688 ? -14.489 17.202 -18.924 1.00 86.81 688 LEU A C 1
ATOM 5180 O O . LEU A 1 688 ? -15.169 17.758 -18.063 1.00 86.81 688 LEU A O 1
ATOM 5184 N N . ALA A 1 689 ? -13.865 16.044 -18.684 1.00 84.88 689 ALA A N 1
ATOM 5185 C CA . ALA A 1 689 ? -13.894 15.381 -17.379 1.00 84.88 689 ALA A CA 1
ATOM 5186 C C . ALA A 1 689 ? -13.243 16.232 -16.274 1.00 84.88 689 ALA A C 1
ATOM 5188 O O . ALA A 1 689 ? -13.815 16.396 -15.197 1.00 84.88 689 ALA A O 1
ATOM 5189 N N . THR A 1 690 ? -12.086 16.835 -16.553 1.00 87.12 690 THR A N 1
ATOM 5190 C CA . THR A 1 690 ? -11.379 17.704 -15.597 1.00 87.12 690 THR A CA 1
ATOM 5191 C C . THR A 1 690 ? -12.181 18.975 -15.279 1.00 87.12 690 THR A C 1
ATOM 5193 O O . THR A 1 690 ? -12.226 19.423 -14.132 1.00 87.12 690 THR A O 1
ATOM 5196 N N . GLU A 1 691 ? -12.855 19.559 -16.271 1.00 88.00 691 GLU A N 1
ATOM 5197 C CA . GLU A 1 691 ? -13.744 20.712 -16.092 1.00 88.00 691 GLU A CA 1
ATOM 5198 C C . GLU A 1 691 ? -14.997 20.349 -15.279 1.00 88.00 691 GLU A C 1
ATOM 5200 O O . GLU A 1 691 ? -15.404 21.125 -14.407 1.00 88.00 691 GLU A O 1
ATOM 5205 N N . ARG A 1 692 ? -15.572 19.154 -15.489 1.00 88.88 692 ARG A N 1
ATOM 5206 C CA . ARG A 1 692 ? -16.643 18.615 -14.630 1.00 88.88 692 ARG A CA 1
ATOM 5207 C C . ARG A 1 692 ? -16.182 18.484 -13.180 1.00 88.88 692 ARG A C 1
ATOM 5209 O O . ARG A 1 692 ? -16.832 19.050 -12.308 1.00 88.88 692 ARG A O 1
ATOM 5216 N N . GLN A 1 693 ? -15.019 17.879 -12.937 1.00 89.56 693 GLN A N 1
ATOM 5217 C CA . GLN A 1 693 ? -14.443 17.749 -11.591 1.00 89.56 693 GLN A CA 1
ATOM 5218 C C . GLN A 1 693 ? -14.210 19.110 -10.917 1.00 89.56 693 GLN A C 1
ATOM 5220 O O . GLN A 1 693 ? -14.529 19.280 -9.743 1.00 89.56 693 GLN A O 1
ATOM 5225 N N . ARG A 1 694 ? -13.698 20.116 -11.648 1.00 90.19 694 ARG A N 1
ATOM 5226 C CA . ARG A 1 694 ? -13.559 21.491 -11.119 1.00 90.19 694 ARG A CA 1
ATOM 5227 C C . ARG A 1 694 ? -14.899 22.061 -10.665 1.00 90.19 694 ARG A C 1
ATOM 5229 O O . ARG A 1 694 ? -14.965 22.707 -9.623 1.00 90.19 694 ARG A O 1
ATOM 5236 N N . ARG A 1 695 ? -15.947 21.867 -11.465 1.00 91.62 695 ARG A N 1
ATOM 5237 C CA . ARG A 1 695 ? -17.300 22.337 -11.151 1.00 91.62 695 ARG A CA 1
ATOM 5238 C C . ARG A 1 695 ? -17.874 21.604 -9.940 1.00 91.62 695 ARG A C 1
ATOM 5240 O O . ARG A 1 695 ? -18.418 22.269 -9.071 1.00 91.62 695 ARG A O 1
ATOM 5247 N N . ASP A 1 696 ? -17.688 20.291 -9.850 1.00 94.00 696 ASP A N 1
ATOM 5248 C CA . ASP A 1 696 ? -18.138 19.483 -8.710 1.00 94.00 696 ASP A CA 1
ATOM 5249 C C . ASP A 1 696 ? -17.453 19.895 -7.404 1.00 94.00 696 ASP A C 1
ATOM 5251 O O . ASP A 1 696 ? -18.129 20.124 -6.404 1.00 94.00 696 ASP A O 1
ATOM 5255 N N . ILE A 1 697 ? -16.135 20.116 -7.433 1.00 92.56 697 ILE A N 1
ATOM 5256 C CA . ILE A 1 697 ? -15.385 20.616 -6.272 1.00 92.56 697 ILE A CA 1
ATOM 5257 C C . ILE A 1 697 ? -15.888 21.991 -5.834 1.00 92.56 697 ILE A C 1
ATOM 5259 O O . ILE A 1 697 ? -16.068 22.206 -4.641 1.00 92.56 697 ILE A O 1
ATOM 5263 N N . ARG A 1 698 ? -16.144 22.918 -6.770 1.00 92.75 698 ARG A N 1
ATOM 5264 C CA . ARG A 1 698 ? -16.712 24.235 -6.425 1.00 92.75 698 ARG A CA 1
ATOM 5265 C C . ARG A 1 698 ? -18.096 24.101 -5.806 1.00 92.75 698 ARG A C 1
ATOM 5267 O O . ARG A 1 698 ? -18.329 24.666 -4.750 1.00 92.75 698 ARG A O 1
ATOM 5274 N N . THR A 1 699 ? -18.975 23.307 -6.421 1.00 95.56 699 THR A N 1
ATOM 5275 C CA . THR A 1 699 ? -20.317 23.041 -5.889 1.00 95.56 699 THR A CA 1
ATOM 5276 C C . THR A 1 699 ? -20.258 22.549 -4.441 1.00 95.56 699 THR A C 1
ATOM 5278 O O . THR A 1 699 ? -20.988 23.063 -3.605 1.00 95.56 699 THR A O 1
ATOM 5281 N N . LEU A 1 700 ? -19.387 21.586 -4.132 1.00 94.62 700 LEU A N 1
ATOM 5282 C CA . LEU A 1 700 ? -19.256 21.049 -2.775 1.00 94.62 700 LEU A CA 1
ATOM 5283 C C . LEU A 1 700 ? -18.549 22.011 -1.809 1.00 94.62 700 LEU A C 1
ATOM 5285 O O . LEU A 1 700 ? -18.815 21.980 -0.610 1.00 94.62 700 LEU A O 1
ATOM 5289 N N . ALA A 1 701 ? -17.641 22.850 -2.312 1.00 91.56 701 ALA A N 1
ATOM 5290 C CA . ALA A 1 701 ? -16.933 23.837 -1.504 1.00 91.56 701 ALA A CA 1
ATOM 5291 C C . ALA A 1 701 ? -17.846 24.993 -1.073 1.00 91.56 701 ALA A C 1
ATOM 5293 O O . ALA A 1 701 ? -17.765 25.405 0.084 1.00 91.56 701 ALA A O 1
ATOM 5294 N N . ASP A 1 702 ? -18.706 25.467 -1.978 1.00 92.19 702 ASP A N 1
ATOM 5295 C CA . ASP A 1 702 ? -19.652 26.569 -1.748 1.00 92.19 702 ASP A CA 1
ATOM 5296 C C . ASP A 1 702 ? -20.856 26.148 -0.886 1.00 92.19 702 ASP A C 1
ATOM 5298 O O . ASP A 1 702 ? -21.546 26.988 -0.310 1.00 92.19 702 ASP A O 1
ATOM 5302 N N . ASP A 1 703 ? -21.104 24.845 -0.796 1.00 92.88 703 ASP A N 1
ATOM 5303 C CA . ASP A 1 703 ? -22.155 24.233 0.007 1.00 92.88 703 ASP A CA 1
ATOM 5304 C C . ASP A 1 703 ? -21.605 23.779 1.372 1.00 92.88 703 ASP A C 1
ATOM 5306 O O . ASP A 1 703 ? -20.408 23.537 1.497 1.00 92.88 703 ASP A O 1
ATOM 5310 N N . ASP A 1 704 ? -22.437 23.662 2.411 1.00 88.19 704 ASP A N 1
ATOM 5311 C CA . ASP A 1 704 ? -22.024 23.288 3.776 1.00 88.19 704 ASP A CA 1
ATOM 5312 C C . ASP A 1 704 ? -22.155 21.788 4.088 1.00 88.19 704 ASP A C 1
ATOM 5314 O O . ASP A 1 704 ? -21.713 21.337 5.143 1.00 88.19 704 ASP A O 1
ATOM 5318 N N . LEU A 1 705 ? -22.722 21.002 3.171 1.00 89.38 705 LEU A N 1
ATOM 5319 C CA . LEU A 1 705 ? -23.129 19.626 3.433 1.00 89.38 705 LEU A CA 1
ATOM 5320 C C . LEU A 1 705 ? -21.952 18.652 3.506 1.00 89.38 705 LEU A C 1
ATOM 5322 O O . LEU A 1 705 ? -22.020 17.697 4.269 1.00 89.38 705 LEU A O 1
ATOM 5326 N N . PHE A 1 706 ? -20.884 18.882 2.730 1.00 91.56 706 PHE A N 1
ATOM 5327 C CA . PHE A 1 706 ? -19.716 17.995 2.707 1.00 91.56 706 PHE A CA 1
ATOM 5328 C C . PHE A 1 706 ? -19.004 17.964 4.065 1.00 91.56 706 PHE A C 1
ATOM 5330 O O . PHE A 1 706 ? -18.567 19.010 4.564 1.00 91.56 706 PHE A O 1
ATOM 5337 N N . ASP A 1 707 ? -18.829 16.755 4.599 1.00 87.12 707 ASP A N 1
ATOM 5338 C CA . ASP A 1 707 ? -18.286 16.479 5.924 1.00 87.12 707 ASP A CA 1
ATOM 5339 C C . ASP A 1 707 ? -16.864 15.914 5.807 1.00 87.12 707 ASP A C 1
ATOM 5341 O O . ASP A 1 707 ? -16.644 14.791 5.343 1.00 87.12 707 ASP A O 1
ATOM 5345 N N . ALA A 1 708 ? -15.875 16.718 6.200 1.00 82.06 708 ALA A N 1
ATOM 5346 C CA . ALA A 1 708 ? -14.471 16.334 6.097 1.00 82.06 708 ALA A CA 1
ATOM 5347 C C . ALA A 1 708 ? -14.101 15.193 7.060 1.00 82.06 708 ALA A C 1
ATOM 5349 O O . ALA A 1 708 ? -13.184 14.435 6.744 1.00 82.06 708 ALA A O 1
ATOM 5350 N N . ASP A 1 709 ? -14.836 15.024 8.166 1.00 76.56 709 ASP A N 1
ATOM 5351 C CA . ASP A 1 709 ? -14.599 13.958 9.152 1.00 76.56 709 ASP A CA 1
ATOM 5352 C C . ASP A 1 709 ? -14.958 12.570 8.594 1.00 76.56 709 ASP A C 1
ATOM 5354 O O . ASP A 1 709 ? -14.511 11.545 9.109 1.00 76.56 709 ASP A O 1
ATOM 5358 N N . MET A 1 710 ? -15.723 12.521 7.497 1.00 82.31 710 MET A N 1
ATOM 5359 C CA . MET A 1 710 ? -16.015 11.284 6.768 1.00 82.31 710 MET A CA 1
ATOM 5360 C C . MET A 1 710 ? -14.858 10.841 5.853 1.00 82.31 710 MET A C 1
ATOM 5362 O O . MET A 1 710 ? -14.913 9.752 5.279 1.00 82.31 710 MET A O 1
ATOM 5366 N N . GLN A 1 711 ? -13.792 11.640 5.720 1.00 79.31 711 GLN A N 1
ATOM 5367 C CA . GLN A 1 711 ? -12.601 11.325 4.920 1.00 79.31 711 GLN A CA 1
ATOM 5368 C C . GLN A 1 711 ? -11.403 10.937 5.813 1.00 79.31 711 GLN A C 1
ATOM 5370 O O . GLN A 1 711 ? -11.343 11.306 6.979 1.00 79.31 711 GLN A O 1
ATOM 5375 N N . ASP A 1 712 ? -10.424 10.208 5.264 1.00 64.00 712 ASP A N 1
ATOM 5376 C CA . ASP A 1 712 ? -9.200 9.789 5.976 1.00 64.00 712 ASP A CA 1
ATOM 5377 C C . ASP A 1 712 ? -7.946 10.081 5.123 1.00 64.00 712 ASP A C 1
ATOM 5379 O O . ASP A 1 712 ? -7.984 9.861 3.903 1.00 64.00 712 ASP A O 1
ATOM 5383 N N . PRO A 1 713 ? -6.822 10.568 5.698 1.00 54.62 713 PRO A N 1
ATOM 5384 C CA . PRO A 1 713 ? -6.646 11.180 7.030 1.00 54.62 713 PRO A CA 1
ATOM 5385 C C . PRO A 1 713 ? -7.296 12.568 7.155 1.00 54.62 713 PRO A C 1
ATOM 5387 O O . PRO A 1 713 ? -7.618 13.170 6.127 1.00 54.62 713 PRO A O 1
ATOM 5390 N N . PRO A 1 714 ? -7.447 13.115 8.383 1.00 52.16 714 PRO A N 1
ATOM 5391 C CA . PRO A 1 714 ? -8.003 14.449 8.588 1.00 52.16 714 PRO A CA 1
ATOM 5392 C C . PRO A 1 714 ? -7.156 15.495 7.856 1.00 52.16 714 PRO A C 1
ATOM 5394 O O . PRO A 1 714 ? -5.994 15.741 8.182 1.00 52.16 714 PRO A O 1
ATOM 5397 N N . VAL A 1 715 ? -7.762 16.099 6.840 1.00 62.69 715 VAL A N 1
ATOM 5398 C CA . VAL A 1 715 ? -7.205 17.173 6.016 1.00 62.69 715 VAL A CA 1
ATOM 5399 C C . VAL A 1 715 ? -8.154 18.366 6.036 1.00 62.69 715 VAL A C 1
ATOM 5401 O O . VAL A 1 715 ? -9.280 18.275 6.522 1.00 62.69 715 VAL A O 1
ATOM 5404 N N . SER A 1 716 ? -7.721 19.511 5.505 1.00 75.88 716 SER A N 1
ATOM 5405 C CA . SER A 1 716 ? -8.632 20.651 5.352 1.00 75.88 716 SER A CA 1
ATOM 5406 C C . SER A 1 716 ? -9.866 20.254 4.530 1.00 75.88 716 SER A C 1
ATOM 5408 O O . SER A 1 716 ? -9.765 19.449 3.605 1.00 75.88 716 SER A O 1
ATOM 5410 N N . ARG A 1 717 ? -11.026 20.859 4.806 1.00 81.56 717 ARG A N 1
ATOM 5411 C CA . ARG A 1 717 ? -12.265 20.595 4.053 1.00 81.56 717 ARG A CA 1
ATOM 5412 C C . ARG A 1 717 ? -12.079 20.723 2.537 1.00 81.56 717 ARG A C 1
ATOM 5414 O O . ARG A 1 717 ? -12.564 19.888 1.783 1.00 81.56 717 ARG A O 1
ATOM 5421 N N . ALA A 1 718 ? -11.334 21.736 2.094 1.00 80.19 718 ALA A N 1
ATOM 5422 C CA . ALA A 1 718 ? -11.027 21.940 0.680 1.00 80.19 718 ALA A CA 1
ATOM 5423 C C . ALA A 1 718 ? -10.237 20.764 0.080 1.00 80.19 718 ALA A C 1
ATOM 5425 O O . ALA A 1 718 ? -10.524 20.315 -1.029 1.00 80.19 718 ALA A O 1
ATOM 5426 N N . GLU A 1 719 ? -9.265 20.236 0.824 1.00 78.62 719 GLU A N 1
ATOM 5427 C CA . GLU A 1 719 ? -8.491 19.071 0.405 1.00 78.62 719 GLU A CA 1
ATOM 5428 C C . GLU A 1 719 ? -9.322 17.781 0.441 1.00 78.62 719 GLU A C 1
ATOM 5430 O O . GLU A 1 719 ? -9.217 16.969 -0.476 1.00 78.62 719 GLU A O 1
ATOM 5435 N N . ALA A 1 720 ? -10.192 17.617 1.441 1.00 81.81 720 ALA A N 1
ATOM 5436 C CA . ALA A 1 720 ? -11.108 16.484 1.556 1.00 81.81 720 ALA A CA 1
ATOM 5437 C C . ALA A 1 720 ? -12.063 16.404 0.348 1.00 81.81 720 ALA A C 1
ATOM 5439 O O . ALA A 1 720 ? -12.179 15.352 -0.280 1.00 81.81 720 ALA A O 1
ATOM 5440 N N . ILE A 1 721 ? -12.660 17.536 -0.046 1.00 87.25 721 ILE A N 1
ATOM 5441 C CA . ILE A 1 721 ? -13.515 17.648 -1.241 1.00 87.25 721 ILE A CA 1
ATOM 5442 C C . ILE A 1 721 ? -12.728 17.306 -2.510 1.00 87.25 721 ILE A C 1
ATOM 5444 O O . ILE A 1 721 ? -13.197 16.539 -3.353 1.00 87.25 721 ILE A O 1
ATOM 5448 N N . ALA A 1 722 ? -11.517 17.853 -2.653 1.00 82.50 722 ALA A N 1
ATOM 5449 C CA . ALA A 1 722 ? -10.686 17.598 -3.825 1.00 82.50 722 ALA A CA 1
ATOM 5450 C C . ALA A 1 722 ? -10.316 16.113 -3.955 1.00 82.50 722 ALA A C 1
ATOM 5452 O O . ALA A 1 722 ? -10.378 15.567 -5.055 1.00 82.50 722 ALA A O 1
ATOM 5453 N N . ARG A 1 723 ? -9.977 15.451 -2.842 1.00 79.81 723 ARG A N 1
ATOM 5454 C CA . ARG A 1 723 ? -9.674 14.012 -2.806 1.00 79.81 723 ARG A CA 1
ATOM 5455 C C . ARG A 1 723 ? -10.901 13.148 -3.097 1.00 79.81 723 ARG A C 1
ATOM 5457 O O . ARG A 1 723 ? -10.743 12.128 -3.760 1.00 79.81 723 ARG A O 1
ATOM 5464 N N . HIS A 1 724 ? -12.088 13.562 -2.646 1.00 84.75 724 HIS A N 1
ATOM 5465 C CA . HIS A 1 724 ? -13.348 12.860 -2.901 1.00 84.75 724 HIS A CA 1
ATOM 5466 C C . HIS A 1 724 ? -13.720 12.871 -4.388 1.00 84.75 724 HIS A C 1
ATOM 5468 O O . HIS A 1 724 ? -13.876 11.819 -4.997 1.00 84.75 724 HIS A O 1
ATOM 5474 N N . VAL A 1 725 ? -13.788 14.061 -4.993 1.00 85.81 725 VAL A N 1
ATOM 5475 C CA . VAL A 1 725 ? -14.184 14.217 -6.405 1.00 85.81 725 VAL A CA 1
ATOM 5476 C C . VAL A 1 725 ? -13.089 13.735 -7.357 1.00 85.81 725 VAL A C 1
ATOM 5478 O O . VAL A 1 725 ? -13.356 13.266 -8.465 1.00 85.81 725 VAL A O 1
ATOM 5481 N N . ARG A 1 726 ? -11.825 13.897 -6.957 1.00 79.50 726 ARG A N 1
ATOM 5482 C CA . ARG A 1 726 ? -10.665 13.618 -7.799 1.00 79.50 726 ARG A CA 1
ATOM 5483 C C . ARG A 1 726 ? -9.629 12.771 -7.052 1.00 79.50 726 ARG A C 1
ATOM 5485 O O . ARG A 1 726 ? -8.540 13.261 -6.733 1.00 79.50 726 ARG A O 1
ATOM 5492 N N . PRO A 1 727 ? -9.929 11.484 -6.809 1.00 71.50 727 PRO A N 1
ATOM 5493 C CA . PRO A 1 727 ? -8.990 10.581 -6.162 1.00 71.50 727 PRO A CA 1
ATOM 5494 C C . PRO A 1 727 ? -7.756 10.425 -7.047 1.00 71.50 727 PRO A C 1
ATOM 5496 O O . PRO A 1 727 ? -7.874 10.087 -8.224 1.00 71.50 727 PRO A O 1
ATOM 5499 N N . ILE A 1 728 ? -6.573 10.708 -6.499 1.00 60.00 728 ILE A N 1
ATOM 5500 C CA . ILE A 1 728 ? -5.302 10.643 -7.242 1.00 60.00 728 ILE A CA 1
ATOM 5501 C C . ILE A 1 728 ? -4.800 9.204 -7.339 1.00 60.00 728 ILE A C 1
ATOM 5503 O O . ILE A 1 728 ? -4.117 8.856 -8.290 1.00 60.00 728 ILE A O 1
ATOM 5507 N N . PHE A 1 729 ? -5.186 8.357 -6.393 1.00 55.84 729 PHE A N 1
ATOM 5508 C CA . PHE A 1 729 ? -4.785 6.961 -6.304 1.00 55.84 729 PHE A CA 1
ATOM 5509 C C . PHE A 1 729 ? -5.866 6.037 -6.841 1.00 55.84 729 PHE A C 1
ATOM 5511 O O . PHE A 1 729 ? -7.021 6.450 -6.959 1.00 55.84 729 PHE A O 1
ATOM 5518 N N . PRO A 1 730 ? -5.520 4.771 -7.126 1.00 48.72 730 PRO A N 1
ATOM 5519 C CA . PRO A 1 730 ? -6.518 3.726 -7.179 1.00 48.72 730 PRO A CA 1
ATOM 5520 C C . PRO A 1 730 ? -7.530 3.875 -6.034 1.00 48.72 730 PRO A C 1
ATOM 5522 O O . PRO A 1 730 ? -7.083 3.912 -4.890 1.00 48.72 730 PRO A O 1
ATOM 5525 N N . PRO A 1 731 ? -8.847 4.013 -6.290 1.00 48.00 731 PRO A N 1
ATOM 5526 C CA . PRO A 1 731 ? -9.838 4.033 -5.238 1.00 48.00 731 PRO A CA 1
ATOM 5527 C C . PRO A 1 731 ? -9.636 2.799 -4.378 1.00 48.00 731 PRO A C 1
ATOM 5529 O O . PRO A 1 731 ? -9.737 1.670 -4.860 1.00 48.00 731 PRO A O 1
ATOM 5532 N N . GLY A 1 732 ? -9.322 3.056 -3.111 1.00 55.12 732 GLY A N 1
ATOM 5533 C CA . GLY A 1 732 ? -9.741 2.165 -2.053 1.00 55.12 732 GLY A CA 1
ATOM 5534 C C . GLY A 1 732 ? -11.262 2.206 -1.947 1.00 55.12 732 GLY A C 1
ATOM 5535 O O . GLY A 1 732 ? -11.975 2.649 -2.851 1.00 55.12 732 GLY A O 1
ATOM 5536 N N . VAL A 1 733 ? -11.766 1.758 -0.816 1.00 63.72 733 VAL A N 1
ATOM 5537 C CA . VAL A 1 733 ? -13.207 1.670 -0.598 1.00 63.72 733 VAL A CA 1
ATOM 5538 C C . VAL A 1 733 ? -13.787 3.084 -0.607 1.00 63.72 733 VAL A C 1
ATOM 5540 O O . VAL A 1 733 ? -13.293 3.931 0.147 1.00 63.72 733 VAL A O 1
ATOM 5543 N N . PRO A 1 734 ? -14.775 3.375 -1.475 1.00 73.94 734 PRO A N 1
ATOM 5544 C CA . PRO A 1 734 ? -15.345 4.707 -1.583 1.00 73.94 734 PRO A CA 1
ATOM 5545 C C . PRO A 1 734 ? -15.828 5.205 -0.225 1.00 73.94 734 PRO A C 1
ATOM 5547 O O . PRO A 1 734 ? -16.402 4.447 0.557 1.00 73.94 734 PRO A O 1
ATOM 5550 N N . ARG A 1 735 ? -15.595 6.488 0.057 1.00 84.06 735 ARG A N 1
ATOM 5551 C CA . ARG A 1 735 ? -16.047 7.118 1.298 1.00 84.06 735 ARG A CA 1
ATOM 5552 C C . ARG A 1 735 ? -17.254 7.998 1.055 1.00 84.06 735 ARG A C 1
ATOM 5554 O O . ARG A 1 735 ? -17.361 8.667 0.025 1.00 84.06 735 ARG A O 1
ATOM 5561 N N . ARG A 1 736 ? -18.154 8.018 2.027 1.00 88.69 736 ARG A N 1
ATOM 5562 C CA . ARG A 1 736 ? -19.342 8.859 2.026 1.00 88.69 736 ARG A CA 1
ATOM 5563 C C . ARG A 1 736 ? -18.919 10.336 2.070 1.00 88.69 736 ARG A C 1
ATOM 5565 O O . ARG A 1 736 ? -18.030 10.681 2.844 1.00 88.69 736 ARG A O 1
ATOM 5572 N N . PRO A 1 737 ? -19.526 11.223 1.267 1.00 91.19 737 PRO A N 1
ATOM 5573 C CA . PRO A 1 737 ? -19.193 12.652 1.279 1.00 91.19 737 PRO A CA 1
ATOM 5574 C C . PRO A 1 737 ? -19.695 13.368 2.540 1.00 91.19 737 PRO A C 1
ATOM 5576 O O . PRO A 1 737 ? -19.140 14.390 2.930 1.00 91.19 737 PRO A O 1
ATOM 5579 N N . PHE A 1 738 ? -20.770 12.863 3.151 1.00 92.31 738 PHE A N 1
ATOM 5580 C CA . PHE A 1 738 ? -21.361 13.378 4.382 1.00 92.31 738 PHE A CA 1
ATOM 5581 C C . PHE A 1 738 ? -22.333 12.372 4.990 1.00 92.31 738 PHE A C 1
ATOM 5583 O O . PHE A 1 738 ? -22.803 11.456 4.309 1.00 92.31 738 PHE A O 1
ATOM 5590 N N . ALA A 1 739 ? -22.637 12.551 6.273 1.00 91.12 739 ALA A N 1
ATOM 5591 C CA . ALA A 1 739 ? -23.444 11.603 7.024 1.00 91.12 739 ALA A CA 1
ATOM 5592 C C . ALA A 1 739 ? -24.847 11.380 6.436 1.00 91.12 739 ALA A C 1
ATOM 5594 O O . ALA A 1 739 ? -25.533 12.317 6.027 1.00 91.12 739 ALA A O 1
ATOM 5595 N N . GLY A 1 740 ? -25.269 10.119 6.404 1.00 92.00 740 GLY A N 1
ATOM 5596 C CA . GLY A 1 740 ? -26.577 9.642 5.977 1.00 92.00 740 GLY A CA 1
ATOM 5597 C C . GLY A 1 740 ? -26.813 9.627 4.468 1.00 92.00 740 GLY A C 1
ATOM 5598 O O . GLY A 1 740 ? -27.861 9.155 4.029 1.00 92.00 740 GLY A O 1
ATOM 5599 N N . PHE A 1 741 ? -25.882 10.115 3.646 1.00 94.44 741 PHE A N 1
ATOM 5600 C CA . PHE A 1 741 ? -26.054 10.132 2.194 1.00 94.44 741 PHE A CA 1
ATOM 5601 C C . PHE A 1 741 ? -25.639 8.831 1.536 1.00 94.44 741 PHE A C 1
ATOM 5603 O O . PHE A 1 741 ? -24.517 8.378 1.718 1.00 94.44 741 PHE A O 1
ATOM 5610 N N . ARG A 1 742 ? -26.501 8.251 0.707 1.00 91.44 742 ARG A N 1
ATOM 5611 C CA . ARG A 1 742 ? -26.248 7.005 -0.024 1.00 91.44 742 ARG A CA 1
ATOM 5612 C C . ARG A 1 742 ? -25.972 7.332 -1.499 1.00 91.44 742 ARG A C 1
ATOM 5614 O O . ARG A 1 742 ? -26.915 7.342 -2.294 1.00 91.44 742 ARG A O 1
ATOM 5621 N N . PRO A 1 743 ? -24.710 7.629 -1.878 1.00 89.12 743 PRO A N 1
ATOM 5622 C CA . PRO A 1 743 ? -24.386 8.161 -3.201 1.00 89.12 743 PRO A CA 1
ATOM 5623 C C . PRO A 1 743 ? -24.710 7.193 -4.339 1.00 89.12 743 PRO A C 1
ATOM 5625 O O . PRO A 1 743 ? -25.170 7.658 -5.375 1.00 89.12 743 PRO A O 1
ATOM 5628 N N . GLY A 1 744 ? -24.550 5.876 -4.149 1.00 84.88 744 GLY A N 1
ATOM 5629 C CA . GLY A 1 744 ? -24.889 4.877 -5.171 1.00 84.88 744 GLY A CA 1
ATOM 5630 C C . GLY A 1 744 ? -26.373 4.904 -5.559 1.00 84.88 744 GLY A C 1
ATOM 5631 O O . GLY A 1 744 ? -26.708 4.930 -6.741 1.00 84.88 744 GLY A O 1
ATOM 5632 N N . LEU A 1 745 ? -27.273 5.028 -4.572 1.00 87.75 745 LEU A N 1
ATOM 5633 C CA . LEU A 1 745 ? -28.715 5.150 -4.827 1.00 87.75 745 LEU A CA 1
ATOM 5634 C C . LEU A 1 745 ? -29.073 6.438 -5.571 1.00 87.75 745 LEU A C 1
ATOM 5636 O O . LEU A 1 745 ? -29.956 6.419 -6.424 1.00 87.75 745 LEU A O 1
ATOM 5640 N N . TYR A 1 746 ? -28.410 7.552 -5.248 1.00 91.50 746 TYR A N 1
ATOM 5641 C CA . TYR A 1 746 ? -28.641 8.807 -5.961 1.00 91.50 746 TYR A CA 1
ATOM 5642 C C . TYR A 1 746 ? -28.091 8.744 -7.388 1.00 91.50 746 TYR A C 1
ATOM 5644 O O . TYR A 1 746 ? -28.775 9.125 -8.333 1.00 91.50 746 TYR A O 1
ATOM 5652 N N . HIS A 1 747 ? -26.882 8.202 -7.552 1.00 88.19 747 HIS A N 1
ATOM 5653 C CA . HIS A 1 747 ? -26.228 8.046 -8.846 1.00 88.19 747 HIS A CA 1
ATOM 5654 C C . HIS A 1 747 ? -27.055 7.195 -9.815 1.00 88.19 747 HIS A C 1
ATOM 5656 O O . HIS A 1 747 ? -27.209 7.576 -10.970 1.00 88.19 747 HIS A O 1
ATOM 5662 N N . ALA A 1 748 ? -27.661 6.104 -9.334 1.00 85.50 748 ALA A N 1
ATOM 5663 C CA . ALA A 1 748 ? -28.518 5.228 -10.136 1.00 85.50 748 ALA A CA 1
ATOM 5664 C C . ALA A 1 748 ? -29.761 5.927 -10.728 1.00 85.50 748 ALA A C 1
ATOM 5666 O O . ALA A 1 748 ? -30.385 5.396 -11.645 1.00 85.50 748 ALA A O 1
ATOM 5667 N N . MET A 1 749 ? -30.133 7.104 -10.215 1.00 87.88 749 MET A N 1
ATOM 5668 C CA . MET A 1 749 ? -31.229 7.915 -10.752 1.00 87.88 749 MET A CA 1
ATOM 5669 C C . MET A 1 749 ? -30.782 8.997 -11.733 1.00 87.88 749 MET A C 1
ATOM 5671 O O . MET A 1 749 ? -31.625 9.585 -12.415 1.00 87.88 749 MET A O 1
ATOM 5675 N N . LEU A 1 750 ? -29.482 9.280 -11.802 1.00 87.56 750 LEU A N 1
ATOM 5676 C CA . LEU A 1 750 ? -28.939 10.263 -12.727 1.00 87.56 750 LEU A CA 1
ATOM 5677 C C . LEU A 1 750 ? -28.914 9.687 -14.145 1.00 87.56 750 LEU A C 1
ATOM 5679 O O . LEU A 1 750 ? -28.733 8.490 -14.360 1.00 87.56 750 LEU A O 1
ATOM 5683 N N . SER A 1 751 ? -29.084 10.554 -15.140 1.00 87.06 751 SER A N 1
ATOM 5684 C CA . SER A 1 751 ? -29.039 10.162 -16.550 1.00 87.06 751 SER A CA 1
ATOM 5685 C C . SER A 1 751 ? -28.347 11.225 -17.401 1.00 87.06 751 SER A C 1
ATOM 5687 O O . SER A 1 751 ? -28.190 12.375 -16.989 1.00 87.06 751 SER A O 1
ATOM 5689 N N . GLY A 1 752 ? -27.891 10.834 -18.594 1.00 86.88 752 GLY A N 1
ATOM 5690 C CA . GLY A 1 752 ? -27.206 11.741 -19.514 1.00 86.88 752 GLY A CA 1
ATOM 5691 C C . GLY A 1 752 ? -25.930 12.339 -18.914 1.00 86.88 752 GLY A C 1
ATOM 5692 O O . GLY A 1 752 ? -25.116 11.626 -18.329 1.00 86.88 752 GLY A O 1
ATOM 5693 N N . GLU A 1 753 ? -25.746 13.653 -19.064 1.00 81.06 753 GLU A N 1
ATOM 5694 C CA . GLU A 1 753 ? -24.556 14.351 -18.560 1.00 81.06 753 GLU A CA 1
ATOM 5695 C C . GLU A 1 753 ? -24.456 14.362 -17.028 1.00 81.06 753 GLU A C 1
ATOM 5697 O O . GLU A 1 753 ? -23.345 14.405 -16.498 1.00 81.06 753 GLU A O 1
ATOM 5702 N N . GLU A 1 754 ? -25.579 14.284 -16.305 1.00 83.06 754 GLU A N 1
ATOM 5703 C CA . GLU A 1 754 ? -25.579 14.292 -14.837 1.00 83.06 754 GLU A CA 1
ATOM 5704 C C . GLU A 1 754 ? -24.953 13.029 -14.247 1.00 83.06 754 GLU A C 1
ATOM 5706 O O . GLU A 1 754 ? -24.284 13.105 -13.220 1.00 83.06 754 GLU A O 1
ATOM 5711 N N . ALA A 1 755 ? -25.078 11.887 -14.926 1.00 82.62 755 ALA A N 1
ATOM 5712 C CA . ALA A 1 755 ? -24.429 10.647 -14.508 1.00 82.62 755 ALA A CA 1
ATOM 5713 C C . ALA A 1 755 ? -22.891 10.726 -14.596 1.00 82.62 755 ALA A C 1
ATOM 5715 O O . ALA A 1 755 ? -22.195 9.930 -13.980 1.00 82.62 755 ALA A O 1
ATOM 5716 N N . ALA A 1 756 ? -22.331 11.693 -15.332 1.00 82.38 756 ALA A N 1
ATOM 5717 C CA . ALA A 1 756 ? -20.883 11.894 -15.418 1.00 82.38 756 ALA A CA 1
ATOM 5718 C C . ALA A 1 756 ? -20.323 12.817 -14.318 1.00 82.38 756 ALA A C 1
ATOM 5720 O O . ALA A 1 756 ? -19.128 13.137 -14.345 1.00 82.38 756 ALA A O 1
ATOM 5721 N N . HIS A 1 757 ? -21.181 13.293 -13.412 1.00 88.50 757 HIS A N 1
ATOM 5722 C CA . HIS A 1 757 ? -20.828 14.146 -12.283 1.00 88.50 757 HIS A CA 1
ATOM 5723 C C . HIS A 1 757 ? -20.700 13.355 -10.983 1.00 88.50 757 HIS A C 1
ATOM 5725 O O . HIS A 1 757 ? -21.302 12.295 -10.812 1.00 88.50 757 HIS A O 1
ATOM 5731 N N . ASP A 1 758 ? -19.955 13.926 -10.037 1.00 91.62 758 ASP A N 1
ATOM 5732 C CA . ASP A 1 758 ? -19.961 13.448 -8.660 1.00 91.62 758 ASP A CA 1
ATOM 5733 C C . ASP A 1 758 ? -21.401 13.458 -8.093 1.00 91.62 758 ASP A C 1
ATOM 5735 O O . ASP A 1 758 ? -22.087 14.487 -8.186 1.00 91.62 758 ASP A O 1
ATOM 5739 N N . PRO A 1 759 ? -21.891 12.344 -7.513 1.00 92.31 759 PRO A N 1
ATOM 5740 C CA . PRO A 1 759 ? -23.278 12.238 -7.068 1.00 92.31 759 PRO A CA 1
ATOM 5741 C C . PRO A 1 759 ? -23.620 13.212 -5.937 1.00 92.31 759 PRO A C 1
ATOM 5743 O O . PRO A 1 759 ? -24.755 13.683 -5.876 1.00 92.31 759 PRO A O 1
ATOM 5746 N N . ALA A 1 760 ? -22.669 13.575 -5.073 1.00 94.56 760 ALA A N 1
ATOM 5747 C CA . ALA A 1 760 ? -22.892 14.566 -4.024 1.00 94.56 760 ALA A CA 1
ATOM 5748 C C . ALA A 1 760 ? -23.022 15.974 -4.619 1.00 94.56 760 ALA A C 1
ATOM 5750 O O . ALA A 1 760 ? -23.918 16.737 -4.255 1.00 94.56 760 ALA A O 1
ATOM 5751 N N . ALA A 1 761 ? -22.166 16.314 -5.583 1.00 95.31 761 ALA A N 1
ATOM 5752 C CA . ALA A 1 761 ? -22.242 17.595 -6.274 1.00 95.31 761 ALA A CA 1
ATOM 5753 C C . ALA A 1 761 ? -23.526 17.718 -7.115 1.00 95.31 761 ALA A C 1
ATOM 5755 O O . ALA A 1 761 ? -24.184 18.761 -7.110 1.00 95.31 761 ALA A O 1
ATOM 5756 N N . ALA A 1 762 ? -23.922 16.650 -7.814 1.00 95.00 762 ALA A N 1
ATOM 5757 C CA . ALA A 1 762 ? -25.194 16.592 -8.531 1.00 95.00 762 ALA A CA 1
ATOM 5758 C C . ALA A 1 762 ? -26.388 16.749 -7.573 1.00 95.00 762 ALA A C 1
ATOM 5760 O O . ALA A 1 762 ? -27.324 17.489 -7.873 1.00 95.00 762 ALA A O 1
ATOM 5761 N N . PHE A 1 763 ? -26.327 16.123 -6.394 1.00 95.81 763 PHE A N 1
ATOM 5762 C CA . PHE A 1 763 ? -27.343 16.237 -5.349 1.00 95.81 763 PHE A CA 1
ATOM 5763 C C . PHE A 1 763 ? -27.521 17.673 -4.843 1.00 95.81 763 PHE A C 1
ATOM 5765 O O . PHE A 1 763 ? -28.646 18.171 -4.742 1.00 95.81 763 PHE A O 1
ATOM 5772 N N . VAL A 1 764 ? -26.412 18.367 -4.580 1.00 95.94 764 VAL A N 1
ATOM 5773 C CA . VAL A 1 764 ? -26.423 19.778 -4.175 1.00 95.94 764 VAL A CA 1
ATOM 5774 C C . VAL A 1 764 ? -27.030 20.658 -5.270 1.00 95.94 764 VAL A C 1
ATOM 5776 O O . VAL A 1 764 ? -27.927 21.453 -4.989 1.00 95.94 764 VAL A O 1
ATOM 5779 N N . ARG A 1 765 ? -26.614 20.489 -6.534 1.00 94.69 765 ARG A N 1
ATOM 5780 C CA . ARG A 1 765 ? -27.144 21.285 -7.660 1.00 94.69 765 ARG A CA 1
ATOM 5781 C C . ARG A 1 765 ? -28.632 21.077 -7.909 1.00 94.69 765 ARG A C 1
ATOM 5783 O O . ARG A 1 765 ? -29.308 22.026 -8.294 1.00 94.69 765 ARG A O 1
ATOM 5790 N N . ALA A 1 766 ? -29.142 19.874 -7.662 1.00 93.81 766 ALA A N 1
ATOM 5791 C CA . ALA A 1 766 ? -30.564 19.564 -7.775 1.00 93.81 766 ALA A CA 1
ATOM 5792 C C . ALA A 1 766 ? -31.417 20.156 -6.631 1.00 93.81 766 ALA A C 1
ATOM 5794 O O . ALA A 1 766 ? -32.624 19.926 -6.587 1.00 93.81 766 ALA A O 1
ATOM 5795 N N . GLY A 1 767 ? -30.819 20.904 -5.695 1.00 94.31 767 GLY A N 1
ATOM 5796 C CA . GLY A 1 767 ? -31.536 21.515 -4.574 1.00 94.31 767 GLY A CA 1
ATOM 5797 C C . GLY A 1 767 ? -31.814 20.545 -3.426 1.00 94.31 767 GLY A C 1
ATOM 5798 O O . GLY A 1 767 ? -32.795 20.719 -2.708 1.00 94.31 767 GLY A O 1
ATOM 5799 N N . ARG A 1 768 ? -30.957 19.530 -3.249 1.00 93.88 768 ARG A N 1
ATOM 5800 C CA . ARG A 1 768 ? -31.035 18.523 -2.178 1.00 93.88 768 ARG A CA 1
ATOM 5801 C C . ARG A 1 768 ? -32.395 17.796 -2.115 1.00 93.88 768 ARG A C 1
ATOM 5803 O O . ARG A 1 768 ? -33.040 17.803 -1.062 1.00 93.88 768 ARG A O 1
ATOM 5810 N N . PRO A 1 769 ? -32.857 17.172 -3.215 1.00 94.50 769 PRO A N 1
ATOM 5811 C CA . PRO A 1 769 ? -34.174 16.544 -3.256 1.00 94.50 769 PRO A CA 1
ATOM 5812 C C . PRO A 1 769 ? -34.322 15.455 -2.184 1.00 94.50 769 PRO A C 1
ATOM 5814 O O . PRO A 1 769 ? -33.424 14.639 -1.974 1.00 94.50 769 PRO A O 1
ATOM 5817 N N . ALA A 1 770 ? -35.472 15.411 -1.515 1.00 92.44 770 ALA A N 1
ATOM 5818 C CA . ALA A 1 770 ? -35.773 14.330 -0.582 1.00 92.44 770 ALA A CA 1
ATOM 5819 C C . ALA A 1 770 ? -35.923 12.999 -1.335 1.00 92.44 770 ALA A C 1
ATOM 5821 O O . ALA A 1 770 ? -36.487 12.952 -2.428 1.00 92.44 770 ALA A O 1
ATOM 5822 N N . GLY A 1 771 ? -35.453 11.907 -0.736 1.00 91.56 771 GLY A N 1
ATOM 5823 C CA . GLY A 1 771 ? -35.571 10.583 -1.333 1.00 91.56 771 GLY A CA 1
ATOM 5824 C C . GLY A 1 771 ? -34.840 9.503 -0.544 1.00 91.56 771 GLY A C 1
ATOM 5825 O O . GLY A 1 771 ? -34.237 9.786 0.494 1.00 91.56 771 GLY A O 1
ATOM 5826 N N . PRO A 1 772 ? -34.868 8.250 -1.031 1.00 87.94 772 PRO A N 1
ATOM 5827 C CA . PRO A 1 772 ? -34.234 7.127 -0.353 1.00 87.94 772 PRO A CA 1
ATOM 5828 C C . PRO A 1 772 ? -32.718 7.300 -0.215 1.00 87.94 772 PRO A C 1
ATOM 5830 O O . PRO A 1 772 ? -32.130 6.724 0.682 1.00 87.94 772 PRO A O 1
ATOM 5833 N N . TRP A 1 773 ? -32.038 8.130 -0.998 1.00 91.44 773 TRP A N 1
ATOM 5834 C CA . TRP A 1 773 ? -30.602 8.388 -0.812 1.00 91.44 773 TRP A CA 1
ATOM 5835 C C . TRP A 1 773 ? -30.245 9.133 0.490 1.00 91.44 773 TRP A C 1
ATOM 5837 O O . TRP A 1 773 ? -29.064 9.350 0.737 1.00 91.44 773 TRP A O 1
ATOM 5847 N N . GLN A 1 774 ? -31.212 9.504 1.337 1.00 92.00 774 GLN A N 1
ATOM 5848 C CA . GLN A 1 774 ? -30.960 10.107 2.649 1.00 92.00 774 GLN A CA 1
ATOM 5849 C C . GLN A 1 774 ? -31.441 9.224 3.807 1.00 92.00 774 GLN A C 1
ATOM 5851 O O . GLN A 1 774 ? -32.609 8.839 3.882 1.00 92.00 774 GLN A O 1
ATOM 5856 N N . ARG A 1 775 ? -30.539 8.942 4.748 1.00 92.12 775 ARG A N 1
ATOM 5857 C CA . ARG A 1 775 ? -30.840 8.419 6.085 1.00 92.12 775 ARG A CA 1
ATOM 5858 C C . ARG A 1 775 ? -31.032 9.576 7.058 1.00 92.12 775 ARG A C 1
ATOM 5860 O O . ARG A 1 775 ? -30.369 10.606 6.957 1.00 92.12 775 ARG A O 1
ATOM 5867 N N . GLN A 1 776 ? -31.907 9.385 8.041 1.00 93.88 776 GLN A N 1
ATOM 5868 C CA . GLN A 1 776 ? -31.965 10.289 9.185 1.00 93.88 776 GLN A CA 1
ATOM 5869 C C . GLN A 1 776 ? -30.665 10.153 9.984 1.00 93.88 776 GLN A C 1
ATOM 5871 O O . GLN A 1 776 ? -30.312 9.050 10.397 1.00 93.88 776 GLN A O 1
ATOM 5876 N N . VAL A 1 777 ? -29.974 11.271 10.209 1.00 93.69 777 VAL A N 1
ATOM 5877 C CA . VAL A 1 777 ? -28.725 11.314 10.977 1.00 93.69 777 VAL A CA 1
ATOM 5878 C C . VAL A 1 777 ? -29.007 11.842 12.375 1.00 93.69 777 VAL A C 1
ATOM 5880 O O . VAL A 1 777 ? -29.539 12.940 12.541 1.00 93.69 777 VAL A O 1
ATOM 5883 N N . LEU A 1 778 ? -28.624 11.074 13.388 1.00 92.50 778 LEU A N 1
ATOM 5884 C CA . LEU A 1 778 ? -28.742 11.437 14.791 1.00 92.50 778 LEU A CA 1
ATOM 5885 C C . LEU A 1 778 ? -27.378 11.912 15.300 1.00 92.50 778 LEU A C 1
ATOM 5887 O O . LEU A 1 778 ? -26.411 11.149 15.320 1.00 92.50 778 LEU A O 1
ATOM 5891 N N . ARG A 1 779 ? -27.301 13.181 15.709 1.00 88.44 779 ARG A N 1
ATOM 5892 C CA . ARG A 1 779 ? -26.086 13.797 16.261 1.00 88.44 779 ARG A CA 1
ATOM 5893 C C . ARG A 1 779 ? -26.289 14.062 17.757 1.00 88.44 779 ARG A C 1
ATOM 5895 O O . ARG A 1 779 ? -27.234 14.782 18.096 1.00 88.44 779 ARG A O 1
ATOM 5902 N N . PRO A 1 780 ? -25.470 13.493 18.657 1.00 76.12 780 PRO A N 1
ATOM 5903 C CA . PRO A 1 780 ? -25.644 13.712 20.087 1.00 76.12 780 PRO A CA 1
ATOM 5904 C C . PRO A 1 780 ? -25.218 15.125 20.495 1.00 76.12 780 PRO A C 1
ATOM 5906 O O . PRO A 1 780 ? -24.252 15.681 19.975 1.00 76.12 780 PRO A O 1
ATOM 5909 N N . ALA A 1 781 ? -25.911 15.694 21.481 1.00 58.91 781 ALA A N 1
ATOM 5910 C CA . ALA A 1 781 ? -25.412 16.846 22.225 1.00 58.91 781 ALA A CA 1
ATOM 5911 C C . ALA A 1 781 ? -24.546 16.366 23.405 1.00 58.91 781 ALA A C 1
ATOM 5913 O O . ALA A 1 781 ? -24.788 15.296 23.955 1.00 58.91 781 ALA A O 1
ATOM 5914 N N . LEU A 1 782 ? -23.596 17.188 23.868 1.00 56.12 782 LEU A N 1
ATOM 5915 C CA . LEU A 1 782 ? -22.733 16.892 25.033 1.00 56.12 782 LEU A CA 1
ATOM 5916 C C . LEU A 1 782 ? -23.486 16.754 26.375 1.00 56.12 782 LEU A C 1
ATOM 5918 O O . LEU A 1 782 ? -22.863 16.595 27.422 1.00 56.12 782 LEU A O 1
ATOM 5922 N N . ARG A 1 783 ? -24.817 16.883 26.388 1.00 52.62 783 ARG A N 1
ATOM 5923 C CA . ARG A 1 783 ? -25.616 16.862 27.617 1.00 52.62 783 ARG A CA 1
ATOM 5924 C C . ARG A 1 783 ? -26.239 15.482 27.839 1.00 52.62 783 ARG A C 1
ATOM 5926 O O . ARG A 1 783 ? -26.716 14.888 26.875 1.00 52.62 783 ARG A O 1
ATOM 5933 N N . PRO A 1 784 ? -26.282 14.999 29.093 1.00 53.50 784 PRO A N 1
ATOM 5934 C CA . PRO A 1 784 ? -26.972 13.764 29.416 1.00 53.50 784 PRO A CA 1
ATOM 5935 C C . PRO A 1 784 ? -28.478 13.835 29.111 1.00 53.50 784 PRO A C 1
ATOM 5937 O O . PRO A 1 784 ? -29.054 14.929 29.172 1.00 53.50 784 PRO A O 1
ATOM 5940 N N . PRO A 1 785 ? -29.106 12.680 28.817 1.00 57.19 785 PRO A N 1
ATOM 5941 C CA . PRO A 1 785 ? -30.545 12.571 28.589 1.00 57.19 785 PRO A CA 1
ATOM 5942 C C . PRO A 1 785 ? -31.311 13.119 29.800 1.00 57.19 785 PRO A C 1
ATOM 5944 O O . PRO A 1 785 ? -30.939 12.850 30.944 1.00 57.19 785 PRO A O 1
ATOM 5947 N N . GLN A 1 786 ? -32.351 13.924 29.571 1.00 54.31 786 GLN A N 1
ATOM 5948 C CA . GLN A 1 786 ? -33.119 14.558 30.656 1.00 54.31 786 GLN A CA 1
ATOM 5949 C C . GLN A 1 786 ? -34.368 13.757 31.046 1.00 54.31 786 GLN A C 1
ATOM 5951 O O . GLN A 1 786 ? -34.974 14.059 32.078 1.00 54.31 786 GLN A O 1
ATOM 5956 N N . ARG A 1 787 ? -34.782 12.762 30.247 1.00 62.12 787 ARG A N 1
ATOM 5957 C CA . ARG A 1 787 ? -36.000 11.979 30.491 1.00 62.12 787 ARG A CA 1
ATOM 5958 C C . ARG A 1 787 ? -35.689 10.492 30.604 1.00 62.12 787 ARG A C 1
ATOM 5960 O O . ARG A 1 787 ? -34.996 9.924 29.771 1.00 62.12 787 ARG A O 1
ATOM 5967 N N . ARG A 1 788 ? -36.290 9.838 31.602 1.00 65.75 788 ARG A N 1
ATOM 5968 C CA . ARG A 1 788 ? -36.314 8.373 31.658 1.00 65.75 788 ARG A CA 1
ATOM 5969 C C . ARG A 1 788 ? -37.234 7.833 30.569 1.00 65.75 788 ARG A C 1
ATOM 5971 O O . ARG A 1 788 ? -38.383 8.265 30.461 1.00 65.75 788 ARG A O 1
ATOM 5978 N N . SER A 1 789 ? -36.723 6.895 29.781 1.00 68.44 789 SER A N 1
ATOM 5979 C CA . SER A 1 789 ? -37.532 6.128 28.835 1.00 68.44 789 SER A CA 1
ATOM 5980 C C . SER A 1 789 ? -38.494 5.210 29.596 1.00 68.44 789 SER A C 1
ATOM 5982 O O . SER A 1 789 ? -38.106 4.600 30.587 1.00 68.44 789 SER A O 1
ATOM 5984 N N . GLY A 1 790 ? -39.746 5.115 29.140 1.00 79.19 790 GLY A N 1
ATOM 5985 C CA . GLY A 1 790 ? -40.719 4.137 29.645 1.00 79.19 790 GLY A CA 1
ATOM 5986 C C . GLY A 1 790 ? -40.645 2.773 28.946 1.00 79.19 790 GLY A C 1
ATOM 5987 O O . GLY A 1 790 ? -41.496 1.925 29.194 1.00 79.19 790 GLY A O 1
ATOM 5988 N N . LEU A 1 791 ? -39.686 2.585 28.034 1.00 88.94 791 LEU A N 1
ATOM 5989 C CA . LEU A 1 791 ? -39.487 1.339 27.296 1.00 88.94 791 LEU A CA 1
ATOM 5990 C C . LEU A 1 791 ? -38.758 0.300 28.151 1.00 88.94 791 LEU A C 1
ATOM 5992 O O . LEU A 1 791 ? -37.856 0.645 28.911 1.00 88.94 791 LEU A O 1
ATOM 5996 N N . ARG A 1 792 ? -39.077 -0.979 27.948 1.00 93.81 792 ARG A N 1
ATOM 5997 C CA . ARG A 1 792 ? -38.264 -2.100 28.432 1.00 93.81 792 ARG A CA 1
ATOM 5998 C C . ARG A 1 792 ? -37.046 -2.246 27.528 1.00 93.81 792 ARG A C 1
ATOM 6000 O O . ARG A 1 792 ? -37.198 -2.512 26.333 1.00 93.81 792 ARG A O 1
ATOM 6007 N N . VAL A 1 793 ? -35.855 -2.065 28.091 1.00 93.56 793 VAL A N 1
ATOM 6008 C CA . VAL A 1 793 ? -34.591 -2.035 27.345 1.00 93.56 793 VAL A CA 1
ATOM 6009 C C . VAL A 1 793 ? -33.727 -3.242 27.703 1.00 93.56 793 VAL A C 1
ATOM 6011 O O . VAL A 1 793 ? -33.428 -3.455 28.875 1.00 93.56 793 VAL A O 1
ATOM 6014 N N . GLY A 1 794 ? -33.299 -4.003 26.696 1.00 95.00 794 GLY A N 1
ATOM 6015 C CA . GLY A 1 794 ? -32.317 -5.080 26.853 1.00 95.00 794 GLY A CA 1
ATOM 6016 C C . GLY A 1 794 ? -31.006 -4.739 26.147 1.00 95.00 794 GLY A C 1
ATOM 6017 O O . GLY A 1 794 ? -31.020 -4.251 25.023 1.00 95.00 794 GLY A O 1
ATOM 6018 N N . LEU A 1 795 ? -29.857 -4.995 26.766 1.00 95.38 795 LEU A N 1
ATOM 6019 C CA . LEU A 1 795 ? -28.548 -4.855 26.124 1.00 95.38 795 LEU A CA 1
ATOM 6020 C C . LEU A 1 795 ? -27.853 -6.216 26.084 1.00 95.38 795 LEU A C 1
ATOM 6022 O O . LEU A 1 795 ? -27.514 -6.769 27.128 1.00 95.38 795 LEU A O 1
ATOM 6026 N N . HIS A 1 796 ? -27.617 -6.738 24.879 1.00 96.81 796 HIS A N 1
ATOM 6027 C CA . HIS A 1 796 ? -26.787 -7.918 24.662 1.00 96.81 796 HIS A CA 1
ATOM 6028 C C . HIS A 1 796 ? -25.346 -7.504 24.348 1.00 96.81 796 HIS A C 1
ATOM 6030 O O . HIS A 1 796 ? -25.080 -6.871 23.321 1.00 96.81 796 HIS A O 1
ATOM 6036 N N . LEU A 1 797 ? -24.415 -7.909 25.214 1.00 95.38 797 LEU A N 1
ATOM 6037 C CA . LEU A 1 797 ? -22.982 -7.700 25.053 1.00 95.38 797 LEU A CA 1
ATOM 6038 C C . LEU A 1 797 ? -22.259 -9.039 24.856 1.00 95.38 797 LEU A C 1
ATOM 6040 O O . LEU A 1 797 ? -22.117 -9.814 25.799 1.00 95.38 797 LEU A O 1
ATOM 6044 N N . HIS A 1 798 ? -21.753 -9.307 23.654 1.00 95.38 798 HIS A N 1
ATOM 6045 C CA . HIS A 1 798 ? -20.954 -10.511 23.409 1.00 95.38 798 HIS A CA 1
ATOM 6046 C C . HIS A 1 798 ? -19.466 -10.279 23.725 1.00 95.38 798 HIS A C 1
ATOM 6048 O O . HIS A 1 798 ? -18.814 -9.429 23.123 1.00 95.38 798 HIS A O 1
ATOM 6054 N N . VAL A 1 799 ? -18.896 -11.031 24.667 1.00 92.94 799 VAL A N 1
ATOM 6055 C CA . VAL A 1 799 ? -17.515 -10.883 25.156 1.00 92.94 799 VAL A CA 1
ATOM 6056 C C . VAL A 1 799 ? -16.746 -12.186 24.942 1.00 92.94 799 VAL A C 1
ATOM 6058 O O . VAL A 1 799 ? -16.545 -12.991 25.857 1.00 92.94 799 VAL A O 1
ATOM 6061 N N . HIS A 1 800 ? -16.286 -12.392 23.706 1.00 87.44 800 HIS A N 1
ATOM 6062 C CA . HIS A 1 800 ? -15.327 -13.454 23.396 1.00 87.44 800 HIS A CA 1
ATOM 6063 C C . HIS A 1 800 ? -13.930 -13.132 23.959 1.00 87.44 800 HIS A C 1
ATOM 6065 O O . HIS A 1 800 ? -13.287 -14.002 24.542 1.00 87.44 800 HIS A O 1
ATOM 6071 N N . HIS A 1 801 ? -13.491 -11.874 23.856 1.00 84.06 801 HIS A N 1
ATOM 6072 C CA . HIS A 1 801 ? -12.226 -11.369 24.404 1.00 84.06 801 HIS A CA 1
ATOM 6073 C C . HIS A 1 801 ? -12.491 -10.497 25.637 1.00 84.06 801 HIS A C 1
ATOM 6075 O O . HIS A 1 801 ? -13.156 -9.465 25.527 1.00 84.06 801 HIS A O 1
ATOM 6081 N N . ASP A 1 802 ? -12.010 -10.903 26.813 1.00 81.81 802 ASP A N 1
ATOM 6082 C CA . ASP A 1 802 ? -12.319 -10.243 28.086 1.00 81.81 802 ASP A CA 1
ATOM 6083 C C . ASP A 1 802 ? -11.316 -9.152 28.502 1.00 81.81 802 ASP A C 1
ATOM 6085 O O . ASP A 1 802 ? -11.581 -8.410 29.448 1.00 81.81 802 ASP A O 1
ATOM 6089 N N . GLU A 1 803 ? -10.215 -8.959 27.767 1.00 79.19 803 GLU A N 1
ATOM 6090 C CA . GLU A 1 803 ? -9.188 -7.953 28.082 1.00 79.19 803 GLU A CA 1
ATOM 6091 C C . GLU A 1 803 ? -9.719 -6.505 28.002 1.00 79.19 803 GLU A C 1
ATOM 6093 O O . GLU A 1 803 ? -9.222 -5.616 28.694 1.00 79.19 803 GLU A O 1
ATOM 6098 N N . GLY A 1 804 ? -10.756 -6.263 27.189 1.00 75.81 804 GLY A N 1
ATOM 6099 C CA . GLY A 1 804 ? -11.380 -4.948 26.977 1.00 75.81 804 GLY A CA 1
ATOM 6100 C C . GLY A 1 804 ? -12.685 -4.706 27.745 1.00 75.81 804 GLY A C 1
ATOM 6101 O O . GLY A 1 804 ? -13.254 -3.617 27.657 1.00 75.81 804 GLY A O 1
ATOM 6102 N N . VAL A 1 805 ? -13.184 -5.684 28.512 1.00 87.00 805 VAL A N 1
ATOM 6103 C CA . VAL A 1 805 ? -14.534 -5.614 29.111 1.00 87.00 805 VAL A CA 1
ATOM 6104 C C . VAL A 1 805 ? -14.694 -4.467 30.117 1.00 87.00 805 VAL A C 1
ATOM 6106 O O . VAL A 1 805 ? -15.764 -3.874 30.238 1.00 87.00 805 VAL A O 1
ATOM 6109 N N . ALA A 1 806 ? -13.611 -4.095 30.803 1.00 85.06 806 ALA A N 1
ATOM 6110 C CA . ALA A 1 806 ? -13.619 -2.982 31.746 1.00 85.06 806 ALA A CA 1
ATOM 6111 C C . ALA A 1 806 ? -13.880 -1.627 31.062 1.00 85.06 806 ALA A C 1
ATOM 6113 O O . ALA A 1 806 ? -14.472 -0.743 31.679 1.00 85.06 806 ALA A O 1
ATOM 6114 N N . ASP A 1 807 ? -13.448 -1.453 29.809 1.00 84.06 807 ASP A N 1
ATOM 6115 C CA . ASP A 1 807 ? -13.719 -0.234 29.041 1.00 84.06 807 ASP A CA 1
ATOM 6116 C C . ASP A 1 807 ? -15.196 -0.153 28.636 1.00 84.06 807 ASP A C 1
ATOM 6118 O O . ASP A 1 807 ? -15.846 0.864 28.868 1.00 84.06 807 ASP A O 1
ATOM 6122 N N . LEU A 1 808 ? -15.751 -1.266 28.144 1.00 88.88 808 LEU A N 1
ATOM 6123 C CA . LEU A 1 808 ? -17.168 -1.393 27.791 1.00 88.88 808 LEU A CA 1
ATOM 6124 C C . LEU A 1 808 ? -18.077 -1.051 28.979 1.00 88.88 808 LEU A C 1
ATOM 6126 O O . LEU A 1 808 ? -18.965 -0.207 28.865 1.00 88.88 808 LEU A O 1
ATOM 6130 N N . PHE A 1 809 ? -17.818 -1.634 30.151 1.00 90.94 809 PHE A N 1
ATOM 6131 C CA . PHE A 1 809 ? -18.609 -1.347 31.349 1.00 90.94 809 PHE A CA 1
ATOM 6132 C C . PHE A 1 809 ? -18.456 0.091 31.844 1.00 90.94 809 PHE A C 1
ATOM 6134 O O . PHE A 1 809 ? -19.439 0.677 32.295 1.00 90.94 809 PHE A O 1
ATOM 6141 N N . ARG A 1 810 ? -17.277 0.708 31.691 1.00 85.44 810 ARG A N 1
ATOM 6142 C CA . ARG A 1 810 ? -17.087 2.132 32.011 1.00 85.44 810 ARG A CA 1
ATOM 6143 C C . ARG A 1 810 ? -17.951 3.041 31.133 1.00 85.44 810 ARG A C 1
ATOM 6145 O O . ARG A 1 810 ? -18.398 4.079 31.608 1.00 85.44 810 ARG A O 1
ATOM 6152 N N . ARG A 1 811 ? -18.199 2.655 29.879 1.00 86.94 811 ARG A N 1
ATOM 6153 C CA . ARG A 1 811 ? -19.059 3.392 28.935 1.00 86.94 811 ARG A CA 1
ATOM 6154 C C . ARG A 1 811 ? -20.551 3.198 29.224 1.00 86.94 811 ARG A C 1
ATOM 6156 O O . ARG A 1 811 ? -21.332 4.122 29.027 1.00 86.94 811 ARG A O 1
ATOM 6163 N N . ILE A 1 812 ? -20.938 2.028 29.737 1.00 88.00 812 ILE A N 1
ATOM 6164 C CA . ILE A 1 812 ? -22.331 1.675 30.072 1.00 88.00 812 ILE A CA 1
ATOM 6165 C C . ILE A 1 812 ? -22.765 2.260 31.432 1.00 88.00 812 ILE A C 1
ATOM 6167 O O . ILE A 1 812 ? -23.910 2.699 31.594 1.00 88.00 812 ILE A O 1
ATOM 6171 N N . ALA A 1 813 ? -21.859 2.309 32.414 1.00 83.44 813 ALA A N 1
ATOM 6172 C CA . ALA A 1 813 ? -22.163 2.730 33.786 1.00 83.44 813 ALA A CA 1
ATOM 6173 C C . ALA A 1 813 ? -22.851 4.109 33.911 1.00 83.44 813 ALA A C 1
ATOM 6175 O O . ALA A 1 813 ? -23.836 4.197 34.646 1.00 83.44 813 ALA A O 1
ATOM 6176 N N . PRO A 1 814 ? -22.450 5.170 33.176 1.00 76.44 814 PRO A N 1
ATOM 6177 C CA . PRO A 1 814 ? -23.109 6.474 33.263 1.00 76.44 814 PRO A CA 1
ATOM 6178 C C . PRO A 1 814 ? -24.600 6.446 32.906 1.00 76.44 814 PRO A C 1
ATOM 6180 O O . PRO A 1 814 ? -25.404 7.085 33.580 1.00 76.44 814 PRO A O 1
ATOM 6183 N N . ALA A 1 815 ? -24.991 5.694 31.873 1.00 70.88 815 ALA A N 1
ATOM 6184 C CA . ALA A 1 815 ? -26.395 5.569 31.477 1.00 70.88 815 ALA A CA 1
ATOM 6185 C C . ALA A 1 815 ? -27.202 4.716 32.476 1.00 70.88 815 ALA A C 1
ATOM 6187 O O . ALA A 1 815 ? -28.367 5.018 32.748 1.00 70.88 815 ALA A O 1
ATOM 6188 N N . SER A 1 816 ? -26.543 3.724 33.083 1.00 70.12 816 SER A N 1
ATOM 6189 C CA . SER A 1 816 ? -27.091 2.859 34.138 1.00 70.12 816 SER A CA 1
ATOM 6190 C C . SER A 1 816 ? -27.389 3.612 35.438 1.00 70.12 816 SER A C 1
ATOM 6192 O O . SER A 1 816 ? -28.287 3.241 36.185 1.00 70.12 816 SER A O 1
ATOM 6194 N N . ALA A 1 817 ? -26.651 4.692 35.712 1.00 60.41 817 ALA A N 1
ATOM 6195 C CA . ALA A 1 817 ? -26.734 5.448 36.959 1.00 60.41 817 ALA A CA 1
ATOM 6196 C C . ALA A 1 817 ? -27.931 6.422 37.052 1.00 60.41 817 ALA A C 1
ATOM 6198 O O . ALA A 1 817 ? -28.058 7.123 38.057 1.00 60.41 817 ALA A O 1
ATOM 6199 N N . GLY A 1 818 ? -28.830 6.481 36.056 1.00 59.94 818 GLY A N 1
ATOM 6200 C CA . GLY A 1 818 ? -30.079 7.240 36.223 1.00 59.94 818 GLY A CA 1
ATOM 6201 C C . GLY A 1 818 ? -30.869 7.653 34.980 1.00 59.94 818 GLY A C 1
ATOM 6202 O O . GLY A 1 818 ? -31.916 8.283 35.161 1.00 59.94 818 GLY A O 1
ATOM 6203 N N . ALA A 1 819 ? -30.420 7.322 33.762 1.00 62.56 819 ALA A N 1
ATOM 6204 C CA . ALA A 1 819 ? -31.076 7.750 32.519 1.00 62.56 819 ALA A CA 1
ATOM 6205 C C . ALA A 1 819 ? -31.954 6.662 31.863 1.00 62.56 819 ALA A C 1
ATOM 6207 O O . ALA A 1 819 ? -33.023 6.989 31.349 1.00 62.56 819 ALA A O 1
ATOM 6208 N N . ILE A 1 820 ? -31.543 5.385 31.896 1.00 75.38 820 ILE A N 1
ATOM 6209 C CA . ILE A 1 820 ? -32.301 4.253 31.327 1.00 75.38 820 ILE A CA 1
ATOM 6210 C C . ILE A 1 820 ? -32.233 3.043 32.265 1.00 75.38 820 ILE A C 1
ATOM 6212 O O . ILE A 1 820 ? -31.140 2.553 32.563 1.00 75.38 820 ILE A O 1
ATOM 6216 N N . ASP A 1 821 ? -33.398 2.514 32.645 1.00 82.00 821 ASP A N 1
ATOM 6217 C CA . ASP A 1 821 ? -33.505 1.191 33.264 1.00 82.00 821 ASP A CA 1
ATOM 6218 C C . ASP A 1 821 ? -33.365 0.127 32.160 1.00 82.00 821 ASP A C 1
ATOM 6220 O O . ASP A 1 821 ? -34.118 0.137 31.184 1.00 82.00 821 ASP A O 1
ATOM 6224 N N . HIS A 1 822 ? -32.362 -0.746 32.269 1.00 89.19 822 HIS A N 1
ATOM 6225 C CA . HIS A 1 822 ? -32.072 -1.772 31.267 1.00 89.19 822 HIS A CA 1
ATOM 6226 C C . HIS A 1 822 ? -31.562 -3.057 31.917 1.00 89.19 822 HIS A C 1
ATOM 6228 O O . HIS A 1 822 ? -30.871 -3.014 32.937 1.00 89.19 822 HIS A O 1
ATOM 6234 N N . ASP A 1 823 ? -31.846 -4.182 31.268 1.00 92.75 823 ASP A N 1
ATOM 6235 C CA . ASP A 1 823 ? -31.262 -5.474 31.610 1.00 92.75 823 ASP A CA 1
ATOM 6236 C C . ASP A 1 823 ? -30.014 -5.724 30.760 1.00 92.75 823 ASP A C 1
ATOM 6238 O O . ASP A 1 823 ? -30.019 -5.519 29.543 1.00 92.75 823 ASP A O 1
ATOM 6242 N N . LEU A 1 824 ? -28.938 -6.185 31.398 1.00 93.88 824 LEU A N 1
ATOM 6243 C CA . LEU A 1 824 ? -27.668 -6.477 30.739 1.00 93.88 824 LEU A CA 1
ATOM 6244 C C . LEU A 1 824 ? -27.453 -7.992 30.645 1.00 93.88 824 LEU A C 1
ATOM 6246 O O . LEU A 1 824 ? -27.219 -8.654 31.658 1.00 93.88 824 LEU A O 1
ATOM 6250 N N . LEU A 1 825 ? -27.487 -8.516 29.418 1.00 95.94 825 LEU A N 1
ATOM 6251 C CA . LEU A 1 825 ? -27.133 -9.893 29.082 1.00 95.94 825 LEU A CA 1
ATOM 6252 C C . LEU A 1 825 ? -25.718 -9.917 28.496 1.00 95.94 825 LEU A C 1
ATOM 6254 O O . LEU A 1 825 ? -25.463 -9.307 27.457 1.00 95.94 825 LEU A O 1
ATOM 6258 N N . VAL A 1 826 ? -24.802 -10.653 29.122 1.00 96.38 826 VAL A N 1
ATOM 6259 C CA . VAL A 1 826 ? -23.429 -10.817 28.634 1.00 96.38 826 VAL A CA 1
ATOM 6260 C C . VAL A 1 826 ? -23.198 -12.261 28.209 1.00 96.38 826 VAL A C 1
ATOM 6262 O O . VAL A 1 826 ? -23.319 -13.176 29.020 1.00 96.38 826 VAL A O 1
ATOM 6265 N N . SER A 1 827 ? -22.829 -12.480 26.948 1.00 95.75 827 SER A N 1
ATOM 6266 C CA . SER A 1 827 ? -22.468 -13.813 26.454 1.00 95.75 827 SER A CA 1
ATOM 6267 C C . SER A 1 827 ? -20.952 -13.987 26.361 1.00 95.75 827 SER A C 1
ATOM 6269 O O . SER A 1 827 ? -20.222 -13.061 26.013 1.00 95.75 827 SER A O 1
ATOM 6271 N N . THR A 1 828 ? -20.454 -15.178 26.679 1.00 95.44 828 THR A N 1
ATOM 6272 C CA . THR A 1 828 ? -19.045 -15.575 26.518 1.00 95.44 828 THR A CA 1
ATOM 6273 C C . THR A 1 828 ? -18.962 -17.077 26.223 1.00 95.44 828 THR A C 1
ATOM 6275 O O . THR A 1 828 ? -19.997 -17.726 26.115 1.00 95.44 828 THR A O 1
ATOM 6278 N N . ASP A 1 829 ? -17.766 -17.649 26.084 1.00 93.06 829 ASP A N 1
ATOM 6279 C CA . ASP A 1 829 ? -17.589 -19.075 25.743 1.00 93.06 829 ASP A CA 1
ATOM 6280 C C . ASP A 1 829 ? -16.942 -19.934 26.840 1.00 93.06 829 ASP A C 1
ATOM 6282 O O . ASP A 1 829 ? -16.765 -21.140 26.664 1.00 93.06 829 ASP A O 1
ATOM 6286 N N . SER A 1 830 ? -16.602 -19.339 27.988 1.00 94.38 830 SER A N 1
ATOM 6287 C CA . SER A 1 830 ? -16.012 -20.077 29.100 1.00 94.38 830 SER A CA 1
ATOM 6288 C C . SER A 1 830 ? -16.461 -19.563 30.464 1.00 94.38 830 SER A C 1
ATOM 6290 O O . SER A 1 830 ? -16.691 -18.369 30.672 1.00 94.38 830 SER A O 1
ATOM 6292 N N . ALA A 1 831 ? -16.551 -20.485 31.425 1.00 93.56 831 ALA A N 1
ATOM 6293 C CA . ALA A 1 831 ? -16.899 -20.170 32.809 1.00 93.56 831 ALA A CA 1
ATOM 6294 C C . ALA A 1 831 ? -15.865 -19.238 33.471 1.00 93.56 831 ALA A C 1
ATOM 6296 O O . ALA A 1 831 ? -16.228 -18.339 34.228 1.00 93.56 831 ALA A O 1
ATOM 6297 N N . ASP A 1 832 ? -14.583 -19.393 33.130 1.00 92.62 832 ASP A N 1
ATOM 6298 C CA . ASP A 1 832 ? -13.515 -18.537 33.651 1.00 92.62 832 ASP A CA 1
ATOM 6299 C C . ASP A 1 832 ? -13.668 -17.085 33.181 1.00 92.62 832 ASP A C 1
ATOM 6301 O O . ASP A 1 832 ? -13.483 -16.152 33.968 1.00 92.62 832 ASP A O 1
ATOM 6305 N N . LYS A 1 833 ? -14.043 -16.878 31.908 1.00 94.06 833 LYS A N 1
ATOM 6306 C CA . LYS A 1 833 ? -14.363 -15.541 31.390 1.00 94.06 833 LYS A CA 1
ATOM 6307 C C . LYS A 1 833 ? -15.600 -14.978 32.071 1.00 94.06 833 LYS A C 1
ATOM 6309 O O . LYS A 1 833 ? -15.567 -13.829 32.504 1.00 94.06 833 LYS A O 1
ATOM 6314 N N . ALA A 1 834 ? -16.644 -15.787 32.256 1.00 94.38 834 ALA A N 1
ATOM 6315 C CA . ALA A 1 834 ? -17.856 -15.366 32.955 1.00 94.38 834 ALA A CA 1
ATOM 6316 C C . ALA A 1 834 ? -17.555 -14.821 34.366 1.00 94.38 834 ALA A C 1
ATOM 6318 O O . ALA A 1 834 ? -18.035 -13.746 34.731 1.00 94.38 834 ALA A O 1
ATOM 6319 N N . ALA A 1 835 ? -16.684 -15.491 35.127 1.00 92.12 835 ALA A N 1
ATOM 6320 C CA . ALA A 1 835 ? -16.264 -15.024 36.448 1.00 92.12 835 ALA A CA 1
ATOM 6321 C C . ALA A 1 835 ? -15.523 -13.671 36.395 1.00 92.12 835 ALA A C 1
ATOM 6323 O O . ALA A 1 835 ? -15.814 -12.764 37.182 1.00 92.12 835 ALA A O 1
ATOM 6324 N N . ARG A 1 836 ? -14.587 -13.497 35.448 1.00 93.38 836 ARG A N 1
ATOM 6325 C CA . ARG A 1 836 ? -13.824 -12.241 35.289 1.00 93.38 836 ARG A CA 1
ATOM 6326 C C . ARG A 1 836 ? -14.695 -11.077 34.822 1.00 93.38 836 ARG A C 1
ATOM 6328 O O . ARG A 1 836 ? -14.529 -9.959 35.314 1.00 93.38 836 ARG A O 1
ATOM 6335 N N . ILE A 1 837 ? -15.649 -11.346 33.935 1.00 94.00 837 ILE A N 1
ATOM 6336 C CA . ILE A 1 837 ? -16.669 -10.394 33.487 1.00 94.00 837 ILE A CA 1
ATOM 6337 C C . ILE A 1 837 ? -17.519 -9.941 34.680 1.00 94.00 837 ILE A C 1
ATOM 6339 O O . ILE A 1 837 ? -17.658 -8.739 34.900 1.00 94.00 837 ILE A O 1
ATOM 6343 N N . GLY A 1 838 ? -18.012 -10.868 35.508 1.00 93.50 838 GLY A N 1
ATOM 6344 C CA . GLY A 1 838 ? -18.784 -10.523 36.706 1.00 93.50 838 GLY A CA 1
ATOM 6345 C C . GLY A 1 838 ? -18.013 -9.628 37.679 1.00 93.50 838 GLY A C 1
ATOM 6346 O O . GLY A 1 838 ? -18.523 -8.604 38.139 1.00 93.50 838 GLY A O 1
ATOM 6347 N N . ALA A 1 839 ? -16.736 -9.937 37.915 1.00 91.81 839 ALA A N 1
ATOM 6348 C CA . ALA A 1 839 ? -15.860 -9.097 38.731 1.00 91.81 839 ALA A CA 1
ATOM 6349 C C . ALA A 1 839 ? -15.608 -7.706 38.112 1.00 91.81 839 ALA A C 1
ATOM 6351 O O . ALA A 1 839 ? -15.414 -6.724 38.832 1.00 91.81 839 ALA A O 1
ATOM 6352 N N . ALA A 1 840 ? -15.577 -7.590 36.782 1.00 91.81 840 ALA A N 1
ATOM 6353 C CA . ALA A 1 840 ? -15.464 -6.302 36.103 1.00 91.81 840 ALA A CA 1
ATOM 6354 C C . ALA A 1 840 ? -16.751 -5.467 36.223 1.00 91.81 840 ALA A C 1
ATOM 6356 O O . ALA A 1 840 ? -16.653 -4.270 36.492 1.00 91.81 840 ALA A O 1
ATOM 6357 N N . ALA A 1 841 ? -17.931 -6.084 36.102 1.00 91.56 841 ALA A N 1
ATOM 6358 C CA . ALA A 1 841 ? -19.219 -5.403 36.261 1.00 91.56 841 ALA A CA 1
ATOM 6359 C C . ALA A 1 841 ? -19.381 -4.833 37.679 1.00 91.56 841 ALA A C 1
ATOM 6361 O O . ALA A 1 841 ? -19.685 -3.651 37.843 1.00 91.56 841 ALA A O 1
ATOM 6362 N N . ALA A 1 842 ? -19.056 -5.638 38.698 1.00 89.69 842 ALA A N 1
ATOM 6363 C CA . ALA A 1 842 ? -19.078 -5.207 40.094 1.00 89.69 842 ALA A CA 1
ATOM 6364 C C . ALA A 1 842 ? -18.141 -4.010 40.349 1.00 89.69 842 ALA A C 1
ATOM 6366 O O . ALA A 1 842 ? -18.528 -3.046 41.006 1.00 89.69 842 ALA A O 1
ATOM 6367 N N . ARG A 1 843 ? -16.924 -4.027 39.783 1.00 89.81 843 ARG A N 1
ATOM 6368 C CA . ARG A 1 843 ? -15.970 -2.903 39.884 1.00 89.81 843 ARG A CA 1
ATOM 6369 C C . ARG A 1 843 ? -16.459 -1.631 39.193 1.00 89.81 843 ARG A C 1
ATOM 6371 O O . ARG A 1 843 ? -16.104 -0.543 39.632 1.00 89.81 843 ARG A O 1
ATOM 6378 N N . ALA A 1 844 ? -17.246 -1.762 38.129 1.00 85.75 844 ALA A N 1
ATOM 6379 C CA . ALA A 1 844 ? -17.838 -0.635 37.414 1.00 85.75 844 ALA A CA 1
ATOM 6380 C C . ALA A 1 844 ? -19.109 -0.082 38.090 1.00 85.75 844 ALA A C 1
ATOM 6382 O O . ALA A 1 844 ? -19.650 0.916 37.621 1.00 85.75 844 ALA A O 1
ATOM 6383 N N . GLY A 1 845 ? -19.585 -0.705 39.176 1.00 85.75 845 GLY A N 1
ATOM 6384 C CA . GLY A 1 845 ? -20.809 -0.296 39.870 1.00 85.75 845 GLY A CA 1
ATOM 6385 C C . GLY A 1 845 ? -22.094 -0.615 39.099 1.00 85.75 845 GLY A C 1
ATOM 6386 O O . GLY A 1 845 ? -23.117 0.021 39.339 1.00 85.75 845 GLY A O 1
ATOM 6387 N N . LEU A 1 846 ? -22.044 -1.570 38.166 1.00 85.75 846 LEU A N 1
ATOM 6388 C CA . LEU A 1 846 ? -23.217 -2.037 37.430 1.00 85.75 846 LEU A CA 1
ATOM 6389 C C . LEU A 1 846 ? -24.006 -3.067 38.259 1.00 85.75 846 LEU A C 1
ATOM 6391 O O . LEU A 1 846 ? -23.394 -3.831 39.015 1.00 85.75 846 LEU A O 1
ATOM 6395 N N . PRO A 1 847 ? -25.342 -3.152 38.095 1.00 83.94 847 PRO A N 1
ATOM 6396 C CA . PRO A 1 847 ? -26.098 -4.329 38.510 1.00 83.94 847 PRO A CA 1
ATOM 6397 C C . PRO A 1 847 ? -25.474 -5.597 37.922 1.00 83.94 847 PRO A C 1
ATOM 6399 O O . PRO A 1 847 ? -24.909 -5.568 36.827 1.00 83.94 847 PRO A O 1
ATOM 6402 N N . MET A 1 848 ? -25.558 -6.710 38.652 1.00 86.06 848 MET A N 1
ATOM 6403 C CA . MET A 1 848 ? -24.954 -7.963 38.206 1.00 86.06 848 MET A CA 1
ATOM 6404 C C . MET A 1 848 ? -25.619 -8.434 36.896 1.00 86.06 848 MET A C 1
ATOM 6406 O O . MET A 1 848 ? -26.826 -8.679 36.916 1.00 86.06 848 MET A O 1
ATOM 6410 N N . PRO A 1 849 ? -24.876 -8.560 35.778 1.00 90.50 849 PRO A N 1
ATOM 6411 C CA . PRO A 1 849 ? -25.456 -8.980 34.504 1.00 90.50 849 PRO A CA 1
ATOM 6412 C C . PRO A 1 849 ? -25.894 -10.451 34.504 1.00 90.50 849 PRO A C 1
ATOM 6414 O O . PRO A 1 849 ? -25.312 -11.273 35.217 1.00 90.50 849 PRO A O 1
ATOM 6417 N N . ASP A 1 850 ? -26.859 -10.796 33.641 1.00 94.75 850 ASP A N 1
ATOM 6418 C CA . ASP A 1 850 ? -27.130 -12.188 33.251 1.00 94.75 850 ASP A CA 1
ATOM 6419 C C . ASP A 1 850 ? -25.965 -12.654 32.367 1.00 94.75 850 ASP A C 1
ATOM 6421 O O . ASP A 1 850 ? -25.807 -12.179 31.243 1.00 94.75 850 ASP A O 1
ATOM 6425 N N . ILE A 1 851 ? -25.090 -13.519 32.890 1.00 96.00 851 ILE A N 1
ATOM 6426 C CA . ILE A 1 851 ? -23.924 -14.014 32.150 1.00 96.00 851 ILE A CA 1
ATOM 6427 C C . ILE A 1 851 ? -24.199 -15.429 31.647 1.00 96.00 851 ILE A C 1
ATOM 6429 O O . ILE A 1 851 ? -24.359 -16.354 32.445 1.00 96.00 851 ILE A O 1
ATOM 6433 N N . ARG A 1 852 ? -24.170 -15.618 30.324 1.00 96.38 852 ARG A N 1
ATOM 6434 C CA . ARG A 1 852 ? -24.394 -16.918 29.675 1.00 96.38 852 ARG A CA 1
ATOM 6435 C C . ARG A 1 852 ? -23.157 -17.403 28.924 1.00 96.38 852 ARG A C 1
ATOM 6437 O O . ARG A 1 852 ? -22.458 -16.624 28.279 1.00 96.38 852 ARG A O 1
ATOM 6444 N N . VAL A 1 853 ? -22.895 -18.706 29.012 1.00 96.00 853 VAL A N 1
ATOM 6445 C CA . VAL A 1 853 ? -21.743 -19.363 28.378 1.00 96.00 853 VAL A CA 1
ATOM 6446 C C . VAL A 1 853 ? -22.221 -20.236 27.221 1.00 96.00 853 VAL A C 1
ATOM 6448 O O . VAL A 1 853 ? -22.972 -21.183 27.450 1.00 96.00 853 VAL A O 1
ATOM 6451 N N . TRP A 1 854 ? -21.786 -19.932 25.998 1.00 94.25 854 TRP A N 1
ATOM 6452 C CA . TRP A 1 854 ? -22.212 -20.588 24.755 1.00 94.25 854 TRP A CA 1
ATOM 6453 C C . TRP A 1 854 ? -21.019 -21.067 23.916 1.00 94.25 854 TRP A C 1
ATOM 6455 O O . TRP A 1 854 ? -19.902 -20.604 24.130 1.00 94.25 854 TRP A O 1
ATOM 6465 N N . PRO A 1 855 ? -21.213 -21.982 22.948 1.00 90.62 855 PRO A N 1
ATOM 6466 C CA . PRO A 1 855 ? -20.134 -22.396 22.056 1.00 90.62 855 PRO A CA 1
ATOM 6467 C C . PRO A 1 855 ? -19.532 -21.207 21.296 1.00 90.62 855 PRO A C 1
ATOM 6469 O O . PRO A 1 855 ? -20.254 -20.303 20.875 1.00 90.62 855 PRO A O 1
ATOM 6472 N N . ASN A 1 856 ? -18.218 -21.236 21.060 1.00 88.88 856 ASN A N 1
ATOM 6473 C CA . ASN A 1 856 ? -17.534 -20.256 20.214 1.00 88.88 856 ASN A CA 1
ATOM 6474 C C . ASN A 1 856 ? -17.842 -20.505 18.724 1.00 88.88 856 ASN A C 1
ATOM 6476 O O . ASN A 1 856 ? -16.994 -20.986 17.973 1.00 88.88 856 ASN A O 1
ATOM 6480 N N . ARG A 1 857 ? -19.091 -20.262 18.315 1.00 90.56 857 ARG A N 1
ATOM 6481 C CA . ARG A 1 857 ? -19.601 -20.526 16.966 1.00 90.56 857 ARG A CA 1
ATOM 6482 C C . ARG A 1 857 ? -20.509 -19.385 16.513 1.00 90.56 857 ARG A C 1
ATOM 6484 O O . ARG A 1 857 ? -21.336 -18.903 17.277 1.00 90.56 857 ARG A O 1
ATOM 6491 N N . GLY A 1 858 ? -20.335 -18.933 15.271 1.00 89.44 858 GLY A N 1
ATOM 6492 C CA . GLY A 1 858 ? -21.104 -17.817 14.707 1.00 89.44 858 GLY A CA 1
ATOM 6493 C C . GLY A 1 858 ? -20.685 -16.413 15.171 1.00 89.44 858 GLY A C 1
ATOM 6494 O O . GLY A 1 858 ? -21.443 -15.469 14.958 1.00 89.44 858 GLY A O 1
ATOM 6495 N N . ARG A 1 859 ? -19.490 -16.264 15.767 1.00 90.94 859 ARG A N 1
ATOM 6496 C CA . ARG A 1 859 ? -18.931 -14.994 16.284 1.00 90.94 859 ARG A CA 1
ATOM 6497 C C . ARG A 1 859 ? -19.901 -14.293 17.236 1.00 90.94 859 ARG A C 1
ATOM 6499 O O . ARG A 1 859 ? -20.302 -14.919 18.199 1.00 90.94 859 ARG A O 1
ATOM 6506 N N . ASP A 1 860 ? -20.267 -13.036 17.007 1.00 93.00 860 ASP A N 1
ATOM 6507 C CA . ASP A 1 860 ? -21.254 -12.290 17.800 1.00 93.00 860 ASP A CA 1
ATOM 6508 C C . ASP A 1 860 ? -22.711 -12.559 17.365 1.00 93.00 860 ASP A C 1
ATOM 6510 O O . ASP A 1 860 ? -23.614 -12.579 18.207 1.00 93.00 860 ASP A O 1
ATOM 6514 N N . ILE A 1 861 ? -22.928 -12.869 16.081 1.00 95.00 861 ILE A N 1
ATOM 6515 C CA . ILE A 1 861 ? -24.250 -13.120 15.485 1.00 95.00 861 ILE A CA 1
ATOM 6516 C C . ILE A 1 861 ? -24.880 -14.411 16.012 1.00 95.00 861 ILE A C 1
ATOM 6518 O O . ILE A 1 861 ? -26.071 -14.429 16.318 1.00 95.00 861 ILE A O 1
ATOM 6522 N N . GLY A 1 862 ? -24.104 -15.492 16.124 1.00 95.31 862 GLY A N 1
ATOM 6523 C CA . GLY A 1 862 ? -24.579 -16.776 16.651 1.00 95.31 862 GLY A CA 1
ATOM 6524 C C . GLY A 1 862 ? -25.116 -16.651 18.079 1.00 95.31 862 GLY A C 1
ATOM 6525 O O . GLY A 1 862 ? -26.291 -16.933 18.315 1.00 95.31 862 GLY A O 1
ATOM 6526 N N . PRO A 1 863 ? -24.310 -16.140 19.020 1.00 95.75 863 PRO A N 1
ATOM 6527 C CA . PRO A 1 863 ? -24.755 -15.717 20.335 1.00 95.75 863 PRO A CA 1
ATOM 6528 C C . PRO A 1 863 ? -26.027 -14.865 20.307 1.00 95.75 863 PRO A C 1
ATOM 6530 O O . PRO A 1 863 ? -27.003 -15.190 20.979 1.00 95.75 863 PRO A O 1
ATOM 6533 N N . PHE A 1 864 ? -26.064 -13.806 19.505 1.00 96.12 864 PHE A N 1
ATOM 6534 C CA . PHE A 1 864 ? -27.213 -12.909 19.498 1.00 96.12 864 PHE A CA 1
ATOM 6535 C C . PHE A 1 864 ? -28.505 -13.561 18.976 1.00 96.12 864 PHE A C 1
ATOM 6537 O O . PHE A 1 864 ? -29.537 -13.475 19.638 1.00 96.12 864 PHE A O 1
ATOM 6544 N N . LEU A 1 865 ? -28.467 -14.222 17.816 1.00 95.44 865 LEU A N 1
ATOM 6545 C CA . LEU A 1 865 ? -29.662 -14.777 17.171 1.00 95.44 865 LEU A CA 1
ATOM 6546 C C . LEU A 1 865 ? -30.057 -16.149 17.729 1.00 95.44 865 LEU A C 1
ATOM 6548 O O . LEU A 1 865 ? -31.235 -16.387 17.990 1.00 95.44 865 LEU A O 1
ATOM 6552 N N . THR A 1 866 ? -29.086 -17.042 17.933 1.00 95.25 866 THR A N 1
ATOM 6553 C CA . THR A 1 866 ? -29.327 -18.415 18.413 1.00 95.25 866 THR A CA 1
ATOM 6554 C C . THR A 1 866 ? -29.306 -18.493 19.936 1.00 95.25 866 THR A C 1
ATOM 6556 O O . THR A 1 866 ? -30.168 -19.128 20.536 1.00 95.25 866 THR A O 1
ATOM 6559 N N . GLY A 1 867 ? -28.330 -17.850 20.581 1.00 93.12 867 GLY A N 1
ATOM 6560 C CA . GLY A 1 867 ? -28.132 -17.958 22.026 1.00 93.12 867 GLY A CA 1
ATOM 6561 C C . GLY A 1 867 ? -29.174 -17.204 22.857 1.00 93.12 867 GLY A C 1
ATOM 6562 O O . GLY A 1 867 ? -29.740 -17.777 23.791 1.00 93.12 867 GLY A O 1
ATOM 6563 N N . CYS A 1 868 ? -29.445 -15.929 22.542 1.00 91.25 868 CYS A N 1
ATOM 6564 C CA . CYS A 1 868 ? -30.491 -15.162 23.237 1.00 91.25 868 CYS A CA 1
ATOM 6565 C C . CYS A 1 868 ? -31.869 -15.781 22.983 1.00 91.25 868 CYS A C 1
ATOM 6567 O O . CYS A 1 868 ? -32.689 -15.886 23.897 1.00 91.25 868 CYS A O 1
ATOM 6569 N N . GLY A 1 869 ? -32.091 -16.204 21.736 1.00 86.69 869 GLY A N 1
ATOM 6570 C CA . GLY A 1 869 ? -33.336 -16.793 21.276 1.00 86.69 869 GLY A CA 1
ATOM 6571 C C . GLY A 1 869 ? -34.496 -15.798 21.196 1.00 86.69 869 GLY A C 1
ATOM 6572 O O . GLY A 1 869 ? -34.416 -14.637 21.610 1.00 86.69 869 GLY A O 1
ATOM 6573 N N . ARG A 1 870 ? -35.613 -16.285 20.646 1.00 91.12 870 ARG A N 1
ATOM 6574 C CA . ARG A 1 870 ? -36.823 -15.490 20.399 1.00 91.12 870 ARG A CA 1
ATOM 6575 C C . ARG A 1 870 ? -37.472 -14.958 21.685 1.00 91.12 870 ARG A C 1
ATOM 6577 O O . ARG A 1 870 ? -37.928 -13.821 21.724 1.00 91.12 870 ARG A O 1
ATOM 6584 N N . GLU A 1 871 ? -37.489 -15.759 22.745 1.00 89.19 871 GLU A N 1
ATOM 6585 C CA . GLU A 1 871 ? -38.140 -15.384 24.008 1.00 89.19 871 GLU A CA 1
ATOM 6586 C C . GLU A 1 871 ? -37.487 -14.155 24.654 1.00 89.19 871 GLU A C 1
ATOM 6588 O O . GLU A 1 871 ? -38.176 -13.297 25.206 1.00 89.19 871 GLU A O 1
ATOM 6593 N N . TRP A 1 872 ? -36.159 -14.036 24.549 1.00 92.31 872 TRP A N 1
ATOM 6594 C CA . TRP A 1 872 ? -35.428 -12.898 25.100 1.00 92.31 872 TRP A CA 1
ATOM 6595 C C . TRP A 1 872 ? -35.733 -11.611 24.331 1.00 92.31 872 TRP A C 1
ATOM 6597 O O . TRP A 1 872 ? -36.052 -10.596 24.944 1.00 92.31 872 TRP A O 1
ATOM 6607 N N . ILE A 1 873 ? -35.696 -11.649 22.992 1.00 92.94 873 ILE A N 1
ATOM 6608 C CA . ILE A 1 873 ? -35.955 -10.456 22.172 1.00 92.94 873 ILE A CA 1
ATOM 6609 C C . ILE A 1 873 ? -37.400 -9.951 22.350 1.00 92.94 873 ILE A C 1
ATOM 6611 O O . ILE A 1 873 ? -37.617 -8.746 22.440 1.00 92.94 873 ILE A O 1
ATOM 6615 N N . GLU A 1 874 ? -38.388 -10.845 22.480 1.00 93.31 874 GLU A N 1
ATOM 6616 C CA . GLU A 1 874 ? -39.802 -10.483 22.682 1.00 93.31 874 GLU A CA 1
ATOM 6617 C C . GLU A 1 874 ? -40.095 -9.857 24.057 1.00 93.31 874 GLU A C 1
ATOM 6619 O O . GLU A 1 874 ? -41.110 -9.171 24.222 1.00 93.31 874 GLU A O 1
ATOM 6624 N N . HIS A 1 875 ? -39.214 -10.057 25.043 1.00 95.06 875 HIS A N 1
ATOM 6625 C CA . HIS A 1 875 ? -39.378 -9.482 26.377 1.00 95.06 875 HIS A CA 1
ATOM 6626 C C . HIS A 1 875 ? -39.175 -7.959 26.403 1.00 95.06 875 HIS A C 1
ATOM 6628 O O . HIS A 1 875 ? -39.782 -7.267 27.225 1.00 95.06 875 HIS A O 1
ATOM 6634 N N . TYR A 1 876 ? -38.353 -7.432 25.494 1.00 96.31 876 TYR A N 1
ATOM 6635 C CA . TYR A 1 876 ? -37.971 -6.022 25.452 1.00 96.31 876 TYR A CA 1
ATOM 6636 C C . TYR A 1 876 ? -38.693 -5.268 24.338 1.00 96.31 876 TYR A C 1
ATOM 6638 O O . TYR A 1 876 ? -39.053 -5.838 23.309 1.00 96.31 876 TYR A O 1
ATOM 6646 N N . ASP A 1 877 ? -38.871 -3.961 24.516 1.00 95.88 877 ASP A N 1
ATOM 6647 C CA . ASP A 1 877 ? -39.405 -3.089 23.467 1.00 95.88 877 ASP A CA 1
ATOM 6648 C C . ASP A 1 877 ? -38.292 -2.662 22.496 1.00 95.88 877 ASP A C 1
ATOM 6650 O O . ASP A 1 877 ? -38.507 -2.588 21.280 1.00 95.88 877 ASP A O 1
ATOM 6654 N N . ILE A 1 878 ? -37.094 -2.410 23.034 1.00 96.12 878 ILE A N 1
ATOM 6655 C CA . ILE A 1 878 ? -35.874 -2.119 22.275 1.00 96.12 878 ILE A CA 1
ATOM 6656 C C . ILE A 1 878 ? -34.700 -2.933 22.814 1.00 96.12 878 ILE A C 1
ATOM 6658 O O . ILE A 1 878 ? -34.595 -3.165 24.022 1.00 96.12 878 ILE A O 1
ATOM 6662 N N . VAL A 1 879 ? -33.790 -3.311 21.919 1.00 96.94 879 VAL A N 1
ATOM 6663 C CA . VAL A 1 879 ? -32.537 -3.968 22.279 1.00 96.94 879 VAL A CA 1
ATOM 6664 C C . VAL A 1 879 ? -31.321 -3.278 21.690 1.00 96.94 879 VAL A C 1
ATOM 6666 O O . VAL A 1 879 ? -31.340 -2.812 20.552 1.00 96.94 879 VAL A O 1
ATOM 6669 N N . GLY A 1 880 ? -30.250 -3.241 22.472 1.00 96.62 880 GLY A N 1
ATOM 6670 C CA . GLY A 1 880 ? -28.907 -2.935 22.006 1.00 96.62 880 GLY A CA 1
ATOM 6671 C C . GLY A 1 880 ? -28.134 -4.226 21.780 1.00 96.62 880 GLY A C 1
ATOM 6672 O O . GLY A 1 880 ? -28.224 -5.156 22.584 1.00 96.62 880 GLY A O 1
ATOM 6673 N N . HIS A 1 881 ? -27.350 -4.273 20.711 1.00 97.44 881 HIS A N 1
ATOM 6674 C CA . HIS A 1 881 ? -26.367 -5.318 20.481 1.00 97.44 881 HIS A CA 1
ATOM 6675 C C . HIS A 1 881 ? -24.988 -4.687 20.300 1.00 97.44 881 HIS A C 1
ATOM 6677 O O . HIS A 1 881 ? -24.789 -3.809 19.460 1.00 97.44 881 HIS A O 1
ATOM 6683 N N . ALA A 1 882 ? -24.036 -5.128 21.117 1.00 95.19 882 ALA A N 1
ATOM 6684 C CA . ALA A 1 882 ? -22.634 -4.770 21.006 1.00 95.19 882 ALA A CA 1
ATOM 6685 C C . ALA A 1 882 ? -21.769 -5.989 21.328 1.00 95.19 882 ALA A C 1
ATOM 6687 O O . ALA A 1 882 ? -22.230 -6.976 21.907 1.00 95.19 882 ALA A O 1
ATOM 6688 N N . HIS A 1 883 ? -20.487 -5.922 20.990 1.00 93.06 883 HIS A N 1
ATOM 6689 C CA . HIS A 1 883 ? -19.557 -6.989 21.322 1.00 93.06 883 HIS A CA 1
ATOM 6690 C C . HIS A 1 883 ? -18.151 -6.448 21.591 1.00 93.06 883 HIS A C 1
ATOM 6692 O O . HIS A 1 883 ? -17.791 -5.355 21.154 1.00 93.06 883 HIS A O 1
ATOM 6698 N N . ALA A 1 884 ? -17.328 -7.211 22.307 1.00 87.00 884 ALA A N 1
ATOM 6699 C CA . ALA A 1 884 ? -15.907 -6.919 22.417 1.00 87.00 884 ALA A CA 1
ATOM 6700 C C . ALA A 1 884 ? -15.290 -6.996 21.014 1.00 87.00 884 ALA A C 1
ATOM 6702 O O . ALA A 1 884 ? -15.261 -8.058 20.384 1.00 87.00 884 ALA A O 1
ATOM 6703 N N . LYS A 1 885 ? -14.848 -5.851 20.490 1.00 77.94 885 LYS A N 1
ATOM 6704 C CA . LYS A 1 885 ? -14.293 -5.754 19.143 1.00 77.94 885 LYS A CA 1
ATOM 6705 C C . LYS A 1 885 ? -12.789 -5.967 19.184 1.00 77.94 885 LYS A C 1
ATOM 6707 O O . LYS A 1 885 ? -12.035 -5.102 19.618 1.00 77.94 885 LYS A O 1
ATOM 6712 N N . ARG A 1 886 ? -12.361 -7.111 18.663 1.00 65.81 886 ARG A N 1
ATOM 6713 C CA . ARG A 1 886 ? -10.991 -7.343 18.216 1.00 65.81 886 ARG A CA 1
ATOM 6714 C C . ARG A 1 886 ? -11.068 -7.682 16.740 1.00 65.81 886 ARG A C 1
ATOM 6716 O O . ARG A 1 886 ? -11.822 -8.570 16.357 1.00 65.81 886 ARG A O 1
ATOM 6723 N N . SER A 1 887 ? -10.320 -6.959 15.922 1.00 56.22 887 SER A N 1
ATOM 6724 C CA . SER A 1 887 ? -10.289 -7.176 14.480 1.00 56.22 887 SER A CA 1
ATOM 6725 C C . SER A 1 887 ? -8.917 -7.735 14.145 1.00 56.22 887 SER A C 1
ATOM 6727 O O . SER A 1 887 ? -8.023 -6.962 13.818 1.00 56.22 887 SER A O 1
ATOM 6729 N N . PRO A 1 888 ? -8.710 -9.062 14.275 1.00 42.41 888 PRO A N 1
ATOM 6730 C CA . PRO A 1 888 ? -7.391 -9.686 14.130 1.00 42.41 888 PRO A CA 1
ATOM 6731 C C . PRO A 1 888 ? -6.780 -9.507 12.731 1.00 42.41 888 PRO A C 1
ATOM 6733 O O . PRO A 1 888 ? -5.618 -9.825 12.520 1.00 42.41 888 PRO A O 1
ATOM 6736 N N . HIS A 1 889 ? -7.574 -9.014 11.783 1.00 40.56 889 HIS A N 1
ATOM 6737 C CA . HIS A 1 889 ? -7.207 -8.751 10.399 1.00 40.56 889 HIS A CA 1
ATOM 6738 C C . HIS A 1 889 ? -6.765 -7.302 10.131 1.00 40.56 889 HIS A C 1
ATOM 6740 O O . HIS A 1 889 ? -6.401 -6.999 9.000 1.00 40.56 889 HIS A O 1
ATOM 6746 N N . LEU A 1 890 ? -6.838 -6.418 11.132 1.00 36.38 890 LEU A N 1
ATOM 6747 C CA . LEU A 1 890 ? -6.392 -5.023 11.062 1.00 36.38 890 LEU A CA 1
ATOM 6748 C C . LEU A 1 890 ? -5.199 -4.802 11.997 1.00 36.38 890 LEU A C 1
ATOM 6750 O O . LEU A 1 890 ? -5.070 -5.499 13.008 1.00 36.38 890 LEU A O 1
ATOM 6754 N N . GLU A 1 891 ? -4.376 -3.792 11.708 1.00 45.22 891 GLU A N 1
ATOM 6755 C CA . GLU A 1 891 ? -3.291 -3.391 12.607 1.00 45.22 891 GLU A CA 1
ATOM 6756 C C . GLU A 1 891 ? -3.847 -2.985 13.988 1.00 45.22 891 GLU A C 1
ATOM 6758 O O . GLU A 1 891 ? -4.959 -2.454 14.075 1.00 45.22 891 GLU A O 1
ATOM 6763 N N . PRO A 1 892 ? -3.117 -3.180 15.105 1.00 46.94 892 PRO A N 1
ATOM 6764 C CA . PRO A 1 892 ? -3.652 -2.938 16.449 1.00 46.94 892 PRO A CA 1
ATOM 6765 C C . PRO A 1 892 ? -4.223 -1.528 16.669 1.00 46.94 892 PRO A C 1
ATOM 6767 O O . PRO A 1 892 ? -5.217 -1.364 17.377 1.00 46.94 892 PRO A O 1
ATOM 6770 N N . THR A 1 893 ? -3.630 -0.506 16.046 1.00 55.47 893 THR A N 1
ATOM 6771 C CA . THR A 1 893 ? -4.102 0.887 16.108 1.00 55.47 893 THR A CA 1
ATOM 6772 C C . THR A 1 893 ? -5.382 1.108 15.302 1.00 55.47 893 THR A C 1
ATOM 6774 O O . THR A 1 893 ? -6.267 1.827 15.761 1.00 55.47 893 THR A O 1
ATOM 6777 N N . GLU A 1 894 ? -5.515 0.465 14.142 1.00 55.53 894 GLU A N 1
ATOM 6778 C CA . GLU A 1 894 ? -6.713 0.497 13.295 1.00 55.53 894 GLU A CA 1
ATOM 6779 C C . GLU A 1 894 ? -7.857 -0.301 13.927 1.00 55.53 894 GLU A C 1
ATOM 6781 O O . GLU A 1 894 ? -8.985 0.183 14.005 1.00 55.53 894 GLU A O 1
ATOM 6786 N N . SER A 1 895 ? -7.565 -1.486 14.474 1.00 60.62 895 SER A N 1
ATOM 6787 C CA . SER A 1 895 ? -8.528 -2.277 15.244 1.00 60.62 895 SER A CA 1
ATOM 6788 C C . SER A 1 895 ? -9.029 -1.505 16.466 1.00 60.62 895 SER A C 1
ATOM 6790 O O . SER A 1 895 ? -10.222 -1.560 16.760 1.00 60.62 895 SER A O 1
ATOM 6792 N N . ALA A 1 896 ? -8.153 -0.786 17.178 1.00 69.62 896 ALA A N 1
ATOM 6793 C CA . ALA A 1 896 ? -8.544 0.041 18.320 1.00 69.62 896 ALA A CA 1
ATOM 6794 C C . ALA A 1 896 ? -9.357 1.274 17.896 1.00 69.62 896 ALA A C 1
ATOM 6796 O O . ALA A 1 896 ? -10.332 1.617 18.563 1.00 69.62 896 ALA A O 1
ATOM 6797 N N . ARG A 1 897 ? -8.998 1.924 16.779 1.00 76.25 897 ARG A N 1
ATOM 6798 C CA . ARG A 1 897 ? -9.758 3.050 16.216 1.00 76.25 897 ARG A CA 1
ATOM 6799 C C . ARG A 1 897 ? -11.160 2.616 15.791 1.00 76.25 897 ARG A C 1
ATOM 6801 O O . ARG A 1 897 ? -12.123 3.257 16.194 1.00 76.25 897 ARG A O 1
ATOM 6808 N N . TRP A 1 898 ? -11.285 1.496 15.076 1.00 82.88 898 TRP A N 1
ATOM 6809 C CA . TRP A 1 898 ? -12.583 0.946 14.674 1.00 82.88 898 TRP A CA 1
ATOM 6810 C C . TRP A 1 898 ? -13.431 0.526 15.879 1.00 82.88 898 TRP A C 1
ATOM 6812 O O . TRP A 1 898 ? -14.609 0.866 15.948 1.00 82.88 898 TRP A O 1
ATOM 6822 N N . ALA A 1 899 ? -12.837 -0.163 16.858 1.00 83.38 899 ALA A N 1
ATOM 6823 C CA . ALA A 1 899 ? -13.527 -0.519 18.095 1.00 83.38 899 ALA A CA 1
ATOM 6824 C C . ALA A 1 899 ? -14.050 0.726 18.829 1.00 83.38 899 ALA A C 1
ATOM 6826 O O . ALA A 1 899 ? -15.231 0.786 19.159 1.00 83.38 899 ALA A O 1
ATOM 6827 N N . ASN A 1 900 ? -13.206 1.747 19.011 1.00 83.88 900 ASN A N 1
ATOM 6828 C CA . ASN A 1 900 ? -13.613 3.004 19.635 1.00 83.88 900 ASN A CA 1
ATOM 6829 C C . ASN A 1 900 ? -14.714 3.711 18.840 1.00 83.88 900 ASN A C 1
ATOM 6831 O O . ASN A 1 900 ? -15.687 4.130 19.448 1.00 83.88 900 ASN A O 1
ATOM 6835 N N . PHE A 1 901 ? -14.615 3.793 17.510 1.00 89.50 901 PHE A N 1
ATOM 6836 C CA . PHE A 1 901 ? -15.672 4.350 16.659 1.00 89.50 901 PHE A CA 1
ATOM 6837 C C . PHE A 1 901 ? -17.032 3.682 16.935 1.00 89.50 901 PHE A C 1
ATOM 6839 O O . PHE A 1 901 ? -18.014 4.367 17.220 1.00 89.50 901 PHE A O 1
ATOM 6846 N N . LEU A 1 902 ? -17.082 2.345 16.951 1.00 92.38 902 LEU A N 1
ATOM 6847 C CA . LEU A 1 902 ? -18.316 1.608 17.244 1.00 92.38 902 LEU A CA 1
ATOM 6848 C C . LEU A 1 902 ? -18.804 1.840 18.680 1.00 92.38 902 LEU A C 1
ATOM 6850 O O . LEU A 1 902 ? -19.988 2.100 18.900 1.00 92.38 902 LEU A O 1
ATOM 6854 N N . PHE A 1 903 ? -17.906 1.775 19.666 1.00 91.06 903 PHE A N 1
ATOM 6855 C CA . PHE A 1 903 ? -18.267 1.949 21.073 1.00 91.06 903 PHE A CA 1
ATOM 6856 C C . PHE A 1 903 ? -18.790 3.351 21.360 1.00 91.06 903 PHE A C 1
ATOM 6858 O O . PHE A 1 903 ? -19.804 3.480 22.043 1.00 91.06 903 PHE A O 1
ATOM 6865 N N . GLU A 1 904 ? -18.142 4.383 20.818 1.00 87.75 904 GLU A N 1
ATOM 6866 C CA . GLU A 1 904 ? -18.570 5.773 20.957 1.00 87.75 904 GLU A CA 1
ATOM 6867 C C . GLU A 1 904 ? -19.974 5.978 20.397 1.00 87.75 904 GLU A C 1
ATOM 6869 O O . GLU A 1 904 ? -20.771 6.652 21.036 1.00 87.75 904 GLU A O 1
ATOM 6874 N N . HIS A 1 905 ? -20.302 5.359 19.258 1.00 91.75 905 HIS A N 1
ATOM 6875 C CA . HIS A 1 905 ? -21.586 5.534 18.578 1.00 91.75 905 HIS A CA 1
ATOM 6876 C C . HIS A 1 905 ? -22.737 4.679 19.130 1.00 91.75 905 HIS A C 1
ATOM 6878 O O . HIS A 1 905 ? -23.895 5.080 18.990 1.00 91.75 905 HIS A O 1
ATOM 6884 N N . VAL A 1 906 ? -22.451 3.510 19.716 1.00 93.44 906 VAL A N 1
ATOM 6885 C CA . VAL A 1 906 ? -23.478 2.556 20.185 1.00 93.44 906 VAL A CA 1
ATOM 6886 C C . VAL A 1 906 ? -23.652 2.598 21.700 1.00 93.44 906 VAL A C 1
ATOM 6888 O O . VAL A 1 906 ? -24.783 2.603 22.182 1.00 93.44 906 VAL A O 1
ATOM 6891 N N . LEU A 1 907 ? -22.559 2.639 22.463 1.00 91.12 907 LEU A N 1
ATOM 6892 C CA . LEU A 1 907 ? -22.594 2.591 23.929 1.00 91.12 907 LEU A CA 1
ATOM 6893 C C . LEU A 1 907 ? -22.425 3.993 24.524 1.00 91.12 907 LEU A C 1
ATOM 6895 O O . LEU A 1 907 ? -23.268 4.459 25.293 1.00 91.12 907 LEU A O 1
ATOM 6899 N N . GLY A 1 908 ? -21.359 4.682 24.118 1.00 84.19 908 GLY A N 1
ATOM 6900 C CA . GLY A 1 908 ? -20.997 6.024 24.555 1.00 84.19 908 GLY A CA 1
ATOM 6901 C C . GLY A 1 908 ? -19.538 6.141 24.997 1.00 84.19 908 GLY A C 1
ATOM 6902 O O . GLY A 1 908 ? -18.740 5.216 24.841 1.00 84.19 908 GLY A O 1
ATOM 6903 N N . GLY A 1 909 ? -19.197 7.291 25.574 1.00 79.69 909 GLY A N 1
ATOM 6904 C CA . GLY A 1 909 ? -17.847 7.647 26.019 1.00 79.69 909 GLY A CA 1
ATOM 6905 C C . GLY A 1 909 ? -17.670 9.160 26.012 1.00 79.69 909 GLY A C 1
ATOM 6906 O O . GLY A 1 909 ? -17.785 9.809 27.049 1.00 79.69 909 GLY A O 1
ATOM 6907 N N . PHE A 1 910 ? -17.475 9.717 24.822 1.00 70.69 910 PHE A N 1
ATOM 6908 C CA . PHE A 1 910 ? -17.525 11.145 24.530 1.00 70.69 910 PHE A CA 1
ATOM 6909 C C . PHE A 1 910 ? -18.934 11.713 24.738 1.00 70.69 910 PHE A C 1
ATOM 6911 O O . PHE A 1 910 ? -19.104 12.766 25.351 1.00 70.69 910 PHE A O 1
ATOM 6918 N N . ALA A 1 911 ? -19.949 10.989 24.261 1.00 74.19 911 ALA A N 1
ATOM 6919 C CA . ALA A 1 911 ? -21.360 11.305 24.458 1.00 74.19 911 ALA A CA 1
ATOM 6920 C C . ALA A 1 911 ? -22.105 10.110 25.088 1.00 74.19 911 ALA A C 1
ATOM 6922 O O . ALA A 1 911 ? -21.693 8.962 24.902 1.00 74.19 911 ALA A O 1
ATOM 6923 N N . PRO A 1 912 ? -23.208 10.334 25.827 1.00 80.50 912 PRO A N 1
ATOM 6924 C CA . PRO A 1 912 ? -23.990 9.266 26.455 1.00 80.50 912 PRO A CA 1
ATOM 6925 C C . PRO A 1 912 ? -24.932 8.588 25.441 1.00 80.50 912 PRO A C 1
ATOM 6927 O O . PRO A 1 912 ? -26.155 8.718 25.527 1.00 80.50 912 PRO A O 1
ATOM 6930 N N . MET A 1 913 ? -24.359 7.883 24.459 1.00 86.81 913 MET A N 1
ATOM 6931 C CA . MET A 1 913 ? -25.090 7.399 23.280 1.00 86.81 913 MET A CA 1
ATOM 6932 C C . MET A 1 913 ? -26.204 6.406 23.583 1.00 86.81 913 MET A C 1
ATOM 6934 O O . MET A 1 913 ? -27.284 6.555 23.024 1.00 86.81 913 MET A O 1
ATOM 6938 N N . MET A 1 914 ? -26.004 5.455 24.498 1.00 88.75 914 MET A N 1
ATOM 6939 C CA . MET A 1 914 ? -27.071 4.531 24.902 1.00 88.75 914 MET A CA 1
ATOM 6940 C C . MET A 1 914 ? -28.318 5.286 25.396 1.00 88.75 914 MET A C 1
ATOM 6942 O O . MET A 1 914 ? -29.429 5.043 24.928 1.00 88.75 914 MET A O 1
ATOM 6946 N N . GLY A 1 915 ? -28.094 6.267 26.279 1.00 85.88 915 GLY A N 1
ATOM 6947 C CA . GLY A 1 915 ? -29.070 7.251 26.756 1.00 85.88 915 GLY A CA 1
ATOM 6948 C C . GLY A 1 915 ? -29.856 7.914 25.627 1.00 85.88 915 GLY A C 1
ATOM 6949 O O . GLY A 1 915 ? -31.081 7.849 25.543 1.00 85.88 915 GLY A O 1
ATOM 6950 N N . PHE A 1 916 ? -29.089 8.551 24.751 1.00 86.69 916 PHE A N 1
ATOM 6951 C CA . PHE A 1 916 ? -29.573 9.328 23.621 1.00 86.69 916 PHE A CA 1
ATOM 6952 C C . PHE A 1 916 ? -30.399 8.491 22.633 1.00 86.69 916 PHE A C 1
ATOM 6954 O O . PHE A 1 916 ? -31.468 8.919 22.198 1.00 86.69 916 PHE A O 1
ATOM 6961 N N . VAL A 1 917 ? -29.939 7.286 22.296 1.00 90.19 917 VAL A N 1
ATOM 6962 C CA . VAL A 1 917 ? -30.617 6.402 21.342 1.00 90.19 917 VAL A CA 1
ATOM 6963 C C . VAL A 1 917 ? -31.965 5.923 21.885 1.00 90.19 917 VAL A C 1
ATOM 6965 O O . VAL A 1 917 ? -32.959 5.961 21.157 1.00 90.19 917 VAL A O 1
ATOM 6968 N N . ALA A 1 918 ? -32.045 5.543 23.165 1.00 89.56 918 ALA A N 1
ATOM 6969 C CA . ALA A 1 918 ? -33.312 5.104 23.748 1.00 89.56 918 ALA A CA 1
ATOM 6970 C C . ALA A 1 918 ? -34.358 6.229 23.805 1.00 89.56 918 ALA A C 1
ATOM 6972 O O . ALA A 1 918 ? -35.534 5.966 23.555 1.00 89.56 918 ALA A O 1
ATOM 6973 N N . GLU A 1 919 ? -33.957 7.477 24.088 1.00 87.25 919 GLU A N 1
ATOM 6974 C CA . GLU A 1 919 ? -34.866 8.632 24.037 1.00 87.25 919 GLU A CA 1
ATOM 6975 C C . GLU A 1 919 ? -35.450 8.828 22.630 1.00 87.25 919 GLU A C 1
ATOM 6977 O O . GLU A 1 919 ? -36.660 9.018 22.488 1.00 87.25 919 GLU A O 1
ATOM 6982 N N . TRP A 1 920 ? -34.624 8.717 21.584 1.00 89.81 920 TRP A N 1
ATOM 6983 C CA . TRP A 1 920 ? -35.086 8.801 20.195 1.00 89.81 920 TRP A CA 1
ATOM 6984 C C . TRP A 1 920 ? -36.079 7.691 19.844 1.00 89.81 920 TRP A C 1
ATOM 6986 O O . TRP A 1 920 ? -37.133 7.966 19.272 1.00 89.81 920 TRP A O 1
ATOM 6996 N N . MET A 1 921 ? -35.783 6.445 20.217 1.00 92.25 921 MET A N 1
ATOM 6997 C CA . MET A 1 921 ? -36.671 5.312 19.933 1.00 92.25 921 MET A CA 1
ATOM 6998 C C . MET A 1 921 ? -37.965 5.325 20.759 1.00 92.25 921 MET A C 1
ATOM 7000 O O . MET A 1 921 ? -38.968 4.749 20.325 1.00 92.25 921 MET A O 1
ATOM 7004 N N . ALA A 1 922 ? -37.954 5.963 21.934 1.00 89.75 922 ALA A N 1
ATOM 7005 C CA . ALA A 1 922 ? -39.143 6.204 22.748 1.00 89.75 922 ALA A CA 1
ATOM 7006 C C . ALA A 1 922 ? -40.009 7.333 22.178 1.00 89.75 922 ALA A C 1
ATOM 7008 O O . ALA A 1 922 ? -41.235 7.239 22.203 1.00 89.75 922 ALA A O 1
ATOM 7009 N N . ALA A 1 923 ? -39.381 8.386 21.648 1.00 89.50 923 ALA A N 1
ATOM 7010 C CA . ALA A 1 923 ? -40.080 9.497 21.012 1.00 89.50 923 ALA A CA 1
ATOM 7011 C C . ALA A 1 923 ? -40.702 9.112 19.659 1.00 89.50 923 ALA A C 1
ATOM 7013 O O . ALA A 1 923 ? -41.725 9.678 19.277 1.00 89.50 923 ALA A O 1
ATOM 7014 N N . ASP A 1 924 ? -40.105 8.154 18.945 1.00 92.38 924 ASP A N 1
ATOM 7015 C CA . ASP A 1 924 ? -40.509 7.770 17.594 1.00 92.38 924 ASP A CA 1
ATOM 7016 C C . ASP A 1 924 ? -40.700 6.246 17.457 1.00 92.38 924 ASP A C 1
ATOM 7018 O O . ASP A 1 924 ? -39.746 5.506 17.181 1.00 92.38 924 ASP A O 1
ATOM 7022 N N . PRO A 1 925 ? -41.947 5.750 17.594 1.00 92.88 925 PRO A N 1
ATOM 7023 C CA . PRO A 1 925 ? -42.276 4.337 17.405 1.00 92.88 925 PRO A CA 1
ATOM 7024 C C . PRO A 1 925 ? -41.922 3.788 16.013 1.00 92.88 925 PRO A C 1
ATOM 7026 O O . PRO A 1 925 ? -41.756 2.579 15.857 1.00 92.88 925 PRO A O 1
ATOM 7029 N N . GLY A 1 926 ? -41.796 4.660 15.005 1.00 95.25 926 GLY A N 1
ATOM 7030 C CA . GLY A 1 926 ? -41.448 4.285 13.637 1.00 95.25 926 GLY A CA 1
ATOM 7031 C C . GLY A 1 926 ? -39.954 4.032 13.421 1.00 95.25 926 GLY A C 1
ATOM 7032 O O . GLY A 1 926 ? -39.597 3.458 12.393 1.00 95.25 926 GLY A O 1
ATOM 7033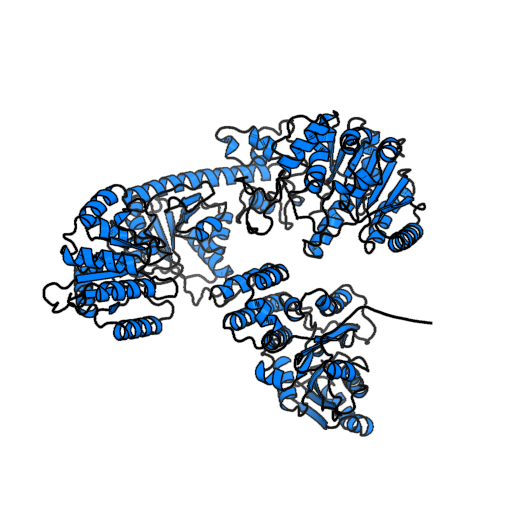 N N . LEU A 1 927 ? -39.078 4.419 14.356 1.00 96.00 927 LEU A N 1
ATOM 7034 C CA . LEU A 1 927 ? -37.658 4.056 14.318 1.00 96.00 927 LEU A CA 1
ATOM 7035 C C . LEU A 1 927 ? -37.484 2.599 14.756 1.00 96.00 927 LEU A C 1
ATOM 7037 O O . LEU A 1 927 ? -37.828 2.234 15.886 1.00 96.00 927 LEU A O 1
ATOM 7041 N N . GLY A 1 928 ? -36.972 1.770 13.845 1.00 97.25 928 GLY A N 1
ATOM 7042 C CA . GLY A 1 928 ? -36.746 0.342 14.068 1.00 97.25 928 GLY A CA 1
ATOM 7043 C C . GLY A 1 928 ? -35.283 -0.051 14.207 1.00 97.25 928 GLY A C 1
ATOM 7044 O O . GLY A 1 928 ? -35.019 -1.064 14.842 1.00 97.25 928 GLY A O 1
ATOM 7045 N N . LEU A 1 929 ? -34.347 0.731 13.661 1.00 98.31 929 LEU A N 1
ATOM 7046 C CA . LEU A 1 929 ? -32.907 0.465 13.736 1.00 98.31 929 LEU A CA 1
ATOM 7047 C C . LEU A 1 929 ? -32.119 1.774 13.783 1.00 98.31 929 LEU A C 1
ATOM 7049 O O . LEU A 1 929 ? -32.400 2.701 13.020 1.00 98.31 929 LEU A O 1
ATOM 7053 N N . ILE A 1 930 ? -31.124 1.822 14.663 1.00 97.69 930 ILE A N 1
ATOM 7054 C CA . ILE A 1 930 ? -30.146 2.897 14.796 1.00 97.69 930 ILE A CA 1
ATOM 7055 C C . ILE A 1 930 ? -28.752 2.267 14.864 1.00 97.69 930 ILE A C 1
ATOM 7057 O O . ILE A 1 930 ? -28.487 1.455 15.748 1.00 97.69 930 ILE A O 1
ATOM 7061 N N . HIS A 1 931 ? -27.854 2.636 13.952 1.00 96.81 931 HIS A N 1
ATOM 7062 C CA . HIS A 1 931 ? -26.477 2.126 13.929 1.00 96.81 931 HIS A CA 1
ATOM 7063 C C . HIS A 1 931 ? -25.451 3.215 13.574 1.00 96.81 931 HIS A C 1
ATOM 7065 O O . HIS A 1 931 ? -25.848 4.271 13.083 1.00 96.81 931 HIS A O 1
ATOM 7071 N N . PRO A 1 932 ? -24.144 3.005 13.820 1.00 94.56 932 PRO A N 1
ATOM 7072 C CA . PRO A 1 932 ? -23.107 3.950 13.407 1.00 94.56 932 PRO A CA 1
ATOM 7073 C C . PRO A 1 932 ? -23.133 4.189 11.894 1.00 94.56 932 PRO A C 1
ATOM 7075 O O . PRO A 1 932 ? -23.266 3.234 11.126 1.00 94.56 932 PRO A O 1
ATOM 7078 N N . ASP A 1 933 ? -23.015 5.449 11.475 1.00 92.00 933 ASP A N 1
ATOM 7079 C CA . ASP A 1 933 ? -22.870 5.804 10.063 1.00 92.00 933 ASP A CA 1
ATOM 7080 C C . ASP A 1 933 ? -21.432 5.564 9.616 1.00 92.00 933 ASP A C 1
ATOM 7082 O O . ASP A 1 933 ? -20.543 6.378 9.885 1.00 92.00 933 ASP A O 1
ATOM 7086 N N . ASP A 1 934 ? -21.190 4.425 8.977 1.00 89.12 934 ASP A N 1
ATOM 7087 C CA . ASP A 1 934 ? -19.851 4.112 8.516 1.00 89.12 934 ASP A CA 1
ATOM 7088 C C . ASP A 1 934 ? -19.437 5.062 7.380 1.00 89.12 934 ASP A C 1
ATOM 7090 O O . ASP A 1 934 ? -20.176 5.212 6.394 1.00 89.12 934 ASP A O 1
ATOM 7094 N N . PRO A 1 935 ? -18.259 5.706 7.479 1.00 86.75 935 PRO A N 1
ATOM 7095 C CA . PRO A 1 935 ? -17.749 6.523 6.391 1.00 86.75 935 PRO A CA 1
ATOM 7096 C C . PRO A 1 935 ? -17.419 5.709 5.137 1.00 86.75 935 PRO A C 1
ATOM 7098 O O . PRO A 1 935 ? -17.367 6.287 4.056 1.00 86.75 935 PRO A O 1
ATOM 7101 N N . LEU A 1 936 ? -17.161 4.403 5.251 1.00 86.38 936 LEU A N 1
ATOM 7102 C CA . LEU A 1 936 ? -16.871 3.520 4.123 1.00 86.38 936 LEU A CA 1
ATOM 7103 C C . LEU A 1 936 ? -18.172 2.997 3.495 1.00 86.38 936 LEU A C 1
ATOM 7105 O O . LEU A 1 936 ? -19.098 2.578 4.187 1.00 86.38 936 LEU A O 1
ATOM 7109 N N . LEU A 1 937 ? -18.228 2.982 2.165 1.00 80.44 937 LEU A N 1
ATOM 7110 C CA . LEU A 1 937 ? -19.360 2.466 1.400 1.00 80.44 937 LEU A CA 1
ATOM 7111 C C . LEU A 1 937 ? -19.103 1.006 1.018 1.00 80.44 937 LEU A C 1
ATOM 7113 O O . LEU A 1 937 ? -18.302 0.709 0.131 1.00 80.44 937 LEU A O 1
ATOM 7117 N N . PHE A 1 938 ? -19.782 0.101 1.719 1.00 79.12 938 PHE A N 1
ATOM 7118 C CA . PHE A 1 938 ? -19.706 -1.342 1.509 1.00 79.12 938 PHE A CA 1
ATOM 7119 C C . PHE A 1 938 ? -20.837 -1.817 0.590 1.00 79.12 938 PHE A C 1
ATOM 7121 O O . PHE A 1 938 ? -22.003 -1.515 0.833 1.00 79.12 938 PHE A O 1
ATOM 7128 N N . GLY A 1 939 ? -20.506 -2.630 -0.413 1.00 77.81 939 GLY A N 1
ATOM 7129 C CA . GLY A 1 939 ? -21.501 -3.375 -1.186 1.00 77.81 939 GLY A CA 1
ATOM 7130 C C . GLY A 1 939 ? -21.970 -4.656 -0.482 1.00 77.81 939 GLY A C 1
ATOM 7131 O O . GLY A 1 939 ? -21.529 -5.000 0.623 1.00 77.81 939 GLY A O 1
ATOM 7132 N N . TRP A 1 940 ? -22.835 -5.415 -1.166 1.00 81.12 940 TRP A N 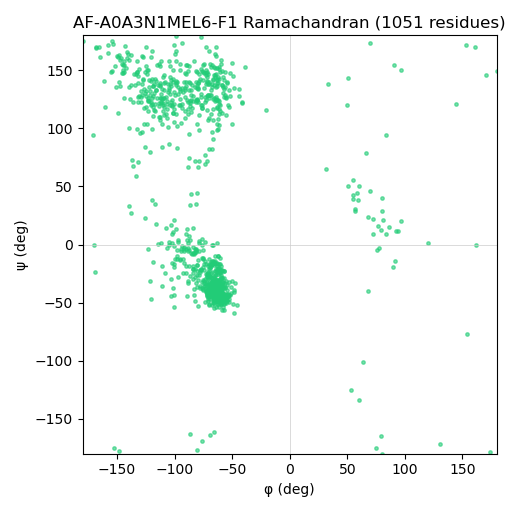1
ATOM 7133 C CA . TRP A 1 940 ? -23.217 -6.768 -0.737 1.00 81.12 940 TRP A CA 1
ATOM 7134 C C . TRP A 1 940 ? -22.015 -7.690 -0.606 1.00 81.12 940 TRP A C 1
ATOM 7136 O O . TRP A 1 940 ? -21.912 -8.457 0.346 1.00 81.12 940 TRP A O 1
ATOM 7146 N N . ASN A 1 941 ? -21.098 -7.595 -1.557 1.00 72.94 941 ASN A N 1
ATOM 7147 C CA . ASN A 1 941 ? -19.910 -8.416 -1.623 1.00 72.94 941 ASN A CA 1
ATOM 7148 C C . ASN A 1 941 ? -18.712 -7.479 -1.628 1.00 72.94 941 ASN A C 1
ATOM 7150 O O . ASN A 1 941 ? -18.606 -6.602 -2.477 1.00 72.94 941 ASN A O 1
ATOM 7154 N N . TRP A 1 942 ? -17.807 -7.656 -0.677 1.00 57.41 942 TRP A N 1
ATOM 7155 C CA . TRP A 1 942 ? -16.539 -6.936 -0.680 1.00 57.41 942 TRP A CA 1
ATOM 7156 C C . TRP A 1 942 ? -15.516 -7.587 -1.630 1.00 57.41 942 TRP A C 1
ATOM 7158 O O . TRP A 1 942 ? -14.539 -6.959 -2.027 1.00 57.41 942 TRP A O 1
ATOM 7168 N N . HIS A 1 943 ? -15.749 -8.849 -2.016 1.00 51.66 943 HIS A N 1
ATOM 7169 C CA . HIS A 1 943 ? -14.824 -9.687 -2.789 1.00 51.66 943 HIS A CA 1
ATOM 7170 C C . HIS A 1 943 ? -15.509 -10.541 -3.873 1.00 51.66 943 HIS A C 1
ATOM 7172 O O . HIS A 1 943 ? -15.074 -11.663 -4.126 1.00 51.66 943 HIS A O 1
ATOM 7178 N N . ASP A 1 944 ? -16.589 -10.062 -4.494 1.00 41.03 944 ASP A N 1
ATOM 7179 C CA . ASP A 1 944 ? -17.246 -10.831 -5.560 1.00 41.03 944 ASP A CA 1
ATOM 7180 C C . ASP A 1 944 ? -16.286 -11.058 -6.748 1.00 41.03 944 ASP A C 1
ATOM 7182 O O . ASP A 1 944 ? -15.761 -10.083 -7.293 1.00 41.03 944 ASP A O 1
ATOM 7186 N N . PRO A 1 945 ? -16.021 -12.308 -7.165 1.00 40.62 945 PRO A N 1
ATOM 7187 C CA . PRO A 1 945 ? -15.248 -12.572 -8.375 1.00 40.62 945 PRO A CA 1
ATOM 7188 C C . PRO A 1 945 ? -15.980 -12.167 -9.667 1.00 40.62 945 PRO A C 1
ATOM 7190 O O . PRO A 1 945 ? -15.307 -11.994 -10.686 1.00 40.62 945 PRO A O 1
ATOM 7193 N N . ASP A 1 946 ? -17.305 -11.993 -9.623 1.00 39.59 946 ASP A N 1
ATOM 7194 C CA . ASP A 1 946 ? -18.149 -11.686 -10.782 1.00 39.59 946 ASP A CA 1
ATOM 7195 C C . ASP A 1 946 ? -18.651 -10.225 -10.810 1.00 39.59 946 ASP A C 1
ATOM 7197 O O . ASP A 1 946 ? -19.288 -9.819 -11.784 1.00 39.59 946 ASP A O 1
ATOM 7201 N N . ASP A 1 947 ? -18.339 -9.411 -9.790 1.00 41.84 947 ASP A N 1
ATOM 7202 C CA . ASP A 1 947 ? -18.650 -7.974 -9.770 1.00 41.84 947 ASP A CA 1
ATOM 7203 C C . ASP A 1 947 ? -17.532 -7.168 -10.467 1.00 41.84 947 ASP A C 1
ATOM 7205 O O . ASP A 1 947 ? -16.398 -7.111 -9.974 1.00 41.84 947 ASP A O 1
ATOM 7209 N N . PRO A 1 948 ? -17.815 -6.525 -11.615 1.00 41.06 948 PRO A N 1
ATOM 7210 C CA . PRO A 1 948 ? -16.834 -5.724 -12.342 1.00 41.06 948 PRO A CA 1
ATOM 7211 C C . PRO A 1 948 ? -16.369 -4.463 -11.585 1.00 41.06 948 PRO A C 1
ATOM 7213 O O . PRO A 1 948 ? -15.319 -3.918 -11.939 1.00 41.06 948 PRO A O 1
ATOM 7216 N N . ASP A 1 949 ? -17.093 -4.030 -10.544 1.00 40.62 949 ASP A N 1
ATOM 7217 C CA . ASP A 1 949 ? -16.808 -2.837 -9.737 1.00 40.62 949 ASP A CA 1
ATOM 7218 C C . ASP A 1 949 ? -16.216 -3.148 -8.346 1.00 40.62 949 ASP A C 1
ATOM 7220 O O . ASP A 1 949 ? -15.889 -2.222 -7.593 1.00 40.62 949 ASP A O 1
ATOM 7224 N N . ALA A 1 950 ? -15.975 -4.424 -8.009 1.00 43.00 950 ALA A N 1
ATOM 7225 C CA . ALA A 1 950 ? -15.310 -4.808 -6.763 1.00 43.00 950 ALA A CA 1
ATOM 7226 C C . ALA A 1 950 ? -13.876 -4.234 -6.702 1.00 43.00 950 ALA A C 1
ATOM 7228 O O . ALA A 1 950 ? -12.931 -4.691 -7.356 1.00 43.00 950 ALA A O 1
ATOM 7229 N N . GLY A 1 951 ? -13.716 -3.166 -5.921 1.00 37.41 951 GLY A N 1
ATOM 7230 C CA . GLY A 1 951 ? -12.482 -2.405 -5.769 1.00 37.41 951 GLY A CA 1
ATOM 7231 C C . GLY A 1 951 ? -11.271 -3.243 -5.337 1.00 37.41 951 GLY A C 1
ATOM 7232 O O . GLY A 1 951 ? -11.176 -3.687 -4.204 1.00 37.41 951 GLY A O 1
ATOM 7233 N N . ARG A 1 952 ? -10.327 -3.368 -6.276 1.00 40.41 952 ARG A N 1
ATOM 7234 C CA . ARG A 1 952 ? -8.854 -3.235 -6.178 1.00 40.41 952 ARG A CA 1
ATOM 7235 C C . ARG A 1 952 ? -8.091 -3.988 -5.061 1.00 40.41 952 ARG A C 1
ATOM 7237 O O . ARG A 1 952 ? -8.167 -3.676 -3.883 1.00 40.41 952 ARG A O 1
ATOM 7244 N N . ASP A 1 953 ? -7.180 -4.847 -5.527 1.00 31.95 953 ASP A N 1
ATOM 7245 C CA . ASP A 1 953 ? -5.908 -5.233 -4.890 1.00 31.95 953 ASP A CA 1
ATOM 7246 C C . ASP A 1 953 ? -5.924 -6.090 -3.615 1.00 31.95 953 ASP A C 1
ATOM 7248 O O . ASP A 1 953 ? -5.093 -5.905 -2.728 1.00 31.95 953 ASP A O 1
ATOM 7252 N N . GLN A 1 954 ? -6.720 -7.161 -3.584 1.00 30.80 954 GLN A N 1
ATOM 7253 C CA . GLN A 1 954 ? -6.312 -8.371 -2.860 1.00 30.80 954 GLN A CA 1
ATOM 7254 C C . GLN A 1 954 ? -6.490 -9.596 -3.755 1.00 30.80 954 GLN A C 1
ATOM 7256 O O . GLN A 1 954 ? -7.517 -9.776 -4.397 1.00 30.80 954 GLN A O 1
ATOM 7261 N N . ALA A 1 955 ? -5.423 -10.385 -3.867 1.00 25.66 955 ALA A N 1
ATOM 7262 C CA . ALA A 1 955 ? -5.280 -11.474 -4.824 1.00 25.66 955 ALA A CA 1
ATOM 7263 C C . ALA A 1 955 ? -6.538 -12.365 -4.936 1.00 25.66 955 ALA A C 1
ATOM 7265 O O . ALA A 1 955 ? -7.022 -12.838 -3.905 1.00 25.66 955 ALA A O 1
ATOM 7266 N N . PRO A 1 956 ? -7.001 -12.702 -6.158 1.00 31.64 956 PRO A N 1
ATOM 7267 C CA . PRO A 1 956 ? -7.971 -13.769 -6.367 1.00 31.64 956 PRO A CA 1
ATOM 7268 C C . PRO A 1 956 ? -7.277 -15.116 -6.126 1.00 31.64 956 PRO A C 1
ATOM 7270 O O . PRO A 1 956 ? -6.928 -15.831 -7.057 1.00 31.64 956 PRO A O 1
ATOM 7273 N N . SER A 1 957 ? -6.969 -15.434 -4.870 1.00 32.69 957 SER A N 1
ATOM 7274 C CA . SER A 1 957 ? -6.462 -16.746 -4.470 1.00 32.69 957 SER A CA 1
ATOM 7275 C C . SER A 1 957 ? -6.426 -16.867 -2.946 1.00 32.69 957 SER A C 1
ATOM 7277 O O . SER A 1 957 ? -5.438 -16.465 -2.325 1.00 32.69 957 SER A O 1
ATOM 7279 N N . LEU A 1 958 ? -7.489 -17.437 -2.367 1.00 30.11 958 LEU A N 1
ATOM 7280 C CA . LEU A 1 958 ? -7.377 -18.482 -1.331 1.00 30.11 958 LEU A CA 1
ATOM 7281 C C . LEU A 1 958 ? -8.698 -19.179 -0.954 1.00 30.11 958 LEU A C 1
ATOM 7283 O O . LEU A 1 958 ? -8.647 -20.099 -0.151 1.00 30.11 958 LEU A O 1
ATOM 7287 N N . HIS A 1 959 ? -9.849 -18.838 -1.543 1.00 32.25 959 HIS A N 1
ATOM 7288 C CA . HIS A 1 959 ? -11.099 -19.552 -1.250 1.00 32.25 959 HIS A CA 1
ATOM 7289 C C . HIS A 1 959 ? -11.751 -20.060 -2.536 1.00 32.25 959 HIS A C 1
ATOM 7291 O O . HIS A 1 959 ? -12.645 -19.436 -3.097 1.00 32.25 959 HIS A O 1
ATOM 7297 N N . PHE A 1 960 ? -11.300 -21.225 -3.005 1.00 27.55 960 PHE A N 1
ATOM 7298 C CA . PHE A 1 960 ? -12.179 -22.092 -3.785 1.00 27.55 960 PHE A CA 1
ATOM 7299 C C . PHE A 1 960 ? -13.340 -22.495 -2.854 1.00 27.55 960 PHE A C 1
ATOM 7301 O O . PHE A 1 960 ? -13.113 -23.248 -1.912 1.00 27.55 960 PHE A O 1
ATOM 7308 N N . GLY A 1 961 ? -14.549 -21.961 -3.081 1.00 39.91 961 GLY A N 1
ATOM 7309 C CA . GLY A 1 961 ? -15.787 -22.441 -2.443 1.00 39.91 961 GLY A CA 1
ATOM 7310 C C . GLY A 1 961 ? -16.596 -21.465 -1.570 1.00 39.91 961 GLY A C 1
ATOM 7311 O O . GLY A 1 961 ? -17.612 -21.897 -1.036 1.00 39.91 961 GLY A O 1
ATOM 7312 N N . ALA A 1 962 ? -16.212 -20.192 -1.411 1.00 52.31 962 ALA A N 1
ATOM 7313 C CA . ALA A 1 962 ? -17.059 -19.215 -0.709 1.00 52.31 962 ALA A CA 1
ATOM 7314 C C . ALA A 1 962 ? -18.104 -18.628 -1.671 1.00 52.31 962 ALA A C 1
ATOM 7316 O O . ALA A 1 962 ? -17.765 -18.100 -2.727 1.00 52.31 962 ALA A O 1
ATOM 7317 N N . GLU A 1 963 ? -19.377 -18.753 -1.320 1.00 66.94 963 GLU A N 1
ATOM 7318 C CA . GLU A 1 963 ? -20.479 -18.145 -2.057 1.00 66.94 963 GLU A CA 1
ATOM 7319 C C . GLU A 1 963 ? -20.563 -16.630 -1.790 1.00 66.94 963 GLU A C 1
ATOM 7321 O O . GLU A 1 963 ? -20.138 -16.155 -0.739 1.00 66.94 963 GLU A O 1
ATOM 7326 N N . SER A 1 964 ? -21.126 -15.851 -2.718 1.00 77.25 964 SER A N 1
ATOM 7327 C CA . SER A 1 964 ? -21.321 -14.412 -2.513 1.00 77.25 964 SER A CA 1
ATOM 7328 C C . SER A 1 964 ? -22.353 -14.133 -1.404 1.00 77.25 964 SER A C 1
ATOM 7330 O O . SER A 1 964 ? -23.374 -14.822 -1.297 1.00 77.25 964 SER A O 1
ATOM 7332 N N . ASN A 1 965 ? -22.134 -13.106 -0.571 1.00 84.69 965 ASN A N 1
ATOM 7333 C CA . ASN A 1 965 ? -23.088 -12.750 0.488 1.00 84.69 965 ASN A CA 1
ATOM 7334 C C . ASN A 1 965 ? -24.448 -12.386 -0.085 1.00 84.69 965 ASN A C 1
ATOM 7336 O O . ASN A 1 965 ? -25.451 -12.667 0.557 1.00 84.69 965 ASN A O 1
ATOM 7340 N N . ARG A 1 966 ? -24.486 -11.769 -1.274 1.00 87.31 966 ARG A N 1
ATOM 7341 C CA . ARG A 1 966 ? -25.745 -11.474 -1.962 1.00 87.31 966 ARG A CA 1
ATOM 7342 C C . ARG A 1 966 ? -26.551 -12.749 -2.197 1.00 87.31 966 ARG A C 1
ATOM 7344 O O . ARG A 1 966 ? -27.709 -12.798 -1.807 1.00 87.31 966 ARG A O 1
ATOM 7351 N N . SER A 1 967 ? -25.930 -13.790 -2.753 1.00 86.00 967 SER A N 1
ATOM 7352 C CA . SER A 1 967 ? -26.611 -15.065 -3.017 1.00 86.00 967 SER A CA 1
ATOM 7353 C C . SER A 1 967 ? -27.112 -15.727 -1.725 1.00 86.00 967 SER A C 1
ATOM 7355 O O . SER A 1 967 ? -28.255 -16.186 -1.644 1.00 86.00 967 SER A O 1
ATOM 7357 N N . ILE A 1 968 ? -26.290 -15.720 -0.667 1.00 90.25 968 ILE A N 1
ATOM 7358 C CA . ILE A 1 968 ? -26.698 -16.232 0.650 1.00 90.25 968 ILE A CA 1
ATOM 7359 C C . ILE A 1 968 ? -27.867 -15.407 1.209 1.00 90.25 968 ILE A C 1
ATOM 7361 O O . ILE A 1 968 ? -28.860 -15.968 1.680 1.00 90.25 968 ILE A O 1
ATOM 7365 N N . ALA A 1 969 ? -27.771 -14.079 1.127 1.00 92.31 969 ALA A N 1
ATOM 7366 C CA . ALA A 1 969 ? -28.782 -13.155 1.611 1.00 92.31 969 ALA A CA 1
ATOM 7367 C C . ALA A 1 969 ? -30.113 -13.320 0.870 1.00 92.31 969 ALA A C 1
ATOM 7369 O O . ALA A 1 969 ? -31.156 -13.296 1.513 1.00 92.31 969 ALA A O 1
ATOM 7370 N N . GLU A 1 970 ? -30.101 -13.552 -0.445 1.00 92.81 970 GLU A N 1
ATOM 7371 C CA . GLU A 1 970 ? -31.309 -13.782 -1.250 1.00 92.81 970 GLU A CA 1
ATOM 7372 C C . GLU A 1 970 ? -32.064 -15.036 -0.785 1.00 92.81 970 GLU A C 1
ATOM 7374 O O . GLU A 1 970 ? -33.289 -15.012 -0.636 1.00 92.81 970 GLU A O 1
ATOM 7379 N N . ARG A 1 971 ? -31.349 -16.120 -0.452 1.00 93.75 971 ARG A N 1
ATOM 7380 C CA . ARG A 1 971 ? -31.982 -17.330 0.103 1.00 93.75 971 ARG A CA 1
ATOM 7381 C C . ARG A 1 971 ? -32.562 -17.115 1.496 1.00 93.75 971 ARG A C 1
ATOM 7383 O O . ARG A 1 971 ? -33.636 -17.637 1.798 1.00 93.75 971 ARG A O 1
ATOM 7390 N N . LEU A 1 972 ? -31.863 -16.376 2.354 1.00 95.19 972 LEU A N 1
ATOM 7391 C CA . LEU A 1 972 ? -32.360 -16.051 3.693 1.00 95.19 972 LEU A CA 1
ATOM 7392 C C . LEU A 1 972 ? -33.559 -15.097 3.630 1.00 95.19 972 LEU A C 1
ATOM 7394 O O . LEU A 1 972 ? -34.543 -15.308 4.336 1.00 95.19 972 LEU A O 1
ATOM 7398 N N . ALA A 1 973 ? -33.511 -14.095 2.753 1.00 94.56 973 ALA A N 1
ATOM 7399 C CA . ALA A 1 973 ? -34.594 -13.148 2.517 1.00 94.56 973 ALA A CA 1
ATOM 7400 C C . ALA A 1 973 ? -35.886 -13.865 2.109 1.00 94.56 973 ALA A C 1
ATOM 7402 O O . ALA A 1 973 ? -36.939 -13.596 2.689 1.00 94.56 973 ALA A O 1
ATOM 7403 N N . LEU A 1 974 ? -35.791 -14.858 1.216 1.00 92.69 974 LEU A N 1
ATOM 7404 C CA . LEU A 1 974 ? -36.931 -15.684 0.816 1.00 92.69 974 LEU A CA 1
ATOM 7405 C C . LEU A 1 974 ? -37.579 -16.403 2.011 1.00 92.69 974 LEU A C 1
ATOM 7407 O O . LEU A 1 974 ? -38.803 -16.419 2.126 1.00 92.69 974 LEU A O 1
ATOM 7411 N N . ARG A 1 975 ? -36.773 -16.960 2.925 1.00 94.69 975 ARG A N 1
ATOM 7412 C CA . ARG A 1 975 ? -37.268 -17.636 4.141 1.00 94.69 975 ARG A CA 1
ATOM 7413 C C . ARG A 1 975 ? -37.969 -16.679 5.106 1.00 94.69 975 ARG A C 1
ATOM 7415 O O . ARG A 1 975 ? -38.884 -17.097 5.805 1.00 94.69 975 ARG A O 1
ATOM 7422 N N . MET A 1 976 ? -37.554 -15.414 5.132 1.00 94.75 976 MET A N 1
ATOM 7423 C CA . MET A 1 976 ? -38.141 -14.366 5.975 1.00 94.75 976 MET A CA 1
ATOM 7424 C C . MET A 1 976 ? -39.333 -13.651 5.321 1.00 94.75 976 MET A C 1
ATOM 7426 O O . MET A 1 976 ? -39.947 -12.792 5.952 1.00 94.75 976 MET A O 1
ATOM 7430 N N . GLY A 1 977 ? -39.654 -13.958 4.058 1.00 91.06 977 GLY A N 1
ATOM 7431 C CA . GLY A 1 977 ? -40.663 -13.222 3.291 1.00 91.06 977 GLY A CA 1
ATOM 7432 C C . GLY A 1 977 ? -40.245 -11.787 2.947 1.00 91.06 977 GLY A C 1
ATOM 7433 O O . GLY A 1 977 ? -41.101 -10.932 2.724 1.00 91.06 977 GLY A O 1
ATOM 7434 N N . VAL A 1 978 ? -38.940 -11.510 2.920 1.00 92.06 978 VAL A N 1
ATOM 7435 C CA . VAL A 1 978 ? -38.374 -10.229 2.485 1.00 92.06 978 VAL A CA 1
ATOM 7436 C C . VAL A 1 978 ? -38.329 -10.210 0.954 1.00 92.06 978 VAL A C 1
ATOM 7438 O O . VAL A 1 978 ? -37.982 -11.208 0.325 1.00 92.06 978 VAL A O 1
ATOM 7441 N N . GLY A 1 979 ? -38.722 -9.083 0.353 1.00 84.75 979 GLY A N 1
ATOM 7442 C CA . GLY A 1 979 ? -38.764 -8.906 -1.101 1.00 84.75 979 GLY A CA 1
ATOM 7443 C C . GLY A 1 979 ? -37.384 -8.850 -1.770 1.00 84.75 979 GLY A C 1
ATOM 7444 O O . GLY A 1 979 ? -36.366 -9.216 -1.187 1.00 84.75 979 GLY A O 1
ATOM 7445 N N . ALA A 1 980 ? -37.350 -8.367 -3.016 1.00 87.25 980 ALA A N 1
ATOM 7446 C CA . ALA A 1 980 ? -36.104 -8.220 -3.766 1.00 87.25 980 ALA A CA 1
ATOM 7447 C C . ALA A 1 980 ? -35.096 -7.335 -3.014 1.00 87.25 980 ALA A C 1
ATOM 7449 O O . ALA A 1 980 ? -35.444 -6.259 -2.521 1.00 87.25 980 ALA A O 1
ATOM 7450 N N . LEU A 1 981 ? -33.844 -7.791 -2.951 1.00 89.44 981 LEU A N 1
ATOM 7451 C CA . LEU A 1 981 ? -32.776 -7.061 -2.279 1.00 89.44 981 LEU A CA 1
ATOM 7452 C C . LEU A 1 981 ? -32.363 -5.818 -3.090 1.00 89.44 981 LEU A C 1
ATOM 7454 O O . LEU A 1 981 ? -32.278 -5.894 -4.321 1.00 89.44 981 LEU A O 1
ATOM 7458 N N . PRO A 1 982 ? -32.088 -4.676 -2.433 1.00 86.12 982 PRO A N 1
ATOM 7459 C CA . PRO A 1 982 ? -31.604 -3.474 -3.112 1.00 86.12 982 PRO A CA 1
ATOM 7460 C C . PRO A 1 982 ? -30.204 -3.695 -3.700 1.00 86.12 982 PRO A C 1
ATOM 7462 O O . PRO A 1 982 ? -29.440 -4.495 -3.176 1.00 86.12 982 PRO A O 1
ATOM 7465 N N . ALA A 1 983 ? -29.840 -2.980 -4.768 1.00 78.62 983 ALA A N 1
ATOM 7466 C CA . ALA A 1 983 ? -28.491 -3.071 -5.346 1.00 78.62 983 ALA A CA 1
ATOM 7467 C C . ALA A 1 983 ? -27.416 -2.482 -4.414 1.00 78.62 983 ALA A C 1
ATOM 7469 O O . ALA A 1 983 ? -26.364 -3.083 -4.222 1.00 78.62 983 ALA A O 1
ATOM 7470 N N . GLU A 1 984 ? -27.730 -1.344 -3.796 1.00 81.75 984 GLU A N 1
ATOM 7471 C CA . GLU A 1 984 ? -26.879 -0.627 -2.846 1.00 81.75 984 GLU A CA 1
ATOM 7472 C C . GLU A 1 984 ? -27.404 -0.818 -1.425 1.00 81.75 984 GLU A C 1
ATOM 7474 O O . GLU A 1 984 ? -28.614 -0.716 -1.186 1.00 81.75 984 GLU A O 1
ATOM 7479 N N . ILE A 1 985 ? -26.502 -1.041 -0.471 1.00 85.38 985 ILE A N 1
ATOM 7480 C CA . ILE A 1 985 ? -26.847 -1.254 0.936 1.00 85.38 985 ILE A CA 1
ATOM 7481 C C . ILE A 1 985 ? -26.076 -0.332 1.870 1.00 85.38 985 ILE A C 1
ATOM 7483 O O . ILE A 1 985 ? -25.053 0.250 1.534 1.00 85.38 985 ILE A O 1
ATOM 7487 N N . ASP A 1 986 ? -26.622 -0.203 3.069 1.00 87.94 986 ASP A N 1
ATOM 7488 C CA . ASP A 1 986 ? -26.036 0.486 4.206 1.00 87.94 986 ASP A CA 1
ATOM 7489 C C . ASP A 1 986 ? -26.445 -0.317 5.435 1.00 87.94 986 ASP A C 1
ATOM 7491 O O . ASP A 1 986 ? -27.633 -0.624 5.556 1.00 87.94 986 ASP A O 1
ATOM 7495 N N . PHE A 1 987 ? -25.491 -0.727 6.267 1.00 92.75 987 PHE A N 1
ATOM 7496 C CA . PHE A 1 987 ? -25.698 -1.730 7.314 1.00 92.75 987 PHE A CA 1
ATOM 7497 C C . PHE A 1 987 ? -24.794 -1.480 8.529 1.00 92.75 987 PHE A C 1
ATOM 7499 O O . PHE A 1 987 ? -23.804 -0.755 8.405 1.00 92.75 987 PHE A O 1
ATOM 7506 N N . PRO A 1 988 ? -25.108 -2.049 9.713 1.00 93.62 988 PRO A N 1
ATOM 7507 C CA . PRO A 1 988 ? -24.288 -1.883 10.911 1.00 93.62 988 PRO A CA 1
ATOM 7508 C C . PRO A 1 988 ? -22.958 -2.634 10.766 1.00 93.62 988 PRO A C 1
ATOM 7510 O O . PRO A 1 988 ? -22.825 -3.758 11.238 1.00 93.62 988 PRO A O 1
ATOM 7513 N N . ALA A 1 989 ? -21.971 -2.032 10.100 1.00 88.44 989 ALA A N 1
ATOM 7514 C CA . ALA A 1 989 ? -20.667 -2.649 9.880 1.00 88.44 989 ALA A CA 1
ATOM 7515 C C . ALA A 1 989 ? -19.963 -2.943 11.217 1.00 88.44 989 ALA A C 1
ATOM 7517 O O . ALA A 1 989 ? -19.615 -2.038 11.975 1.00 88.44 989 ALA A O 1
ATOM 7518 N N . GLY A 1 990 ? -19.724 -4.223 11.505 1.00 88.25 990 GLY A N 1
ATOM 7519 C CA . GLY A 1 990 ? -19.275 -4.697 12.812 1.00 88.25 990 GLY A CA 1
ATOM 7520 C C . GLY A 1 990 ? -20.407 -5.150 13.735 1.00 88.25 990 GLY A C 1
ATOM 7521 O O . GLY A 1 990 ? -20.138 -5.342 14.913 1.00 88.25 990 GLY A O 1
ATOM 7522 N N . SER A 1 991 ? -21.627 -5.307 13.219 1.00 93.88 991 SER A N 1
ATOM 7523 C CA . SER A 1 991 ? -22.787 -5.915 13.877 1.00 93.88 991 SER A CA 1
ATOM 7524 C C . SER A 1 991 ? -23.190 -5.263 15.207 1.00 93.88 991 SER A C 1
ATOM 7526 O O . SER A 1 991 ? -23.781 -5.903 16.068 1.00 93.88 991 SER A O 1
ATOM 7528 N N . MET A 1 992 ? -22.925 -3.961 15.377 1.00 96.44 992 MET A N 1
ATOM 7529 C CA . MET A 1 992 ? -23.338 -3.204 16.567 1.00 96.44 992 MET A CA 1
ATOM 7530 C C . MET A 1 992 ? -24.408 -2.170 16.238 1.00 96.44 992 MET A C 1
ATOM 7532 O O . MET A 1 992 ? -24.224 -1.325 15.360 1.00 96.44 992 MET A O 1
ATOM 7536 N N . PHE A 1 993 ? -25.528 -2.224 16.953 1.00 97.81 993 PHE A N 1
ATOM 7537 C CA . PHE A 1 993 ? -26.697 -1.392 16.682 1.00 97.81 993 PHE A CA 1
ATOM 7538 C C . PHE A 1 993 ? -27.688 -1.398 17.851 1.00 97.81 993 PHE A C 1
ATOM 7540 O O . PHE A 1 993 ? -27.601 -2.208 18.772 1.00 97.81 993 PHE A O 1
ATOM 7547 N N . TRP A 1 994 ? -28.676 -0.513 17.769 1.00 97.81 994 TRP A N 1
ATOM 7548 C CA . TRP A 1 994 ? -29.899 -0.534 18.565 1.00 97.81 994 TRP A CA 1
ATOM 7549 C C . TRP A 1 994 ? -31.093 -0.780 17.659 1.00 97.81 994 TRP A C 1
ATOM 7551 O O . TRP A 1 994 ? -31.187 -0.187 16.587 1.00 97.81 994 TRP A O 1
ATOM 7561 N N . ALA A 1 995 ? -32.022 -1.629 18.075 1.00 98.00 995 ALA A N 1
ATOM 7562 C CA . ALA A 1 995 ? -33.173 -1.985 17.264 1.00 98.00 995 ALA A CA 1
ATOM 7563 C C . ALA A 1 995 ? -34.433 -2.177 18.098 1.00 98.00 995 ALA A C 1
ATOM 7565 O O . ALA A 1 995 ? -34.391 -2.517 19.278 1.00 98.00 995 ALA A O 1
ATOM 7566 N N . ARG A 1 996 ? -35.586 -1.982 17.462 1.00 97.44 996 ARG A N 1
ATOM 7567 C CA . ARG A 1 996 ? -36.875 -2.339 18.043 1.00 97.44 996 ARG A CA 1
ATOM 7568 C C . ARG A 1 996 ? -37.038 -3.842 17.915 1.00 97.44 996 ARG A C 1
ATOM 7570 O O . ARG A 1 996 ? -36.923 -4.372 16.811 1.00 97.44 996 ARG A O 1
ATOM 7577 N N . SER A 1 997 ? -37.370 -4.518 19.007 1.00 96.19 997 SER A N 1
ATOM 7578 C CA . SER A 1 997 ? -37.436 -5.983 19.043 1.00 96.19 997 SER A CA 1
ATOM 7579 C C . SER A 1 997 ? -38.331 -6.566 17.947 1.00 96.19 997 SER A C 1
ATOM 7581 O O . SER A 1 997 ? -37.933 -7.472 17.218 1.00 96.19 997 SER A O 1
ATOM 7583 N N . GLN A 1 998 ? -39.507 -5.962 17.738 1.00 95.38 998 GLN A N 1
ATOM 7584 C CA . GLN A 1 998 ? -40.466 -6.379 16.706 1.00 95.38 998 GLN A CA 1
ATOM 7585 C C . GLN A 1 998 ? -39.941 -6.252 15.266 1.00 95.38 998 GLN A C 1
ATOM 7587 O O . GLN A 1 998 ? -40.445 -6.932 14.371 1.00 95.38 998 GLN A O 1
ATOM 7592 N N . ALA A 1 999 ? -38.957 -5.380 15.029 1.00 96.44 999 ALA A N 1
ATOM 7593 C CA . ALA A 1 999 ? -38.365 -5.178 13.711 1.00 96.44 999 ALA A CA 1
ATOM 7594 C C . ALA A 1 999 ? -37.362 -6.286 13.349 1.00 96.44 999 ALA A C 1
ATOM 7596 O O . ALA A 1 999 ? -37.152 -6.543 12.168 1.00 96.44 999 ALA A O 1
ATOM 7597 N N . LEU A 1 1000 ? -36.785 -6.962 14.350 1.00 96.38 1000 LEU A N 1
ATOM 7598 C CA . LEU A 1 1000 ? -35.803 -8.031 14.157 1.00 96.38 1000 LEU A CA 1
ATOM 7599 C C . LEU A 1 1000 ? -36.414 -9.435 14.111 1.00 96.38 1000 LEU A C 1
ATOM 7601 O O . LEU A 1 1000 ? -35.719 -10.364 13.713 1.00 96.38 1000 LEU A O 1
ATOM 7605 N N . LEU A 1 1001 ? -37.685 -9.610 14.495 1.00 95.25 1001 LEU A N 1
ATOM 7606 C CA . LEU A 1 1001 ? -38.320 -10.933 14.608 1.00 95.25 1001 LEU A CA 1
ATOM 7607 C C . LEU A 1 1001 ? -38.111 -11.855 13.394 1.00 95.25 1001 LEU A C 1
ATOM 7609 O O . LEU A 1 1001 ? -37.800 -13.018 13.634 1.00 95.25 1001 LEU A O 1
ATOM 7613 N N . PRO A 1 1002 ? -38.166 -11.387 12.126 1.00 95.94 1002 PRO A N 1
ATOM 7614 C CA . PRO A 1 1002 ? -37.908 -12.267 10.987 1.00 95.94 1002 PRO A CA 1
ATOM 7615 C C . PRO A 1 1002 ? -36.525 -12.941 11.012 1.00 95.94 1002 PRO A C 1
ATOM 7617 O O . PRO A 1 1002 ? -36.404 -14.083 10.582 1.00 95.94 1002 PRO A O 1
ATOM 7620 N N . LEU A 1 1003 ? -35.492 -12.282 11.558 1.00 96.06 1003 LEU A N 1
ATOM 7621 C CA . LEU A 1 1003 ? -34.158 -12.878 11.717 1.00 96.06 1003 LEU A CA 1
ATOM 7622 C C . LEU A 1 1003 ? -34.159 -14.002 12.761 1.00 96.06 1003 LEU A C 1
ATOM 7624 O O . LEU A 1 1003 ? -33.486 -15.011 12.569 1.00 96.06 1003 LEU A O 1
ATOM 7628 N N . PHE A 1 1004 ? -34.926 -13.851 13.843 1.00 95.38 1004 PHE A N 1
ATOM 7629 C CA . PHE A 1 1004 ? -35.089 -14.887 14.869 1.00 95.38 1004 PHE A CA 1
ATOM 7630 C C . PHE A 1 1004 ? -35.996 -16.033 14.385 1.00 95.38 1004 PHE A C 1
ATOM 7632 O O . PHE A 1 1004 ? -35.771 -17.189 14.738 1.00 95.38 1004 PHE A O 1
ATOM 7639 N N . ASP A 1 1005 ? -36.970 -15.739 13.518 1.00 94.00 1005 ASP A N 1
ATOM 7640 C CA . ASP A 1 1005 ? -37.863 -16.719 12.879 1.00 94.00 1005 ASP A CA 1
ATOM 7641 C C . ASP A 1 1005 ? -37.164 -17.655 11.894 1.00 94.00 1005 ASP A C 1
ATOM 7643 O O . ASP A 1 1005 ? -37.707 -18.703 11.540 1.00 94.00 1005 ASP A O 1
ATOM 7647 N N . LEU A 1 1006 ? -35.934 -17.332 11.486 1.00 94.50 1006 LEU A N 1
ATOM 7648 C CA . LEU A 1 1006 ? -35.100 -18.268 10.739 1.00 94.50 1006 LEU A CA 1
ATOM 7649 C C . LEU A 1 1006 ? -34.821 -19.553 11.531 1.00 94.50 1006 LEU A C 1
ATOM 7651 O O . LEU A 1 1006 ? -34.535 -20.573 10.902 1.00 94.50 1006 LEU A O 1
ATOM 7655 N N . GLY A 1 1007 ? -34.904 -19.514 12.868 1.00 93.00 1007 GLY A N 1
ATOM 7656 C CA . GLY A 1 1007 ? -34.711 -20.685 13.722 1.00 93.00 1007 GLY A CA 1
ATOM 7657 C C . GLY A 1 1007 ? -33.331 -21.318 13.554 1.00 93.00 1007 GLY A C 1
ATOM 7658 O O . GLY A 1 1007 ? -33.228 -22.541 13.514 1.00 93.00 1007 GLY A O 1
ATOM 7659 N N . LEU A 1 1008 ? -32.298 -20.486 13.379 1.00 94.38 1008 LEU A N 1
ATOM 7660 C CA . LEU A 1 1008 ? -30.931 -20.952 13.159 1.00 94.38 1008 LEU A CA 1
ATOM 7661 C C . LEU A 1 1008 ? -30.427 -21.725 14.384 1.00 94.38 1008 LEU A C 1
ATOM 7663 O O . LEU A 1 1008 ? -30.640 -21.314 15.525 1.00 94.38 1008 LEU A O 1
ATOM 7667 N N . GLY A 1 1009 ? -29.770 -22.852 14.132 1.00 94.75 1009 GLY A N 1
ATOM 7668 C CA . GLY A 1 1009 ? -29.019 -23.617 15.116 1.00 94.75 1009 GLY A CA 1
ATOM 7669 C C . GLY A 1 1009 ? -27.519 -23.342 15.015 1.00 94.75 1009 GLY A C 1
ATOM 7670 O O . GLY A 1 1009 ? -27.031 -22.728 14.068 1.00 94.75 1009 GLY A O 1
ATOM 7671 N N . TRP A 1 1010 ? -26.748 -23.850 15.979 1.00 94.00 1010 TRP A N 1
ATOM 7672 C CA . TRP A 1 1010 ? -25.291 -23.668 15.990 1.00 94.00 1010 TRP A CA 1
ATOM 7673 C C . TRP A 1 1010 ? -24.595 -24.256 14.750 1.00 94.00 1010 TRP A C 1
ATOM 7675 O O . TRP A 1 1010 ? -23.582 -23.710 14.311 1.00 94.00 1010 TRP A O 1
ATOM 7685 N N . ASP A 1 1011 ? -25.158 -25.316 14.162 1.00 92.69 1011 ASP A N 1
ATOM 7686 C CA . ASP A 1 1011 ? -24.621 -25.991 12.973 1.00 92.69 1011 ASP A CA 1
ATOM 7687 C C . ASP A 1 1011 ? -24.828 -25.198 11.671 1.00 92.69 1011 ASP A C 1
ATOM 7689 O O . ASP A 1 1011 ? -24.123 -25.446 10.694 1.00 92.69 1011 ASP A O 1
ATOM 7693 N N . ASP A 1 1012 ? -25.732 -24.209 11.654 1.00 92.81 1012 ASP A N 1
ATOM 7694 C CA . ASP A 1 1012 ? -25.927 -23.322 10.497 1.00 92.81 1012 ASP A CA 1
ATOM 7695 C C . ASP A 1 1012 ? -24.757 -22.343 10.313 1.00 92.81 1012 ASP A C 1
ATOM 7697 O O . ASP A 1 1012 ? -24.575 -21.768 9.236 1.00 92.81 1012 ASP A O 1
ATOM 7701 N N . TYR A 1 1013 ? -23.953 -22.136 11.359 1.00 92.75 1013 TYR A N 1
ATOM 7702 C CA . TYR A 1 1013 ? -22.786 -21.269 11.309 1.00 92.75 1013 TYR A CA 1
ATOM 7703 C C . TYR A 1 1013 ? -21.522 -22.058 10.942 1.00 92.75 1013 TYR A C 1
ATOM 7705 O O . TYR A 1 1013 ? -21.311 -23.165 11.459 1.00 92.75 1013 TYR A O 1
ATOM 7713 N N . PRO A 1 1014 ? -20.642 -21.487 10.098 1.00 87.75 1014 PRO A N 1
ATOM 7714 C CA . PRO A 1 1014 ? -19.380 -22.118 9.736 1.00 87.75 1014 PRO A CA 1
ATOM 7715 C C . PRO A 1 1014 ? -18.463 -22.281 10.954 1.00 87.75 1014 PRO A C 1
ATOM 7717 O O . PRO A 1 1014 ? -18.512 -21.493 11.903 1.00 87.75 1014 PRO A O 1
ATOM 7720 N N . GLU A 1 1015 ? -17.610 -23.302 10.905 1.00 84.62 1015 GLU A N 1
ATOM 7721 C CA . GLU A 1 1015 ? -16.526 -23.482 11.872 1.00 84.62 1015 GLU A CA 1
ATOM 7722 C C . GLU A 1 1015 ? -15.413 -22.459 11.633 1.00 84.62 1015 GLU A C 1
ATOM 7724 O O . GLU A 1 1015 ? -15.193 -22.006 10.509 1.00 84.62 1015 GLU A O 1
ATOM 7729 N N . GLU A 1 1016 ? -14.705 -22.084 12.699 1.00 81.38 1016 GLU A N 1
ATOM 7730 C CA . GLU A 1 1016 ? -13.527 -21.226 12.576 1.00 81.38 1016 GLU A CA 1
ATOM 7731 C C . GLU A 1 1016 ? -12.347 -22.011 11.953 1.00 81.38 1016 GLU A C 1
ATOM 7733 O O . GLU A 1 1016 ? -12.171 -23.194 12.261 1.00 81.38 1016 GLU A O 1
ATOM 7738 N N . PRO A 1 1017 ? -11.497 -21.378 11.118 1.00 78.69 1017 PRO A N 1
ATOM 7739 C CA . PRO A 1 1017 ? -11.501 -19.956 10.773 1.00 78.69 1017 PRO A CA 1
ATOM 7740 C C . PRO A 1 1017 ? -12.536 -19.603 9.694 1.00 78.69 1017 PRO A C 1
ATOM 7742 O O . PRO A 1 1017 ? -12.517 -20.144 8.588 1.00 78.69 1017 PRO A O 1
ATOM 7745 N N . VAL A 1 1018 ? -13.405 -18.635 9.989 1.00 73.62 1018 VAL A N 1
ATOM 7746 C CA . VAL A 1 1018 ? -14.400 -18.140 9.027 1.00 73.62 1018 VAL A CA 1
ATOM 7747 C C . VAL A 1 1018 ? -13.735 -17.155 8.045 1.00 73.62 1018 VAL A C 1
ATOM 7749 O O . VAL A 1 1018 ? -13.021 -16.254 8.503 1.00 73.62 1018 VAL A O 1
ATOM 7752 N N . PRO A 1 1019 ? -13.977 -17.272 6.718 1.00 68.38 1019 PRO A N 1
ATOM 7753 C CA . PRO A 1 1019 ? -13.501 -16.318 5.713 1.00 68.38 1019 PRO A CA 1
ATOM 7754 C C . PRO A 1 1019 ? -13.819 -14.857 6.057 1.00 68.38 1019 PRO A C 1
ATOM 7756 O O . PRO A 1 1019 ? -14.769 -14.576 6.784 1.00 68.38 1019 PRO A O 1
ATOM 7759 N N . HIS A 1 1020 ? -13.048 -13.915 5.505 1.00 66.00 1020 HIS A N 1
ATOM 7760 C CA . HIS A 1 1020 ? -13.247 -12.476 5.738 1.00 66.00 1020 HIS A CA 1
ATOM 7761 C C . HIS A 1 1020 ? -14.573 -11.930 5.199 1.00 66.00 1020 HIS A C 1
ATOM 7763 O O . HIS A 1 1020 ? -15.044 -10.908 5.684 1.00 66.00 1020 HIS A O 1
ATOM 7769 N N . ASP A 1 1021 ? -15.130 -12.572 4.174 1.00 74.38 1021 ASP A N 1
ATOM 7770 C CA . ASP A 1 1021 ? -16.419 -12.238 3.579 1.00 74.38 1021 ASP A CA 1
ATOM 7771 C C . ASP A 1 1021 ? -16.970 -13.474 2.841 1.00 74.38 1021 ASP A C 1
ATOM 7773 O O . ASP A 1 1021 ? -16.258 -14.474 2.706 1.00 74.38 1021 ASP A O 1
ATOM 7777 N N . GLY A 1 1022 ? -18.215 -13.432 2.363 1.00 79.38 1022 GLY A N 1
ATOM 7778 C CA . GLY A 1 1022 ? -18.817 -14.542 1.606 1.00 79.38 1022 GLY A CA 1
ATOM 7779 C C . GLY A 1 1022 ? -19.325 -15.676 2.498 1.00 79.38 1022 GLY A C 1
ATOM 7780 O O . GLY A 1 1022 ? -19.125 -16.855 2.207 1.00 79.38 1022 GLY A O 1
ATOM 7781 N N . THR A 1 1023 ? -19.930 -15.337 3.640 1.00 87.31 1023 THR A N 1
ATOM 7782 C CA . THR A 1 1023 ? -20.466 -16.326 4.592 1.00 87.31 1023 THR A CA 1
ATOM 7783 C C . THR A 1 1023 ? -21.825 -15.904 5.131 1.00 87.31 1023 THR A C 1
ATOM 7785 O O . THR A 1 1023 ? -22.204 -14.734 5.065 1.00 87.31 1023 THR A O 1
ATOM 7788 N N . ILE A 1 1024 ? -22.556 -16.857 5.720 1.00 91.44 1024 ILE A N 1
ATOM 7789 C CA . ILE A 1 1024 ? -23.869 -16.598 6.322 1.00 91.44 1024 ILE A CA 1
ATOM 7790 C C . ILE A 1 1024 ? -23.832 -15.498 7.388 1.00 91.44 1024 ILE A C 1
ATOM 7792 O O . ILE A 1 1024 ? -24.780 -14.727 7.487 1.00 91.44 1024 ILE A O 1
ATOM 7796 N N . LEU A 1 1025 ? -22.728 -15.367 8.131 1.00 92.56 1025 LEU A N 1
ATOM 7797 C CA . LEU A 1 1025 ? -22.565 -14.331 9.152 1.00 92.56 1025 LEU A CA 1
ATOM 7798 C C . LEU A 1 1025 ? -22.600 -12.935 8.520 1.00 92.56 1025 LEU A C 1
ATOM 7800 O O . LEU A 1 1025 ? -23.403 -12.093 8.909 1.00 92.56 1025 LEU A O 1
ATOM 7804 N N . HIS A 1 1026 ? -21.800 -12.714 7.478 1.00 90.75 1026 HIS A N 1
ATOM 7805 C CA . HIS A 1 1026 ? -21.739 -11.416 6.810 1.00 90.75 1026 HIS A CA 1
ATOM 7806 C C . HIS A 1 1026 ? -22.999 -11.116 5.981 1.00 90.75 1026 HIS A C 1
ATOM 7808 O O . HIS A 1 1026 ? -23.356 -9.953 5.795 1.00 90.75 1026 HIS A O 1
ATOM 7814 N N . ALA A 1 1027 ? -23.691 -12.146 5.483 1.00 92.25 1027 ALA A N 1
ATOM 7815 C CA . ALA A 1 1027 ? -25.000 -11.986 4.855 1.00 92.25 1027 ALA A CA 1
ATOM 7816 C C . ALA A 1 1027 ? -26.069 -11.552 5.877 1.00 92.25 1027 ALA A C 1
ATOM 7818 O O . ALA A 1 1027 ? -26.840 -10.636 5.598 1.00 92.25 1027 ALA A O 1
ATOM 7819 N N . LEU A 1 1028 ? -26.092 -12.164 7.068 1.00 95.06 1028 LEU A N 1
ATOM 7820 C CA . LEU A 1 1028 ? -27.009 -11.805 8.156 1.00 95.06 1028 LEU A CA 1
ATOM 7821 C C . LEU A 1 1028 ? -26.769 -10.376 8.659 1.00 95.06 1028 LEU A C 1
ATOM 7823 O O . LEU A 1 1028 ? -27.734 -9.631 8.804 1.00 95.06 1028 LEU A O 1
ATOM 7827 N N . GLU A 1 1029 ? -25.508 -9.970 8.847 1.00 94.56 1029 GLU A N 1
ATOM 7828 C CA . GLU A 1 1029 ? -25.133 -8.594 9.214 1.00 94.56 1029 GLU A CA 1
ATOM 7829 C C . GLU A 1 1029 ? -25.703 -7.561 8.223 1.00 94.56 1029 GLU A C 1
ATOM 7831 O O . GLU A 1 1029 ? -26.339 -6.582 8.619 1.00 94.56 1029 GLU A O 1
ATOM 7836 N N . ARG A 1 1030 ? -25.532 -7.809 6.917 1.00 93.81 1030 ARG A N 1
ATOM 7837 C CA . ARG A 1 1030 ? -26.005 -6.926 5.837 1.00 93.81 1030 ARG A CA 1
ATOM 7838 C C . ARG A 1 1030 ? -27.524 -6.920 5.665 1.00 93.81 1030 ARG A C 1
ATOM 7840 O O . ARG A 1 1030 ? -28.080 -5.943 5.165 1.00 93.81 1030 ARG A O 1
ATOM 7847 N N . LEU A 1 1031 ? -28.205 -7.989 6.077 1.00 95.56 1031 LEU A N 1
ATOM 7848 C CA . LEU A 1 1031 ? -29.659 -8.115 5.976 1.00 95.56 1031 LEU A CA 1
ATOM 7849 C C . LEU A 1 1031 ? -30.420 -7.331 7.047 1.00 95.56 1031 LEU A C 1
ATOM 7851 O O . LEU A 1 1031 ? -31.588 -7.017 6.818 1.00 95.56 1031 LEU A O 1
ATOM 7855 N N . VAL A 1 1032 ? -29.798 -6.993 8.185 1.00 96.50 1032 VAL A N 1
ATOM 7856 C CA . VAL A 1 1032 ? -30.481 -6.339 9.321 1.00 96.50 1032 VAL A CA 1
ATOM 7857 C C . VAL A 1 1032 ? -31.328 -5.124 8.896 1.00 96.50 1032 VAL A C 1
ATOM 7859 O O . VAL A 1 1032 ? -32.520 -5.099 9.212 1.00 96.50 1032 VAL A O 1
ATOM 7862 N N . PRO A 1 1033 ? -30.804 -4.144 8.137 1.00 95.25 1033 PRO A N 1
ATOM 7863 C CA . PRO A 1 1033 ? -31.574 -2.969 7.721 1.00 95.25 1033 PRO A CA 1
ATOM 7864 C C . PRO A 1 1033 ? -32.701 -3.323 6.749 1.00 95.25 1033 PRO A C 1
ATOM 7866 O O . PRO A 1 1033 ? -33.803 -2.798 6.881 1.00 95.25 1033 PRO A O 1
ATOM 7869 N N . VAL A 1 1034 ? -32.454 -4.248 5.815 1.00 94.88 1034 VAL A N 1
ATOM 7870 C CA . VAL A 1 1034 ? -33.445 -4.682 4.817 1.00 94.88 1034 VAL A CA 1
ATOM 7871 C C . VAL A 1 1034 ? -34.631 -5.364 5.503 1.00 94.88 1034 VAL A C 1
ATOM 7873 O O . VAL A 1 1034 ? -35.785 -5.091 5.174 1.00 94.88 1034 VAL A O 1
ATOM 7876 N N . VAL A 1 1035 ? -34.361 -6.210 6.501 1.00 96.19 1035 VAL A N 1
ATOM 7877 C CA . VAL A 1 1035 ? -35.399 -6.859 7.311 1.00 96.19 1035 VAL A CA 1
ATOM 7878 C C . VAL A 1 1035 ? -36.216 -5.814 8.068 1.00 96.19 1035 VAL A C 1
ATOM 7880 O O . VAL A 1 1035 ? -37.444 -5.831 7.994 1.00 96.19 1035 VAL A O 1
ATOM 7883 N N . VAL A 1 1036 ? -35.556 -4.867 8.737 1.00 96.50 1036 VAL A N 1
ATOM 7884 C CA . VAL A 1 1036 ? -36.224 -3.796 9.493 1.00 96.50 1036 VAL A CA 1
ATOM 7885 C C . VAL A 1 1036 ? -37.137 -2.961 8.586 1.00 96.50 1036 VAL A C 1
ATOM 7887 O O . VAL A 1 1036 ? -38.296 -2.716 8.929 1.00 96.50 1036 VAL A O 1
ATOM 7890 N N . GLU A 1 1037 ? -36.656 -2.572 7.406 1.00 94.38 1037 GLU A N 1
ATOM 7891 C CA . GLU A 1 1037 ? -37.426 -1.789 6.432 1.00 94.38 1037 GLU A CA 1
ATOM 7892 C C . GLU A 1 1037 ? -38.594 -2.577 5.836 1.00 94.38 1037 GLU A C 1
ATOM 7894 O O . GLU A 1 1037 ? -39.687 -2.030 5.684 1.00 94.38 1037 GLU A O 1
ATOM 7899 N N . SER A 1 1038 ? -38.415 -3.877 5.570 1.00 94.12 1038 SER A N 1
ATOM 7900 C CA . SER A 1 1038 ? -39.492 -4.749 5.071 1.00 94.12 1038 SER A CA 1
ATOM 7901 C C . SER A 1 1038 ? -40.682 -4.847 6.034 1.00 94.12 1038 SER A C 1
ATOM 7903 O O . SER A 1 1038 ? -41.806 -5.135 5.625 1.00 94.12 1038 SER A O 1
ATOM 7905 N N . ARG A 1 1039 ? -40.448 -4.560 7.320 1.00 94.44 1039 ARG A N 1
ATOM 7906 C CA . ARG A 1 1039 ? -41.458 -4.519 8.384 1.00 94.44 1039 ARG A CA 1
ATOM 7907 C C . ARG A 1 1039 ? -42.104 -3.139 8.552 1.00 94.44 1039 ARG A C 1
ATOM 7909 O O . ARG A 1 1039 ? -42.920 -2.965 9.452 1.00 94.44 1039 ARG A O 1
ATOM 7916 N N . GLY A 1 1040 ? -41.767 -2.174 7.695 1.00 94.31 1040 GLY A N 1
ATOM 7917 C CA . GLY A 1 1040 ? -42.325 -0.820 7.700 1.00 94.31 1040 GLY A CA 1
ATOM 7918 C C . GLY A 1 1040 ? -41.657 0.142 8.684 1.00 94.31 1040 GLY A C 1
ATOM 7919 O O . GLY A 1 1040 ? -42.159 1.247 8.887 1.00 94.31 1040 GLY A O 1
ATOM 7920 N N . PHE A 1 1041 ? -40.536 -0.248 9.296 1.00 96.88 1041 PHE A N 1
ATOM 7921 C CA . PHE A 1 1041 ? -39.779 0.633 10.180 1.00 96.88 1041 PHE A CA 1
ATOM 7922 C C . PHE A 1 1041 ? -38.734 1.448 9.418 1.00 96.88 1041 PHE A C 1
ATOM 7924 O O . PHE A 1 1041 ? -38.221 1.040 8.378 1.00 96.88 1041 PHE A O 1
ATOM 7931 N N . ARG A 1 1042 ? -38.374 2.606 9.975 1.00 95.12 1042 ARG A N 1
ATOM 7932 C CA . ARG A 1 1042 ? -37.276 3.439 9.481 1.00 95.12 1042 ARG A CA 1
ATOM 7933 C C . ARG A 1 1042 ? -35.954 3.062 10.139 1.00 95.12 1042 ARG A C 1
ATOM 7935 O O . ARG A 1 1042 ? -35.906 2.721 11.323 1.00 95.12 1042 ARG A O 1
ATOM 7942 N N . VAL A 1 1043 ? -34.885 3.208 9.361 1.00 96.06 1043 VAL A N 1
ATOM 7943 C CA . VAL A 1 1043 ? -33.495 3.105 9.816 1.00 96.06 1043 VAL A CA 1
ATOM 7944 C C . VAL A 1 1043 ? -32.893 4.505 9.886 1.00 96.06 1043 VAL A C 1
ATOM 7946 O O . VAL A 1 1043 ? -33.005 5.281 8.929 1.00 96.06 1043 VAL A O 1
ATOM 7949 N N . ALA A 1 1044 ? -32.251 4.812 11.007 1.00 96.75 1044 ALA A N 1
ATOM 7950 C CA . ALA A 1 1044 ? -31.464 6.019 11.211 1.00 96.75 1044 ALA A CA 1
ATOM 7951 C C . ALA A 1 1044 ? -30.011 5.652 11.539 1.00 96.75 1044 ALA A C 1
ATOM 7953 O O . ALA A 1 1044 ? -29.717 4.525 11.937 1.00 96.75 1044 ALA A O 1
ATOM 7954 N N . VAL A 1 1045 ? -29.102 6.607 11.375 1.00 95.50 1045 VAL A N 1
ATOM 7955 C CA . VAL A 1 1045 ? -27.672 6.411 11.630 1.00 95.50 1045 VAL A CA 1
ATOM 7956 C C . VAL A 1 1045 ? -27.149 7.429 12.636 1.00 95.50 1045 VAL A C 1
ATOM 7958 O O . VAL A 1 1045 ? -27.676 8.539 12.722 1.00 95.50 1045 VAL A O 1
ATOM 7961 N N . THR A 1 1046 ? -26.131 7.077 13.417 1.00 93.75 1046 THR A N 1
ATOM 7962 C CA . THR A 1 1046 ? -25.484 7.999 14.360 1.00 93.75 1046 THR A CA 1
ATOM 7963 C C . THR A 1 1046 ? -24.203 8.567 13.771 1.00 93.75 1046 THR A C 1
ATOM 7965 O O . THR A 1 1046 ? -23.408 7.844 13.173 1.00 93.75 1046 THR A O 1
ATOM 7968 N N . HIS A 1 1047 ? -23.979 9.862 13.983 1.00 89.62 1047 HIS A N 1
ATOM 7969 C CA . HIS A 1 1047 ? -22.755 10.541 13.576 1.00 89.62 1047 HIS A CA 1
ATOM 7970 C C . HIS A 1 1047 ? -22.259 11.464 14.696 1.00 89.62 1047 HIS A C 1
ATOM 7972 O O . HIS A 1 1047 ? -22.991 12.359 15.131 1.00 89.62 1047 HIS A O 1
ATOM 7978 N N . ILE A 1 1048 ? -21.025 11.247 15.159 1.00 83.12 1048 ILE A N 1
ATOM 7979 C CA . ILE A 1 1048 ? -20.367 12.054 16.191 1.00 83.12 1048 ILE A CA 1
ATOM 7980 C C . ILE A 1 1048 ? -19.191 12.791 15.533 1.00 83.12 1048 ILE A C 1
ATOM 7982 O O . ILE A 1 1048 ? -18.202 12.147 15.187 1.00 83.12 1048 ILE A O 1
ATOM 7986 N N . PRO A 1 1049 ? -19.271 14.123 15.355 1.00 74.19 1049 PRO A N 1
ATOM 7987 C CA . PRO A 1 1049 ? -18.176 14.894 14.767 1.00 74.19 1049 PRO A CA 1
ATOM 7988 C C . PRO A 1 1049 ? -16.853 14.676 15.512 1.00 74.19 1049 PRO A C 1
ATOM 7990 O O . PRO A 1 1049 ? -16.831 14.619 16.744 1.00 74.19 1049 PRO A O 1
ATOM 7993 N N . GLY A 1 1050 ? -15.753 14.555 14.771 1.00 67.88 1050 GLY A N 1
ATOM 7994 C CA . GLY A 1 1050 ? -14.419 14.262 15.301 1.00 67.88 1050 GLY A CA 1
ATOM 7995 C C . GLY A 1 1050 ? -14.155 12.799 15.693 1.00 67.88 1050 GLY A C 1
ATOM 7996 O O . GLY A 1 1050 ? -13.024 12.481 16.066 1.00 67.88 1050 GLY A O 1
ATOM 7997 N N . ILE A 1 1051 ? -15.143 11.901 15.600 1.00 73.44 1051 ILE A N 1
ATOM 7998 C CA . ILE A 1 1051 ? -14.977 10.460 15.842 1.00 73.44 1051 ILE A CA 1
ATOM 7999 C C . ILE A 1 1051 ? -15.005 9.726 14.496 1.00 73.44 1051 ILE A C 1
ATOM 8001 O O . ILE A 1 1051 ? -16.063 9.510 13.912 1.00 73.44 1051 ILE A O 1
ATOM 8005 N N . GLY A 1 1052 ? -13.823 9.363 13.991 1.00 67.69 1052 GLY A N 1
ATOM 8006 C CA . GLY A 1 1052 ? -13.649 8.748 12.670 1.00 67.69 1052 GLY A CA 1
ATOM 8007 C C . GLY A 1 1052 ? -13.195 7.286 12.706 1.00 67.69 1052 GLY A C 1
ATOM 8008 O O . GLY A 1 1052 ? -12.591 6.833 13.683 1.00 67.69 1052 GLY A O 1
ATOM 8009 N N . ARG A 1 1053 ? -13.467 6.579 11.601 1.00 68.69 1053 ARG A N 1
ATOM 8010 C CA . ARG A 1 1053 ? -12.978 5.227 11.290 1.00 68.69 1053 ARG A CA 1
ATOM 8011 C C . ARG A 1 1053 ? -11.729 5.276 10.418 1.00 68.69 1053 ARG A C 1
ATOM 8013 O O . ARG A 1 1053 ? -11.800 5.904 9.329 1.00 68.69 1053 ARG A O 1
#

Mean predicted aligned error: 18.2 Å

InterPro domains:
  IPR001173 Glycosyltransferase 2-like [PF00535] (26-167)
  IPR007739 Rhamnan synthesis F-like domain [PF05045] (788-1034)
  IPR029044 Nucleotide-diphospho-sugar transferases [G3DSA:3.90.550.10] (6-268)
  IPR029044 Nucleotide-diphospho-sugar transferases [SSF53448] (24-245)
  IPR050834 Glycosyltransferase 2 family enzymes [PTHR43685] (18-243)